Protein 4N8G (pdb70)

Foldseek 3Di:
DEEAEEEDEDDCDVVLWLVNLLVVLLQVLLCVQVVNPYGYDYDYNGVHFQCVVCPQLPDFHKYWHDCVNPCVQQVLCLLQFQWPLAPDVVLVCLLCVPNPLNVVSQVSSCVRRVKGFQDKAQTAAFDKKWFAPDADQALQVLAAFEEEDPVLVQLLSVLSRHGYDHDTLSPVCVLQVPVGGMYTGLNCSVVVLVRTAYIEPLSTHGDIITMMHHNVNLVPDDPSSNVSSSVSSVVSRVVSVVVNVVCRVVSVVVSVVSHHYDYHDPVRSVNSNVSRRLSSLCCCCPVVVPDPVSNCSSVSSVNNCSNVVSVVVPDD/DDEAEEEEEDDCDVVLWLVNLLVVLLQVLLCVLVVNPYGYDYHYNGVHFQQVVCPQLPDFHKYWHDCVNCCVQQVLCLLQWQWPLAVAVVLVCQLCVPNPLNVVSQVSCCVRRLKGFLGKAQTAAFDKKWFAPDADQALQVLAAFEEEDPVLVQLLSVLSHHGYDHDTLVPRCVLQVPVGGMYTGLNCSNVVLVRTAYIEPLSTGGDIITMMGHRVNQVPDDPSSNVSSSVSSVVSRVVSVVVNVVCRVVSVVVSVVSHYYHYHDPVRSVNSNVSRRLSSLCCCCPVVVPDPVSSCSCVSSVRNCSNVVSVD/DDEAEEEEADDCDVVLWLVNLLVVLLQVQLCVLLVNPYGYDYDYRAVHFQCVVCVQLPDFHKYKHDCQNCCVQQVLCLLQWQWPLAVDPVLNCLLCVPNPLNVVSQVSSCVRRVKGFQDKAQTAFFDKKWFAPDADQALQVLAPFEEEDPVLVQLLSVLSNYGYDYDTLVPRCVLQVPVGGMYTALNCVVVVLVRTAYIEPLSTGGDIIIMMHHRVVQVPDDPSSNVSSSVSSVVSRVVSVVVRVVCRVVSVVVSVVSHYYHYHDPVRSVNSCVRRRLSSVCCCCPVVNPDPVSSCSCVSSVNNVSD/DAEAEEEEEDDCDVVLWLVNLLVVLLQVQLCVLVVNPYHYDYHYNAVHFQQNVVCQLPDFHKYWHDCVNCCVQQVLCLLQFQWPLAPADVLNCLLCVPNPLNVVSQVSSCVRRLKGFQDKAQTAFFDKKWFAPDEDLFLQVLAPFEEEAPVLVQLQSVLSHHGYDHDTLVPRCVLQVPVGGMYTHLNCSVVVLVRTAYIEPLSTHGDTITMMGHRVVQVPDDPSSNVSSSVSSVVSRVVSVVVNVVCRVVSVVVSVVSHYYDYHDPVSSVNSCVSRRVSSVCCCVPVVVNDPVSNVSSVSSVD

Structure (mmCIF, N/CA/C/O backbone):
data_4N8G
#
_entry.id   4N8G
#
_cell.length_a   65.536
_cell.length_b   67.964
_cell.length_c   276.012
_cell.angle_alpha   90.00
_cell.angle_beta   90.00
_cell.angle_gamma   90.00
#
_symmetry.space_group_name_H-M   'P 21 21 21'
#
loop_
_entity.id
_entity.type
_entity.pdbx_description
1 polymer 'TRAP dicarboxylate transporter, DctP subunit'
2 non-polymer 'CHLORIDE ION'
3 non-polymer D-ALANINE
4 non-polymer 'SULFATE ION'
5 water water
#
loop_
_atom_site.group_PDB
_atom_site.id
_atom_site.type_symbol
_atom_site.label_atom_id
_atom_site.label_alt_id
_atom_site.label_comp_id
_atom_site.label_asym_id
_atom_site.label_entity_id
_atom_site.label_seq_id
_atom_site.pdbx_PDB_ins_code
_atom_site.Cartn_x
_atom_site.Cartn_y
_atom_site.Cartn_z
_atom_site.occupancy
_atom_site.B_iso_or_equiv
_atom_site.auth_seq_id
_atom_site.auth_comp_id
_atom_site.auth_asym_id
_atom_site.auth_atom_id
_atom_site.pdbx_PDB_model_num
ATOM 1 N N . ALA A 1 28 ? 31.268 28.754 135.674 1.00 33.99 28 ALA A N 1
ATOM 2 C CA . ALA A 1 28 ? 29.931 28.453 135.179 1.00 29.84 28 ALA A CA 1
ATOM 3 C C . ALA A 1 28 ? 29.340 29.650 134.447 1.00 30.94 28 ALA A C 1
ATOM 4 O O . ALA A 1 28 ? 29.770 30.784 134.648 1.00 37.33 28 ALA A O 1
ATOM 10 N N . THR A 1 29 ? 28.355 29.376 133.596 1.00 29.60 29 THR A N 1
ATOM 11 C CA . THR A 1 29 ? 27.664 30.406 132.830 1.00 27.95 29 THR A CA 1
ATOM 12 C C . THR A 1 29 ? 26.231 30.491 133.316 1.00 28.97 29 THR A C 1
ATOM 13 O O . THR A 1 29 ? 25.531 29.480 133.349 1.00 30.33 29 THR A O 1
ATOM 24 N N . THR A 1 30 ? 25.774 31.690 133.660 1.00 25.52 30 THR A N 1
ATOM 25 C CA . THR A 1 30 ? 24.381 31.861 134.052 1.00 21.99 30 THR A CA 1
ATOM 26 C C . THR A 1 30 ? 23.618 32.572 132.946 1.00 20.20 30 THR A C 1
ATOM 27 O O . THR A 1 30 ? 24.076 33.595 132.435 1.00 21.54 30 THR A O 1
ATOM 38 N N . LEU A 1 31 ? 22.483 32.003 132.557 1.00 17.83 31 LEU A N 1
ATOM 39 C CA . LEU A 1 31 ? 21.610 32.586 131.548 1.00 18.09 31 LEU A CA 1
ATOM 40 C C . LEU A 1 31 ? 20.276 32.978 132.134 1.00 14.88 31 LEU A C 1
ATOM 41 O O . LEU A 1 31 ? 19.697 32.233 132.915 1.00 15.80 31 LEU A O 1
ATOM 57 N N . ASN A 1 32 ? 19.768 34.133 131.725 1.00 13.36 32 ASN A N 1
ATOM 58 C CA . ASN A 1 32 ? 18.411 34.505 132.061 1.00 12.48 32 ASN A CA 1
ATOM 59 C C . ASN A 1 32 ? 17.442 33.581 131.322 1.00 13.36 32 ASN A C 1
ATOM 60 O O . ASN A 1 32 ? 17.660 33.275 130.141 1.00 15.02 32 ASN A O 1
ATOM 71 N N . LEU A 1 33 ? 16.351 33.239 131.990 1.00 11.30 33 LEU A N 1
ATOM 72 C CA . LEU A 1 33 ? 15.208 32.546 131.396 1.00 10.84 33 LEU A CA 1
ATOM 73 C C . LEU A 1 33 ? 13.924 33.327 131.673 1.00 12.48 33 LEU A C 1
ATOM 74 O O . LEU A 1 33 ? 13.415 33.333 132.797 1.00 13.25 33 LEU A O 1
ATOM 90 N N . SER A 1 34 ? 13.408 34.009 130.642 1.00 11.04 34 SER A N 1
ATOM 91 C CA . SER A 1 34 ? 12.209 34.824 130.776 1.00 11.69 34 SER A CA 1
ATOM 92 C C . SER A 1 34 ? 10.971 34.063 130.367 1.00 11.20 34 SER A C 1
ATOM 93 O O . SER A 1 34 ? 11.017 33.254 129.427 1.00 11.85 34 SER A O 1
ATOM 101 N N . TYR A 1 35 ? 9.866 34.338 131.053 1.00 9.64 35 TYR A N 1
ATOM 102 C CA . TYR A 1 35 ? 8.580 33.724 130.727 1.00 11.12 35 TYR A CA 1
ATOM 103 C C . TYR A 1 35 ? 7.447 34.505 131.369 1.00 9.31 35 TYR A C 1
ATOM 104 O O . TYR A 1 35 ? 7.682 35.385 132.225 1.00 10.59 35 TYR A O 1
ATOM 122 N N . ASN A 1 36 ? 6.229 34.209 130.911 1.00 10.27 36 ASN A N 1
ATOM 123 C CA . ASN A 1 36 ? 5.039 34.857 131.420 1.00 9.47 36 ASN A CA 1
ATOM 124 C C . ASN A 1 36 ? 4.467 34.251 132.691 1.00 9.76 36 ASN A C 1
ATOM 125 O O . ASN A 1 36 ? 4.629 33.047 132.945 1.00 11.52 36 ASN A O 1
ATOM 136 N N . GLY A 1 37 ? 3.799 35.080 133.483 1.00 10.26 37 GLY A N 1
ATOM 137 C CA . GLY A 1 37 ? 3.032 34.609 134.627 1.00 10.90 37 GLY A CA 1
ATOM 138 C C . GLY A 1 37 ? 3.836 34.547 135.907 1.00 12.71 37 GLY A C 1
ATOM 139 O O . GLY A 1 37 ? 5.077 34.588 135.892 1.00 13.30 37 GLY A O 1
ATOM 143 N N . PRO A 1 38 ? 3.142 34.426 137.032 1.00 13.25 38 PRO A N 1
ATOM 144 C CA . PRO A 1 38 ? 3.785 34.482 138.342 1.00 12.02 38 PRO A CA 1
ATOM 145 C C . PRO A 1 38 ? 4.600 33.241 138.663 1.00 11.78 38 PRO A C 1
ATOM 146 O O . PRO A 1 38 ? 4.345 32.171 138.101 1.00 13.55 38 PRO A O 1
ATOM 157 N N . PRO A 1 39 ? 5.548 33.372 139.607 1.00 14.00 39 PRO A N 1
ATOM 158 C CA . PRO A 1 39 ? 6.406 32.270 140.021 1.00 16.21 39 PRO A CA 1
ATOM 159 C C . PRO A 1 39 ? 5.681 31.388 141.064 1.00 15.55 39 PRO A C 1
ATOM 160 O O . PRO A 1 39 ? 6.105 31.227 142.214 1.00 17.14 39 PRO A O 1
ATOM 171 N N . ASP A 1 40 ? 4.575 30.799 140.610 1.00 17.73 40 ASP A N 1
ATOM 172 C CA . ASP A 1 40 ? 3.671 30.000 141.449 1.00 17.90 40 ASP A CA 1
ATOM 173 C C . ASP A 1 40 ? 3.384 28.734 140.665 1.00 16.94 40 ASP A C 1
ATOM 174 O O . ASP A 1 40 ? 2.704 28.762 139.633 1.00 15.80 40 ASP A O 1
ATOM 183 N N . THR A 1 41 ? 3.935 27.617 141.115 1.00 18.05 41 THR A N 1
ATOM 184 C CA . THR A 1 41 ? 3.846 26.369 140.371 1.00 17.87 41 THR A CA 1
ATOM 185 C C . THR A 1 41 ? 2.397 25.915 140.186 1.00 18.76 41 THR A C 1
ATOM 186 O O . THR A 1 41 ? 2.002 25.503 139.096 1.00 20.29 41 THR A O 1
ATOM 197 N N . ASP A 1 42 ? 1.595 26.039 141.229 1.00 16.81 42 ASP A N 1
ATOM 198 C CA . ASP A 1 42 ? 0.198 25.623 141.182 1.00 16.63 42 ASP A CA 1
ATOM 199 C C . ASP A 1 42 ? -0.609 26.362 14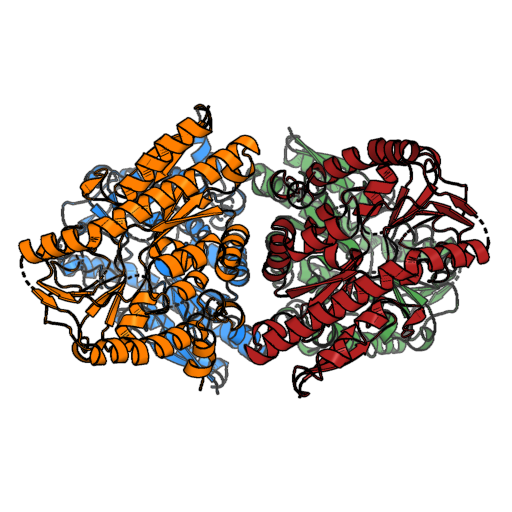0.125 1.00 15.46 42 ASP A C 1
ATOM 200 O O . ASP A 1 42 ? -1.496 25.779 139.491 1.00 16.74 42 ASP A O 1
ATOM 209 N N . LYS A 1 43 ? -0.296 27.639 139.936 1.00 14.96 43 LYS A N 1
ATOM 210 C CA . LYS A 1 43 ? -1.100 28.519 139.086 1.00 14.05 43 LYS A CA 1
ATOM 211 C C . LYS A 1 43 ? -0.461 28.813 137.734 1.00 12.51 43 LYS A C 1
ATOM 212 O O . LYS A 1 43 ? -1.092 29.443 136.884 1.00 13.01 43 LYS A O 1
ATOM 231 N N . ASN A 1 44 ? 0.771 28.359 137.509 1.00 12.09 44 ASN A N 1
ATOM 232 C CA . ASN A 1 44 ? 1.504 28.709 136.303 1.00 9.47 44 ASN A CA 1
ATOM 233 C C . ASN A 1 44 ? 2.310 27.525 135.759 1.00 10.22 44 ASN A C 1
ATOM 234 O O . ASN A 1 44 ? 3.416 27.233 136.226 1.00 11.92 44 ASN A O 1
ATOM 245 N N . ALA A 1 45 ? 1.743 26.839 134.778 1.00 10.38 45 ALA A N 1
ATOM 246 C CA . ALA A 1 45 ? 2.397 25.684 134.190 1.00 9.39 45 ALA A CA 1
ATOM 247 C C . ALA A 1 45 ? 3.686 26.052 133.475 1.00 10.42 45 ALA A C 1
ATOM 248 O O . ALA A 1 45 ? 4.528 25.186 133.248 1.00 10.59 45 ALA A O 1
ATOM 255 N N . VAL A 1 46 ? 3.843 27.319 133.086 1.00 10.33 46 VAL A N 1
ATOM 256 C CA . VAL A 1 46 ? 5.086 27.761 132.472 1.00 10.39 46 VAL A CA 1
ATOM 257 C C . VAL A 1 46 ? 6.175 27.883 133.561 1.00 11.60 46 VAL A C 1
ATOM 258 O O . VAL A 1 46 ? 7.353 27.587 133.305 1.00 12.55 46 VAL A O 1
ATOM 271 N N . HIS A 1 47 ? 5.797 28.326 134.760 1.00 11.19 47 HIS A N 1
ATOM 272 C CA . HIS A 1 47 ? 6.717 28.348 135.869 1.00 10.64 47 HIS A CA 1
ATOM 273 C C . HIS A 1 47 ? 7.140 26.918 136.275 1.00 13.34 47 HIS A C 1
ATOM 274 O O . HIS A 1 47 ? 8.298 26.685 136.651 1.00 12.99 47 HIS A O 1
ATOM 289 N N . LEU A 1 48 ? 6.208 25.967 136.214 1.00 10.76 48 LEU A N 1
ATOM 290 C CA . LEU A 1 48 ? 6.507 24.575 136.479 1.00 12.53 48 LEU A CA 1
ATOM 291 C C . LEU A 1 48 ? 7.603 24.133 135.513 1.00 12.80 48 LEU A C 1
ATOM 292 O O . LEU A 1 48 ? 8.627 23.589 135.943 1.00 13.20 48 LEU A O 1
ATOM 308 N N . PHE A 1 49 ? 7.409 24.398 134.223 1.00 10.77 49 PHE A N 1
ATOM 309 C CA . PHE A 1 49 ? 8.399 24.039 133.212 1.00 10.17 49 PHE A CA 1
ATOM 310 C C . PHE A 1 49 ? 9.738 24.734 133.467 1.00 12.61 49 PHE A C 1
ATOM 311 O O . PHE A 1 49 ? 10.787 24.097 133.439 1.00 12.76 49 PHE A O 1
ATOM 328 N N . ALA A 1 50 ? 9.708 26.037 133.687 1.00 12.78 50 ALA A N 1
ATOM 329 C CA . ALA A 1 50 ? 10.949 26.788 133.904 1.00 11.54 50 ALA A CA 1
ATOM 330 C C . ALA A 1 50 ? 11.716 26.265 135.106 1.00 13.19 50 ALA A C 1
ATOM 331 O O . ALA A 1 50 ? 12.939 26.140 135.072 1.00 14.05 50 ALA A O 1
ATOM 338 N N . SER A 1 51 ? 11.005 25.992 136.185 1.00 13.49 51 SER A N 1
ATOM 339 C CA . SER A 1 51 ? 11.625 25.489 137.398 1.00 11.50 51 SER A CA 1
ATOM 340 C C . SER A 1 51 ? 12.223 24.113 137.195 1.00 12.59 51 SER A C 1
ATOM 341 O O . SER A 1 51 ? 13.344 23.831 137.676 1.00 15.29 51 SER A O 1
ATOM 349 N N . ASN A 1 52 ? 11.470 23.224 136.538 1.00 14.00 52 ASN A N 1
ATOM 350 C CA . ASN A 1 52 ? 11.981 21.897 136.241 1.00 12.22 52 ASN A CA 1
ATOM 351 C C . ASN A 1 52 ? 13.161 21.993 135.286 1.00 15.74 52 ASN A C 1
ATOM 352 O O . ASN A 1 52 ? 14.136 21.276 135.462 1.00 15.18 52 ASN A O 1
ATOM 363 N N . LEU A 1 53 ? 13.093 22.878 134.298 1.00 13.04 53 LEU A N 1
ATOM 364 C CA . LEU A 1 53 ? 14.196 23.021 133.358 1.00 13.20 53 LEU A CA 1
ATOM 365 C C . LEU A 1 53 ? 15.460 23.500 134.086 1.00 15.37 53 LEU A C 1
ATOM 366 O O . LEU A 1 53 ? 16.553 22.960 133.870 1.00 15.07 53 LEU A O 1
ATOM 382 N N . LYS A 1 54 ? 15.315 24.495 134.959 1.00 13.73 54 LYS A N 1
ATOM 383 C CA . LYS A 1 54 ? 16.453 24.985 135.741 1.00 17.26 54 LYS A CA 1
ATOM 384 C C . LYS A 1 54 ? 17.107 23.841 136.515 1.00 16.40 54 LYS A C 1
ATOM 385 O O . LYS A 1 54 ? 18.326 23.687 136.487 1.00 15.79 54 LYS A O 1
ATOM 404 N N . ARG A 1 55 ? 16.296 23.038 137.201 1.00 14.08 55 ARG A N 1
ATOM 405 C CA . ARG A 1 55 ? 16.828 21.931 137.985 1.00 16.56 55 ARG A CA 1
ATOM 406 C C . ARG A 1 55 ? 17.581 20.937 137.104 1.00 14.08 55 ARG A C 1
ATOM 407 O O . ARG A 1 55 ? 18.694 20.506 137.434 1.00 17.21 55 ARG A O 1
ATOM 428 N N . LEU A 1 56 ? 16.981 20.603 135.964 1.00 14.99 56 LEU A N 1
ATOM 429 C CA . LEU A 1 56 ? 17.510 19.546 135.098 1.00 13.58 56 LEU A CA 1
ATOM 430 C C . LEU A 1 56 ? 18.773 20.021 134.360 1.00 14.50 56 LEU A C 1
ATOM 431 O O . LEU A 1 56 ? 19.728 19.284 134.226 1.00 15.19 56 LEU A O 1
ATOM 447 N N . VAL A 1 57 ? 18.774 21.266 133.904 1.00 13.91 57 VAL A N 1
ATOM 448 C CA . VAL A 1 57 ? 19.934 21.823 133.206 1.00 14.66 57 VAL A CA 1
ATOM 449 C C . VAL A 1 57 ? 21.123 21.893 134.143 1.00 15.66 57 VAL A C 1
ATOM 450 O O . VAL A 1 57 ? 22.223 21.489 133.783 1.00 17.22 57 VAL A O 1
ATOM 463 N N . GLU A 1 58 ? 20.898 22.392 135.357 1.00 14.36 58 GLU A N 1
ATOM 464 C CA . GLU A 1 58 ? 21.976 22.513 136.328 1.00 15.10 58 GLU A CA 1
ATOM 465 C C . GLU A 1 58 ? 22.533 21.139 136.712 1.00 16.82 58 GLU A C 1
ATOM 466 O O . GLU A 1 58 ? 23.747 20.972 136.798 1.00 18.47 58 GLU A O 1
ATOM 478 N N . GLU A 1 59 ? 21.666 20.145 136.889 1.00 16.48 59 GLU A N 1
ATOM 479 C CA . GLU A 1 59 ? 22.103 18.782 137.211 1.00 19.50 59 GLU A CA 1
ATOM 480 C C . GLU A 1 59 ? 22.893 18.177 136.088 1.00 16.38 59 GLU A C 1
ATOM 481 O O . GLU A 1 59 ? 23.962 17.625 136.303 1.00 17.93 59 GLU A O 1
ATOM 493 N N . LYS A 1 60 ? 22.326 18.213 134.886 1.00 16.96 60 LYS A N 1
ATOM 494 C CA . LYS A 1 60 ? 22.895 17.431 133.799 1.00 17.51 60 LYS A CA 1
ATOM 495 C C . LYS A 1 60 ? 24.175 18.044 133.270 1.00 17.40 60 LYS A C 1
ATOM 496 O O . LYS A 1 60 ? 24.981 17.340 132.691 1.00 18.39 60 LYS A O 1
ATOM 515 N N . THR A 1 61 ? 24.359 19.346 133.475 1.00 16.27 61 THR A N 1
ATOM 516 C CA . THR A 1 61 ? 25.606 20.007 133.095 1.00 16.85 61 THR A CA 1
ATOM 517 C C . THR A 1 61 ? 26.574 20.079 134.279 1.00 17.50 61 THR A C 1
ATOM 518 O O . THR A 1 61 ? 27.599 20.740 134.177 1.00 18.67 61 THR A O 1
ATOM 529 N N . ASP A 1 62 ? 26.256 19.402 135.383 1.00 17.67 62 ASP A N 1
ATOM 530 C CA . ASP A 1 62 ? 27.133 19.379 136.561 1.00 18.47 62 ASP A CA 1
ATOM 531 C C . ASP A 1 62 ? 27.450 20.805 137.011 1.00 18.53 62 ASP A C 1
ATOM 532 O O . ASP A 1 62 ? 28.566 21.109 137.448 1.00 19.31 62 ASP A O 1
ATOM 541 N N . GLY A 1 63 ? 26.446 21.663 136.908 1.00 19.96 63 GLY A N 1
ATOM 542 C CA . GLY A 1 63 ? 26.530 23.033 137.384 1.00 19.63 63 GLY A CA 1
ATOM 543 C C . GLY A 1 63 ? 27.202 24.001 136.432 1.00 19.91 63 GLY A C 1
ATOM 544 O O . GLY A 1 63 ? 27.337 25.185 136.738 1.00 21.25 63 GLY A O 1
ATOM 548 N N . ASP A 1 64 ? 27.619 23.516 135.271 1.00 18.01 64 ASP A N 1
ATOM 549 C CA . ASP A 1 64 ? 28.318 24.388 134.325 1.00 21.50 64 ASP A CA 1
ATOM 550 C C . ASP A 1 64 ? 27.399 25.459 133.726 1.00 20.55 64 ASP A C 1
ATOM 551 O O . ASP A 1 64 ? 27.847 26.551 133.359 1.00 23.57 64 ASP A O 1
ATOM 560 N N . ILE A 1 65 ? 26.117 25.143 133.624 1.00 17.40 65 ILE A N 1
ATOM 561 C CA . ILE A 1 65 ? 25.117 26.070 133.120 1.00 16.70 65 ILE A CA 1
ATOM 562 C C . ILE A 1 65 ? 24.061 26.255 134.197 1.00 17.17 65 ILE A C 1
ATOM 563 O O . ILE A 1 65 ? 23.494 25.274 134.688 1.00 19.40 65 ILE A O 1
ATOM 579 N N . GLN A 1 66 ? 23.830 27.511 134.570 1.00 19.29 66 GLN A N 1
ATOM 580 C CA . GLN A 1 66 ? 22.838 27.886 135.572 1.00 18.87 66 GLN A CA 1
ATOM 581 C C . GLN A 1 66 ? 21.810 28.791 134.912 1.00 18.55 66 GLN A C 1
ATOM 582 O O . GLN A 1 66 ? 22.174 29.619 134.071 1.00 19.10 66 GLN A O 1
ATOM 596 N N . LEU A 1 67 ? 20.546 28.657 135.300 1.00 15.60 67 LEU A N 1
ATOM 597 C CA . LEU A 1 67 ? 19.483 29.509 134.779 1.00 14.17 67 LEU A CA 1
ATOM 598 C C . LEU A 1 67 ? 18.970 30.418 135.901 1.00 18.19 67 LEU A C 1
ATOM 599 O O . LEU A 1 67 ? 18.822 29.982 137.041 1.00 19.85 67 LEU A O 1
ATOM 615 N N . LYS A 1 68 ? 18.723 31.681 135.582 1.00 14.14 68 LYS A N 1
ATOM 616 C CA . LYS A 1 68 ? 18.084 32.602 136.517 1.00 13.77 68 LYS A CA 1
ATOM 617 C C . LYS A 1 68 ? 16.717 32.946 135.946 1.00 12.84 68 LYS A C 1
ATOM 618 O O . LYS A 1 68 ? 16.596 33.380 134.798 1.00 13.27 68 LYS A O 1
ATOM 637 N N . LEU A 1 69 ? 15.682 32.737 136.745 1.00 12.84 69 LEU A N 1
ATOM 638 C CA . LEU A 1 69 ? 14.315 32.868 136.274 1.00 11.81 69 LEU A CA 1
ATOM 639 C C . LEU A 1 69 ? 13.828 34.303 136.370 1.00 12.21 69 LEU A C 1
ATOM 640 O O . LEU A 1 69 ? 14.030 34.976 137.390 1.00 14.86 69 LEU A O 1
ATOM 656 N N . TYR A 1 70 ? 13.167 34.746 135.299 1.00 12.04 70 TYR A N 1
ATOM 657 C CA . TYR A 1 70 ? 12.541 36.072 135.228 1.00 11.05 70 TYR A CA 1
ATOM 658 C C . TYR A 1 70 ? 11.084 35.911 134.819 1.00 10.14 70 TYR A C 1
ATOM 659 O O . TYR A 1 70 ? 10.737 35.984 133.629 1.00 11.36 70 TYR A O 1
ATOM 677 N N . PRO A 1 71 ? 10.212 35.670 135.805 1.00 12.52 71 PRO A N 1
ATOM 678 C CA . PRO A 1 71 ? 8.785 35.453 135.539 1.00 14.04 71 PRO A CA 1
ATOM 679 C C . PRO A 1 71 ? 8.037 36.761 135.267 1.00 12.48 71 PRO A C 1
ATOM 680 O O . PRO A 1 71 ? 8.640 37.826 135.228 1.00 12.67 71 PRO A O 1
ATOM 691 N N . ASN A 1 72 ? 6.718 36.659 135.111 1.00 11.69 72 ASN A N 1
ATOM 692 C CA . ASN A 1 72 ? 5.843 37.829 135.022 1.00 13.75 72 ASN A CA 1
ATOM 693 C C . ASN A 1 72 ? 6.148 38.710 133.821 1.00 11.68 72 ASN A C 1
ATOM 694 O O . ASN A 1 72 ? 5.821 39.890 133.835 1.00 13.87 72 ASN A O 1
ATOM 705 N N . SER A 1 73 ? 6.764 38.126 132.803 1.00 11.20 73 SER A N 1
ATOM 706 C CA . SER A 1 73 ? 7.229 38.899 131.647 1.00 12.24 73 SER A CA 1
ATOM 707 C C . SER A 1 73 ? 7.990 40.145 132.086 1.00 12.39 73 SER A C 1
ATOM 708 O O . SER A 1 73 ? 7.941 41.210 131.422 1.00 13.68 73 SER A O 1
ATOM 733 N N . LEU A 1 75 ? 11.017 41.181 132.049 1.00 12.40 75 LEU A N 1
ATOM 734 C CA . LEU A 1 75 ? 12.027 41.790 131.192 1.00 14.08 75 LEU A CA 1
ATOM 735 C C . LEU A 1 75 ? 11.458 42.343 129.888 1.00 13.49 75 LEU A C 1
ATOM 736 O O . LEU A 1 75 ? 12.167 43.014 129.146 1.00 15.97 75 LEU A O 1
ATOM 752 N N . GLY A 1 76 ? 10.184 42.097 129.636 1.00 13.77 76 GLY A N 1
ATOM 753 C CA . GLY A 1 76 ? 9.504 42.707 128.507 1.00 13.86 76 GLY A CA 1
ATOM 754 C C . GLY A 1 76 ? 8.349 41.876 127.986 1.00 12.52 76 GLY A C 1
ATOM 755 O O . GLY A 1 76 ? 8.162 40.706 128.350 1.00 12.44 76 GLY A O 1
ATOM 759 N N . GLU A 1 77 ? 7.554 42.493 127.125 1.00 12.52 77 GLU A N 1
ATOM 760 C CA . GLU A 1 77 ? 6.509 41.768 126.447 1.00 13.48 77 GLU A CA 1
ATOM 761 C C . GLU A 1 77 ? 7.085 40.965 125.279 1.00 10.62 77 GLU A C 1
ATOM 762 O O . GLU A 1 77 ? 8.304 40.899 125.078 1.00 11.19 77 GLU A O 1
ATOM 774 N N . GLU A 1 78 ? 6.212 40.333 124.521 1.00 12.36 78 GLU A N 1
ATOM 775 C CA . GLU A 1 78 ? 6.646 39.265 123.632 1.00 11.16 78 GLU A CA 1
ATOM 776 C C . GLU A 1 78 ? 7.650 39.700 122.559 1.00 9.61 78 GLU A C 1
ATOM 777 O O . GLU A 1 78 ? 8.634 38.995 122.338 1.00 9.90 78 GLU A O 1
ATOM 789 N N . GLN A 1 79 ? 7.438 40.834 121.900 1.00 10.10 79 GLN A N 1
ATOM 790 C CA . GLN A 1 79 ? 8.379 41.260 120.862 1.00 9.93 79 GLN A CA 1
ATOM 791 C C . GLN A 1 79 ? 9.751 41.531 121.445 1.00 10.45 79 GLN A C 1
ATOM 792 O O . GLN A 1 79 ? 10.765 41.072 120.914 1.00 10.89 79 GLN A O 1
ATOM 806 N N . GLU A 1 80 ? 9.793 42.290 122.532 1.00 10.33 80 GLU A N 1
ATOM 807 C CA . GLU A 1 80 ? 11.056 42.634 123.147 1.00 10.62 80 GLU A CA 1
ATOM 808 C C . GLU A 1 80 ? 11.822 41.405 123.646 1.00 10.46 80 GLU A C 1
ATOM 809 O O . GLU A 1 80 ? 13.039 41.342 123.498 1.00 10.62 80 GLU A O 1
ATOM 821 N N . ARG A 1 81 ? 11.134 40.427 124.228 1.00 10.79 81 ARG A N 1
ATOM 822 C CA . ARG A 1 81 ? 11.820 39.230 124.708 1.00 11.14 81 ARG A CA 1
ATOM 823 C C . ARG A 1 81 ? 12.347 38.420 123.541 1.00 10.92 81 ARG A C 1
ATOM 824 O O . ARG A 1 81 ? 13.380 37.781 123.680 1.00 10.21 81 ARG A O 1
ATOM 862 N N . GLU A 1 83 ? 13.592 39.799 120.817 1.00 10.61 83 GLU A N 1
ATOM 863 C CA . GLU A 1 83 ? 14.819 40.534 120.507 1.00 11.37 83 GLU A CA 1
ATOM 864 C C . GLU A 1 83 ? 15.936 40.170 121.480 1.00 11.01 83 GLU A C 1
ATOM 865 O O . GLU A 1 83 ? 17.084 39.941 121.095 1.00 11.42 83 GLU A O 1
ATOM 877 N N . GLN A 1 84 ? 15.585 40.071 122.748 1.00 10.79 84 GLN A N 1
ATOM 878 C CA . GLN A 1 84 ? 16.551 39.695 123.763 1.00 11.64 84 GLN A CA 1
ATOM 879 C C . GLN A 1 84 ? 17.160 38.338 123.489 1.00 12.11 84 GLN A C 1
ATOM 880 O O . GLN A 1 84 ? 18.373 38.202 123.525 1.00 13.98 84 GLN A O 1
ATOM 894 N N . VAL A 1 85 ? 16.353 37.323 123.235 1.00 11.70 85 VAL A N 1
ATOM 895 C CA . VAL A 1 85 ? 16.901 35.983 123.051 1.00 11.56 85 VAL A CA 1
ATOM 896 C C . VAL A 1 85 ? 17.663 35.849 121.743 1.00 13.03 85 VAL A C 1
ATOM 897 O O . VAL A 1 85 ? 18.635 35.126 121.660 1.00 12.21 85 VAL A O 1
ATOM 910 N N . ILE A 1 86 ? 17.236 36.582 120.726 1.00 11.58 86 ILE A N 1
ATOM 911 C CA . ILE A 1 86 ? 17.938 36.542 119.450 1.00 10.87 86 ILE A CA 1
ATOM 912 C C . ILE A 1 86 ? 19.346 37.129 119.597 1.00 12.03 86 ILE A C 1
ATOM 913 O O . ILE A 1 86 ? 20.273 36.658 118.951 1.00 13.09 86 ILE A O 1
ATOM 929 N N . ASN A 1 87 ? 19.501 38.164 120.419 1.00 12.34 87 ASN A N 1
ATOM 930 C CA . ASN A 1 87 ? 20.720 38.973 120.418 1.00 12.01 87 ASN A CA 1
ATOM 931 C C . ASN A 1 87 ? 21.614 38.913 121.645 1.00 13.52 87 ASN A C 1
ATOM 932 O O . ASN A 1 87 ? 22.704 39.474 121.627 1.00 16.78 87 ASN A O 1
ATOM 943 N N . THR A 1 88 ? 21.177 38.213 122.687 1.00 12.75 88 THR A N 1
ATOM 944 C CA . THR A 1 88 ? 21.948 38.121 123.926 1.00 14.25 88 THR A CA 1
ATOM 945 C C . THR A 1 88 ? 21.889 36.680 124.452 1.00 17.32 88 THR A C 1
ATOM 946 O O . THR A 1 88 ? 20.916 35.977 124.247 1.00 15.22 88 THR A O 1
ATOM 957 N N . PRO A 1 89 ? 22.945 36.250 125.147 1.00 16.72 89 PRO A N 1
ATOM 958 C CA . PRO A 1 89 ? 23.015 34.869 125.635 1.00 16.43 89 PRO A CA 1
ATOM 959 C C . PRO A 1 89 ? 22.038 34.680 126.779 1.00 19.74 89 PRO A C 1
ATOM 960 O O . PRO A 1 89 ? 22.293 35.061 127.916 1.00 21.15 89 PRO A O 1
ATOM 971 N N . SER A 1 90 ? 20.908 34.075 126.447 1.00 14.60 90 SER A N 1
ATOM 972 C CA . SER A 1 90 ? 19.750 34.000 127.324 1.00 12.47 90 SER A CA 1
ATOM 973 C C . SER A 1 90 ? 18.790 32.989 126.713 1.00 12.46 90 SER A C 1
ATOM 974 O O . SER A 1 90 ? 19.022 32.548 125.577 1.00 13.18 90 SER A O 1
ATOM 982 N N . LEU A 1 91 ? 17.720 32.675 127.445 1.00 11.10 91 LEU A N 1
ATOM 983 C CA . LEU A 1 91 ? 16.638 31.815 126.991 1.00 10.68 91 LEU A CA 1
ATOM 984 C C . LEU A 1 91 ? 15.324 32.565 127.155 1.00 11.20 91 LEU A C 1
ATOM 985 O O . LEU A 1 91 ? 15.210 33.460 127.990 1.00 12.02 91 LEU A O 1
ATOM 1001 N N . ASN A 1 92 ? 14.331 32.199 126.367 1.00 10.65 92 ASN A N 1
ATOM 1002 C CA . ASN A 1 92 ? 13.022 32.838 126.450 1.00 10.52 92 ASN A CA 1
ATOM 1003 C C . ASN A 1 92 ? 11.934 31.833 126.143 1.00 9.60 92 ASN A C 1
ATOM 1004 O O . ASN A 1 92 ? 12.110 30.969 125.298 1.00 12.14 92 ASN A O 1
ATOM 1015 N N . ILE A 1 93 ? 10.824 31.921 126.859 1.00 10.08 93 ILE A N 1
ATOM 1016 C CA . ILE A 1 93 ? 9.639 31.138 126.540 1.00 9.77 93 ILE A CA 1
ATOM 1017 C C . ILE A 1 93 ? 8.634 32.091 125.894 1.00 10.57 93 ILE A C 1
ATOM 1018 O O . ILE A 1 93 ? 8.146 33.050 126.512 1.00 10.20 93 ILE A O 1
ATOM 1034 N N . ALA A 1 94 ? 8.426 31.866 124.601 1.00 9.00 94 ALA A N 1
ATOM 1035 C CA . ALA A 1 94 ? 7.628 32.753 123.764 1.00 8.60 94 ALA A CA 1
ATOM 1036 C C . ALA A 1 94 ? 6.295 32.143 123.409 1.00 8.41 94 ALA A C 1
ATOM 1037 O O . ALA A 1 94 ? 6.137 30.934 123.285 1.00 9.94 94 ALA A O 1
ATOM 1044 N N . SER A 1 95 ? 5.330 33.017 123.212 1.00 10.44 95 SER A N 1
ATOM 1045 C CA . SER A 1 95 ? 4.030 32.633 122.693 1.00 10.21 95 SER A CA 1
ATOM 1046 C C . SER A 1 95 ? 3.948 32.890 121.198 1.00 10.54 95 SER A C 1
ATOM 1047 O O . SER A 1 95 ? 4.874 33.400 120.586 1.00 9.96 95 SER A O 1
ATOM 1055 N N . PHE A 1 96 ? 2.818 32.539 120.607 1.00 8.74 96 PHE A N 1
ATOM 1056 C CA . PHE A 1 96 ? 2.550 32.906 119.207 1.00 9.52 96 PHE A CA 1
ATOM 1057 C C . PHE A 1 96 ? 2.717 34.410 118.977 1.00 8.52 96 PHE A C 1
ATOM 1058 O O . PHE A 1 96 ? 3.081 34.824 117.876 1.00 10.27 96 PHE A O 1
ATOM 1075 N N . ALA A 1 97 ? 2.437 35.249 119.974 1.00 10.97 97 ALA A N 1
ATOM 1076 C CA . ALA A 1 97 ? 2.558 36.688 119.787 1.00 10.41 97 ALA A CA 1
ATOM 1077 C C . ALA A 1 97 ? 3.999 37.056 119.500 1.00 10.16 97 ALA A C 1
ATOM 1078 O O . ALA A 1 97 ? 4.257 37.953 118.712 1.00 12.68 97 ALA A O 1
ATOM 1085 N N . GLY A 1 98 ? 4.934 36.378 120.159 1.00 10.05 98 GLY A N 1
ATOM 1086 C CA . GLY A 1 98 ? 6.358 36.634 119.953 1.00 11.39 98 GLY A CA 1
ATOM 1087 C C . GLY A 1 98 ? 6.904 36.043 118.680 1.00 10.13 98 GLY A C 1
ATOM 1088 O O . GLY A 1 98 ? 7.723 36.633 117.980 1.00 11.65 98 GLY A O 1
ATOM 1092 N N . LEU A 1 99 ? 6.483 34.828 118.383 1.00 9.67 99 LEU A N 1
ATOM 1093 C CA . LEU A 1 99 ? 7.123 34.075 117.318 1.00 10.41 99 LEU A CA 1
ATOM 1094 C C . LEU A 1 99 ? 6.493 34.277 115.941 1.00 11.05 99 LEU A C 1
ATOM 1095 O O . LEU A 1 99 ? 7.183 34.234 114.927 1.00 10.14 99 LEU A O 1
ATOM 1111 N N . SER A 1 100 ? 5.185 34.512 115.883 1.00 8.80 100 SER A N 1
ATOM 1112 C CA . SER A 1 100 ? 4.498 34.538 114.593 1.00 10.28 100 SER A CA 1
ATOM 1113 C C . SER A 1 100 ? 4.929 35.686 113.655 1.00 10.26 100 SER A C 1
ATOM 1114 O O . SER A 1 100 ? 4.817 35.529 112.437 1.00 11.58 100 SER A O 1
ATOM 1122 N N . PRO A 1 101 ? 5.357 36.850 114.192 1.00 9.99 101 PRO A N 1
ATOM 1123 C CA . PRO A 1 101 ? 5.823 37.853 113.246 1.00 11.87 101 PRO A CA 1
ATOM 1124 C C . PRO A 1 101 ? 7.091 37.445 112.499 1.00 11.72 101 PRO A C 1
ATOM 1125 O O . PRO A 1 101 ? 7.333 37.949 111.413 1.00 14.76 101 PRO A O 1
ATOM 1136 N N . ILE A 1 102 ? 7.873 36.539 113.072 1.00 11.78 102 ILE A N 1
ATOM 1137 C CA . ILE A 1 102 ? 9.155 36.125 112.510 1.00 13.17 102 ILE A CA 1
ATOM 1138 C C . ILE A 1 102 ? 9.003 34.841 111.689 1.00 11.24 102 ILE A C 1
ATOM 1139 O O . ILE A 1 102 ? 9.594 34.691 110.624 1.00 12.38 102 ILE A O 1
ATOM 1155 N N . VAL A 1 103 ? 8.218 33.914 112.210 1.00 11.81 103 VAL A N 1
ATOM 1156 C CA . VAL A 1 103 ? 7.965 32.627 111.563 1.00 12.41 103 VAL A CA 1
ATOM 1157 C C . VAL A 1 103 ? 6.443 32.421 111.483 1.00 11.29 103 VAL A C 1
ATOM 1158 O O . VAL A 1 103 ? 5.852 31.649 112.247 1.00 10.89 103 VAL A O 1
ATOM 1171 N N . PRO A 1 104 ? 5.790 33.120 110.545 1.00 10.37 104 PRO A N 1
ATOM 1172 C CA . PRO A 1 104 ? 4.327 32.939 110.451 1.00 11.31 104 PRO A CA 1
ATOM 1173 C C . PRO A 1 104 ? 3.921 31.519 110.051 1.00 10.14 104 PRO A C 1
ATOM 1174 O O . PRO A 1 104 ? 2.757 31.137 110.180 1.00 11.94 104 PRO A O 1
ATOM 1185 N N . GLU A 1 105 ? 4.878 30.748 109.542 1.00 10.29 105 GLU A N 1
ATOM 1186 C CA . GLU A 1 105 ? 4.618 29.355 109.246 1.00 12.55 105 GLU A CA 1
ATOM 1187 C C . GLU A 1 105 ? 4.127 28.588 110.477 1.00 11.00 105 GLU A C 1
ATOM 1188 O O . GLU A 1 105 ? 3.529 27.515 110.315 1.00 11.17 105 GLU A O 1
ATOM 1200 N N . ILE A 1 106 ? 4.351 29.099 111.694 1.00 9.46 106 ILE A N 1
ATOM 1201 C CA . ILE A 1 106 ? 3.824 28.432 112.872 1.00 10.15 106 ILE A CA 1
ATOM 1202 C C . ILE A 1 106 ? 2.294 28.426 112.872 1.00 10.73 106 ILE A C 1
ATOM 1203 O O . ILE A 1 106 ? 1.679 27.631 113.590 1.00 10.86 106 ILE A O 1
ATOM 1219 N N . TYR A 1 107 ? 1.672 29.294 112.074 1.00 9.64 107 TYR A N 1
ATOM 1220 C CA . TYR A 1 107 ? 0.204 29.328 112.022 1.00 9.62 107 TYR A CA 1
ATOM 1221 C C . TYR A 1 107 ? -0.395 27.996 111.570 1.00 10.84 107 TYR A C 1
ATOM 1222 O O . TYR A 1 107 ? -1.526 27.686 111.921 1.00 10.80 107 TYR A O 1
ATOM 1240 N N . VAL A 1 108 ? 0.352 27.215 110.789 1.00 10.37 108 VAL A N 1
ATOM 1241 C CA . VAL A 1 108 ? -0.164 25.944 110.317 1.00 10.00 108 VAL A CA 1
ATOM 1242 C C . VAL A 1 108 ? -0.468 25.015 111.498 1.00 11.52 108 VAL A C 1
ATOM 1243 O O . VAL A 1 108 ? -1.449 24.257 111.463 1.00 11.73 108 VAL A O 1
ATOM 1256 N N . SER A 1 109 ? 0.361 25.067 112.545 1.00 9.99 109 SER A N 1
ATOM 1257 C CA . SER A 1 109 ? 0.169 24.200 113.716 1.00 9.64 109 SER A CA 1
ATOM 1258 C C . SER A 1 109 ? -1.099 24.503 114.510 1.00 11.30 109 SER A C 1
ATOM 1259 O O . SER A 1 109 ? -1.457 23.712 115.391 1.00 11.54 109 SER A O 1
ATOM 1267 N N . ALA A 1 110 ? -1.748 25.633 114.209 1.00 10.03 110 ALA A N 1
ATOM 1268 C CA . ALA A 1 110 ? -2.959 26.051 114.923 1.00 10.79 110 ALA A CA 1
ATOM 1269 C C . ALA A 1 110 ? -4.231 25.916 114.069 1.00 11.40 110 ALA A C 1
ATOM 1270 O O . ALA A 1 110 ? -5.265 26.457 114.403 1.00 10.86 110 ALA A O 1
ATOM 1277 N N . ILE A 1 111 ? -4.176 25.171 112.970 1.00 11.51 111 ILE A N 1
ATOM 1278 C CA . ILE A 1 111 ? -5.399 24.820 112.263 1.00 9.88 111 ILE A CA 1
ATOM 1279 C C . ILE A 1 111 ? -6.399 24.271 113.285 1.00 10.05 111 ILE A C 1
ATOM 1280 O O . ILE A 1 111 ? -6.085 23.350 114.055 1.00 9.92 111 ILE A O 1
ATOM 1296 N N . PRO A 1 112 ? -7.606 24.826 113.312 1.00 9.87 112 PRO A N 1
ATOM 1297 C CA . PRO A 1 112 ? -8.574 24.322 114.284 1.00 9.88 112 PRO A CA 1
ATOM 1298 C C . PRO A 1 112 ? -8.800 22.827 114.172 1.00 10.90 112 PRO A C 1
ATOM 1299 O O . PRO A 1 112 ? -8.941 22.282 113.066 1.00 10.66 112 PRO A O 1
ATOM 1310 N N . PHE A 1 113 ? -8.838 22.160 115.323 1.00 10.74 113 PHE A N 1
ATOM 1311 C CA . PHE A 1 113 ? -9.099 20.720 115.389 1.00 10.10 113 PHE A CA 1
ATOM 1312 C C . PHE A 1 113 ? -8.085 19.861 114.633 1.00 10.22 113 PHE A C 1
ATOM 1313 O O . PHE A 1 113 ? -8.381 18.713 114.237 1.00 13.20 113 PHE A O 1
ATOM 1330 N N . LEU A 1 114 ? -6.863 20.371 114.505 1.00 11.44 114 LEU A N 1
ATOM 1331 C CA . LEU A 1 114 ? -5.766 19.611 113.912 1.00 10.68 114 LEU A CA 1
ATOM 1332 C C . LEU A 1 114 ? -5.442 18.326 114.668 1.00 12.51 114 LEU A C 1
ATOM 1333 O O . LEU A 1 114 ? -5.149 17.294 114.050 1.00 13.99 114 LEU A O 1
ATOM 1349 N N . PHE A 1 115 ? -5.464 18.389 116.000 1.00 12.40 115 PHE A N 1
ATOM 1350 C CA . PHE A 1 115 ? -5.043 17.261 116.820 1.00 13.49 115 PHE A CA 1
ATOM 1351 C C . PHE A 1 115 ? -6.207 16.596 117.496 1.00 13.57 115 PHE A C 1
ATOM 1352 O O . PHE A 1 115 ? -6.919 17.210 118.272 1.00 15.71 115 PHE A O 1
ATOM 1369 N N . GLU A 1 116 ? -6.377 15.318 117.195 1.00 14.75 116 GLU A N 1
ATOM 1370 C CA . GLU A 1 116 ? 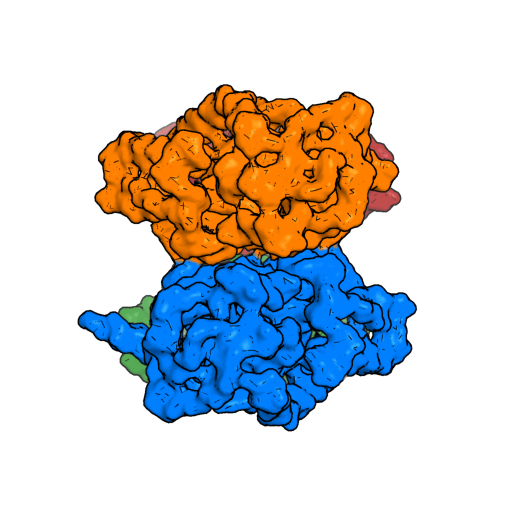-7.492 14.549 117.711 1.00 17.81 116 GLU A CA 1
ATOM 1371 C C . GLU A 1 116 ? -7.324 14.259 119.200 1.00 14.68 116 GLU A C 1
ATOM 1372 O O . GLU A 1 116 ? -8.304 14.082 119.923 1.00 17.01 116 GLU A O 1
ATOM 1384 N N . ASP A 1 117 ? -6.079 14.196 119.663 1.00 13.15 117 ASP A N 1
ATOM 1385 C CA . ASP A 1 117 ? -5.806 13.931 121.065 1.00 12.76 117 ASP A CA 1
ATOM 1386 C C . ASP A 1 117 ? -4.433 14.507 121.410 1.00 13.30 117 ASP A C 1
ATOM 1387 O O . ASP A 1 117 ? -3.748 15.036 120.531 1.00 12.94 117 ASP A O 1
ATOM 1396 N N . TYR A 1 118 ? -4.011 14.390 122.665 1.00 12.56 118 TYR A N 1
ATOM 1397 C CA . TYR A 1 118 ? -2.688 14.866 123.040 1.00 12.36 118 TYR A CA 1
ATOM 1398 C C . TYR A 1 118 ? -1.580 14.090 122.336 1.00 11.32 118 TYR A C 1
ATOM 1399 O O . TYR A 1 118 ? -0.580 14.669 121.950 1.00 13.42 118 TYR A O 1
ATOM 1417 N N . GLU A 1 119 ? -1.746 12.780 122.216 1.00 13.38 119 GLU A N 1
ATOM 1418 C CA . GLU A 1 119 ? -0.707 11.943 121.607 1.00 14.32 119 GLU A CA 1
ATOM 1419 C C . GLU A 1 119 ? -0.337 12.481 120.227 1.00 13.16 119 GLU A C 1
ATOM 1420 O O . GLU A 1 119 ? 0.839 12.563 119.859 1.00 11.97 119 GLU A O 1
ATOM 1432 N N . ALA A 1 120 ? -1.335 12.851 119.449 1.00 12.52 120 ALA A N 1
ATOM 1433 C CA . ALA A 1 120 ? -1.073 13.351 118.104 1.00 10.90 120 ALA A CA 1
ATOM 1434 C C . ALA A 1 120 ? -0.202 14.607 118.114 1.00 11.08 120 ALA A C 1
ATOM 1435 O O . ALA A 1 120 ? 0.680 14.763 117.279 1.00 13.30 120 ALA A O 1
ATOM 1442 N N . ALA A 1 121 ? -0.461 15.512 119.033 1.00 12.18 121 ALA A N 1
ATOM 1443 C CA . ALA A 1 121 ? 0.312 16.717 119.114 1.00 10.06 121 ALA A CA 1
ATOM 1444 C C . ALA A 1 121 ? 1.737 16.388 119.534 1.00 11.95 121 ALA A C 1
ATOM 1445 O O . ALA A 1 121 ? 2.691 16.950 119.027 1.00 12.09 121 ALA A O 1
ATOM 1452 N N . HIS A 1 122 ? 1.885 15.489 120.500 1.00 12.06 122 HIS A N 1
ATOM 1453 C CA . HIS A 1 122 ? 3.217 15.108 120.942 1.00 12.37 122 HIS A CA 1
ATOM 1454 C C . HIS A 1 122 ? 4.045 14.560 119.789 1.00 12.42 122 HIS A C 1
ATOM 1455 O O . HIS A 1 122 ? 5.223 14.919 119.637 1.00 13.26 122 HIS A O 1
ATOM 1470 N N . GLN A 1 123 ? 3.460 13.646 119.012 1.00 11.00 123 GLN A N 1
ATOM 1471 C CA . GLN A 1 123 ? 4.170 13.034 117.905 1.00 13.86 123 GLN A CA 1
ATOM 1472 C C . GLN A 1 123 ? 4.494 14.118 116.877 1.00 12.88 123 GLN A C 1
ATOM 1473 O O . GLN A 1 123 ? 5.577 14.130 116.296 1.00 13.30 123 GLN A O 1
ATOM 1487 N N . PHE A 1 124 ? 3.545 15.018 116.635 1.00 10.95 124 PHE A N 1
ATOM 1488 C CA . PHE A 1 124 ? 3.722 16.121 115.681 1.00 11.78 124 PHE A CA 1
ATOM 1489 C C . PHE A 1 124 ? 4.953 16.972 115.992 1.00 12.90 124 PHE A C 1
ATOM 1490 O O . PHE A 1 124 ? 5.811 17.162 115.118 1.00 12.31 124 PHE A O 1
ATOM 1507 N N . PHE A 1 125 ? 5.067 17.446 117.232 1.00 10.46 125 PHE A N 1
ATOM 1508 C CA . PHE A 1 125 ? 6.180 18.316 117.606 1.00 11.66 125 PHE A CA 1
ATOM 1509 C C . PHE A 1 125 ? 7.472 17.526 117.800 1.00 14.39 125 PHE A C 1
ATOM 1510 O O . PHE A 1 125 ? 8.538 17.980 117.379 1.00 15.66 125 PHE A O 1
ATOM 1527 N N . ASP A 1 126 ? 7.388 16.324 118.364 1.00 11.87 126 ASP A N 1
ATOM 1528 C CA . ASP A 1 126 ? 8.587 15.572 118.707 1.00 12.47 126 ASP A CA 1
ATOM 1529 C C . ASP A 1 126 ? 9.294 15.016 117.467 1.00 14.77 126 ASP A C 1
ATOM 1530 O O . ASP A 1 126 ? 10.515 14.956 117.446 1.00 17.55 126 ASP A O 1
ATOM 1539 N N . GLU A 1 127 ? 8.538 14.589 116.453 1.00 14.81 127 GLU A N 1
ATOM 1540 C CA . GLU A 1 127 ? 9.125 13.860 115.330 1.00 13.82 127 GLU A CA 1
ATOM 1541 C C . GLU A 1 127 ? 8.701 14.344 113.954 1.00 13.21 127 GLU A C 1
ATOM 1542 O O . GLU A 1 127 ? 9.216 13.854 112.942 1.00 16.99 127 GLU A O 1
ATOM 1554 N N . GLY A 1 128 ? 7.769 15.286 113.895 1.00 13.07 128 GLY A N 1
ATOM 1555 C CA . GLY A 1 128 ? 7.191 15.657 112.622 1.00 12.84 128 GLY A CA 1
ATOM 1556 C C . GLY A 1 128 ? 8.157 16.438 111.747 1.00 14.49 128 GLY A C 1
ATOM 1557 O O . GLY A 1 128 ? 8.971 17.222 112.235 1.00 14.08 128 GLY A O 1
ATOM 1561 N N . ASP A 1 129 ? 8.043 16.244 110.444 1.00 15.43 129 ASP A N 1
ATOM 1562 C CA . ASP A 1 129 ? 8.888 16.946 109.495 1.00 16.74 129 ASP A CA 1
ATOM 1563 C C . ASP A 1 129 ? 8.580 18.447 109.431 1.00 16.13 129 ASP A C 1
ATOM 1564 O O . ASP A 1 129 ? 9.471 19.257 109.236 1.00 14.99 129 ASP A O 1
ATOM 1573 N N . TYR A 1 130 ? 7.315 18.821 109.585 1.00 12.22 130 TYR A N 1
ATOM 1574 C CA . TYR A 1 130 ? 6.940 20.227 109.560 1.00 11.76 130 TYR A CA 1
ATOM 1575 C C . TYR A 1 130 ? 7.656 20.980 110.677 1.00 11.67 130 TYR A C 1
ATOM 1576 O O . TYR A 1 130 ? 8.228 22.053 110.443 1.00 11.64 130 TYR A O 1
ATOM 1594 N N . TRP A 1 131 ? 7.628 20.453 111.897 1.00 12.19 131 TRP A N 1
ATOM 1595 C CA . TRP A 1 131 ? 8.187 21.202 113.010 1.00 10.69 131 TRP A CA 1
ATOM 1596 C C . TRP A 1 131 ? 9.702 21.234 112.916 1.00 11.99 131 TRP A C 1
ATOM 1597 O O . TRP A 1 131 ? 10.345 22.226 113.286 1.00 12.33 131 TRP A O 1
ATOM 1618 N N . ASN A 1 132 ? 10.279 20.168 112.371 1.00 13.14 132 ASN A N 1
ATOM 1619 C CA . ASN A 1 132 ? 11.708 20.166 112.160 1.00 12.49 132 ASN A CA 1
ATOM 1620 C C . ASN A 1 132 ? 12.095 21.333 111.247 1.00 15.04 132 ASN A C 1
ATOM 1621 O O . ASN A 1 132 ? 13.112 22.011 111.457 1.00 15.64 132 ASN A O 1
ATOM 1632 N N . LYS A 1 133 ? 11.271 21.604 110.238 1.00 13.36 133 LYS A N 1
ATOM 1633 C CA . LYS A 1 133 ? 11.550 22.729 109.349 1.00 13.02 133 LYS A CA 1
ATOM 1634 C C . LYS A 1 133 ? 11.281 24.068 110.027 1.00 12.45 133 LYS A C 1
ATOM 1635 O O . LYS A 1 133 ? 12.027 25.022 109.808 1.00 15.39 133 LYS A O 1
ATOM 1654 N N . VAL A 1 134 ? 10.232 24.157 110.842 1.00 12.35 134 VAL A N 1
ATOM 1655 C CA . VAL A 1 134 ? 9.990 25.380 111.601 1.00 11.89 134 VAL A CA 1
ATOM 1656 C C . VAL A 1 134 ? 11.228 25.742 112.422 1.00 11.54 134 VAL A C 1
ATOM 1657 O O . VAL A 1 134 ? 11.656 26.899 112.446 1.00 12.18 134 VAL A O 1
ATOM 1670 N N . GLU A 1 135 ? 11.800 24.750 113.090 1.00 12.55 135 GLU A N 1
ATOM 1671 C CA . GLU A 1 135 ? 12.989 24.960 113.903 1.00 13.26 135 GLU A CA 1
ATOM 1672 C C . GLU A 1 135 ? 14.129 25.535 113.060 1.00 11.49 135 GLU A C 1
ATOM 1673 O O . GLU A 1 135 ? 14.765 26.537 113.413 1.00 15.81 135 GLU A O 1
ATOM 1685 N N . ASP A 1 136 ? 14.419 24.895 111.930 1.00 13.53 136 ASP A N 1
ATOM 1686 C CA . ASP A 1 136 ? 15.482 25.356 111.052 1.00 12.92 136 ASP A CA 1
ATOM 1687 C C . ASP A 1 136 ? 15.193 26.743 110.475 1.00 14.14 136 ASP A C 1
ATOM 1688 O O . ASP A 1 136 ? 16.116 27.533 110.286 1.00 14.81 136 ASP A O 1
ATOM 1697 N N . THR A 1 137 ? 13.923 27.045 110.208 1.00 13.54 137 THR A N 1
ATOM 1698 C CA . THR A 1 137 ? 13.516 28.338 109.655 1.00 11.81 137 THR A CA 1
ATOM 1699 C C . THR A 1 137 ? 13.779 29.465 110.669 1.00 13.64 137 THR A C 1
ATOM 1700 O O . THR A 1 137 ? 14.337 30.522 110.316 1.00 12.95 137 THR A O 1
ATOM 1711 N N . LEU A 1 138 ? 13.442 29.236 111.936 1.00 11.76 138 LEU A N 1
ATOM 1712 C CA . LEU A 1 138 ? 13.759 30.232 112.965 1.00 12.42 138 LEU A CA 1
ATOM 1713 C C . LEU A 1 138 ? 15.257 30.463 113.033 1.00 12.13 138 LEU A C 1
ATOM 1714 O O . LEU A 1 138 ? 15.717 31.611 113.090 1.00 12.62 138 LEU A O 1
ATOM 1730 N N . GLU A 1 139 ? 16.038 29.389 112.985 1.00 12.13 139 GLU A N 1
ATOM 1731 C CA . GLU A 1 139 ? 17.497 29.530 113.060 1.00 14.49 139 GLU A CA 1
ATOM 1732 C C . GLU A 1 139 ? 18.057 30.240 111.831 1.00 13.48 139 GLU A C 1
ATOM 1733 O O . GLU A 1 139 ? 18.951 31.081 111.947 1.00 15.57 139 GLU A O 1
ATOM 1745 N N . GLU A 1 140 ? 17.531 29.945 110.648 1.00 14.40 140 GLU A N 1
ATOM 1746 C CA . GLU A 1 140 ? 18.037 30.596 109.449 1.00 14.31 140 GLU A CA 1
ATOM 1747 C C . GLU A 1 140 ? 17.780 32.097 109.484 1.00 14.27 140 GLU A C 1
ATOM 1748 O O . GLU A 1 140 ? 18.628 32.875 109.083 1.00 17.24 140 GLU A O 1
ATOM 1760 N N . ARG A 1 141 ? 16.595 32.479 109.960 1.00 12.70 141 ARG A N 1
ATOM 1761 C CA . ARG A 1 141 ? 16.157 33.889 109.942 1.00 12.29 141 ARG A CA 1
ATOM 1762 C C . ARG A 1 141 ? 16.734 34.740 111.069 1.00 15.30 141 ARG A C 1
ATOM 1763 O O . ARG A 1 141 ? 16.902 35.945 110.892 1.00 18.10 141 ARG A O 1
ATOM 1784 N N . THR A 1 142 ? 17.056 34.128 112.206 1.00 13.35 142 THR A N 1
ATOM 1785 C CA . THR A 1 142 ? 17.470 34.887 113.388 1.00 11.53 142 THR A CA 1
ATOM 1786 C C . THR A 1 142 ? 18.681 34.328 114.130 1.00 15.25 142 THR A C 1
ATOM 1787 O O . THR A 1 142 ? 19.212 34.982 115.028 1.00 17.48 142 THR A O 1
ATOM 1798 N N . GLY A 1 143 ? 19.094 33.107 113.813 1.00 12.70 143 GLY A N 1
ATOM 1799 C CA . GLY A 1 143 ? 20.134 32.428 114.563 1.00 16.28 143 GLY A CA 1
ATOM 1800 C C . GLY A 1 143 ? 19.598 31.713 115.794 1.00 15.86 143 GLY A C 1
ATOM 1801 O O . GLY A 1 143 ? 20.273 30.841 116.330 1.00 17.46 143 GLY A O 1
ATOM 1805 N N . ALA A 1 144 ? 18.390 32.049 116.246 1.00 13.35 144 ALA A N 1
ATOM 1806 C CA . ALA A 1 144 ? 17.881 31.475 117.500 1.00 11.81 144 ALA A CA 1
ATOM 1807 C C . ALA A 1 144 ? 17.470 30.030 117.320 1.00 15.60 144 ALA A C 1
ATOM 1808 O O . ALA A 1 144 ? 17.054 29.625 116.240 1.00 13.79 144 ALA A O 1
ATOM 1815 N N . GLU A 1 145 ? 17.521 29.284 118.418 1.00 12.61 145 GLU A N 1
ATOM 1816 C CA . GLU A 1 145 ? 17.262 27.846 118.429 1.00 14.43 145 GLU A CA 1
ATOM 1817 C C . GLU A 1 145 ? 15.955 27.579 119.126 1.00 15.12 145 GLU A C 1
ATOM 1818 O O . GLU A 1 145 ? 15.773 27.956 120.278 1.00 15.55 145 GLU A O 1
ATOM 1830 N N . LEU A 1 146 ? 15.039 26.933 118.422 1.00 12.80 146 LEU A N 1
ATOM 1831 C CA . LEU A 1 146 ? 13.758 26.556 118.997 1.00 11.50 146 LEU A CA 1
ATOM 1832 C C . LEU A 1 146 ? 13.932 25.182 119.636 1.00 13.92 146 LEU A C 1
ATOM 1833 O O . LEU A 1 146 ? 13.896 24.157 118.945 1.00 16.36 146 LEU A O 1
ATOM 1849 N N . LEU A 1 147 ? 14.147 25.145 120.948 1.00 11.62 147 LEU A N 1
ATOM 1850 C CA . LEU A 1 147 ? 14.596 23.921 121.599 1.00 12.88 147 LEU A CA 1
ATOM 1851 C C . LEU A 1 147 ? 13.481 22.967 121.982 1.00 12.85 147 LEU A C 1
ATOM 1852 O O . LEU A 1 147 ? 13.697 21.757 122.103 1.00 15.20 147 LEU A O 1
ATOM 1868 N N . GLY A 1 148 ? 12.291 23.494 122.193 1.00 12.48 148 GLY A N 1
ATOM 1869 C CA . GLY A 1 148 ? 11.189 22.652 122.618 1.00 14.36 148 GLY A CA 1
ATOM 1870 C C . GLY A 1 148 ? 9.858 23.345 122.603 1.00 10.81 148 GLY A C 1
ATOM 1871 O O . GLY A 1 148 ? 9.766 24.568 122.491 1.00 12.25 148 GLY A O 1
ATOM 1875 N N . VAL A 1 149 ? 8.821 22.516 122.693 1.00 11.43 149 VAL A N 1
ATOM 1876 C CA . VAL A 1 149 ? 7.441 22.949 122.691 1.00 10.26 149 VAL A CA 1
ATOM 1877 C C . VAL A 1 149 ? 6.830 22.578 124.019 1.00 11.59 149 VAL A C 1
ATOM 1878 O O . VAL A 1 149 ? 6.697 21.392 124.373 1.00 13.43 149 VAL A O 1
ATOM 1891 N N . ILE A 1 150 ? 6.526 23.602 124.793 1.00 9.95 150 ILE A N 1
ATOM 1892 C CA . ILE A 1 150 ? 6.016 23.447 126.141 1.00 9.46 150 ILE A CA 1
ATOM 1893 C C . ILE A 1 150 ? 4.515 23.320 126.135 1.00 10.62 150 ILE A C 1
ATOM 1894 O O . ILE A 1 150 ? 3.823 24.243 125.713 1.00 10.11 150 ILE A O 1
ATOM 1910 N N . GLU A 1 151 ? 3.998 22.186 126.589 1.00 11.22 151 GLU A N 1
ATOM 1911 C CA . GLU A 1 151 ? 2.560 22.073 126.830 1.00 9.93 151 GLU A CA 1
ATOM 1912 C C . GLU A 1 151 ? 2.256 22.739 128.161 1.00 9.94 151 GLU A C 1
ATOM 1913 O O . GLU A 1 151 ? 2.713 22.283 129.201 1.00 11.87 151 GLU A O 1
ATOM 1925 N N . GLU A 1 152 ? 1.517 23.834 128.128 1.00 13.31 152 GLU A N 1
ATOM 1926 C CA . GLU A 1 152 ? 1.247 24.594 129.361 1.00 13.16 152 GLU A CA 1
ATOM 1927 C C . GLU A 1 152 ? -0.229 24.823 129.576 1.00 12.75 152 GLU A C 1
ATOM 1928 O O . GLU A 1 152 ? -0.626 25.705 130.320 1.00 12.58 152 GLU A O 1
ATOM 1940 N N . GLY A 1 153 ? -1.046 23.960 128.987 1.00 12.51 153 GLY A N 1
ATOM 1941 C CA . GLY A 1 153 ? -2.478 23.970 129.201 1.00 12.14 153 GLY A CA 1
ATOM 1942 C C . GLY A 1 153 ? -3.095 22.899 128.329 1.00 12.19 153 GLY A C 1
ATOM 1943 O O . GLY A 1 153 ? -2.429 22.393 127.426 1.00 12.46 153 GLY A O 1
ATOM 1947 N N . GLY A 1 154 ? -4.360 22.586 128.569 1.00 12.03 154 GLY A N 1
ATOM 1948 C CA . GLY A 1 154 ? -5.119 21.713 127.692 1.00 12.51 154 GLY A CA 1
ATOM 1949 C C . GLY A 1 154 ? -5.507 22.439 126.422 1.00 12.76 154 GLY A C 1
ATOM 1950 O O . GLY A 1 154 ? -4.957 23.506 126.100 1.00 12.02 154 GLY A O 1
ATOM 1954 N N . PHE A 1 155 ? -6.456 21.879 125.697 1.00 12.19 155 PHE A N 1
ATOM 1955 C CA . PHE A 1 155 ? -6.890 22.509 124.464 1.00 11.80 155 PHE A CA 1
ATOM 1956 C C . PHE A 1 155 ? -7.620 23.804 124.785 1.00 11.21 155 PHE A C 1
ATOM 1957 O O . PHE A 1 155 ? -8.176 23.980 125.884 1.00 11.50 155 PHE A O 1
ATOM 1974 N N . LEU A 1 156 ? -7.614 24.740 123.838 1.00 11.94 156 LEU A N 1
ATOM 1975 C CA . LEU A 1 156 ? -8.127 26.068 124.075 1.00 10.67 156 LEU A CA 1
ATOM 1976 C C . LEU A 1 156 ? -9.648 26.144 124.090 1.00 11.16 156 LEU A C 1
ATOM 1977 O O . LEU A 1 156 ? -10.333 25.542 123.259 1.00 11.30 156 LEU A O 1
ATOM 1993 N N . ASP A 1 157 ? -10.138 26.973 125.002 1.00 11.13 157 ASP A N 1
ATOM 1994 C CA . ASP A 1 157 ? -11.550 27.254 125.169 1.00 10.29 157 ASP A CA 1
ATOM 1995 C C . ASP A 1 157 ? -11.831 28.729 124.938 1.00 10.84 157 ASP A C 1
ATOM 1996 O O . ASP A 1 157 ? -10.909 29.536 124.852 1.00 11.46 157 ASP A O 1
ATOM 2005 N N . PHE A 1 158 ? -13.107 29.090 124.882 1.00 10.78 158 PHE A N 1
ATOM 2006 C CA . PHE A 1 158 ? -13.487 30.484 124.785 1.00 11.20 158 PHE A CA 1
ATOM 2007 C C . PHE A 1 158 ? -14.079 30.983 126.087 1.00 10.95 158 PHE A C 1
ATOM 2008 O O . PHE A 1 158 ? -14.768 30.240 126.794 1.00 13.59 158 PHE A O 1
ATOM 2025 N N . THR A 1 159 ? -13.835 32.243 126.414 1.00 10.02 159 THR A N 1
ATOM 2026 C CA . THR A 1 159 ? -14.587 32.912 127.480 1.00 10.18 159 THR A CA 1
ATOM 2027 C C . THR A 1 159 ? -15.182 34.202 126.949 1.00 10.30 159 THR A C 1
ATOM 2028 O O . THR A 1 159 ? -14.646 34.789 126.038 1.00 11.62 159 THR A O 1
ATOM 2039 N N . ASN A 1 160 ? -16.268 34.666 127.572 1.00 11.70 160 ASN A N 1
ATOM 2040 C CA . ASN A 1 160 ? -16.756 35.999 127.286 1.00 10.83 160 ASN A CA 1
ATOM 2041 C C . ASN A 1 160 ? -17.654 36.496 128.413 1.00 13.54 160 ASN A C 1
ATOM 2042 O O . ASN A 1 160 ? -18.028 35.716 129.312 1.00 13.28 160 ASN A O 1
ATOM 2053 N N . SER A 1 161 ? -17.995 37.784 128.366 1.00 13.23 161 SER A N 1
ATOM 2054 C CA . SER A 1 161 ? -18.790 38.445 129.413 1.00 12.41 161 SER A CA 1
ATOM 2055 C C . SER A 1 161 ? -20.212 38.802 128.970 1.00 16.19 161 SER A C 1
ATOM 2056 O O . SER A 1 161 ? -21.003 39.304 129.773 1.00 18.52 161 SER A O 1
ATOM 2064 N N . LYS A 1 162 ? -20.549 38.506 127.721 1.00 14.85 162 LYS A N 1
ATOM 2065 C CA . LYS A 1 162 ? -21.809 38.987 127.136 1.00 17.67 162 LYS A CA 1
ATOM 2066 C C . LYS A 1 162 ? -22.935 37.955 127.149 1.00 17.59 162 LYS A C 1
ATOM 2067 O O . LYS A 1 162 ? -24.041 38.246 127.593 1.00 18.55 162 LYS A O 1
ATOM 2086 N N . ARG A 1 163 ? -22.660 36.749 126.672 1.00 17.86 163 ARG A N 1
ATOM 2087 C CA . ARG A 1 163 ? -23.711 35.742 126.518 1.00 18.51 163 ARG A CA 1
ATOM 2088 C C . ARG A 1 163 ? -23.115 34.344 126.452 1.00 16.64 163 ARG A C 1
ATOM 2089 O O . ARG A 1 163 ? -21.960 34.166 126.061 1.00 15.31 163 ARG A O 1
ATOM 2110 N N . PRO A 1 164 ? -23.916 33.329 126.795 1.00 14.99 164 PRO A N 1
ATOM 2111 C CA . PRO A 1 164 ? -23.447 31.966 126.578 1.00 14.30 164 PRO A CA 1
ATOM 2112 C C . PRO A 1 164 ? -23.080 31.745 125.103 1.00 15.55 164 PRO A C 1
ATOM 2113 O O . PRO A 1 164 ? -23.791 32.201 124.197 1.00 17.62 164 PRO A O 1
ATOM 2124 N N . ILE A 1 165 ? -21.962 31.073 124.857 1.00 16.67 165 ILE A N 1
ATOM 2125 C CA . ILE A 1 165 ? -21.610 30.678 123.516 1.00 12.89 165 ILE A CA 1
ATOM 2126 C C . ILE A 1 165 ? -21.591 29.154 123.440 1.00 16.51 165 ILE A C 1
ATOM 2127 O O . ILE A 1 165 ? -20.816 28.503 124.129 1.00 18.92 165 ILE A O 1
ATOM 2143 N N . SER A 1 166 ? -22.465 28.594 122.621 1.00 16.39 166 SER A N 1
ATOM 2144 C CA . SER A 1 166 ? -22.482 27.151 122.425 1.00 16.51 166 SER A CA 1
ATOM 2145 C C . SER A 1 166 ? -22.195 26.763 120.983 1.00 20.88 166 SER A C 1
ATOM 2146 O O . SER A 1 166 ? -21.945 25.597 120.706 1.00 19.48 166 SER A O 1
ATOM 2154 N N . SER A 1 167 ? -22.195 27.736 120.075 1.00 18.37 167 SER A N 1
ATOM 2155 C CA . SER A 1 167 ? -21.980 27.484 118.647 1.00 17.70 167 SER A CA 1
ATOM 2156 C C . SER A 1 167 ? -21.406 28.733 118.003 1.00 19.10 167 SER A C 1
ATOM 2157 O O . SER A 1 167 ? -21.486 29.799 118.580 1.00 17.92 167 SER A O 1
ATOM 2165 N N . PRO A 1 168 ? -20.850 28.620 116.777 1.00 17.28 168 PRO A N 1
ATOM 2166 C CA . PRO A 1 168 ? -20.264 29.795 116.129 1.00 16.40 168 PRO A CA 1
ATOM 2167 C C . PRO A 1 168 ? -21.227 30.966 116.011 1.00 14.66 168 PRO A C 1
ATOM 2168 O O . PRO A 1 168 ? -20.804 32.106 116.096 1.00 14.55 168 PRO A O 1
ATOM 2179 N N . GLU A 1 169 ? -22.511 30.681 115.870 1.00 17.09 169 GLU A N 1
ATOM 2180 C CA . GLU A 1 169 ? -23.506 31.721 115.639 1.00 17.82 169 GLU A CA 1
ATOM 2181 C C . GLU A 1 169 ? -23.545 32.701 116.817 1.00 16.94 169 GLU A C 1
ATOM 2182 O O . GLU A 1 169 ? -23.854 33.888 116.658 1.00 17.61 169 GLU A O 1
ATOM 2194 N N . ASP A 1 170 ? -23.185 32.210 117.991 1.00 15.91 170 ASP A N 1
ATOM 2195 C CA . ASP A 1 170 ? -23.245 33.025 119.190 1.00 17.17 170 ASP A CA 1
ATOM 2196 C C . ASP A 1 170 ? -22.115 34.071 119.269 1.00 14.76 170 ASP A C 1
ATOM 2197 O O . ASP A 1 170 ? -22.160 34.956 120.137 1.00 16.20 170 ASP A O 1
ATOM 2206 N N . PHE A 1 171 ? -21.131 34.000 118.373 1.00 12.19 171 PHE A N 1
ATOM 2207 C CA . PHE A 1 171 ? -20.065 35.000 118.308 1.00 12.13 171 PHE A CA 1
ATOM 2208 C C . PHE A 1 171 ? -20.478 36.302 117.633 1.00 14.70 171 PHE A C 1
ATOM 2209 O O . PHE A 1 171 ? -19.809 37.317 117.782 1.00 14.82 171 PHE A O 1
ATOM 2226 N N A GLU A 1 172 ? -21.569 36.270 116.876 0.66 14.24 172 GLU A N 1
ATOM 2227 N N B GLU A 1 172 ? -21.577 36.260 116.890 0.34 15.05 172 GLU A N 1
ATOM 2228 C CA A GLU A 1 172 ? -21.947 37.396 116.030 0.66 16.90 172 GLU A CA 1
ATOM 2229 C CA B GLU A 1 172 ? -22.004 37.398 116.089 0.34 16.70 172 GLU A CA 1
ATOM 2230 C C A GLU A 1 172 ? -22.068 38.697 116.811 0.66 15.90 172 GLU A C 1
ATOM 2231 C C B GLU A 1 172 ? -22.020 38.692 116.888 0.34 16.34 172 GLU A C 1
ATOM 2232 O O A GLU A 1 172 ? -22.868 38.807 117.748 0.66 16.97 172 GLU A O 1
ATOM 2233 O O B GLU A 1 172 ? -22.705 38.797 117.910 0.34 16.29 172 GLU A O 1
ATOM 2256 N N . GLY A 1 173 ? -21.252 39.671 116.420 1.00 13.94 173 GLY A N 1
ATOM 2257 C CA . GLY A 1 173 ? -21.258 41.000 117.003 1.00 13.51 173 GLY A CA 1
ATOM 2258 C C . GLY A 1 173 ? -20.258 41.217 118.116 1.00 16.15 173 GLY A C 1
ATOM 2259 O O . GLY A 1 173 ? -20.002 42.364 118.498 1.00 18.31 173 GLY A O 1
ATOM 2264 N N . LEU A 1 174 ? -19.678 40.146 118.637 1.00 14.36 174 LEU A N 1
ATOM 2265 C CA . LEU A 1 174 ? -18.786 40.278 119.781 1.00 14.32 174 LEU A CA 1
ATOM 2266 C C . LEU A 1 174 ? -17.413 40.748 119.354 1.00 12.75 174 LEU A C 1
ATOM 2267 O O . LEU A 1 174 ? -16.993 40.549 118.210 1.00 15.99 174 LEU A O 1
ATOM 2283 N N . ARG A 1 175 ? -16.694 41.377 120.271 1.00 12.79 175 ARG A N 1
ATOM 2284 C CA . ARG A 1 175 ? -15.306 41.726 120.029 1.00 13.46 175 ARG A CA 1
ATOM 2285 C C . ARG A 1 175 ? -14.423 40.895 120.927 1.00 14.40 175 ARG A C 1
ATOM 2286 O O . ARG A 1 175 ? -14.545 40.946 122.147 1.00 16.72 175 ARG A O 1
ATOM 2307 N N . PHE A 1 176 ? -13.523 40.134 120.333 1.00 12.69 176 PHE A N 1
ATOM 2308 C CA . PHE A 1 176 ? -12.633 39.290 121.112 1.00 11.21 176 PHE A CA 1
ATOM 2309 C C . PHE A 1 176 ? -11.198 39.807 121.112 1.00 13.06 176 PHE A C 1
ATOM 2310 O O . PHE A 1 176 ? -10.707 40.338 120.130 1.00 12.71 176 PHE A O 1
ATOM 2327 N N . ARG A 1 177 ? -10.528 39.621 122.241 1.00 10.45 177 ARG A N 1
ATOM 2328 C CA . ARG A 1 177 ? -9.097 39.805 122.315 1.00 10.51 177 ARG A CA 1
ATOM 2329 C C . ARG A 1 177 ? -8.402 38.649 121.613 1.00 10.34 177 ARG A C 1
ATOM 2330 O O . ARG A 1 177 ? -8.754 37.473 121.803 1.00 10.15 177 ARG A O 1
ATOM 2351 N N . ALA A 1 178 ? -7.409 39.006 120.804 1.00 11.07 178 ALA A N 1
ATOM 2352 C CA . ALA A 1 178 ? -6.563 38.049 120.096 1.00 12.16 178 ALA A CA 1
ATOM 2353 C C . ALA A 1 178 ? -5.124 38.074 120.596 1.00 11.32 178 ALA A C 1
ATOM 2354 O O . ALA A 1 178 ? -4.563 39.133 120.839 1.00 12.31 178 ALA A O 1
ATOM 2378 N N . ASP A 1 180 ? -2.819 36.932 118.556 1.00 11.09 180 ASP A N 1
ATOM 2379 C CA . ASP A 1 180 ? -2.085 37.067 117.293 1.00 11.42 180 ASP A CA 1
ATOM 2380 C C . ASP A 1 180 ? -3.089 37.027 116.144 1.00 11.39 180 ASP A C 1
ATOM 2381 O O . ASP A 1 180 ? -4.257 36.746 116.357 1.00 12.20 180 ASP A O 1
ATOM 2390 N N . PRO A 1 181 ? -2.652 37.348 114.917 1.00 11.74 181 PRO A N 1
ATOM 2391 C CA . PRO A 1 181 ? -3.604 37.393 113.797 1.00 11.82 181 PRO A CA 1
ATOM 2392 C C . PRO A 1 181 ? -4.353 36.098 113.533 1.00 11.74 181 PRO A C 1
ATOM 2393 O O . PRO A 1 181 ? -5.423 36.160 112.925 1.00 11.77 181 PRO A O 1
ATOM 2404 N N . SER A 1 182 ? -3.816 34.957 113.903 1.00 11.74 182 SER A N 1
ATOM 2405 C CA . SER A 1 182 ? -4.558 33.731 113.595 1.00 11.77 182 SER A CA 1
ATOM 2406 C C . SER A 1 182 ? -5.834 33.650 114.415 1.00 11.55 182 SER A C 1
ATOM 2407 O O . SER A 1 182 ? -6.818 33.054 113.952 1.00 11.58 182 SER A O 1
ATOM 2415 N N . GLN A 1 183 ? -5.850 34.253 115.606 1.00 11.04 183 GLN A N 1
ATOM 2416 C CA . GLN A 1 183 ? -7.067 34.269 116.393 1.00 10.75 183 GLN A CA 1
ATOM 2417 C C . GLN A 1 183 ? -8.055 35.227 115.785 1.00 10.88 183 GLN A C 1
ATOM 2418 O O . GLN A 1 183 ? -9.235 34.931 115.726 1.00 10.78 183 GLN A O 1
ATOM 2432 N N . VAL A 1 184 ? -7.570 36.349 115.274 1.00 10.96 184 VAL A N 1
ATOM 2433 C CA . VAL A 1 184 ? -8.444 37.290 114.606 1.00 11.11 184 VAL A CA 1
ATOM 2434 C C . VAL A 1 184 ? -9.162 36.600 113.458 1.00 11.37 184 VAL A C 1
ATOM 2435 O O . VAL A 1 184 ? -10.369 36.780 113.292 1.00 11.59 184 VAL A O 1
ATOM 2448 N N . ALA A 1 185 ? -8.420 35.840 112.649 1.00 11.63 185 ALA A N 1
ATOM 2449 C CA . ALA A 1 185 ? -9.023 35.134 111.505 1.00 12.02 185 ALA A CA 1
ATOM 2450 C C . ALA A 1 185 ? -10.150 34.204 111.958 1.00 11.92 185 ALA A C 1
ATOM 2451 O O . ALA A 1 185 ? -11.210 34.149 111.312 1.00 12.58 185 ALA A O 1
ATOM 2458 N N . LEU A 1 186 ? -9.930 33.485 113.052 1.00 12.12 186 LEU A N 1
ATOM 2459 C CA . LEU A 1 186 ? -10.943 32.565 113.581 1.00 12.65 186 LEU A CA 1
ATOM 2460 C C . LEU A 1 186 ? -12.186 33.312 114.048 1.00 12.16 186 LEU A C 1
ATOM 2461 O O . LEU A 1 186 ? -13.312 32.933 113.716 1.00 12.63 186 LEU A O 1
ATOM 2477 N N . TYR A 1 187 ? -12.008 34.396 114.804 1.00 11.48 187 TYR A N 1
ATOM 2478 C CA . TYR A 1 187 ? -13.131 35.167 115.283 1.00 12.07 187 TYR A CA 1
ATOM 2479 C C . TYR A 1 187 ? -13.967 35.721 114.126 1.00 13.46 187 TYR A C 1
ATOM 2480 O O . TYR A 1 187 ? -15.198 35.680 114.153 1.00 12.23 187 TYR A O 1
ATOM 2498 N N . GLU A 1 188 ? -13.305 36.262 113.106 1.00 11.68 188 GLU A N 1
ATOM 2499 C CA . GLU A 1 188 ? -14.027 36.766 111.938 1.00 12.16 188 GLU A CA 1
ATOM 2500 C C . GLU A 1 188 ? -14.806 35.638 111.234 1.00 12.54 188 GLU A C 1
ATOM 2501 O O . GLU A 1 188 ? -15.908 35.855 110.735 1.00 12.93 188 GLU A O 1
ATOM 2513 N N . ALA A 1 189 ? -14.235 34.435 111.208 1.00 13.79 189 ALA A N 1
ATOM 2514 C CA . ALA A 1 189 ? -14.912 33.292 110.587 1.00 15.10 189 ALA A CA 1
ATOM 2515 C C . ALA A 1 189 ? -16.228 32.964 111.271 1.00 13.93 189 ALA A C 1
ATOM 2516 O O . ALA A 1 189 ? -17.138 32.388 110.654 1.00 15.38 189 ALA A O 1
ATOM 2523 N N . PHE A 1 190 ? -16.313 33.288 112.560 1.00 12.49 190 PHE A N 1
ATOM 2524 C CA . PHE A 1 190 ? -17.496 33.042 113.382 1.00 13.51 190 PHE A CA 1
ATOM 2525 C C . PHE A 1 190 ? -18.443 34.264 113.462 1.00 13.17 190 PHE A C 1
ATOM 2526 O O . PHE A 1 190 ? -19.451 34.219 114.148 1.00 14.61 190 PHE A O 1
ATOM 2543 N N . GLY A 1 191 ? -18.110 35.374 112.807 1.00 12.67 191 GLY A N 1
ATOM 2544 C CA . GLY A 1 191 ? -18.978 36.543 112.854 1.00 12.88 191 GLY A CA 1
ATOM 2545 C C . GLY A 1 191 ? -18.652 37.631 113.866 1.00 12.55 191 GLY A C 1
ATOM 2546 O O . GLY A 1 191 ? -19.384 38.612 113.982 1.00 12.75 191 GLY A O 1
ATOM 2550 N N . ALA A 1 192 ? -17.576 37.429 114.609 1.00 14.11 192 ALA A N 1
ATOM 2551 C CA . ALA A 1 192 ? -17.076 38.387 115.575 1.00 14.29 192 ALA A CA 1
ATOM 2552 C C . ALA A 1 192 ? -15.982 39.224 114.929 1.00 14.47 192 ALA A C 1
ATOM 2553 O O . ALA A 1 192 ? -15.683 39.074 113.739 1.00 14.05 192 ALA A O 1
ATOM 2560 N N . SER A 1 193 ? -15.430 40.152 115.710 1.00 14.81 193 SER A N 1
ATOM 2561 C CA . SER A 1 193 ? -14.228 40.870 115.334 1.00 15.08 193 SER A CA 1
ATOM 2562 C C . SER A 1 193 ? -13.162 40.560 116.392 1.00 12.27 193 SER A C 1
ATOM 2563 O O . SER A 1 193 ? -13.469 40.057 117.471 1.00 12.74 193 SER A O 1
ATOM 2571 N N . GLY A 1 194 ? -11.918 40.854 116.067 1.00 13.62 194 GLY A N 1
ATOM 2572 C CA . GLY A 1 194 ? -10.796 40.557 116.945 1.00 14.69 194 GLY A CA 1
ATOM 2573 C C . GLY A 1 194 ? -9.784 41.673 116.950 1.00 13.68 194 GLY A C 1
ATOM 2574 O O . GLY A 1 194 ? -9.615 42.359 115.946 1.00 18.22 194 GLY A O 1
ATOM 2578 N N . THR A 1 195 ? -9.108 41.854 118.084 1.00 13.28 195 THR A N 1
ATOM 2579 C CA . THR A 1 195 ? -8.085 42.888 118.232 1.00 15.55 195 THR A CA 1
ATOM 2580 C C . THR A 1 195 ? -6.900 42.299 119.016 1.00 13.62 195 THR A C 1
ATOM 2581 O O . THR A 1 195 ? -7.086 41.683 120.057 1.00 13.92 195 THR A O 1
ATOM 2592 N N . PRO A 1 196 ? -5.675 42.492 118.522 1.00 12.37 196 PRO A N 1
ATOM 2593 C CA . PRO A 1 196 ? -4.535 41.981 119.277 1.00 13.11 196 PRO A CA 1
ATOM 2594 C C . PRO A 1 196 ? -4.309 42.810 120.523 1.00 14.86 196 PRO A C 1
ATOM 2595 O O . PRO A 1 196 ? -4.295 44.042 120.448 1.00 20.82 196 PRO A O 1
ATOM 2606 N N . ILE A 1 197 ? -4.170 42.157 121.669 1.00 13.57 197 ILE A N 1
ATOM 2607 C CA . ILE A 1 197 ? -3.876 42.848 122.925 1.00 13.67 197 ILE A CA 1
ATOM 2608 C C . ILE A 1 197 ? -2.887 41.985 123.661 1.00 11.92 197 ILE A C 1
ATOM 2609 O O . ILE A 1 197 ? -3.093 40.786 123.767 1.00 11.92 197 ILE A O 1
ATOM 2625 N N . PRO A 1 198 ? -1.816 42.574 124.205 1.00 12.40 198 PRO A N 1
ATOM 2626 C CA . PRO A 1 198 ? -0.825 41.728 124.885 1.00 13.81 198 PRO A CA 1
ATOM 2627 C C . PRO A 1 198 ? -1.420 41.005 126.086 1.00 14.04 198 PRO A C 1
ATOM 2628 O O . PRO A 1 198 ? -2.365 41.494 126.718 1.00 12.44 198 PRO A O 1
ATOM 2639 N N . TRP A 1 199 ? -0.878 39.836 126.407 1.00 12.63 199 TRP A N 1
ATOM 2640 C CA . TRP A 1 199 ? -1.354 39.090 127.571 1.00 12.12 199 TRP A CA 1
ATOM 2641 C C . TRP A 1 199 ? -1.421 39.944 128.848 1.00 12.57 199 TRP A C 1
ATOM 2642 O O . TRP A 1 199 ? -2.414 39.896 129.582 1.00 12.64 199 TRP A O 1
ATOM 2663 N N . THR A 1 200 ? -0.372 40.733 129.086 1.00 13.16 200 THR A N 1
ATOM 2664 C CA . THR A 1 200 ? -0.270 41.510 130.321 1.00 13.77 200 THR A CA 1
ATOM 2665 C C . THR A 1 200 ? -1.314 42.612 130.438 1.00 13.87 200 THR A C 1
ATOM 2666 O O . THR A 1 200 ? -1.477 43.189 131.517 1.00 17.69 200 THR A O 1
ATOM 2677 N N . ASP A 1 201 ? -2.044 42.880 129.361 1.00 13.73 201 ASP A N 1
ATOM 2678 C CA . ASP A 1 201 ? -3.145 43.845 129.389 1.00 13.54 201 ASP A CA 1
ATOM 2679 C C . ASP A 1 201 ? -4.523 43.227 129.157 1.00 13.12 201 ASP A C 1
ATOM 2680 O O . ASP A 1 201 ? -5.531 43.943 129.069 1.00 14.66 201 ASP A O 1
ATOM 2689 N N . THR A 1 202 ? -4.583 41.902 129.057 1.00 12.46 202 THR A N 1
ATOM 2690 C CA . THR A 1 202 ? -5.822 41.220 128.725 1.00 11.95 202 THR A CA 1
ATOM 2691 C C . THR A 1 202 ? -6.865 41.268 129.859 1.00 12.10 202 THR A C 1
ATOM 2692 O O . THR A 1 202 ? -8.034 41.500 129.589 1.00 12.87 202 THR A O 1
ATOM 2703 N N . TYR A 1 203 ? -6.463 41.076 131.114 1.00 13.68 203 TYR A N 1
ATOM 2704 C CA . TYR A 1 203 ? -7.420 41.191 132.208 1.00 13.59 203 TYR A CA 1
ATOM 2705 C C . TYR A 1 203 ? -8.117 42.553 132.190 1.00 14.21 203 TYR A C 1
ATOM 2706 O O . TYR A 1 203 ? -9.355 42.645 132.287 1.00 14.32 203 TYR A O 1
ATOM 2741 N N . ALA A 1 205 ? -8.397 44.723 129.697 1.00 13.72 205 ALA A N 1
ATOM 2742 C CA . ALA A 1 205 ? -9.225 44.869 128.510 1.00 12.86 205 ALA A CA 1
ATOM 2743 C C . ALA A 1 205 ? -10.598 44.246 128.697 1.00 13.94 205 ALA A C 1
ATOM 2744 O O . ALA A 1 205 ? -11.613 44.787 128.249 1.00 14.57 205 ALA A O 1
ATOM 2751 N N . LEU A 1 206 ? -10.631 43.093 129.359 1.00 12.71 206 LEU A N 1
ATOM 2752 C CA . LEU A 1 206 ? -11.895 42.412 129.612 1.00 12.34 206 LEU A CA 1
ATOM 2753 C C . LEU A 1 206 ? -12.680 43.107 130.732 1.00 14.32 206 LEU A C 1
ATOM 2754 O O . LEU A 1 206 ? -13.888 43.262 130.640 1.00 16.02 206 LEU A O 1
ATOM 2770 N N . LYS A 1 207 ? -11.982 43.554 131.769 1.00 14.68 207 LYS A N 1
ATOM 2771 C CA . LYS A 1 207 ? -12.633 44.271 132.866 1.00 15.25 207 LYS A CA 1
ATOM 2772 C C . LYS A 1 207 ? -13.364 45.520 132.389 1.00 16.26 207 LYS A C 1
ATOM 2773 O O . LYS A 1 207 ? -14.469 45.828 132.862 1.00 17.66 207 LYS A O 1
ATOM 2792 N N . THR A 1 208 ? -12.746 46.238 131.455 1.00 16.04 208 THR A N 1
ATOM 2793 C CA . THR A 1 208 ? -13.211 47.552 131.040 1.00 16.81 208 THR A CA 1
ATOM 2794 C C . THR A 1 208 ? -13.965 47.492 129.714 1.00 19.09 208 THR A C 1
ATOM 2795 O O . THR A 1 208 ? -14.252 48.526 129.114 1.00 21.36 208 THR A O 1
ATOM 2806 N N . ASN A 1 209 ? -14.253 46.277 129.254 1.00 22.12 209 ASN A N 1
ATOM 2807 C CA . ASN A 1 209 ? -15.064 46.043 128.060 1.00 23.50 209 ASN A CA 1
ATOM 2808 C C . ASN A 1 209 ? -14.455 46.545 126.755 1.00 20.18 209 ASN A C 1
ATOM 2809 O O . ASN A 1 209 ? -15.167 46.774 125.775 1.00 25.85 209 ASN A O 1
ATOM 2820 N N . VAL A 1 210 ? -13.133 46.683 126.730 1.00 16.45 210 VAL A N 1
ATOM 2821 C CA . VAL A 1 210 ? -12.432 46.937 125.488 1.00 18.09 210 VAL A CA 1
ATOM 2822 C C . VAL A 1 210 ? -12.670 45.716 124.597 1.00 16.70 210 VAL A C 1
ATOM 2823 O O . VAL A 1 210 ? -12.793 45.820 123.376 1.00 17.41 210 VAL A O 1
ATOM 2836 N N . ALA A 1 211 ? -12.723 44.547 125.223 1.00 12.93 211 ALA A N 1
ATOM 2837 C CA . ALA A 1 211 ? -13.088 43.309 124.544 1.00 14.58 211 ALA A CA 1
ATOM 2838 C C . ALA A 1 211 ? -14.118 42.551 125.379 1.00 13.42 211 ALA A C 1
ATOM 2839 O O . ALA A 1 211 ? -14.153 42.678 126.610 1.00 14.62 211 ALA A O 1
ATOM 2846 N N . ASP A 1 212 ? -14.950 41.770 124.694 1.00 11.40 212 ASP A N 1
ATOM 2847 C CA . ASP A 1 212 ? -15.962 40.928 125.313 1.00 13.36 212 ASP A CA 1
ATOM 2848 C C . ASP A 1 212 ? -15.428 39.558 125.758 1.00 13.69 212 ASP A C 1
ATOM 2849 O O . ASP A 1 212 ? -15.958 38.951 126.693 1.00 12.79 212 ASP A O 1
ATOM 2858 N N . GLY A 1 213 ? -14.405 39.048 125.079 1.00 10.84 213 GLY A N 1
ATOM 2859 C CA . GLY A 1 213 ? -13.971 37.679 125.317 1.00 11.86 213 GLY A CA 1
ATOM 2860 C C . GLY A 1 213 ? -12.550 37.442 124.864 1.00 10.28 213 GLY A C 1
ATOM 2861 O O . GLY A 1 213 ? -11.894 38.353 124.368 1.00 11.37 213 GLY A O 1
ATOM 2865 N N . GLN A 1 214 ? -12.075 36.231 125.091 1.00 10.05 214 GLN A N 1
ATOM 2866 C CA . GLN A 1 214 ? -10.752 35.793 124.663 1.00 10.24 214 GLN A CA 1
ATOM 2867 C C . GLN A 1 214 ? -10.760 34.278 124.562 1.00 9.95 214 GLN A C 1
ATOM 2868 O O . GLN A 1 214 ? -11.800 33.632 124.765 1.00 10.84 214 GLN A O 1
ATOM 2899 N N . ASN A 1 216 ? -8.181 30.696 125.381 1.00 9.98 216 ASN A N 1
ATOM 2900 C CA . ASN A 1 216 ? -7.028 30.180 126.123 1.00 10.15 216 ASN A CA 1
ATOM 2901 C C . ASN A 1 216 ? -7.461 28.886 126.793 1.00 10.24 216 ASN A C 1
ATOM 2902 O O . ASN A 1 216 ? -8.651 28.623 126.925 1.00 10.30 216 ASN A O 1
ATOM 2913 N N . PRO A 1 217 ? -6.502 28.064 127.205 1.00 10.47 217 PRO A N 1
ATOM 2914 C CA . PRO A 1 217 ? -6.859 26.910 128.024 1.00 10.64 217 PRO A CA 1
ATOM 2915 C C . PRO A 1 217 ? -7.233 27.336 129.425 1.00 10.68 217 PRO A C 1
ATOM 2916 O O . PRO A 1 217 ? -6.928 28.449 129.844 1.00 10.65 217 PRO A O 1
ATOM 2927 N N . PRO A 1 218 ? -7.905 26.449 130.158 1.00 10.82 218 PRO A N 1
ATOM 2928 C CA . PRO A 1 218 ? -8.241 26.717 131.561 1.00 10.97 218 PRO A CA 1
ATOM 2929 C C . PRO A 1 218 ? -7.057 27.269 132.378 1.00 11.19 218 PRO A C 1
ATOM 2930 O O . PRO A 1 218 ? -7.256 28.194 133.159 1.00 11.27 218 PRO A O 1
ATOM 2958 N N . TYR A 1 220 ? -4.566 29.352 131.742 1.00 11.31 220 TYR A N 1
ATOM 2959 C CA . TYR A 1 220 ? -4.451 30.819 131.662 1.00 11.28 220 TYR A CA 1
ATOM 2960 C C . TYR A 1 220 ? -5.674 31.581 132.156 1.00 11.19 220 TYR A C 1
ATOM 2961 O O . TYR A 1 220 ? -5.552 32.685 132.671 1.00 11.40 220 TYR A O 1
ATOM 2979 N N . ILE A 1 221 ? -6.855 31.001 131.975 1.00 10.96 221 ILE A N 1
ATOM 2980 C CA . ILE A 1 221 ? -8.082 31.610 132.478 1.00 10.95 221 ILE A CA 1
ATOM 2981 C C . ILE A 1 221 ? -7.986 31.724 134.006 1.00 12.33 221 ILE A C 1
ATOM 2982 O O . ILE A 1 221 ? -8.337 32.764 134.576 1.00 13.01 221 ILE A O 1
ATOM 2998 N N . ILE A 1 222 ? -7.451 30.692 134.670 1.00 11.60 222 ILE A N 1
ATOM 2999 C CA . ILE A 1 222 ? -7.199 30.752 136.099 1.00 12.11 222 ILE A CA 1
ATOM 3000 C C . ILE A 1 222 ? -6.058 31.704 136.443 1.00 12.46 222 ILE A C 1
ATOM 3001 O O . ILE A 1 222 ? -6.188 32.535 137.332 1.00 13.60 222 ILE A O 1
ATOM 3034 N N . GLY A 1 224 ? -4.697 34.261 134.995 1.00 12.74 224 GLY A N 1
ATOM 3035 C CA . GLY A 1 224 ? -4.986 35.678 134.823 1.00 13.76 224 GLY A CA 1
ATOM 3036 C C . GLY A 1 224 ? -6.222 36.151 135.569 1.00 14.55 224 GLY A C 1
ATOM 3037 O O . GLY A 1 224 ? -6.634 37.294 135.402 1.00 15.63 224 GLY A O 1
ATOM 3041 N N . SER A 1 225 ? -6.798 35.284 136.392 1.00 13.90 225 SER A N 1
ATOM 3042 C CA . SER A 1 225 ? -8.023 35.585 137.138 1.00 13.36 225 SER A CA 1
ATOM 3043 C C . SER A 1 225 ? -9.138 36.066 136.227 1.00 13.56 225 SER A C 1
ATOM 3044 O O . SER A 1 225 ? -9.948 36.912 136.617 1.00 15.22 225 SER A O 1
ATOM 3052 N N . LEU A 1 226 ? -9.197 35.512 135.013 1.00 13.43 226 LEU A N 1
ATOM 3053 C CA . LEU A 1 226 ? -10.161 35.968 134.029 1.00 12.80 226 LEU A CA 1
ATOM 3054 C C . LEU A 1 226 ? -11.583 35.630 134.427 1.00 13.70 226 LEU A C 1
ATOM 3055 O O . LEU A 1 226 ? -12.510 36.256 133.949 1.00 13.50 226 LEU A O 1
ATOM 3071 N N . TYR A 1 227 ? -11.755 34.687 135.352 1.00 15.85 227 TYR A N 1
ATOM 3072 C CA . TYR A 1 227 ? -13.083 34.376 135.877 1.00 17.21 227 TYR A CA 1
ATOM 3073 C C . TYR A 1 227 ? -13.699 35.546 136.644 1.00 16.70 227 TYR A C 1
ATOM 3074 O O . TYR A 1 227 ? -14.905 35.572 136.897 1.00 18.06 227 TYR A O 1
ATOM 3092 N N . GLU A 1 228 ? -12.877 36.511 137.051 1.00 13.88 228 GLU A N 1
ATOM 3093 C CA . GLU A 1 228 ? -13.391 37.700 137.699 1.00 13.85 228 GLU A CA 1
ATOM 3094 C C . GLU A 1 228 ? -14.060 38.649 136.729 1.00 14.29 228 GLU A C 1
ATOM 3095 O O . GLU A 1 228 ? -14.846 39.513 137.126 1.00 16.63 228 GLU A O 1
ATOM 3107 N N . VAL A 1 229 ? -13.753 38.501 135.446 1.00 13.73 229 VAL A N 1
ATOM 3108 C CA . VAL A 1 229 ? -14.200 39.479 134.454 1.00 15.25 229 VAL A CA 1
ATOM 3109 C C . VAL A 1 229 ? -14.805 38.797 133.224 1.00 13.21 229 VAL A C 1
ATOM 3110 O O . VAL A 1 229 ? -15.013 39.445 132.199 1.00 15.01 229 VAL A O 1
ATOM 3123 N N . GLN A 1 230 ? -15.071 37.497 133.349 1.00 12.62 230 GLN A N 1
ATOM 3124 C CA . GLN A 1 230 ? -15.724 36.689 132.324 1.00 12.17 230 GLN A CA 1
ATOM 3125 C C . GLN A 1 230 ? -16.652 35.714 133.026 1.00 17.00 230 GLN A C 1
ATOM 3126 O O . GLN A 1 230 ? -16.254 35.085 134.008 1.00 22.56 230 GLN A O 1
ATOM 3140 N N . LYS A 1 231 ? -17.858 35.560 132.493 1.00 14.04 231 LYS A N 1
ATOM 3141 C CA . LYS A 1 231 ? -18.856 34.697 133.103 1.00 13.87 231 LYS A CA 1
ATOM 3142 C C . LYS A 1 231 ? -19.014 33.369 132.387 1.00 13.56 231 LYS A C 1
ATOM 3143 O O . LYS A 1 231 ? -19.351 32.361 133.038 1.00 15.73 231 LYS A O 1
ATOM 3162 N N . TYR A 1 232 ? -18.796 33.356 131.073 1.00 12.84 232 TYR A N 1
ATOM 3163 C CA . TYR A 1 232 ? -19.195 32.220 130.233 1.00 14.06 232 TYR A CA 1
ATOM 3164 C C . TYR A 1 232 ? -17.983 31.502 129.681 1.00 14.89 232 TYR A C 1
ATOM 3165 O O . TYR A 1 232 ? -17.144 32.131 129.037 1.00 13.73 232 TYR A O 1
ATOM 3183 N N . LEU A 1 233 ? -17.880 30.198 129.957 1.00 12.80 233 LEU A N 1
ATOM 3184 C CA . LEU A 1 233 ? -16.794 29.355 129.458 1.00 10.75 233 LEU A CA 1
ATOM 3185 C C . LEU A 1 233 ? -17.330 28.328 128.482 1.00 12.73 233 LEU A C 1
ATOM 3186 O O . LEU A 1 233 ? -18.233 27.562 128.815 1.00 15.79 233 LEU A O 1
ATOM 3202 N N . THR A 1 234 ? -16.773 28.306 127.280 1.00 11.73 234 THR A N 1
ATOM 3203 C CA . THR A 1 234 ? -17.181 27.353 126.287 1.00 12.18 234 THR A CA 1
ATOM 3204 C C . THR A 1 234 ? -16.083 26.328 126.042 1.00 11.99 234 THR A C 1
ATOM 3205 O O . THR A 1 234 ? -14.996 26.709 125.626 1.00 12.75 234 THR A O 1
ATOM 3216 N N . LEU A 1 235 ? -16.362 25.045 126.281 1.00 12.35 235 LEU A N 1
ATOM 3217 C CA . LEU A 1 235 ? -15.359 23.980 126.137 1.00 12.13 235 LEU A CA 1
ATOM 3218 C C . LEU A 1 235 ? -15.250 23.497 124.677 1.00 14.46 235 LEU A C 1
ATOM 3219 O O . LEU A 1 235 ? -15.619 22.365 124.318 1.00 14.14 235 LEU A O 1
ATOM 3235 N N . ALA A 1 236 ? -14.747 24.377 123.838 1.00 11.00 236 ALA A N 1
ATOM 3236 C CA . ALA A 1 236 ? -14.587 24.076 122.441 1.00 11.04 236 ALA A CA 1
ATOM 3237 C C . ALA A 1 236 ? -13.393 23.165 122.154 1.00 11.71 236 ALA A C 1
ATOM 3238 O O . ALA A 1 236 ? -13.380 22.490 121.128 1.00 13.59 236 ALA A O 1
ATOM 3245 N N . ASN A 1 237 ? -12.358 23.196 122.999 1.00 12.54 237 ASN A N 1
ATOM 3246 C CA . ASN A 1 237 ? -11.132 22.411 122.763 1.00 10.71 237 ASN A CA 1
ATOM 3247 C C . ASN A 1 237 ? -10.648 22.528 121.319 1.00 11.59 237 ASN A C 1
ATOM 3248 O O . ASN A 1 237 ? -10.409 21.542 120.621 1.00 12.63 237 ASN A O 1
ATOM 3259 N N . VAL A 1 238 ? -10.472 23.762 120.882 1.00 12.22 238 VAL A N 1
ATOM 3260 C CA . VAL A 1 238 ? -10.292 24.046 119.465 1.00 12.18 238 VAL A CA 1
ATOM 3261 C C . VAL A 1 238 ? -8.852 23.963 118.928 1.00 11.89 238 VAL A C 1
ATOM 3262 O O . VAL A 1 238 ? -8.645 23.695 117.743 1.00 13.26 238 VAL A O 1
ATOM 3275 N N . GLN A 1 239 ? -7.866 24.163 119.790 1.00 9.88 239 GLN A N 1
ATOM 3276 C CA . GLN A 1 239 ? -6.460 24.182 119.399 1.00 11.21 239 GLN A CA 1
ATOM 3277 C C . GLN A 1 239 ? -5.618 23.673 120.562 1.00 12.12 239 GLN A C 1
ATOM 3278 O O . GLN A 1 239 ? -6.033 23.743 121.711 1.00 11.47 239 GLN A O 1
ATOM 3292 N N . TYR A 1 240 ? -4.432 23.171 120.265 1.00 12.49 240 TYR A N 1
ATOM 3293 C CA . TYR A 1 240 ? -3.484 22.717 121.270 1.00 12.37 240 TYR A CA 1
ATOM 3294 C C . TYR A 1 240 ? -2.787 23.905 121.901 1.00 10.40 240 TYR A C 1
ATOM 3295 O O . TYR A 1 240 ? -2.386 24.847 121.211 1.00 12.89 240 TYR A O 1
ATOM 3313 N N . SER A 1 241 ? -2.652 23.896 123.225 1.00 8.69 241 SER A N 1
ATOM 3314 C CA . SER A 1 241 ? -1.989 24.993 123.905 1.00 8.61 241 SER A CA 1
ATOM 3315 C C . SER A 1 241 ? -0.513 24.731 124.051 1.00 10.03 241 SER A C 1
ATOM 3316 O O . SER A 1 241 ? -0.119 23.704 124.619 1.00 12.53 241 SER A O 1
ATOM 3324 N N . ASP A 1 242 ? 0.298 25.674 123.596 1.00 9.08 242 ASP A N 1
ATOM 3325 C CA . ASP A 1 242 ? 1.740 25.565 123.694 1.00 10.45 242 ASP A CA 1
ATOM 3326 C C . ASP A 1 242 ? 2.422 26.908 123.778 1.00 9.88 242 ASP A C 1
ATOM 3327 O O . ASP A 1 242 ? 1.846 27.940 123.454 1.00 11.09 242 ASP A O 1
ATOM 3336 N N . GLN A 1 243 ? 3.634 26.893 124.317 1.00 8.56 243 GLN A N 1
ATOM 3337 C CA . GLN A 1 243 ? 4.583 27.973 124.143 1.00 8.86 243 GLN A CA 1
ATOM 3338 C C . GLN A 1 243 ? 5.921 27.356 123.745 1.00 9.47 243 GLN A C 1
ATOM 3339 O O . GLN A 1 243 ? 6.035 26.124 123.684 1.00 10.06 243 GLN A O 1
ATOM 3353 N N . PHE A 1 244 ? 6.909 28.196 123.472 1.00 9.75 244 PHE A N 1
ATOM 3354 C CA . PHE A 1 244 ? 8.095 27.762 122.740 1.00 10.34 244 PHE A CA 1
ATOM 3355 C C . PHE A 1 244 ? 9.345 28.183 123.471 1.00 11.37 244 PHE A C 1
ATOM 3356 O O . PHE A 1 244 ? 9.538 29.365 123.748 1.00 10.14 244 PHE A O 1
ATOM 3373 N N . LEU A 1 245 ? 10.205 27.211 123.777 1.00 10.13 245 LEU A N 1
ATOM 3374 C CA . LEU A 1 245 ? 11.471 27.496 124.417 1.00 9.67 245 LEU A CA 1
ATOM 3375 C C . LEU A 1 245 ? 12.502 27.833 123.352 1.00 10.86 245 LEU A C 1
ATOM 3376 O O . LEU A 1 245 ? 12.805 27.025 122.470 1.00 10.74 245 LEU A O 1
ATOM 3392 N N . ILE A 1 246 ? 13.024 29.055 123.457 1.00 9.41 246 ILE A N 1
ATOM 3393 C CA . ILE A 1 246 ? 13.983 29.613 122.508 1.00 10.00 246 ILE A CA 1
ATOM 3394 C C . ILE A 1 246 ? 15.319 29.867 123.204 1.00 10.08 246 ILE A C 1
ATOM 3395 O O . ILE A 1 246 ? 15.354 30.330 124.353 1.00 10.16 246 ILE A O 1
ATOM 3411 N N . ALA A 1 247 ? 16.417 29.555 122.518 1.00 10.44 247 ALA A N 1
ATOM 3412 C CA . ALA A 1 247 ? 17.757 29.838 123.028 1.00 11.99 247 ALA A CA 1
ATOM 3413 C C . ALA A 1 247 ? 18.532 30.680 122.043 1.00 11.33 247 ALA A C 1
ATOM 3414 O O . ALA A 1 247 ? 18.422 30.497 120.832 1.00 11.18 247 ALA A O 1
ATOM 3421 N N . ASN A 1 248 ? 19.347 31.593 122.558 1.00 12.69 248 ASN A N 1
ATOM 3422 C CA . ASN A 1 248 ? 20.286 32.336 121.740 1.00 12.37 248 ASN A CA 1
ATOM 3423 C C . ASN A 1 248 ? 21.202 31.389 120.978 1.00 12.76 248 ASN A C 1
ATOM 3424 O O . ASN A 1 248 ? 21.767 30.452 121.545 1.00 14.64 248 ASN A O 1
ATOM 3435 N N . GLY A 1 249 ? 21.316 31.643 119.676 1.00 13.69 249 GLY A N 1
ATOM 3436 C CA . GLY A 1 249 ? 22.059 30.778 118.779 1.00 14.77 249 GLY A CA 1
ATOM 3437 C C . GLY A 1 249 ? 23.550 30.757 119.025 1.00 17.41 249 GLY A C 1
ATOM 3438 O O . GLY A 1 249 ? 24.151 29.704 119.022 1.00 17.66 249 GLY A O 1
ATOM 3442 N N . GLU A 1 250 ? 24.159 31.920 119.216 1.00 16.64 250 GLU A N 1
ATOM 3443 C CA . GLU A 1 250 ? 25.595 31.985 119.455 1.00 16.85 250 GLU A CA 1
ATOM 3444 C C . GLU A 1 250 ? 25.970 31.217 120.710 1.00 16.83 250 GLU A C 1
ATOM 3445 O O . GLU A 1 250 ? 26.942 30.462 120.724 1.00 21.22 250 GLU A O 1
ATOM 3457 N N . TRP A 1 251 ? 25.192 31.392 121.766 1.00 15.92 251 TRP A N 1
ATOM 3458 C CA . TRP A 1 251 ? 25.449 30.661 123.005 1.00 18.65 251 TRP A CA 1
ATOM 3459 C C . TRP A 1 251 ? 25.328 29.153 122.788 1.00 18.66 251 TRP A C 1
ATOM 3460 O O . TRP A 1 251 ? 26.214 28.365 123.135 1.00 18.32 251 TRP A O 1
ATOM 3481 N N . TYR A 1 252 ? 24.220 28.744 122.197 1.00 15.58 252 TYR A N 1
ATOM 3482 C CA . TYR A 1 252 ? 23.956 27.327 122.011 1.00 14.38 252 TYR A CA 1
ATOM 3483 C C . TYR A 1 252 ? 25.011 26.659 121.139 1.00 20.61 252 TYR A C 1
ATOM 3484 O O . TYR A 1 252 ? 25.448 25.542 121.430 1.00 20.67 252 TYR A O 1
ATOM 3502 N N . ASP A 1 253 ? 25.417 27.334 120.069 1.00 19.51 253 ASP A N 1
ATOM 3503 C CA . ASP A 1 253 ? 26.385 26.749 119.141 1.00 25.19 253 ASP A CA 1
ATOM 3504 C C . ASP A 1 253 ? 27.800 26.716 119.711 1.00 26.27 253 ASP A C 1
ATOM 3505 O O . ASP A 1 253 ? 28.661 25.977 119.216 1.00 26.25 253 ASP A O 1
ATOM 3514 N N . ASP A 1 254 ? 28.059 27.509 120.747 1.00 21.88 254 ASP A N 1
ATOM 3515 C CA . ASP A 1 254 ? 29.388 27.531 121.360 1.00 24.45 254 ASP A CA 1
ATOM 3516 C C . ASP A 1 254 ? 29.513 26.565 122.535 1.00 28.11 254 ASP A C 1
ATOM 3517 O O . ASP A 1 254 ? 30.598 26.413 123.105 1.00 31.76 254 ASP A O 1
ATOM 3526 N N . LEU A 1 255 ? 28.413 25.910 122.899 1.00 23.93 255 LEU A N 1
ATOM 3527 C CA . LEU A 1 255 ? 28.469 24.895 123.939 1.00 22.78 255 LEU A CA 1
ATOM 3528 C C . LEU A 1 255 ? 29.346 23.750 123.481 1.00 22.77 255 LEU A C 1
ATOM 3529 O O . LEU A 1 255 ? 29.496 23.520 122.283 1.00 23.29 255 LEU A O 1
ATOM 3545 N N . SER A 1 256 ? 29.938 23.039 124.437 1.00 21.81 256 SER A N 1
ATOM 3546 C CA . SER A 1 256 ? 30.562 21.756 124.164 1.00 22.47 256 SER A CA 1
ATOM 3547 C C . SER A 1 256 ? 29.457 20.793 123.760 1.00 21.78 256 SER A C 1
ATOM 3548 O O . SER A 1 256 ? 28.289 20.989 124.127 1.00 24.36 256 SER A O 1
ATOM 3556 N N . GLU A 1 257 ? 29.801 19.755 123.013 1.00 25.80 257 GLU A N 1
ATOM 3557 C CA . GLU A 1 257 ? 28.807 18.775 122.608 1.00 27.16 257 GLU A CA 1
ATOM 3558 C C . GLU A 1 257 ? 28.173 18.139 123.844 1.00 26.37 257 GLU A C 1
ATOM 3559 O O . GLU A 1 257 ? 26.965 17.881 123.865 1.00 23.45 257 GLU A O 1
ATOM 3571 N N . GLU A 1 258 ? 28.992 17.906 124.866 1.00 22.50 258 GLU A N 1
ATOM 3572 C CA . GLU A 1 258 ? 28.522 17.286 126.107 1.00 22.91 258 GLU A CA 1
ATOM 3573 C C . GLU A 1 258 ? 27.432 18.135 126.742 1.00 24.53 258 GLU A C 1
ATOM 3574 O O . GLU A 1 258 ? 26.385 17.620 127.144 1.00 21.41 258 GLU A O 1
ATOM 3586 N N . ASN A 1 259 ? 27.675 19.433 126.849 1.00 21.39 259 ASN A N 1
ATOM 3587 C CA . ASN A 1 259 ? 26.683 20.302 127.450 1.00 20.01 259 ASN A CA 1
ATOM 3588 C C . ASN A 1 259 ? 25.489 20.490 126.540 1.00 18.44 259 ASN A C 1
ATOM 3589 O O . ASN A 1 259 ? 24.377 20.624 127.025 1.00 20.53 259 ASN A O 1
ATOM 3600 N N . ARG A 1 260 ? 25.699 20.527 125.223 1.00 18.66 260 ARG A N 1
ATOM 3601 C CA . ARG A 1 260 ? 24.561 20.644 124.329 1.00 17.44 260 ARG A CA 1
ATOM 3602 C C . ARG A 1 260 ? 23.637 19.447 124.487 1.00 18.21 260 ARG A C 1
ATOM 3603 O O . ARG A 1 260 ? 22.429 19.600 124.558 1.00 19.07 260 ARG A O 1
ATOM 3624 N N . GLN A 1 261 ? 24.211 18.250 124.549 1.00 18.45 261 GLN A N 1
ATOM 3625 C CA . GLN A 1 261 ? 23.419 17.037 124.717 1.00 19.22 261 GLN A CA 1
ATOM 3626 C C . GLN A 1 261 ? 22.683 17.048 126.049 1.00 18.61 261 GLN A C 1
ATOM 3627 O O . GLN A 1 261 ? 21.543 16.563 126.147 1.00 21.13 261 GLN A O 1
ATOM 3641 N N . ALA A 1 262 ? 23.325 17.614 127.071 1.00 18.91 262 ALA A N 1
ATOM 3642 C CA . ALA A 1 262 ? 22.713 17.724 128.399 1.00 16.44 262 ALA A CA 1
ATOM 3643 C C . ALA A 1 262 ? 21.496 18.641 128.368 1.00 20.70 262 ALA A C 1
ATOM 3644 O O . ALA A 1 262 ? 20.460 18.357 128.992 1.00 17.45 262 ALA A O 1
ATOM 3651 N N . ILE A 1 263 ? 21.642 19.768 127.684 1.00 17.57 263 ILE A N 1
ATOM 3652 C CA . ILE A 1 263 ? 20.555 20.723 127.524 1.00 15.28 263 ILE A CA 1
ATOM 3653 C C . ILE A 1 263 ? 19.405 20.046 126.781 1.00 16.83 263 ILE A C 1
ATOM 3654 O O . ILE A 1 263 ? 18.266 20.132 127.208 1.00 15.14 263 ILE A O 1
ATOM 3670 N N . GLU A 1 264 ? 19.700 19.351 125.684 1.00 16.01 264 GLU A N 1
ATOM 3671 C CA . GLU A 1 264 ? 18.647 18.652 124.941 1.00 16.69 264 GLU A CA 1
ATOM 3672 C C . GLU A 1 264 ? 17.892 17.662 125.831 1.00 15.48 264 GLU A C 1
ATOM 3673 O O . GLU A 1 264 ? 16.666 17.587 125.787 1.00 17.11 264 GLU A O 1
ATOM 3685 N N . ALA A 1 265 ? 18.618 16.889 126.633 1.00 16.04 265 ALA A N 1
ATOM 3686 C CA . ALA A 1 265 ? 17.969 15.925 127.515 1.00 16.03 265 ALA A CA 1
ATOM 3687 C C . ALA A 1 265 ? 17.143 16.611 128.582 1.00 17.19 265 ALA A C 1
ATOM 3688 O O . ALA A 1 265 ? 16.062 16.133 128.945 1.00 17.69 265 ALA A O 1
ATOM 3695 N N . ALA A 1 266 ? 17.661 17.720 129.104 1.00 14.11 266 ALA A N 1
ATOM 3696 C CA . ALA A 1 266 ? 16.936 18.459 130.124 1.00 14.06 266 ALA A CA 1
ATOM 3697 C C . ALA A 1 266 ? 15.629 19.003 129.566 1.00 12.89 266 ALA A C 1
ATOM 3698 O O . ALA A 1 266 ? 14.613 18.943 130.233 1.00 14.69 266 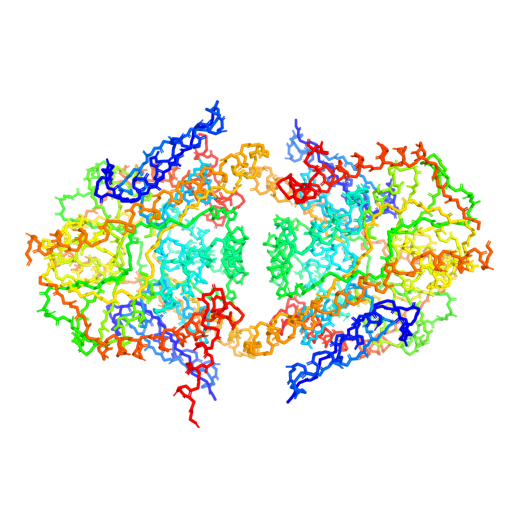ALA A O 1
ATOM 3705 N N . VAL A 1 267 ? 15.673 19.528 128.343 1.00 14.15 267 VAL A N 1
ATOM 3706 C CA . VAL A 1 267 ? 14.472 20.058 127.693 1.00 13.21 267 VAL A CA 1
ATOM 3707 C C . VAL A 1 267 ? 13.437 18.963 127.464 1.00 15.09 267 VAL A C 1
ATOM 3708 O O . VAL A 1 267 ? 12.262 19.144 127.762 1.00 14.07 267 VAL A O 1
ATOM 3721 N N . GLN A 1 268 ? 13.882 17.822 126.958 1.00 15.28 268 GLN A N 1
ATOM 3722 C CA . GLN A 1 268 ? 12.970 16.701 126.709 1.00 14.15 268 GLN A CA 1
ATOM 3723 C C . GLN A 1 268 ? 12.313 16.246 128.007 1.00 14.78 268 GLN A C 1
ATOM 3724 O O . GLN A 1 268 ? 11.100 16.005 128.054 1.00 16.32 268 GLN A O 1
ATOM 3738 N N . GLU A 1 269 ? 13.098 16.130 129.075 1.00 15.26 269 GLU A N 1
ATOM 3739 C CA . GLU A 1 269 ? 12.543 15.639 130.324 1.00 17.24 269 GLU A CA 1
ATOM 3740 C C . GLU A 1 269 ? 11.577 16.652 130.911 1.00 13.97 269 GLU A C 1
ATOM 3741 O O . GLU A 1 269 ? 10.517 16.295 131.408 1.00 15.27 269 GLU A O 1
ATOM 3753 N N . ALA A 1 270 ? 11.941 17.925 130.884 1.00 15.19 270 ALA A N 1
ATOM 3754 C CA . ALA A 1 270 ? 11.042 18.939 131.427 1.00 13.69 270 ALA A CA 1
ATOM 3755 C C . ALA A 1 270 ? 9.766 19.016 130.594 1.00 13.81 270 ALA A C 1
ATOM 3756 O O . ALA A 1 270 ? 8.677 19.227 131.118 1.00 13.85 270 ALA A O 1
ATOM 3763 N N . SER A 1 271 ? 9.894 18.844 129.292 1.00 12.90 271 SER A N 1
ATOM 3764 C CA . SER A 1 271 ? 8.729 18.840 128.413 1.00 12.98 271 SER A CA 1
ATOM 3765 C C . SER A 1 271 ? 7.794 17.682 128.753 1.00 15.95 271 SER A C 1
ATOM 3766 O O . SER A 1 271 ? 6.574 17.856 128.825 1.00 14.23 271 SER A O 1
ATOM 3774 N N . GLU A 1 272 ? 8.364 16.492 128.947 1.00 16.13 272 GLU A N 1
ATOM 3775 C CA . GLU A 1 272 ? 7.546 15.339 129.347 1.00 15.01 272 GLU A CA 1
ATOM 3776 C C . GLU A 1 272 ? 6.841 15.589 130.665 1.00 15.95 272 GLU A C 1
ATOM 3777 O O . GLU A 1 272 ? 5.654 15.280 130.805 1.00 16.21 272 GLU A O 1
ATOM 3789 N N . LEU A 1 273 ? 7.562 16.133 131.643 1.00 13.08 273 LEU A N 1
ATOM 3790 C CA . LEU A 1 273 ? 6.941 16.429 132.937 1.00 12.27 273 LEU A CA 1
ATOM 3791 C C . LEU A 1 273 ? 5.774 17.392 132.824 1.00 13.63 273 LEU A C 1
ATOM 3792 O O . LEU A 1 273 ? 4.755 17.251 133.517 1.00 13.84 273 LEU A O 1
ATOM 3808 N N . ASN A 1 274 ? 5.904 18.401 131.976 1.00 12.25 274 ASN A N 1
ATOM 3809 C CA . ASN A 1 274 ? 4.800 19.336 131.807 1.00 10.71 274 ASN A CA 1
ATOM 3810 C C . ASN A 1 274 ? 3.594 18.688 131.144 1.00 12.61 274 ASN A C 1
ATOM 3811 O O . ASN A 1 274 ? 2.474 18.922 131.566 1.00 11.76 274 ASN A O 1
ATOM 3822 N N . ARG A 1 275 ? 3.812 17.854 130.123 1.00 12.58 275 ARG A N 1
ATOM 3823 C CA . ARG A 1 275 ? 2.711 17.142 129.483 1.00 12.06 275 ARG A CA 1
ATOM 3824 C C . ARG A 1 275 ? 1.930 16.318 130.506 1.00 12.45 275 ARG A C 1
ATOM 3825 O O . ARG A 1 275 ? 0.693 16.344 130.546 1.00 13.51 275 ARG A O 1
ATOM 3846 N N . GLU A 1 276 ? 2.662 15.580 131.339 1.00 13.25 276 GLU A N 1
ATOM 3847 C CA . GLU A 1 276 ? 2.036 14.710 132.324 1.00 14.84 276 GLU A CA 1
ATOM 3848 C C . GLU A 1 276 ? 1.214 15.525 133.294 1.00 14.61 276 GLU A C 1
ATOM 3849 O O . GLU A 1 276 ? 0.061 15.181 133.598 1.00 15.40 276 GLU A O 1
ATOM 3861 N N . ASP A 1 277 ? 1.784 16.627 133.772 1.00 12.83 277 ASP A N 1
ATOM 3862 C CA . ASP A 1 277 ? 1.119 17.406 134.795 1.00 13.21 277 ASP A CA 1
ATOM 3863 C C . ASP A 1 277 ? -0.099 18.175 134.282 1.00 15.36 277 ASP A C 1
ATOM 3864 O O . ASP A 1 277 ? -1.166 18.158 134.905 1.00 14.45 277 ASP A O 1
ATOM 3873 N N . VAL A 1 278 ? 0.061 18.860 133.152 1.00 13.06 278 VAL A N 1
ATOM 3874 C CA . VAL A 1 278 ? -1.034 19.575 132.525 1.00 11.44 278 VAL A CA 1
ATOM 3875 C C . VAL A 1 278 ? -2.199 18.632 132.257 1.00 11.52 278 VAL A C 1
ATOM 3876 O O . VAL A 1 278 ? -3.339 18.947 132.580 1.00 12.69 278 VAL A O 1
ATOM 3889 N N . GLU A 1 279 ? -1.941 17.481 131.664 1.00 11.45 279 GLU A N 1
ATOM 3890 C CA . GLU A 1 279 ? -3.039 16.636 131.236 1.00 12.50 279 GLU A CA 1
ATOM 3891 C C . GLU A 1 279 ? -3.838 16.104 132.428 1.00 13.23 279 GLU A C 1
ATOM 3892 O O . GLU A 1 279 ? -5.057 15.972 132.356 1.00 16.18 279 GLU A O 1
ATOM 3904 N N . LYS A 1 280 ? -3.161 15.806 133.523 1.00 12.45 280 LYS A N 1
ATOM 3905 C CA . LYS A 1 280 ? -3.871 15.289 134.683 1.00 12.74 280 LYS A CA 1
ATOM 3906 C C . LYS A 1 280 ? -4.624 16.372 135.443 1.00 12.35 280 LYS A C 1
ATOM 3907 O O . LYS A 1 280 ? -5.480 16.043 136.268 1.00 13.01 280 LYS A O 1
ATOM 3926 N N . ARG A 1 281 ? -4.330 17.637 135.164 1.00 11.91 281 ARG A N 1
ATOM 3927 C CA . ARG A 1 281 ? -5.000 18.749 135.847 1.00 11.68 281 ARG A CA 1
ATOM 3928 C C . ARG A 1 281 ? -6.096 19.481 135.066 1.00 11.92 281 ARG A C 1
ATOM 3929 O O . ARG A 1 281 ? -6.750 20.354 135.637 1.00 12.12 281 ARG A O 1
ATOM 3950 N N . VAL A 1 282 ? -6.303 19.164 133.787 1.00 11.86 282 VAL A N 1
ATOM 3951 C CA . VAL A 1 282 ? -7.269 19.914 132.994 1.00 11.83 282 VAL A CA 1
ATOM 3952 C C . VAL A 1 282 ? -8.676 19.886 133.608 1.00 11.98 282 VAL A C 1
ATOM 3953 O O . VAL A 1 282 ? -9.299 20.919 133.795 1.00 12.38 282 VAL A O 1
ATOM 3966 N N . ASP A 1 283 ? -9.183 18.701 133.922 1.00 12.93 283 ASP A N 1
ATOM 3967 C CA . ASP A 1 283 ? -10.552 18.606 134.398 1.00 13.73 283 ASP A CA 1
ATOM 3968 C C . ASP A 1 283 ? -10.711 19.277 135.766 1.00 13.20 283 ASP A C 1
ATOM 3969 O O . ASP A 1 283 ? -11.705 19.948 135.987 1.00 13.06 283 ASP A O 1
ATOM 3978 N N . GLU A 1 284 ? -9.711 19.131 136.630 1.00 12.31 284 GLU A N 1
ATOM 3979 C CA . GLU A 1 284 ? -9.651 19.860 137.908 1.00 12.60 284 GLU A CA 1
ATOM 3980 C C . GLU A 1 284 ? -9.780 21.368 137.695 1.00 11.65 284 GLU A C 1
ATOM 3981 O O . GLU A 1 284 ? -10.538 22.066 138.386 1.00 14.41 284 GLU A O 1
ATOM 3993 N N . ARG A 1 285 ? -9.038 21.880 136.726 1.00 11.03 285 ARG A N 1
ATOM 3994 C CA . ARG A 1 285 ? -9.013 23.308 136.457 1.00 10.73 285 ARG A CA 1
ATOM 3995 C C . ARG A 1 285 ? -10.340 23.801 135.907 1.00 11.26 285 ARG A C 1
ATOM 3996 O O . ARG A 1 285 ? -10.793 24.880 136.251 1.00 11.23 285 ARG A O 1
ATOM 4017 N N . ILE A 1 286 ? -10.983 23.011 135.057 1.00 11.10 286 ILE A N 1
ATOM 4018 C CA . ILE A 1 286 ? -12.296 23.391 134.561 1.00 13.38 286 ILE A CA 1
ATOM 4019 C C . ILE A 1 286 ? -13.303 23.415 135.699 1.00 12.37 286 ILE A C 1
ATOM 4020 O O . ILE A 1 286 ? -14.087 24.353 135.800 1.00 12.28 286 ILE A O 1
ATOM 4036 N N . GLN A 1 287 ? -13.264 22.416 136.581 1.00 12.82 287 GLN A N 1
ATOM 4037 C CA . GLN A 1 287 ? -14.189 22.392 137.715 1.00 13.21 287 GLN A CA 1
ATOM 4038 C C . GLN A 1 287 ? -13.900 23.564 138.663 1.00 12.46 287 GLN A C 1
ATOM 4039 O O . GLN A 1 287 ? -14.828 24.109 139.253 1.00 13.46 287 GLN A O 1
ATOM 4053 N N . PHE A 1 288 ? -12.634 23.961 138.811 1.00 14.11 288 PHE A N 1
ATOM 4054 C CA . PHE A 1 288 ? -12.271 25.141 139.624 1.00 13.35 288 PHE A CA 1
ATOM 4055 C C . PHE A 1 288 ? -12.968 26.384 139.059 1.00 13.13 288 PHE A C 1
ATOM 4056 O O . PHE A 1 288 ? -13.547 27.186 139.791 1.00 13.92 288 PHE A O 1
ATOM 4073 N N . LEU A 1 289 ? -12.957 26.523 137.746 1.00 12.49 289 LEU A N 1
ATOM 4074 C CA . LEU A 1 289 ? -13.625 27.661 137.119 1.00 11.74 289 LEU A CA 1
ATOM 4075 C C . LEU A 1 289 ? -15.129 27.650 137.382 1.00 12.47 289 LEU A C 1
ATOM 4076 O O . LEU A 1 289 ? -15.695 28.686 137.687 1.00 14.33 289 LEU A O 1
ATOM 4092 N N . ALA A 1 290 ? -15.768 26.492 137.264 1.00 14.31 290 ALA A N 1
ATOM 4093 C CA . ALA A 1 290 ? -17.161 26.344 137.688 1.00 16.55 290 ALA A CA 1
ATOM 4094 C C . ALA A 1 290 ? -17.343 26.694 139.160 1.00 15.64 290 ALA A C 1
ATOM 4095 O O . ALA A 1 290 ? -18.317 27.353 139.503 1.00 16.48 290 ALA A O 1
ATOM 4102 N N . ASP A 1 291 ? -16.400 26.294 140.017 1.00 16.03 291 ASP A N 1
ATOM 4103 C CA . ASP A 1 291 ? -16.540 26.516 141.462 1.00 15.84 291 ASP A CA 1
ATOM 4104 C C . ASP A 1 291 ? -16.337 27.994 141.813 1.00 14.55 291 ASP A C 1
ATOM 4105 O O . ASP A 1 291 ? -16.711 28.421 142.907 1.00 16.33 291 ASP A O 1
ATOM 4114 N N . GLN A 1 292 ? -15.770 28.777 140.889 1.00 17.09 292 GLN A N 1
ATOM 4115 C CA . GLN A 1 292 ? -15.645 30.235 141.061 1.00 17.09 292 GLN A CA 1
ATOM 4116 C C . GLN A 1 292 ? -16.866 30.962 140.524 1.00 18.27 292 GLN A C 1
ATOM 4117 O O . GLN A 1 292 ? -16.969 32.188 140.644 1.00 19.79 292 GLN A O 1
ATOM 4131 N N . GLY A 1 293 ? -17.784 30.229 139.907 1.00 18.78 293 GLY A N 1
ATOM 4132 C CA . GLY A 1 293 ? -19.017 30.809 139.408 1.00 18.65 293 GLY A CA 1
ATOM 4133 C C . GLY A 1 293 ? -19.193 30.909 137.911 1.00 17.07 293 GLY A C 1
ATOM 4134 O O . GLY A 1 293 ? -20.224 31.382 137.432 1.00 21.65 293 GLY A O 1
ATOM 4155 N N . GLU A 1 295 ? -20.201 29.924 134.247 1.00 16.25 295 GLU A N 1
ATOM 4156 C CA . GLU A 1 295 ? -21.164 29.038 133.609 1.00 16.45 295 GLU A CA 1
ATOM 4157 C C . GLU A 1 295 ? -20.429 28.301 132.519 1.00 15.90 295 GLU A C 1
ATOM 4158 O O . GLU A 1 295 ? -19.916 28.924 131.576 1.00 15.45 295 GLU A O 1
ATOM 4170 N N . VAL A 1 296 ? -20.372 26.983 132.639 1.00 18.49 296 VAL A N 1
ATOM 4171 C CA . VAL A 1 296 ? -19.569 26.169 131.735 1.00 17.77 296 VAL A CA 1
ATOM 4172 C C . VAL A 1 296 ? -20.459 25.475 130.738 1.00 17.27 296 VAL A C 1
ATOM 4173 O O . VAL A 1 296 ? -21.377 24.753 131.132 1.00 21.24 296 VAL A O 1
ATOM 4186 N N . ILE A 1 297 ? -20.176 25.671 129.454 1.00 19.01 297 ILE A N 1
ATOM 4187 C CA . ILE A 1 297 ? -20.957 25.076 128.378 1.00 18.27 297 ILE A CA 1
ATOM 4188 C C . ILE A 1 297 ? -20.142 24.012 127.675 1.00 15.08 297 ILE A C 1
ATOM 4189 O O . ILE A 1 297 ? -19.024 24.273 127.223 1.00 15.52 297 ILE A O 1
ATOM 4205 N N . GLU A 1 298 ? -20.728 22.834 127.543 1.00 18.10 298 GLU A N 1
ATOM 4206 C CA . GLU A 1 298 ? -20.140 21.742 126.807 1.00 18.33 298 GLU A CA 1
ATOM 4207 C C . GLU A 1 298 ? -20.881 21.644 125.467 1.00 16.77 298 GLU A C 1
ATOM 4208 O O . GLU A 1 298 ? -22.011 21.170 125.429 1.00 22.47 298 GLU A O 1
ATOM 4220 N N . PRO A 1 299 ? -20.262 22.115 124.375 1.00 17.98 299 PRO A N 1
ATOM 4221 C CA . PRO A 1 299 ? -20.951 22.036 123.078 1.00 18.49 299 PRO A CA 1
ATOM 4222 C C . PRO A 1 299 ? -21.350 20.614 122.713 1.00 17.60 299 PRO A C 1
ATOM 4223 O O . PRO A 1 299 ? -20.630 19.652 123.001 1.00 19.22 299 PRO A O 1
ATOM 4234 N N . THR A 1 300 ? -22.503 20.485 122.064 1.00 16.79 300 THR A N 1
ATOM 4235 C CA . THR A 1 300 ? -22.932 19.194 121.556 1.00 16.14 300 THR A CA 1
ATOM 4236 C C . THR A 1 300 ? -22.069 18.752 120.361 1.00 15.81 300 THR A C 1
ATOM 4237 O O . THR A 1 300 ? -21.286 19.518 119.813 1.00 15.63 300 THR A O 1
ATOM 4248 N N . GLU A 1 301 ? -22.229 17.504 119.952 1.00 17.77 301 GLU A N 1
ATOM 4249 C CA . GLU A 1 301 ? -21.562 17.021 118.760 1.00 17.81 301 GLU A CA 1
ATOM 4250 C C . GLU A 1 301 ? -21.845 17.942 117.573 1.00 15.83 301 GLU A C 1
ATOM 4251 O O . GLU A 1 301 ? -20.934 18.311 116.851 1.00 16.66 301 GLU A O 1
ATOM 4263 N N . ASP A 1 302 ? -23.095 18.337 117.385 1.00 16.21 302 ASP A N 1
ATOM 4264 C CA . ASP A 1 302 ? -23.400 19.168 116.232 1.00 16.15 302 ASP A CA 1
ATOM 4265 C C . ASP A 1 302 ? -22.749 20.526 116.339 1.00 15.63 302 ASP A C 1
ATOM 4266 O O . ASP A 1 302 ? -22.271 21.068 115.348 1.00 15.37 302 ASP A O 1
ATOM 4275 N N . GLU A 1 303 ? -22.728 21.077 117.541 1.00 15.52 303 GLU A N 1
ATOM 4276 C CA . GLU A 1 303 ? -22.113 22.376 117.751 1.00 15.08 303 GLU A CA 1
ATOM 4277 C C . GLU A 1 303 ? -20.599 22.315 117.502 1.00 14.53 303 GLU A C 1
ATOM 4278 O O . GLU A 1 303 ? -20.035 23.190 116.872 1.00 14.21 303 GLU A O 1
ATOM 4290 N N . LEU A 1 304 ? -19.940 21.261 117.966 1.00 14.48 304 LEU A N 1
ATOM 4291 C CA . LEU A 1 304 ? -18.518 21.109 117.671 1.00 15.44 304 LEU A CA 1
ATOM 4292 C C . LEU A 1 304 ? -18.275 20.932 116.162 1.00 13.99 304 LEU A C 1
ATOM 4293 O O . LEU A 1 304 ? -17.293 21.439 115.617 1.00 14.18 304 LEU A O 1
ATOM 4309 N N . ALA A 1 305 ? -19.173 20.215 115.483 1.00 14.43 305 ALA A N 1
ATOM 4310 C CA . ALA A 1 305 ? -19.067 20.080 114.042 1.00 14.49 305 ALA A CA 1
ATOM 4311 C C . ALA A 1 305 ? -19.215 21.450 113.355 1.00 16.90 305 ALA A C 1
ATOM 4312 O O . ALA A 1 305 ? -18.587 21.708 112.341 1.00 15.06 305 ALA A O 1
ATOM 4319 N N . ALA A 1 306 ? -20.072 22.308 113.891 1.00 14.44 306 ALA A N 1
ATOM 4320 C CA . ALA A 1 306 ? -20.245 23.649 113.352 1.00 14.35 306 ALA A CA 1
ATOM 4321 C C . ALA A 1 306 ? -18.994 24.497 113.592 1.00 13.81 306 ALA A C 1
ATOM 4322 O O . ALA A 1 306 ? -18.559 25.202 112.701 1.00 13.66 306 ALA A O 1
ATOM 4329 N N . PHE A 1 307 ? -18.410 24.432 114.783 1.00 13.57 307 PHE A N 1
ATOM 4330 C CA . PHE A 1 307 ? -17.151 25.140 114.998 1.00 13.10 307 PHE A CA 1
ATOM 4331 C C . PHE A 1 307 ? -16.111 24.700 113.969 1.00 13.24 307 PHE A C 1
ATOM 4332 O O . PHE A 1 307 ? -15.355 25.514 113.433 1.00 14.18 307 PHE A O 1
ATOM 4349 N N . ARG A 1 308 ? -16.064 23.401 113.706 1.00 13.06 308 ARG A N 1
ATOM 4350 C CA . ARG A 1 308 ? -15.089 22.880 112.751 1.00 13.30 308 ARG A CA 1
ATOM 4351 C C . ARG A 1 308 ? -15.397 23.328 111.332 1.00 13.52 308 ARG A C 1
ATOM 4352 O O . ARG A 1 308 ? -14.499 23.748 110.608 1.00 13.48 308 ARG A O 1
ATOM 4373 N N . GLU A 1 309 ? -16.654 23.235 110.898 1.00 13.92 309 GLU A N 1
ATOM 4374 C CA . GLU A 1 309 ? -16.991 23.564 109.512 1.00 16.13 309 GLU A CA 1
ATOM 4375 C C . GLU A 1 309 ? -16.873 25.056 109.235 1.00 16.32 309 GLU A C 1
ATOM 4376 O O . GLU A 1 309 ? -16.491 25.453 108.134 1.00 17.84 309 GLU A O 1
ATOM 4388 N N . LYS A 1 310 ? -17.212 25.878 110.223 1.00 14.27 310 LYS A N 1
ATOM 4389 C CA . LYS A 1 310 ? -17.074 27.324 110.073 1.00 14.67 310 LYS A CA 1
ATOM 4390 C C . LYS A 1 310 ? -15.613 27.765 110.207 1.00 14.68 310 LYS A C 1
ATOM 4391 O O . LYS A 1 310 ? -15.181 28.714 109.532 1.00 19.48 310 LYS A O 1
ATOM 4410 N N . GLY A 1 311 ? -14.849 27.082 111.050 1.00 13.22 311 GLY A N 1
ATOM 4411 C CA . GLY A 1 311 ? -13.512 27.559 111.394 1.00 15.04 311 GLY A CA 1
ATOM 4412 C C . GLY A 1 311 ? -12.372 26.982 110.559 1.00 13.79 311 GLY A C 1
ATOM 4413 O O . GLY A 1 311 ? -11.467 27.700 110.141 1.00 13.57 311 GLY A O 1
ATOM 4417 N N . GLN A 1 312 ? -12.414 25.679 110.340 1.00 12.83 312 GLN A N 1
ATOM 4418 C CA . GLN A 1 312 ? -11.291 24.975 109.776 1.00 14.91 312 GLN A CA 1
ATOM 4419 C C . GLN A 1 312 ? -11.017 25.312 108.297 1.00 14.81 312 GLN A C 1
ATOM 4420 O O . GLN A 1 312 ? -9.890 25.700 107.971 1.00 14.73 312 GLN A O 1
ATOM 4434 N N . PRO A 1 313 ? -12.010 25.161 107.398 1.00 13.82 313 PRO A N 1
ATOM 4435 C CA . PRO A 1 313 ? -11.690 25.524 106.004 1.00 14.52 313 PRO A CA 1
ATOM 4436 C C . PRO A 1 313 ? -11.374 27.025 105.822 1.00 15.63 313 PRO A C 1
ATOM 4437 O O . PRO A 1 313 ? -10.470 27.382 105.057 1.00 15.33 313 PRO A O 1
ATOM 4448 N N . ALA A 1 314 ? -12.015 27.901 106.584 1.00 15.86 314 ALA A N 1
ATOM 4449 C CA . ALA A 1 314 ? -11.747 29.322 106.465 1.00 15.55 314 ALA A CA 1
ATOM 4450 C C . ALA A 1 314 ? -10.310 29.616 106.916 1.00 12.90 314 ALA A C 1
ATOM 4451 O O . ALA A 1 314 ? -9.628 30.459 106.343 1.00 14.69 314 ALA A O 1
ATOM 4458 N N . TYR A 1 315 ? -9.871 28.933 107.967 1.00 12.93 315 TYR A N 1
ATOM 4459 C CA . TYR A 1 315 ? -8.535 29.124 108.479 1.00 11.57 315 TYR A CA 1
ATOM 4460 C C . TYR A 1 315 ? -7.510 28.663 107.453 1.00 12.05 315 TYR A C 1
ATOM 4461 O O . TYR A 1 315 ? -6.510 29.323 107.234 1.00 12.59 315 TYR A O 1
ATOM 4479 N N . ILE A 1 316 ? -7.740 27.503 106.846 1.00 11.83 316 ILE A N 1
ATOM 4480 C CA . ILE A 1 316 ? -6.831 26.976 105.838 1.00 12.41 316 ILE A CA 1
ATOM 4481 C C . ILE A 1 316 ? -6.740 27.929 104.632 1.00 14.10 316 ILE A C 1
ATOM 4482 O O . ILE A 1 316 ? -5.645 28.179 104.107 1.00 12.71 316 ILE A O 1
ATOM 4498 N N . GLU A 1 317 ? -7.876 28.469 104.193 1.00 14.76 317 GLU A N 1
ATOM 4499 C CA . GLU A 1 317 ? -7.846 29.483 103.132 1.00 13.57 317 GLU A CA 1
ATOM 4500 C C . GLU A 1 317 ? -7.036 30.720 103.525 1.00 14.28 317 GLU A C 1
ATOM 4501 O O . GLU A 1 317 ? -6.356 31.324 102.693 1.00 13.80 317 GLU A O 1
ATOM 4513 N N . TRP A 1 318 ? -7.113 31.113 104.791 1.00 12.07 318 TRP A N 1
ATOM 4514 C CA . TRP A 1 318 ? -6.380 32.269 105.293 1.00 11.88 318 TRP A CA 1
ATOM 4515 C C . TRP A 1 318 ? -4.865 31.961 105.249 1.00 11.72 318 TRP A C 1
ATOM 4516 O O . TRP A 1 318 ? -4.046 32.828 104.901 1.00 12.52 318 TRP A O 1
ATOM 4537 N N . LEU A 1 319 ? -4.501 30.719 105.565 1.00 12.07 319 LEU A N 1
ATOM 4538 C CA . LEU A 1 319 ? -3.098 30.308 105.488 1.00 11.95 319 LEU A CA 1
ATOM 4539 C C . LEU A 1 319 ? -2.541 30.454 104.084 1.00 11.83 319 LEU A C 1
ATOM 4540 O O . LEU A 1 319 ? -1.421 30.929 103.911 1.00 13.45 319 LEU A O 1
ATOM 4556 N N . THR A 1 320 ? -3.277 29.965 103.082 1.00 12.14 320 THR A N 1
ATOM 4557 C CA . THR A 1 320 ? -2.756 29.931 101.714 1.00 12.50 320 THR A CA 1
ATOM 4558 C C . THR A 1 320 ? -2.887 31.264 100.978 1.00 17.58 320 THR A C 1
ATOM 4559 O O . THR A 1 320 ? -2.082 31.565 100.096 1.00 17.90 320 THR A O 1
ATOM 4570 N N A ASP A 1 321 ? -3.888 32.060 101.327 0.51 17.22 321 ASP A N 1
ATOM 4571 N N B ASP A 1 321 ? -3.914 32.042 101.319 0.49 17.23 321 ASP A N 1
ATOM 4572 C CA A ASP A 1 321 ? -4.112 33.313 100.632 0.51 17.62 321 ASP A CA 1
ATOM 4573 C CA B ASP A 1 321 ? -4.186 33.320 100.668 0.49 17.62 321 ASP A CA 1
ATOM 4574 C C A ASP A 1 321 ? -3.459 34.486 101.376 0.51 17.82 321 ASP A C 1
ATOM 4575 C C B ASP A 1 321 ? -3.463 34.449 101.399 0.49 17.91 321 ASP A C 1
ATOM 4576 O O A ASP A 1 321 ? -2.384 34.938 100.990 0.51 20.69 321 ASP A O 1
ATOM 4577 O O B ASP A 1 321 ? -2.345 34.818 101.051 0.49 19.65 321 ASP A O 1
ATOM 4594 N N A GLU A 1 322 ? -4.049 34.941 102.476 0.51 18.77 322 GLU A N 1
ATOM 4595 N N B GLU A 1 322 ? -4.081 34.966 102.450 0.49 18.94 322 GLU A N 1
ATOM 4596 C CA A GLU A 1 322 ? -3.506 36.113 103.161 0.51 17.40 322 GLU A CA 1
ATOM 4597 C CA B GLU A 1 322 ? -3.514 36.082 103.189 0.49 17.31 322 GLU A CA 1
ATOM 4598 C C A GLU A 1 322 ? -2.092 35.878 103.715 0.51 16.59 322 GLU A C 1
ATOM 4599 C C B GLU A 1 322 ? -2.074 35.850 103.638 0.49 16.47 322 GLU A C 1
ATOM 4600 O O A GLU A 1 322 ? -1.270 36.791 103.735 0.51 18.31 322 GLU A O 1
ATOM 4601 O O B GLU A 1 322 ? -1.228 36.738 103.531 0.49 16.73 322 GLU A O 1
ATOM 4624 N N . GLN A 1 323 ? -1.802 34.658 104.157 1.00 16.09 323 GLN A N 1
ATOM 4625 C CA . GLN A 1 323 ? -0.497 34.364 104.712 1.00 15.72 323 GLN A CA 1
ATOM 4626 C C . GLN A 1 323 ? 0.510 33.776 103.732 1.00 15.86 323 GLN A C 1
ATOM 4627 O O . GLN A 1 323 ? 1.674 33.600 104.072 1.00 15.80 323 GLN A O 1
ATOM 4642 N N . GLY A 1 324 ? 0.062 33.461 102.524 1.00 16.30 324 GLY A N 1
ATOM 4643 C CA . GLY A 1 324 ? 0.939 32.981 101.458 1.00 16.60 324 GLY A CA 1
ATOM 4644 C C . GLY A 1 324 ? 1.744 31.721 101.744 1.00 16.37 324 GLY A C 1
ATOM 4645 O O . GLY A 1 324 ? 2.823 31.536 101.179 1.00 16.54 324 GLY A O 1
ATOM 4649 N N . ILE A 1 325 ? 1.239 30.858 102.625 1.00 16.04 325 ILE A N 1
ATOM 4650 C CA . ILE A 1 325 ? 1.948 29.648 103.007 1.00 15.85 325 ILE A CA 1
ATOM 4651 C C . ILE A 1 325 ? 1.759 28.588 101.913 1.00 17.12 325 ILE A C 1
ATOM 4652 O O . ILE A 1 325 ? 0.638 28.330 101.491 1.00 17.12 325 ILE A O 1
ATOM 4668 N N . ASP A 1 326 ? 2.858 28.042 101.394 1.00 16.62 326 ASP A N 1
ATOM 4669 C CA . ASP A 1 326 ? 2.727 27.084 100.289 1.00 17.10 326 ASP A CA 1
ATOM 4670 C C . ASP A 1 326 ? 2.185 25.721 100.724 1.00 17.09 326 ASP A C 1
ATOM 4671 O O . ASP A 1 326 ? 2.080 25.412 101.923 1.00 16.63 326 ASP A O 1
ATOM 4680 N N . ARG A 1 327 ? 1.778 24.930 99.740 1.00 17.69 327 ARG A N 1
ATOM 4681 C CA . ARG A 1 327 ? 1.128 23.672 100.060 1.00 17.86 327 ARG A CA 1
ATOM 4682 C C . ARG A 1 327 ? 2.022 22.723 100.826 1.00 17.70 327 ARG A C 1
ATOM 4683 O O . ARG A 1 327 ? 1.538 21.988 101.684 1.00 17.43 327 ARG A O 1
ATOM 4704 N N . ALA A 1 328 ? 3.313 22.726 100.526 1.00 17.70 328 ALA A N 1
ATOM 4705 C CA . ALA A 1 328 ? 4.239 21.815 101.199 1.00 19.15 328 ALA A CA 1
ATOM 4706 C C . ALA A 1 328 ? 4.223 21.983 102.708 1.00 17.17 328 ALA A C 1
ATOM 4707 O O . ALA A 1 328 ? 4.203 21.005 103.454 1.00 16.99 328 ALA A O 1
ATOM 4714 N N . TRP A 1 329 ? 4.286 23.225 103.168 1.00 16.63 329 TRP A N 1
ATOM 4715 C CA . TRP A 1 329 ? 4.250 23.476 104.595 1.00 15.88 329 TRP A CA 1
ATOM 4716 C C . TRP A 1 329 ? 3.007 22.852 105.235 1.00 17.59 329 TRP A C 1
ATOM 4717 O O . TRP A 1 329 ? 3.075 22.198 106.281 1.00 17.98 329 TRP A O 1
ATOM 4738 N N . ILE A 1 330 ? 1.856 23.054 104.598 1.00 17.47 330 ILE A N 1
ATOM 4739 C CA . ILE A 1 330 ? 0.594 22.583 105.132 1.00 16.06 330 ILE A CA 1
ATOM 4740 C C . ILE A 1 330 ? 0.491 21.061 105.058 1.00 16.47 330 ILE A C 1
ATOM 4741 O O . ILE A 1 330 ? 0.059 20.407 105.999 1.00 16.63 330 ILE A O 1
ATOM 4757 N N . GLU A 1 331 ? 0.930 20.497 103.937 1.00 16.98 331 GLU A N 1
ATOM 4758 C CA . GLU A 1 331 ? 0.844 19.058 103.731 1.00 17.50 331 GLU A CA 1
ATOM 4759 C C . GLU A 1 331 ? 1.692 18.302 104.724 1.00 17.33 331 GLU A C 1
ATOM 4760 O O . GLU A 1 331 ? 1.276 17.271 105.245 1.00 17.55 331 GLU A O 1
ATOM 4789 N N . ALA A 1 333 ? 2.534 19.226 107.736 1.00 16.04 333 ALA A N 1
ATOM 4790 C CA . ALA A 1 333 ? 1.864 19.289 109.020 1.00 15.74 333 ALA A CA 1
ATOM 4791 C C . ALA A 1 333 ? 0.678 18.335 109.094 1.00 16.13 333 ALA A C 1
ATOM 4792 O O . ALA A 1 333 ? 0.476 17.643 110.092 1.00 16.17 333 ALA A O 1
ATOM 4799 N N . LEU A 1 334 ? -0.120 18.309 108.042 1.00 16.66 334 LEU A N 1
ATOM 4800 C CA . LEU A 1 334 ? -1.291 17.457 108.034 1.00 19.40 334 LEU A CA 1
ATOM 4801 C C . LEU A 1 334 ? -0.866 15.995 108.127 1.00 18.19 334 LEU A C 1
ATOM 4802 O O . LEU A 1 334 ? -1.464 15.215 108.860 1.00 19.03 334 LEU A O 1
ATOM 4818 N N . GLU A 1 335 ? 0.197 15.638 107.407 1.00 18.11 335 GLU A N 1
ATOM 4819 C CA . GLU A 1 335 ? 0.738 14.290 107.466 1.00 18.94 335 GLU A CA 1
ATOM 4820 C C . GLU A 1 335 ? 1.170 13.950 108.887 1.00 20.45 335 GLU A C 1
ATOM 4821 O O . GLU A 1 335 ? 0.855 12.888 109.420 1.00 19.92 335 GLU A O 1
ATOM 4833 N N . ASP A 1 336 ? 1.909 14.873 109.492 1.00 17.26 336 ASP A N 1
ATOM 4834 C CA . ASP A 1 336 ? 2.473 14.703 110.828 1.00 17.02 336 ASP A CA 1
ATOM 4835 C C . ASP A 1 336 ? 1.392 14.579 111.886 1.00 19.93 336 ASP A C 1
ATOM 4836 O O . ASP A 1 336 ? 1.649 13.998 112.958 1.00 21.99 336 ASP A O 1
ATOM 4845 N N . ALA A 1 337 ? 0.216 15.155 111.605 1.00 17.47 337 ALA A N 1
ATOM 4846 C CA . ALA A 1 337 ? -0.914 15.136 112.541 1.00 19.63 337 ALA A CA 1
ATOM 4847 C C . ALA A 1 337 ? -1.895 13.993 112.274 1.00 24.74 337 ALA A C 1
ATOM 4848 O O . ALA A 1 337 ? -2.676 13.643 113.158 1.00 26.55 337 ALA A O 1
ATOM 4855 N N . GLY A 1 338 ? -1.875 13.429 111.066 1.00 23.01 338 GLY A N 1
ATOM 4856 C CA . GLY A 1 338 ? -2.780 12.344 110.714 1.00 21.12 338 GLY A CA 1
ATOM 4857 C C . GLY A 1 338 ? -4.065 12.813 110.046 1.00 20.42 338 GLY A C 1
ATOM 4858 O O . GLY A 1 338 ? -5.073 12.098 110.080 1.00 24.86 338 GLY A O 1
ATOM 4862 N N . GLN A 1 339 ? -4.042 13.973 109.409 1.00 22.58 339 GLN A N 1
ATOM 4863 C CA . GLN A 1 339 ? -5.198 14.460 108.658 1.00 27.83 339 GLN A CA 1
ATOM 4864 C C . GLN A 1 339 ? -4.799 14.957 107.271 1.00 30.65 339 GLN A C 1
ATOM 4865 O O . GLN A 1 339 ? -5.180 16.044 106.843 1.00 25.54 339 GLN A O 1
ATOM 4879 N N . SER A 1 340 ? -4.061 14.124 106.551 1.00 28.09 340 SER A N 1
ATOM 4880 C CA . SER A 1 340 ? -3.440 14.542 105.305 1.00 25.71 340 SER A CA 1
ATOM 4881 C C . SER A 1 340 ? -4.401 15.147 104.279 1.00 24.09 340 SER A C 1
ATOM 4882 O O . SER A 1 340 ? -3.951 15.848 103.372 1.00 27.34 340 SER A O 1
ATOM 4890 N N . ASP A 1 341 ? -5.702 14.888 104.406 1.00 24.99 341 ASP A N 1
ATOM 4891 C CA . ASP A 1 341 ? -6.647 15.354 103.404 1.00 25.91 341 ASP A CA 1
ATOM 4892 C C . ASP A 1 341 ? -7.314 16.709 103.681 1.00 20.09 341 ASP A C 1
ATOM 4893 O O . ASP A 1 341 ? -8.113 17.147 102.871 1.00 20.23 341 ASP A O 1
ATOM 4902 N N . LEU A 1 342 ? -6.998 17.383 104.782 1.00 19.81 342 LEU A N 1
ATOM 4903 C CA . LEU A 1 342 ? -7.766 18.581 105.144 1.00 18.71 342 LEU A CA 1
ATOM 4904 C C . LEU A 1 342 ? -7.619 19.704 104.134 1.00 18.65 342 LEU A C 1
ATOM 4905 O O . LEU A 1 342 ? -8.573 20.457 103.915 1.00 21.19 342 LEU A O 1
ATOM 4921 N N . LEU A 1 343 ? -6.429 19.849 103.544 1.00 18.51 343 LEU A N 1
ATOM 4922 C CA . LEU A 1 343 ? -6.204 20.914 102.579 1.00 18.73 343 LEU A CA 1
ATOM 4923 C C . LEU A 1 343 ? -7.011 20.658 101.324 1.00 19.29 343 LEU A C 1
ATOM 4924 O O . LEU A 1 343 ? -7.736 21.538 100.863 1.00 19.44 343 LEU A O 1
ATOM 4940 N N . ALA A 1 344 ? -6.913 19.448 100.796 1.00 19.87 344 ALA A N 1
ATOM 4941 C CA . ALA A 1 344 ? -7.683 19.093 99.618 1.00 20.72 344 ALA A CA 1
ATOM 4942 C C . ALA A 1 344 ? -9.179 19.218 99.897 1.00 20.97 344 ALA A C 1
ATOM 4943 O O . ALA A 1 344 ? -9.951 19.661 99.035 1.00 21.47 344 ALA A O 1
ATOM 4950 N N . ASN A 1 345 ? -9.597 18.813 101.089 1.00 20.70 345 ASN A N 1
ATOM 4951 C CA . ASN A 1 345 ? -11.018 18.852 101.420 1.00 21.01 345 ASN A CA 1
ATOM 4952 C C . ASN A 1 345 ? -11.541 20.275 101.560 1.00 20.68 345 ASN A C 1
ATOM 4953 O O . ASN A 1 345 ? -12.680 20.557 101.197 1.00 21.16 345 ASN A O 1
ATOM 4964 N N . ALA A 1 346 ? -10.713 21.172 102.080 1.00 21.09 346 ALA A N 1
ATOM 4965 C CA . ALA A 1 346 ? -11.097 22.575 102.165 1.00 19.73 346 ALA A CA 1
ATOM 4966 C C . ALA A 1 346 ? -11.197 23.181 100.763 1.00 23.85 346 ALA A C 1
ATOM 4967 O O . ALA A 1 346 ? -12.161 23.883 100.445 1.00 25.47 346 ALA A O 1
ATOM 4974 N N . GLU A 1 347 ? -10.203 22.912 99.923 1.00 20.24 347 GLU A N 1
ATOM 4975 C CA . GLU A 1 347 ? -10.218 23.431 98.553 1.00 24.52 347 GLU A CA 1
ATOM 4976 C C . GLU A 1 347 ? -11.451 22.929 97.825 1.00 28.98 347 GLU A C 1
ATOM 4977 O O . GLU A 1 347 ? -12.078 23.651 97.056 1.00 24.74 347 GLU A O 1
ATOM 4989 N N . ASN A 1 348 ? -11.792 21.668 98.053 1.00 22.03 348 ASN A N 1
ATOM 4990 C CA . ASN A 1 348 ? -12.950 21.092 97.403 1.00 22.90 348 ASN A CA 1
ATOM 4991 C C . ASN A 1 348 ? -14.282 21.647 97.923 1.00 24.30 348 ASN A C 1
ATOM 4992 O O . ASN A 1 348 ? -15.238 21.815 97.162 1.00 25.13 348 ASN A O 1
ATOM 5003 N N . LEU A 1 349 ? -14.351 21.914 99.222 1.00 22.33 349 LEU A N 1
ATOM 5004 C CA . LEU A 1 349 ? -15.560 22.444 99.821 1.00 22.44 349 LEU A CA 1
ATOM 5005 C C . LEU A 1 349 ? -15.950 23.725 99.114 1.00 25.97 349 LEU A C 1
ATOM 5006 O O . LEU A 1 349 ? -17.129 23.992 98.884 1.00 23.83 349 LEU A O 1
ATOM 5022 N N . TYR A 1 350 ? -14.938 24.509 98.767 1.00 22.21 350 TYR A N 1
ATOM 5023 C CA . TYR A 1 350 ? -15.149 25.822 98.169 1.00 24.05 350 TYR A CA 1
ATOM 5024 C C . TYR A 1 350 ? -15.141 25.827 96.643 1.00 26.38 350 TYR A C 1
ATOM 5025 O O . TYR A 1 350 ? -15.332 26.876 96.032 1.00 28.03 350 TYR A O 1
ATOM 5043 N N . PHE A 1 351 ? -14.900 24.674 96.028 1.00 25.36 351 PHE A N 1
ATOM 5044 C CA . PHE A 1 351 ? -14.793 24.588 94.574 1.00 26.57 351 PHE A CA 1
ATOM 5045 C C . PHE A 1 351 ? -16.177 24.521 93.932 1.00 28.39 351 PHE A C 1
ATOM 5046 O O . PHE A 1 351 ? -16.979 23.651 94.271 1.00 25.69 351 PHE A O 1
ATOM 5063 N N . GLN A 1 352 ? -16.444 25.455 93.018 1.00 30.58 352 GLN A N 1
ATOM 5064 C CA . GLN A 1 352 ? -17.644 25.431 92.178 1.00 30.24 352 GLN A CA 1
ATOM 5065 C C . GLN A 1 352 ? -17.253 25.655 90.722 1.00 41.70 352 GLN A C 1
ATOM 5066 O O . GLN A 1 352 ? -17.548 24.853 89.840 1.00 33.31 352 GLN A O 1
ATOM 5081 N N . ALA B 1 28 ? -6.778 47.218 82.761 1.00 30.43 28 ALA B N 1
ATOM 5082 C CA . ALA B 1 28 ? -6.297 47.992 83.895 1.00 30.27 28 ALA B CA 1
ATOM 5083 C C . ALA B 1 28 ? -6.384 47.130 85.136 1.00 30.20 28 ALA B C 1
ATOM 5084 O O . ALA B 1 28 ? -7.094 46.125 85.159 1.00 34.80 28 ALA B O 1
ATOM 5090 N N . THR B 1 29 ? -5.655 47.514 86.169 1.00 26.12 29 THR B N 1
ATOM 5091 C CA . THR B 1 29 ? -5.649 46.749 87.390 1.00 23.67 29 THR B CA 1
ATOM 5092 C C . THR B 1 29 ? -5.970 47.657 88.567 1.00 26.84 29 THR B C 1
ATOM 5093 O O . THR B 1 29 ? -5.907 48.888 88.465 1.00 25.99 29 THR B O 1
ATOM 5104 N N . THR B 1 30 ? -6.362 47.020 89.661 1.00 19.32 30 THR B N 1
ATOM 5105 C CA . THR B 1 30 ? -6.738 47.704 90.882 1.00 19.00 30 THR B CA 1
ATOM 5106 C C . THR B 1 30 ? -6.015 47.090 92.058 1.00 16.71 30 THR B C 1
ATOM 5107 O O . THR B 1 30 ? -6.021 45.874 92.224 1.00 22.50 30 THR B O 1
ATOM 5118 N N . LEU B 1 31 ? -5.383 47.933 92.868 1.00 14.35 31 LEU B N 1
ATOM 5119 C CA . LEU B 1 31 ? -4.673 47.489 94.056 1.00 16.44 31 LEU B CA 1
ATOM 5120 C C . LEU B 1 31 ? -5.238 48.163 95.279 1.00 16.11 31 LEU B C 1
ATOM 5121 O O . LEU B 1 31 ? -5.519 49.372 95.263 1.00 14.94 31 LEU B O 1
ATOM 5137 N N . ASN B 1 32 ? -5.364 47.392 96.352 1.00 15.12 32 ASN B N 1
ATOM 5138 C CA . ASN B 1 32 ? -5.799 47.928 97.614 1.00 12.79 32 ASN B CA 1
ATOM 5139 C C . ASN B 1 32 ? -4.639 48.597 98.344 1.00 11.24 32 ASN B C 1
ATOM 5140 O O . ASN B 1 32 ? -3.504 48.110 98.306 1.00 15.88 32 ASN B O 1
ATOM 5151 N N . LEU B 1 33 ? -4.927 49.732 98.956 1.00 10.91 33 LEU B N 1
ATOM 5152 C CA . LEU B 1 33 ? -3.976 50.453 99.787 1.00 10.04 33 LEU B CA 1
ATOM 5153 C C . LEU B 1 33 ? -4.562 50.618 101.177 1.00 10.78 33 LEU B C 1
ATOM 5154 O O . LEU B 1 33 ? -5.546 51.332 101.388 1.00 11.25 33 LEU B O 1
ATOM 5170 N N . SER B 1 34 ? -3.927 49.951 102.138 1.00 10.03 34 SER B N 1
ATOM 5171 C CA . SER B 1 34 ? -4.371 49.924 103.521 1.00 10.34 34 SER B CA 1
ATOM 5172 C C . SER B 1 34 ? -3.577 50.886 104.372 1.00 11.20 34 SER B C 1
ATOM 5173 O O . SER B 1 34 ? -2.376 51.057 104.179 1.00 12.60 34 SER B O 1
ATOM 5181 N N . TYR B 1 35 ? -4.244 51.491 105.358 1.00 11.38 35 TYR B N 1
ATOM 5182 C CA . TYR B 1 35 ? -3.589 52.441 106.253 1.00 9.22 35 TYR B CA 1
ATOM 5183 C C . TYR B 1 35 ? -4.488 52.764 107.438 1.00 10.35 35 TYR B C 1
ATOM 5184 O O . TYR B 1 35 ? -5.668 52.402 107.452 1.00 11.38 35 TYR B O 1
ATOM 5202 N N . ASN B 1 36 ? -3.893 53.407 108.448 1.00 9.24 36 ASN B N 1
ATOM 5203 C CA . ASN B 1 36 ? -4.583 53.764 109.673 1.00 8.96 36 ASN B CA 1
ATOM 5204 C C . ASN B 1 36 ? -5.329 55.076 109.604 1.00 9.57 36 ASN B C 1
ATOM 5205 O O . ASN B 1 36 ? -4.958 55.975 108.838 1.00 11.44 36 ASN B O 1
ATOM 5216 N N . GLY B 1 37 ? -6.387 55.188 110.403 1.00 11.41 37 GLY B N 1
ATOM 5217 C CA . GLY B 1 37 ? -7.084 56.450 110.570 1.00 9.80 37 GLY B CA 1
ATOM 5218 C C . GLY B 1 37 ? -8.236 56.644 109.618 1.00 11.78 37 GLY B C 1
ATOM 5219 O O . GLY B 1 37 ? -8.320 55.971 108.606 1.00 12.75 37 GLY B O 1
ATOM 5223 N N . PRO B 1 38 ? -9.121 57.589 109.921 1.00 11.30 38 PRO B N 1
ATOM 5224 C CA . PRO B 1 38 ? -10.336 57.791 109.144 1.00 14.64 38 PRO B CA 1
ATOM 5225 C C . PRO B 1 38 ? -10.075 58.428 107.792 1.00 14.98 38 PRO B C 1
ATOM 5226 O O . PRO B 1 38 ? -9.054 59.085 107.603 1.00 13.51 38 PRO B O 1
ATOM 5237 N N . PRO B 1 39 ? -11.004 58.257 106.850 1.00 13.51 39 PRO B N 1
ATOM 5238 C CA . PRO B 1 39 ? -10.883 58.849 105.508 1.00 13.62 39 PRO B CA 1
ATOM 5239 C C . PRO B 1 39 ? -11.321 60.318 105.515 1.00 14.34 39 PRO B C 1
ATOM 5240 O O . PRO B 1 39 ? -12.249 60.740 104.816 1.00 17.68 39 PRO B O 1
ATOM 5251 N N . ASP B 1 40 ? -10.608 61.088 106.325 1.00 14.63 40 ASP B N 1
ATOM 5252 C CA . ASP B 1 40 ? -10.875 62.492 106.562 1.00 17.92 40 ASP B CA 1
ATOM 5253 C C . ASP B 1 40 ? -9.551 63.198 106.381 1.00 16.19 40 ASP B C 1
ATOM 5254 O O . ASP B 1 40 ? -8.650 63.068 107.213 1.00 18.53 40 ASP B O 1
ATOM 5263 N N . THR B 1 41 ? -9.410 63.922 105.277 1.00 17.73 41 THR B N 1
ATOM 5264 C CA . THR B 1 41 ? -8.168 64.594 104.968 1.00 16.43 41 THR B CA 1
ATOM 5265 C C . THR B 1 41 ? -7.715 65.501 106.109 1.00 18.94 41 THR B C 1
ATOM 5266 O O . THR B 1 41 ? -6.552 65.472 106.511 1.00 23.70 41 THR B O 1
ATOM 5277 N N . ASP B 1 42 ? -8.634 66.287 106.649 1.00 18.85 42 ASP B N 1
ATOM 5278 C CA . ASP B 1 42 ? -8.295 67.298 107.657 1.00 19.93 42 ASP B CA 1
ATOM 5279 C C . ASP B 1 42 ? -7.725 66.669 108.932 1.00 19.75 42 ASP B C 1
ATOM 5280 O O . ASP B 1 42 ? -6.839 67.233 109.584 1.00 20.12 42 ASP B O 1
ATOM 5289 N N . LYS B 1 43 ? -8.233 65.499 109.289 1.00 17.81 43 LYS B N 1
ATOM 5290 C CA . LYS B 1 43 ? -7.840 64.852 110.540 1.00 16.43 43 LYS B CA 1
ATOM 5291 C C . LYS B 1 43 ? -6.850 63.720 110.376 1.00 11.95 43 LYS B C 1
ATOM 5292 O O . LYS B 1 43 ? -6.420 63.130 111.357 1.00 12.72 43 LYS B O 1
ATOM 5311 N N . ASN B 1 44 ? -6.492 63.381 109.141 1.00 13.68 44 ASN B N 1
ATOM 5312 C CA . ASN B 1 44 ? -5.649 62.234 108.916 1.00 10.17 44 ASN B CA 1
ATOM 5313 C C . ASN B 1 44 ? -4.665 62.478 107.770 1.00 12.18 44 ASN B C 1
ATOM 5314 O O . ASN B 1 44 ? -4.996 62.325 106.597 1.00 11.59 44 ASN B O 1
ATOM 5325 N N . ALA B 1 45 ? -3.441 62.828 108.129 1.00 11.58 45 ALA B N 1
ATOM 5326 C CA . ALA B 1 45 ? -2.412 63.085 107.131 1.00 11.35 45 ALA B CA 1
ATOM 5327 C C . ALA B 1 45 ? -2.056 61.844 106.309 1.00 11.63 45 ALA B C 1
ATOM 5328 O O . ALA B 1 45 ? -1.531 61.956 105.207 1.00 11.66 45 ALA B O 1
ATOM 5335 N N . VAL B 1 46 ? -2.345 60.649 106.817 1.00 11.93 46 VAL B N 1
ATOM 5336 C CA . VAL B 1 46 ? -2.089 59.448 106.047 1.00 11.54 46 VAL B CA 1
ATOM 5337 C C . VAL B 1 46 ? -3.152 59.316 104.961 1.00 10.72 46 VAL B C 1
ATOM 5338 O O . VAL B 1 46 ? -2.844 58.876 103.855 1.00 12.16 46 VAL B O 1
ATOM 5351 N N . HIS B 1 47 ? -4.382 59.739 105.248 1.00 11.46 47 HIS B N 1
ATOM 5352 C CA . HIS B 1 47 ? -5.428 59.761 104.236 1.00 10.00 47 HIS B CA 1
ATOM 5353 C C . HIS B 1 47 ? -5.108 60.820 103.175 1.00 13.97 47 HIS B C 1
ATOM 5354 O O . HIS B 1 47 ? -5.395 60.629 101.973 1.00 13.81 47 HIS B O 1
ATOM 5369 N N . LEU B 1 48 ? -4.571 61.962 103.600 1.00 12.01 48 LEU B N 1
ATOM 5370 C CA . LEU B 1 48 ? -4.140 62.963 102.642 1.00 12.49 48 LEU B CA 1
ATOM 5371 C C . LEU B 1 48 ? -3.194 62.311 101.642 1.00 12.50 48 LEU B C 1
ATOM 5372 O O . LEU B 1 48 ? -3.374 62.436 100.427 1.00 12.58 48 LEU B O 1
ATOM 5388 N N . PHE B 1 49 ? -2.197 61.586 102.148 1.00 10.67 49 PHE B N 1
ATOM 5389 C CA . PHE B 1 49 ? -1.206 60.946 101.287 1.00 10.09 49 PHE B CA 1
ATOM 5390 C C . PHE B 1 49 ? -1.847 59.888 100.394 1.00 11.75 49 PHE B C 1
ATOM 5391 O O . PHE B 1 49 ? -1.623 59.842 99.178 1.00 11.05 49 PHE B O 1
ATOM 5408 N N . ALA B 1 50 ? -2.662 59.043 100.996 1.00 12.49 50 ALA B N 1
ATOM 5409 C CA . ALA B 1 50 ? -3.299 57.959 100.251 1.00 11.42 50 ALA B CA 1
ATOM 5410 C C . ALA B 1 50 ? -4.185 58.505 99.126 1.00 12.69 50 ALA B C 1
ATOM 5411 O O . ALA B 1 50 ? -4.215 57.954 98.017 1.00 12.84 50 ALA B O 1
ATOM 5418 N N . SER B 1 51 ? -4.920 59.576 99.412 1.00 11.90 51 SER B N 1
ATOM 5419 C CA . SER B 1 51 ? -5.789 60.226 98.431 1.00 13.57 51 SER B CA 1
ATOM 5420 C C . SER B 1 51 ? -4.995 60.836 97.293 1.00 13.75 51 SER B C 1
ATOM 5421 O O . SER B 1 51 ? -5.381 60.727 96.108 1.00 14.45 51 SER B O 1
ATOM 5429 N N . ASN B 1 52 ? -3.895 61.502 97.630 1.00 13.07 52 ASN B N 1
ATOM 5430 C CA . ASN B 1 52 ? -3.062 62.103 96.601 1.00 12.44 52 ASN B CA 1
ATOM 5431 C C . ASN B 1 52 ? -2.386 61.030 95.788 1.00 14.73 52 ASN B C 1
ATOM 5432 O O . ASN B 1 52 ? -2.265 61.138 94.583 1.00 13.94 52 ASN B O 1
ATOM 5443 N N . LEU B 1 53 ? -1.892 59.994 96.453 1.00 12.79 53 LEU B N 1
ATOM 5444 C CA . LEU B 1 53 ? -1.258 58.901 95.723 1.00 13.44 53 LEU B CA 1
ATOM 5445 C C . LEU B 1 53 ? -2.246 58.225 94.746 1.00 13.96 53 LEU B C 1
ATOM 5446 O O . LEU B 1 53 ? -1.899 57.941 93.598 1.00 14.73 53 LEU B O 1
ATOM 5462 N N . LYS B 1 54 ? -3.473 57.972 95.201 1.00 12.43 54 LYS B N 1
ATOM 5463 C CA . LYS B 1 54 ? -4.504 57.419 94.324 1.00 13.26 54 LYS B CA 1
ATOM 5464 C C . LYS B 1 54 ? -4.672 58.272 93.062 1.00 15.18 54 LYS B C 1
ATOM 5465 O O . LYS B 1 54 ? -4.639 57.759 91.932 1.00 14.92 54 LYS B O 1
ATOM 5484 N N . ARG B 1 55 ? -4.825 59.573 93.255 1.00 13.78 55 ARG B N 1
ATOM 5485 C CA . ARG B 1 55 ? -5.041 60.482 92.140 1.00 14.60 55 ARG B CA 1
ATOM 5486 C C . ARG B 1 55 ? -3.834 60.472 91.203 1.00 14.68 55 ARG B C 1
ATOM 5487 O O . ARG B 1 55 ? -3.982 60.380 89.993 1.00 17.18 55 ARG B O 1
ATOM 5508 N N . LEU B 1 56 ? -2.639 60.532 91.768 1.00 15.21 56 LEU B N 1
ATOM 5509 C CA . LEU B 1 56 ? -1.418 60.652 90.974 1.00 14.16 56 LEU B CA 1
ATOM 5510 C C . LEU B 1 56 ? -1.051 59.373 90.255 1.00 14.31 56 LEU B C 1
ATOM 5511 O O . LEU B 1 56 ? -0.578 59.414 89.126 1.00 15.84 56 LEU B O 1
ATOM 5527 N N . VAL B 1 57 ? -1.302 58.227 90.881 1.00 13.76 57 VAL B N 1
ATOM 5528 C CA . VAL B 1 57 ? -1.016 56.959 90.236 1.00 15.31 57 VAL B CA 1
ATOM 5529 C C . VAL B 1 57 ? -1.949 56.766 89.036 1.00 17.11 57 VAL B C 1
ATOM 5530 O O . VAL B 1 57 ? -1.500 56.368 87.953 1.00 17.36 57 VAL B O 1
ATOM 5543 N N . GLU B 1 58 ? -3.235 57.067 89.222 1.00 15.45 58 GLU B N 1
ATOM 5544 C CA . GLU B 1 58 ? -4.202 56.942 88.125 1.00 17.00 58 GLU B CA 1
ATOM 5545 C C . GLU B 1 58 ? -3.808 57.860 86.975 1.00 17.23 58 GLU B C 1
ATOM 5546 O O . GLU B 1 58 ? -3.865 57.470 85.798 1.00 20.29 58 GLU B O 1
ATOM 5558 N N . GLU B 1 59 ? -3.381 59.075 87.305 1.00 16.59 59 GLU B N 1
ATOM 5559 C CA . GLU B 1 59 ? -3.010 60.040 86.266 1.00 17.53 59 GLU B CA 1
ATOM 5560 C C . GLU B 1 59 ? -1.755 59.607 85.510 1.00 20.14 59 GLU B C 1
ATOM 5561 O O . GLU B 1 59 ? -1.749 59.563 84.280 1.00 23.77 59 GLU B O 1
ATOM 5573 N N . LYS B 1 60 ? -0.703 59.256 86.247 1.00 17.95 60 LYS B N 1
ATOM 5574 C CA . LYS B 1 60 ? 0.602 59.007 85.630 1.00 17.75 60 LYS B CA 1
ATOM 5575 C C . LYS B 1 60 ? 0.658 57.675 84.885 1.00 19.38 60 LYS B C 1
ATOM 5576 O O . LYS B 1 60 ? 1.509 57.474 84.005 1.00 21.80 60 LYS B O 1
ATOM 5595 N N . THR B 1 61 ? -0.268 56.768 85.208 1.00 19.97 61 THR B N 1
ATOM 5596 C CA . THR B 1 61 ? -0.354 55.499 84.482 1.00 19.81 61 THR B CA 1
ATOM 5597 C C . THR B 1 61 ? -1.464 55.522 83.443 1.00 19.29 61 THR B C 1
ATOM 5598 O O . THR B 1 61 ? -1.771 54.492 82.828 1.00 21.35 61 THR B O 1
ATOM 5609 N N . ASP B 1 62 ? -2.072 56.687 83.238 1.00 24.33 62 ASP B N 1
ATOM 5610 C CA . ASP B 1 62 ? -3.127 56.828 82.242 1.00 26.13 62 ASP B CA 1
ATOM 5611 C C . ASP B 1 62 ? -4.253 55.830 82.511 1.00 25.91 62 ASP B C 1
ATOM 5612 O O . ASP B 1 62 ? -4.848 55.268 81.585 1.00 28.01 62 ASP B O 1
ATOM 5621 N N . GLY B 1 63 ? -4.520 55.610 83.797 1.00 22.67 63 GLY B N 1
ATOM 5622 C CA . GLY B 1 63 ? -5.638 54.799 84.244 1.00 28.43 63 GLY B CA 1
ATOM 5623 C C . GLY B 1 63 ? -5.335 53.316 84.326 1.00 26.81 63 GLY B C 1
ATOM 5624 O O . GLY B 1 63 ? -6.184 52.532 84.751 1.00 24.32 63 GLY B O 1
ATOM 5628 N N . ASP B 1 64 ? -4.130 52.916 83.935 1.00 21.01 64 ASP B N 1
ATOM 5629 C CA . ASP B 1 64 ? -3.802 51.493 83.894 1.00 25.46 64 ASP B CA 1
ATOM 5630 C C . ASP B 1 64 ? -3.627 50.877 85.285 1.00 23.61 64 ASP B C 1
ATOM 5631 O O . ASP B 1 64 ? -3.790 49.663 85.460 1.00 21.29 64 ASP B O 1
ATOM 5640 N N . ILE B 1 65 ? -3.278 51.700 86.270 1.00 18.40 65 ILE B N 1
ATOM 5641 C CA . ILE B 1 65 ? -3.249 51.258 87.664 1.00 16.40 65 ILE B CA 1
ATOM 5642 C C . ILE B 1 65 ? -4.132 52.159 88.499 1.00 18.80 65 ILE B C 1
ATOM 5643 O O . ILE B 1 65 ? -4.029 53.388 88.424 1.00 19.13 65 ILE B O 1
ATOM 5659 N N . GLN B 1 66 ? -4.994 51.535 89.291 1.00 18.14 66 GLN B N 1
ATOM 5660 C CA . GLN B 1 66 ? -5.954 52.237 90.118 1.00 19.19 66 GLN B CA 1
ATOM 5661 C C . GLN B 1 66 ? -5.769 51.752 91.541 1.00 17.69 66 GLN B C 1
ATOM 5662 O O . GLN B 1 66 ? -5.490 50.576 91.761 1.00 19.72 66 GLN B O 1
ATOM 5676 N N . LEU B 1 67 ? -5.923 52.653 92.498 1.00 14.97 67 LEU B N 1
ATOM 5677 C CA . LEU B 1 67 ? -5.835 52.305 93.913 1.00 12.83 67 LEU B CA 1
ATOM 5678 C C . LEU B 1 67 ? -7.199 52.403 94.551 1.00 13.65 67 LEU B C 1
ATOM 5679 O O . LEU B 1 67 ? -7.964 53.316 94.234 1.00 18.07 67 LEU B O 1
ATOM 5695 N N . LYS B 1 68 ? -7.474 51.485 95.481 1.00 12.42 68 LYS B N 1
ATOM 5696 C CA . LYS B 1 68 ? -8.706 51.493 96.274 1.00 13.58 68 LYS B CA 1
ATOM 5697 C C . LYS B 1 68 ? -8.290 51.633 97.729 1.00 12.07 68 LYS B C 1
ATOM 5698 O O . LYS B 1 68 ? -7.422 50.883 98.209 1.00 13.24 68 LYS B O 1
ATOM 5717 N N . LEU B 1 69 ? -8.866 52.613 98.416 1.00 11.37 69 LEU B N 1
ATOM 5718 C CA . LEU B 1 69 ? -8.411 53.013 99.742 1.00 10.70 69 LEU B CA 1
ATOM 5719 C C . LEU B 1 69 ? -9.141 52.294 100.862 1.00 11.09 69 LEU B C 1
ATOM 5720 O O . LEU B 1 69 ? -10.356 52.275 100.906 1.00 12.72 69 LEU B O 1
ATOM 5736 N N . TYR B 1 70 ? -8.356 51.706 101.766 1.00 11.75 70 TYR B N 1
ATOM 5737 C CA . TYR B 1 70 ? -8.883 50.937 102.894 1.00 11.99 70 TYR B CA 1
ATOM 5738 C C . TYR B 1 70 ? -8.352 51.525 104.188 1.00 9.78 70 TYR B C 1
ATOM 5739 O O . TYR B 1 70 ? -7.330 51.082 104.730 1.00 10.02 70 TYR B O 1
ATOM 5757 N N . PRO B 1 71 ? -9.013 52.588 104.666 1.00 11.84 71 PRO B N 1
ATOM 5758 C CA . PRO B 1 71 ? -8.554 53.315 105.853 1.00 11.53 71 PRO B CA 1
ATOM 5759 C C . PRO B 1 71 ? -8.990 52.605 107.147 1.00 11.62 71 PRO B C 1
ATOM 5760 O O . PRO B 1 71 ? -9.502 51.481 107.112 1.00 11.97 71 PRO B O 1
ATOM 5771 N N . ASN B 1 72 ? -8.808 53.278 108.275 1.00 11.48 72 ASN B N 1
ATOM 5772 C CA . ASN B 1 72 ? -9.266 52.789 109.581 1.00 11.63 72 ASN B CA 1
ATOM 5773 C C . ASN B 1 72 ? -8.613 51.493 110.013 1.00 11.99 72 ASN B C 1
ATOM 5774 O O . ASN B 1 72 ? -9.159 50.792 110.858 1.00 14.31 72 ASN B O 1
ATOM 5785 N N . SER B 1 73 ? -7.468 51.161 109.416 1.00 12.38 73 SER B N 1
ATOM 5786 C CA . SER B 1 73 ? -6.877 49.848 109.635 1.00 11.56 73 SER B CA 1
ATOM 5787 C C . SER B 1 73 ? -7.905 48.744 109.441 1.00 11.39 73 SER B C 1
ATOM 5788 O O . SER B 1 73 ? -7.855 47.706 110.113 1.00 13.28 73 SER B O 1
ATOM 5813 N N . LEU B 1 75 ? -8.521 46.436 107.256 1.00 12.23 75 LEU B N 1
ATOM 5814 C CA . LEU B 1 75 ? -8.120 45.105 106.809 1.00 13.13 75 LEU B CA 1
ATOM 5815 C C . LEU B 1 75 ? -7.209 44.420 107.829 1.00 13.02 75 LEU B C 1
ATOM 5816 O O . LEU B 1 75 ? -6.826 43.270 107.649 1.00 17.60 75 LEU B O 1
ATOM 5832 N N . GLY B 1 76 ? -6.895 45.108 108.918 1.00 12.33 76 GLY B N 1
ATOM 5833 C CA . GLY B 1 76 ? -6.150 44.501 109.997 1.00 12.19 76 GLY B CA 1
ATOM 5834 C C . GLY B 1 76 ? -5.272 45.476 110.775 1.00 11.81 76 GLY B C 1
ATOM 5835 O O . GLY B 1 76 ? -4.982 46.575 110.321 1.00 11.87 76 GLY B O 1
ATOM 5839 N N . GLU B 1 77 ? -4.856 45.059 111.967 1.00 12.01 77 GLU B N 1
ATOM 5840 C CA . GLU B 1 77 ? -3.837 45.789 112.679 1.00 12.25 77 GLU B CA 1
ATOM 5841 C C . GLU B 1 77 ? -2.455 45.546 112.024 1.00 11.15 77 GLU B C 1
ATOM 5842 O O . GLU B 1 77 ? -2.343 44.921 110.965 1.00 9.92 77 GLU B O 1
ATOM 5854 N N . GLU B 1 78 ? -1.414 46.107 112.613 1.00 9.70 78 GLU B N 1
ATOM 5855 C CA . GLU B 1 78 ? -0.148 46.238 111.931 1.00 9.08 78 GLU B CA 1
ATOM 5856 C C . GLU B 1 78 ? 0.473 44.927 111.479 1.00 9.14 78 GLU B C 1
ATOM 5857 O O . GLU B 1 78 ? 0.963 44.849 110.355 1.00 9.49 78 GLU B O 1
ATOM 5869 N N . GLN B 1 79 ? 0.472 43.896 112.321 1.00 9.82 79 GLN B N 1
ATOM 5870 C CA . GLN B 1 79 ? 1.083 42.643 111.932 1.00 10.06 79 GLN B CA 1
ATOM 5871 C C . GLN B 1 79 ? 0.338 42.011 110.755 1.00 12.14 79 GLN B C 1
ATOM 5872 O O . GLN B 1 79 ? 0.965 41.553 109.787 1.00 9.79 79 GLN B O 1
ATOM 5886 N N A GLU B 1 80 ? -0.989 41.969 110.841 0.64 10.10 80 GLU B N 1
ATOM 5887 N N B GLU B 1 80 ? -0.988 41.969 110.819 0.36 10.34 80 GLU B N 1
ATOM 5888 C CA A GLU B 1 80 ? -1.789 41.346 109.790 0.64 10.49 80 GLU B CA 1
ATOM 5889 C CA B GLU B 1 80 ? -1.756 41.321 109.757 0.36 10.49 80 GLU B CA 1
ATOM 5890 C C A GLU B 1 80 ? -1.540 42.062 108.464 0.64 10.32 80 GLU B C 1
ATOM 5891 C C B GLU B 1 80 ? -1.613 42.063 108.436 0.36 11.16 80 GLU B C 1
ATOM 5892 O O A GLU B 1 80 ? -1.351 41.425 107.423 0.64 10.44 80 GLU B O 1
ATOM 5893 O O B GLU B 1 80 ? -1.593 41.443 107.368 0.36 11.37 80 GLU B O 1
ATOM 5916 N N . ARG B 1 81 ? -1.519 43.387 108.481 1.00 9.98 81 ARG B N 1
ATOM 5917 C CA . ARG B 1 81 ? -1.350 44.127 107.235 1.00 9.85 81 ARG B CA 1
ATOM 5918 C C . ARG B 1 81 ? 0.009 43.897 106.605 1.00 10.31 81 ARG B C 1
ATOM 5919 O O . ARG B 1 81 ? 0.122 43.882 105.368 1.00 10.25 81 ARG B O 1
ATOM 5958 N N . GLU B 1 83 ? 1.667 41.030 106.821 1.00 10.78 83 GLU B N 1
ATOM 5959 C CA . GLU B 1 83 ? 1.468 39.718 106.201 1.00 11.30 83 GLU B CA 1
ATOM 5960 C C . GLU B 1 83 ? 0.718 39.868 104.883 1.00 11.68 83 GLU B C 1
ATOM 5961 O O . GLU B 1 83 ? 1.086 39.270 103.867 1.00 14.49 83 GLU B O 1
ATOM 5973 N N . GLN B 1 84 ? -0.350 40.651 104.869 1.00 10.82 84 GLN B N 1
ATOM 5974 C CA . GLN B 1 84 ? -1.126 40.865 103.650 1.00 12.47 84 GLN B CA 1
ATOM 5975 C C . GLN B 1 84 ? -0.243 41.442 102.521 1.00 10.65 84 GLN B C 1
ATOM 5976 O O . GLN B 1 84 ? -0.264 40.947 101.390 1.00 12.25 84 GLN B O 1
ATOM 5990 N N . VAL B 1 85 ? 0.508 42.502 102.782 1.00 10.17 85 VAL B N 1
ATOM 5991 C CA . VAL B 1 85 ? 1.281 43.128 101.699 1.00 10.86 85 VAL B CA 1
ATOM 5992 C C . VAL B 1 85 ? 2.431 42.238 101.253 1.00 11.69 85 VAL B C 1
ATOM 5993 O O . VAL B 1 85 ? 2.781 42.207 100.079 1.00 10.87 85 VAL B O 1
ATOM 6006 N N . ILE B 1 86 ? 2.985 41.446 102.161 1.00 11.18 86 ILE B N 1
ATOM 6007 C CA . ILE B 1 86 ? 4.056 40.528 101.778 1.00 10.15 86 ILE B CA 1
ATOM 6008 C C . ILE B 1 86 ? 3.555 39.446 100.827 1.00 10.67 86 ILE B C 1
ATOM 6009 O O . ILE B 1 86 ? 4.273 39.040 99.900 1.00 11.52 86 ILE B O 1
ATOM 6025 N N . ASN B 1 87 ? 2.314 39.011 100.994 1.00 11.16 87 ASN B N 1
ATOM 6026 C CA . ASN B 1 87 ? 1.829 37.841 100.305 1.00 11.54 87 ASN B CA 1
ATOM 6027 C C . ASN B 1 87 ? 0.758 38.021 99.236 1.00 13.12 87 ASN B C 1
ATOM 6028 O O . ASN B 1 87 ? 0.418 37.056 98.570 1.00 14.49 87 ASN B O 1
ATOM 6039 N N . THR B 1 88 ? 0.223 39.231 99.076 1.00 12.22 88 THR B N 1
ATOM 6040 C CA . THR B 1 88 ? -0.824 39.480 98.092 1.00 15.46 88 THR B CA 1
ATOM 6041 C C . THR B 1 88 ? -0.539 40.801 97.367 1.00 14.76 88 THR B C 1
ATOM 6042 O O . THR B 1 88 ? -0.004 41.719 97.969 1.00 15.87 88 THR B O 1
ATOM 6053 N N . PRO B 1 89 ? -0.891 40.896 96.079 1.00 15.26 89 PRO B N 1
ATOM 6054 C CA . PRO B 1 89 ? -0.684 42.150 95.343 1.00 14.98 89 PRO B CA 1
ATOM 6055 C C . PRO B 1 89 ? -1.515 43.275 95.933 1.00 15.36 89 PRO B C 1
ATOM 6056 O O . PRO B 1 89 ? -2.742 43.285 95.795 1.00 19.79 89 PRO B O 1
ATOM 6067 N N . SER B 1 90 ? -0.844 44.223 96.582 1.00 12.63 90 SER B N 1
ATOM 6068 C CA . SER B 1 90 ? -1.488 45.217 97.404 1.00 12.19 90 SER B CA 1
ATOM 6069 C C . SER B 1 90 ? -0.410 46.170 97.890 1.00 10.99 90 SER B C 1
ATOM 6070 O O . SER B 1 90 ? 0.783 45.924 97.650 1.00 11.66 90 SER B O 1
ATOM 6078 N N . LEU B 1 91 ? -0.841 47.290 98.479 1.00 10.38 91 LEU B N 1
ATOM 6079 C CA . LEU B 1 91 ? 0.038 48.259 99.124 1.00 10.02 91 LEU B CA 1
ATOM 6080 C C . LEU B 1 91 ? -0.408 48.423 100.566 1.00 9.79 91 LEU B C 1
ATOM 6081 O O . LEU B 1 91 ? -1.576 48.201 100.896 1.00 11.45 91 LEU B O 1
ATOM 6097 N N . ASN B 1 92 ? 0.543 48.779 101.436 1.00 9.41 92 ASN B N 1
ATOM 6098 C CA . ASN B 1 92 ? 0.254 48.980 102.858 1.00 9.25 92 ASN B CA 1
ATOM 6099 C C . ASN B 1 92 ? 1.084 50.133 103.371 1.00 9.66 92 ASN B C 1
ATOM 6100 O O . ASN B 1 92 ? 2.239 50.273 102.975 1.00 11.52 92 ASN B O 1
ATOM 6111 N N . ILE B 1 93 ? 0.503 50.948 104.241 1.00 10.13 93 ILE B N 1
ATOM 6112 C CA . ILE B 1 93 ? 1.269 51.979 104.953 1.00 8.71 93 ILE B CA 1
ATOM 6113 C C . ILE B 1 93 ? 1.419 51.467 106.372 1.00 9.53 93 ILE B C 1
ATOM 6114 O O . ILE B 1 93 ? 0.441 51.374 107.120 1.00 10.30 93 ILE B O 1
ATOM 6130 N N . ALA B 1 94 ? 2.657 51.128 106.731 1.00 9.18 94 ALA B N 1
ATOM 6131 C CA . ALA B 1 94 ? 2.978 50.512 108.008 1.00 8.36 94 ALA B CA 1
ATOM 6132 C C . ALA B 1 94 ? 3.682 51.450 108.964 1.00 9.41 94 ALA B C 1
ATOM 6133 O O . ALA B 1 94 ? 4.448 52.338 108.564 1.00 9.32 94 ALA B O 1
ATOM 6140 N N . SER B 1 95 ? 3.408 51.238 110.240 1.00 11.33 95 SER B N 1
ATOM 6141 C CA . SER B 1 95 ? 4.163 51.901 111.299 1.00 9.47 95 SER B CA 1
ATOM 6142 C C . SER B 1 95 ? 5.367 51.068 111.744 1.00 7.87 95 SER B C 1
ATOM 6143 O O . SER B 1 95 ? 5.592 49.934 111.299 1.00 10.01 95 SER B O 1
ATOM 6151 N N . PHE B 1 96 ? 6.128 51.628 112.677 1.00 8.58 96 PHE B N 1
ATOM 6152 C CA . PHE B 1 96 ? 7.173 50.862 113.345 1.00 10.25 96 PHE B CA 1
ATOM 6153 C C . PHE B 1 96 ? 6.620 49.580 113.946 1.00 9.36 96 PHE B C 1
ATOM 6154 O O . PHE B 1 96 ? 7.327 48.574 114.018 1.00 11.60 96 PHE B O 1
ATOM 6171 N N . ALA B 1 97 ? 5.377 49.619 114.438 1.00 10.38 97 ALA B N 1
ATOM 6172 C CA . ALA B 1 97 ? 4.794 48.424 115.038 1.00 10.14 97 ALA B CA 1
ATOM 6173 C C . ALA B 1 97 ? 4.727 47.273 114.018 1.00 10.91 97 ALA B C 1
ATOM 6174 O O . ALA B 1 97 ? 4.962 46.123 114.368 1.00 14.07 97 ALA B O 1
ATOM 6181 N N . GLY B 1 98 ? 4.398 47.572 112.767 1.00 9.62 98 GLY B N 1
ATOM 6182 C CA . GLY B 1 98 ? 4.348 46.537 111.745 1.00 12.46 98 GLY B CA 1
ATOM 6183 C C . GLY B 1 98 ? 5.708 46.115 111.215 1.00 10.70 98 GLY B C 1
ATOM 6184 O O . GLY B 1 98 ? 5.939 44.937 110.967 1.00 11.11 98 GLY B O 1
ATOM 6188 N N . LEU B 1 99 ? 6.597 47.079 111.018 1.00 10.05 99 LEU B N 1
ATOM 6189 C CA . LEU B 1 99 ? 7.840 46.794 110.323 1.00 11.36 99 LEU B CA 1
ATOM 6190 C C . LEU B 1 99 ? 8.950 46.320 111.247 1.00 10.71 99 LEU B C 1
ATOM 6191 O O . LEU B 1 99 ? 9.802 45.568 110.820 1.00 10.50 99 LEU B O 1
ATOM 6207 N N . SER B 1 100 ? 8.959 46.753 112.502 1.00 11.53 100 SER B N 1
ATOM 6208 C CA . SER B 1 100 ? 10.141 46.477 113.357 1.00 12.31 100 SER B CA 1
ATOM 6209 C C . SER B 1 100 ? 10.371 45.010 113.691 1.00 13.87 100 SER B C 1
ATOM 6210 O O . SER B 1 100 ? 11.510 44.621 113.923 1.00 12.16 100 SER B O 1
ATOM 6218 N N . PRO B 1 101 ? 9.312 44.183 113.733 1.00 12.19 101 PRO B N 1
ATOM 6219 C CA . PRO B 1 101 ? 9.621 42.781 114.000 1.00 10.30 101 PRO B CA 1
ATOM 6220 C C . PRO B 1 101 ? 10.358 42.097 112.870 1.00 13.46 101 PRO B C 1
ATOM 6221 O O . PRO B 1 101 ? 11.012 41.088 113.109 1.00 18.36 101 PRO B O 1
ATOM 6232 N N . ILE B 1 102 ? 10.256 42.634 111.658 1.00 12.44 102 ILE B N 1
ATOM 6233 C CA . ILE B 1 102 ? 10.841 42.032 110.468 1.00 13.12 102 ILE B CA 1
ATOM 6234 C C . ILE B 1 102 ? 12.175 42.692 110.131 1.00 13.30 102 ILE B C 1
ATOM 6235 O O . ILE B 1 102 ? 13.131 42.018 109.750 1.00 13.65 102 ILE B O 1
ATOM 6251 N N . VAL B 1 103 ? 12.229 44.018 110.260 1.00 12.43 103 VAL B N 1
ATOM 6252 C CA . VAL B 1 103 ? 13.443 44.781 109.969 1.00 12.60 103 VAL B CA 1
ATOM 6253 C C . VAL B 1 103 ? 13.764 45.673 111.163 1.00 11.27 103 VAL B C 1
ATOM 6254 O O . VAL B 1 103 ? 13.506 46.889 111.148 1.00 11.28 103 VAL B O 1
ATOM 6267 N N . PRO B 1 104 ? 14.314 45.078 112.221 1.00 11.36 104 PRO B N 1
ATOM 6268 C CA . PRO B 1 104 ? 14.635 45.860 113.411 1.00 12.76 104 PRO B CA 1
ATOM 6269 C C . PRO B 1 104 ? 15.699 46.913 113.112 1.00 10.91 104 PRO B C 1
ATOM 6270 O O . PRO B 1 104 ? 15.812 47.854 113.886 1.00 11.01 104 PRO B O 1
ATOM 6281 N N . GLU B 1 105 ? 16.404 46.790 111.992 1.00 11.95 105 GLU B N 1
ATOM 6282 C CA . GLU B 1 105 ? 17.371 47.798 111.621 1.00 12.08 105 GLU B CA 1
ATOM 6283 C C . GLU B 1 105 ? 16.753 49.175 111.452 1.00 10.44 105 GLU B C 1
ATOM 6284 O O . GLU B 1 105 ? 17.479 50.176 111.577 1.00 11.85 105 GLU B O 1
ATOM 6296 N N . ILE B 1 106 ? 15.436 49.261 111.244 1.00 10.57 106 ILE B N 1
ATOM 6297 C CA . ILE B 1 106 ? 14.788 50.565 111.199 1.00 10.81 106 ILE B CA 1
ATOM 6298 C C . ILE B 1 106 ? 14.886 51.343 112.513 1.00 10.32 106 ILE B C 1
ATOM 6299 O O . ILE B 1 106 ? 14.715 52.564 112.543 1.00 10.66 106 ILE B O 1
ATOM 6315 N N . TYR B 1 107 ? 15.164 50.648 113.605 1.00 10.62 107 TYR B N 1
ATOM 6316 C CA . TYR B 1 107 ? 15.311 51.324 114.890 1.00 11.84 107 TYR B CA 1
ATOM 6317 C C . TYR B 1 107 ? 16.413 52.396 114.881 1.00 9.97 107 TYR B C 1
ATOM 6318 O O . TYR B 1 107 ? 16.358 53.368 115.652 1.00 10.87 107 TYR B O 1
ATOM 6336 N N . VAL B 1 108 ? 17.419 52.220 114.008 1.00 9.45 108 VAL B N 1
ATOM 6337 C CA . VAL B 1 108 ? 18.524 53.167 113.995 1.00 9.82 108 VAL B CA 1
ATOM 6338 C C . VAL B 1 108 ? 18.019 54.542 113.608 1.00 11.14 108 VAL B C 1
ATOM 6339 O O . VAL B 1 108 ? 18.498 55.537 114.113 1.00 12.14 108 VAL B O 1
ATOM 6352 N N . SER B 1 109 ? 17.034 54.601 112.714 1.00 11.50 109 SER B N 1
ATOM 6353 C CA . SER B 1 109 ? 16.479 55.885 112.272 1.00 10.88 109 SER B CA 1
ATOM 6354 C C . SER B 1 109 ? 15.733 56.661 113.333 1.00 10.91 109 SER B C 1
ATOM 6355 O O . SER B 1 109 ? 15.369 57.824 113.102 1.00 12.41 109 SER B O 1
ATOM 6363 N N . ALA B 1 110 ? 15.489 56.033 114.483 1.00 11.01 110 ALA B N 1
ATOM 6364 C CA . ALA B 1 110 ? 14.722 56.670 115.564 1.00 11.37 110 ALA B CA 1
ATOM 6365 C C . ALA B 1 110 ? 15.578 57.037 116.766 1.00 11.24 110 ALA B C 1
ATOM 6366 O O . ALA B 1 110 ? 15.060 57.329 117.846 1.00 12.10 110 ALA B O 1
ATOM 6373 N N . ILE B 1 111 ? 16.892 57.061 116.598 1.00 9.46 111 ILE B N 1
ATOM 6374 C CA . ILE B 1 111 ? 17.743 57.611 117.632 1.00 10.87 111 ILE B CA 1
ATOM 6375 C C . ILE B 1 111 ? 17.198 58.993 117.996 1.00 11.75 111 ILE B C 1
ATOM 6376 O O . ILE B 1 111 ? 16.956 59.810 117.112 1.00 13.07 111 ILE B O 1
ATOM 6392 N N . PRO B 1 112 ? 16.973 59.253 119.296 1.00 12.04 112 PRO B N 1
ATOM 6393 C CA . PRO B 1 112 ? 16.396 60.546 119.681 1.00 10.87 112 PRO B CA 1
ATOM 6394 C C . PRO B 1 112 ? 17.244 61.704 119.208 1.00 11.59 112 PRO B C 1
ATOM 6395 O O . PRO B 1 112 ? 18.480 61.679 119.344 1.00 13.95 112 PRO B O 1
ATOM 6406 N N . PHE B 1 113 ? 16.551 62.719 118.694 1.00 12.51 113 PHE B N 1
ATOM 6407 C CA . PHE B 1 113 ? 17.174 63.976 118.257 1.00 11.96 113 PHE B CA 1
ATOM 6408 C C . PHE B 1 113 ? 18.186 63.776 117.131 1.00 13.49 113 PHE B C 1
ATOM 6409 O O . PHE B 1 113 ? 19.090 64.583 116.916 1.00 15.12 113 PHE B O 1
ATOM 6426 N N . LEU B 1 114 ? 17.987 62.721 116.353 1.00 14.05 114 LEU B N 1
ATOM 6427 C CA . LEU B 1 114 ? 18.867 62.453 115.219 1.00 15.04 114 LEU B CA 1
ATOM 6428 C C . LEU B 1 114 ? 18.775 63.565 114.179 1.00 14.66 114 LEU B C 1
ATOM 6429 O O . LEU B 1 114 ? 19.772 63.892 113.545 1.00 14.64 114 LEU B O 1
ATOM 6445 N N . PHE B 1 115 ? 17.574 64.121 113.995 1.00 13.47 115 PHE B N 1
ATOM 6446 C CA . PHE B 1 115 ? 17.331 65.099 112.924 1.00 13.78 115 PHE B CA 1
ATOM 6447 C C . PHE B 1 115 ? 17.036 66.470 113.492 1.00 17.04 115 PHE B C 1
ATOM 6448 O O . PHE B 1 115 ? 16.114 66.631 114.269 1.00 17.99 115 PHE B O 1
ATOM 6465 N N . GLU B 1 116 ? 17.820 67.467 113.104 1.00 20.80 116 GLU B N 1
ATOM 6466 C CA . GLU B 1 116 ? 17.625 68.799 113.667 1.00 19.06 116 GLU B CA 1
ATOM 6467 C C . GLU B 1 116 ? 16.438 69.513 113.030 1.00 19.51 116 GLU B C 1
ATOM 6468 O O . GLU B 1 116 ? 15.836 70.397 113.638 1.00 21.42 116 GLU B O 1
ATOM 6480 N N . ASP B 1 117 ? 16.079 69.115 111.812 1.00 15.81 117 ASP B N 1
ATOM 6481 C CA . ASP B 1 117 ? 14.943 69.720 111.132 1.00 16.26 117 ASP B CA 1
ATOM 6482 C C . ASP B 1 117 ? 14.356 68.748 110.122 1.00 13.59 117 ASP B C 1
ATOM 6483 O O . ASP B 1 117 ? 14.890 67.648 109.944 1.00 14.17 117 ASP B O 1
ATOM 6492 N N . TYR B 1 118 ? 13.244 69.107 109.489 1.00 14.86 118 TYR B N 1
ATOM 6493 C CA . TYR B 1 118 ? 12.592 68.187 108.547 1.00 15.03 118 TYR B CA 1
ATOM 6494 C C . TYR B 1 118 ? 13.509 67.864 107.364 1.00 14.93 118 TYR B C 1
ATOM 6495 O O . TYR B 1 118 ? 13.583 66.719 106.918 1.00 14.32 118 TYR B O 1
ATOM 6513 N N . GLU B 1 119 ? 14.240 68.864 106.892 1.00 15.45 119 GLU B N 1
ATOM 6514 C CA . GLU B 1 119 ? 15.053 68.716 105.703 1.00 15.62 119 GLU B CA 1
ATOM 6515 C C . GLU B 1 119 ? 16.114 67.650 105.881 1.00 17.31 119 GLU B C 1
ATOM 6516 O O . GLU B 1 119 ? 16.409 66.897 104.955 1.00 16.26 119 GLU B O 1
ATOM 6528 N N . ALA B 1 120 ? 16.688 67.580 107.074 1.00 14.28 120 ALA B N 1
ATOM 6529 C CA . ALA B 1 120 ? 17.705 66.576 107.353 1.00 14.66 120 ALA B CA 1
ATOM 6530 C C . ALA B 1 120 ? 17.122 65.171 107.181 1.00 15.80 120 ALA B C 1
ATOM 6531 O O . ALA B 1 120 ? 17.751 64.277 106.617 1.00 15.91 120 ALA B O 1
ATOM 6538 N N . ALA B 1 121 ? 15.920 64.978 107.693 1.00 13.28 121 ALA B N 1
ATOM 6539 C CA . ALA B 1 121 ? 15.233 63.701 107.537 1.00 10.59 121 ALA B CA 1
ATOM 6540 C C . ALA B 1 121 ? 14.900 63.407 106.085 1.00 12.75 121 ALA B C 1
ATOM 6541 O O . ALA B 1 121 ? 15.047 62.276 105.634 1.00 12.31 121 ALA B O 1
ATOM 6548 N N . HIS B 1 122 ? 14.439 64.402 105.342 1.00 12.39 122 HIS B N 1
ATOM 6549 C CA . HIS B 1 122 ? 14.072 64.171 103.951 1.00 12.93 122 HIS B CA 1
ATOM 6550 C C . HIS B 1 122 ? 15.257 63.594 103.179 1.00 13.11 122 HIS B C 1
ATOM 6551 O O . HIS B 1 122 ? 15.145 62.565 102.524 1.00 14.38 122 HIS B O 1
ATOM 6566 N N . GLN B 1 123 ? 16.407 64.238 103.254 1.00 14.39 123 GLN B N 1
ATOM 6567 C CA . GLN B 1 123 ? 17.525 63.747 102.480 1.00 13.89 123 GLN B CA 1
ATOM 6568 C C . GLN B 1 123 ? 18.021 62.385 102.997 1.00 14.36 123 GLN B C 1
ATOM 6569 O O . GLN B 1 123 ? 18.395 61.515 102.206 1.00 15.59 123 GLN B O 1
ATOM 6583 N N . PHE B 1 124 ? 17.961 62.173 104.315 1.00 12.65 124 PHE B N 1
ATOM 6584 C CA . PHE B 1 124 ? 18.347 60.888 104.947 1.00 10.80 124 PHE B CA 1
ATOM 6585 C C . PHE B 1 124 ? 17.543 59.726 104.364 1.00 13.15 124 PHE B C 1
ATOM 6586 O O . PHE B 1 124 ? 18.103 58.712 103.955 1.00 12.86 124 PHE B O 1
ATOM 6603 N N . PHE B 1 125 ? 16.228 59.864 104.302 1.00 12.94 125 PHE B N 1
ATOM 6604 C CA . PHE B 1 125 ? 15.408 58.775 103.768 1.00 11.16 125 PHE B CA 1
ATOM 6605 C C . PHE B 1 125 ? 15.406 58.740 102.250 1.00 12.20 125 PHE B C 1
ATOM 6606 O O . PHE B 1 125 ? 15.400 57.657 101.641 1.00 14.14 125 PHE B O 1
ATOM 6623 N N . ASP B 1 126 ? 15.408 59.901 101.606 1.00 14.10 126 ASP B N 1
ATOM 6624 C CA . ASP B 1 126 ? 15.269 59.911 100.160 1.00 15.74 126 ASP B CA 1
ATOM 6625 C C . ASP B 1 126 ? 16.497 59.341 99.463 1.00 17.20 126 ASP B C 1
ATOM 6626 O O . ASP B 1 126 ? 16.352 58.671 98.434 1.00 20.54 126 ASP B O 1
ATOM 6635 N N . GLU B 1 127 ? 17.689 59.575 99.987 1.00 17.69 127 GLU B N 1
ATOM 6636 C CA . GLU B 1 127 ? 18.883 59.138 99.265 1.00 19.02 127 GLU B CA 1
ATOM 6637 C C . GLU B 1 127 ? 20.032 58.551 100.091 1.00 19.29 127 GLU B C 1
ATOM 6638 O O . GLU B 1 127 ? 21.049 58.139 99.534 1.00 27.45 127 GLU B O 1
ATOM 6650 N N . GLY B 1 128 ? 19.850 58.427 101.395 1.00 17.13 128 GLY B N 1
ATOM 6651 C CA . GLY B 1 128 ? 20.920 57.991 102.262 1.00 14.92 128 GLY B CA 1
ATOM 6652 C C . GLY B 1 128 ? 21.282 56.529 102.096 1.00 14.10 128 GLY B C 1
ATOM 6653 O O . GLY B 1 128 ? 20.429 55.700 101.773 1.00 14.79 128 GLY B O 1
ATOM 6657 N N . ASP B 1 129 ? 22.540 56.201 102.360 1.00 14.51 129 ASP B N 1
ATOM 6658 C CA . ASP B 1 129 ? 23.018 54.833 102.184 1.00 15.29 129 ASP B CA 1
ATOM 6659 C C . ASP B 1 129 ? 22.390 53.874 103.191 1.00 12.96 129 ASP B C 1
ATOM 6660 O O . ASP B 1 129 ? 22.078 52.720 102.856 1.00 14.84 129 ASP B O 1
ATOM 6669 N N . TYR B 1 130 ? 22.207 54.322 104.427 1.00 13.70 130 TYR B N 1
ATOM 6670 C CA . TYR B 1 130 ? 21.580 53.493 105.425 1.00 13.44 130 TYR B CA 1
ATOM 6671 C C . TYR B 1 130 ? 20.166 53.094 104.985 1.00 12.68 130 TYR B C 1
ATOM 6672 O O . TYR B 1 130 ? 19.807 51.907 105.017 1.00 11.56 130 TYR B O 1
ATOM 6690 N N . TRP B 1 131 ? 19.369 54.053 104.539 1.00 12.03 131 TRP B N 1
ATOM 6691 C CA . TRP B 1 131 ? 18.000 53.706 104.210 1.00 11.64 131 TRP B CA 1
ATOM 6692 C C . TRP B 1 131 ? 17.954 52.861 102.942 1.00 11.06 131 TRP B C 1
ATOM 6693 O O . TRP B 1 131 ? 17.106 51.978 102.821 1.00 11.99 131 TRP B O 1
ATOM 6714 N N . ASN B 1 132 ? 18.874 53.084 102.013 1.00 11.67 132 ASN B N 1
ATOM 6715 C CA . ASN B 1 132 ? 18.940 52.221 100.859 1.00 12.00 132 ASN B CA 1
ATOM 6716 C C . ASN B 1 132 ? 19.198 50.756 101.270 1.00 10.18 132 ASN B C 1
ATOM 6717 O O . ASN B 1 132 ? 18.630 49.819 100.699 1.00 13.53 132 ASN B O 1
ATOM 6728 N N . LYS B 1 133 ? 20.025 50.556 102.287 1.00 11.94 133 LYS B N 1
ATOM 6729 C CA . LYS B 1 133 ? 20.275 49.202 102.755 1.00 11.84 133 LYS B CA 1
ATOM 6730 C C . LYS B 1 133 ? 19.041 48.625 103.472 1.00 11.81 133 LYS B C 1
ATOM 6731 O O . LYS B 1 133 ? 18.748 47.431 103.328 1.00 13.10 133 LYS B O 1
ATOM 6750 N N . VAL B 1 134 ? 18.328 49.444 104.251 1.00 12.01 134 VAL B N 1
ATOM 6751 C CA . VAL B 1 134 ? 17.065 49.003 104.842 1.00 9.73 134 VAL B CA 1
ATOM 6752 C C . VAL B 1 134 ? 16.080 48.530 103.752 1.00 12.30 134 VAL B C 1
ATOM 6753 O O . VAL B 1 134 ? 15.457 47.464 103.873 1.00 11.88 134 VAL B O 1
ATOM 6766 N N . GLU B 1 135 ? 15.947 49.304 102.684 1.00 11.49 135 GLU B N 1
ATOM 6767 C CA . GLU B 1 135 ? 15.095 48.916 101.568 1.00 11.52 135 GLU B CA 1
ATOM 6768 C C . GLU B 1 135 ? 15.490 47.532 101.023 1.00 11.56 135 GLU B C 1
ATOM 6769 O O . GLU B 1 135 ? 14.629 46.668 100.811 1.00 12.70 135 GLU B O 1
ATOM 6781 N N . ASP B 1 136 ? 16.785 47.337 100.777 1.00 11.40 136 ASP B N 1
ATOM 6782 C CA . ASP B 1 136 ? 17.275 46.082 100.240 1.00 12.32 136 ASP B CA 1
ATOM 6783 C C . ASP B 1 136 ? 17.035 44.944 101.226 1.00 12.00 136 ASP B C 1
ATOM 6784 O O . ASP B 1 136 ? 16.712 43.837 100.828 1.00 13.00 136 ASP B O 1
ATOM 6793 N N . THR B 1 137 ? 17.184 45.235 102.512 1.00 12.60 137 THR B N 1
ATOM 6794 C CA . THR B 1 137 ? 17.021 44.224 103.551 1.00 13.69 137 THR B CA 1
ATOM 6795 C C . THR B 1 137 ? 15.575 43.728 103.616 1.00 15.44 137 THR B C 1
ATOM 6796 O O . THR B 1 137 ? 15.337 42.516 103.727 1.00 13.43 137 THR B O 1
ATOM 6807 N N . LEU B 1 138 ? 14.608 44.646 103.546 1.00 11.65 138 LEU B N 1
ATOM 6808 C CA . LEU B 1 138 ? 13.206 44.237 103.549 1.00 11.51 138 LEU B CA 1
ATOM 6809 C C . LEU B 1 138 ? 12.943 43.364 102.322 1.00 11.28 138 LEU B C 1
ATOM 6810 O O . LEU B 1 138 ? 12.284 42.328 102.417 1.00 12.93 138 LEU B O 1
ATOM 6826 N N . GLU B 1 139 ? 13.476 43.762 101.168 1.00 12.57 139 GLU B N 1
ATOM 6827 C CA . GLU B 1 139 ? 13.237 43.013 99.934 1.00 13.35 139 GLU B CA 1
ATOM 6828 C C . GLU B 1 139 ? 13.853 41.609 99.983 1.00 12.68 139 GLU B C 1
ATOM 6829 O O . GLU B 1 139 ? 13.224 40.632 99.564 1.00 15.25 139 GLU B O 1
ATOM 6841 N N . GLU B 1 140 ? 15.071 41.500 100.509 1.00 13.26 140 GLU B N 1
ATOM 6842 C CA . GLU B 1 140 ? 15.739 40.200 100.646 1.00 14.00 140 GLU B CA 1
ATOM 6843 C C . GLU B 1 140 ? 14.981 39.271 101.604 1.00 16.40 140 GLU B C 1
ATOM 6844 O O . GLU B 1 140 ? 14.896 38.067 101.351 1.00 17.57 140 GLU B O 1
ATOM 6848 N N . ARG B 1 141 ? 14.404 39.814 102.673 1.00 12.93 141 ARG B N 1
ATOM 6849 C CA . ARG B 1 141 ? 13.767 38.983 103.712 1.00 14.17 141 ARG B CA 1
ATOM 6850 C C . ARG B 1 141 ? 12.334 38.584 103.372 1.00 16.38 141 ARG B C 1
ATOM 6851 O O . ARG B 1 141 ? 11.861 37.536 103.804 1.00 18.00 141 ARG B O 1
ATOM 6872 N N . THR B 1 142 ? 11.649 39.420 102.604 1.00 13.22 142 THR B N 1
ATOM 6873 C CA . THR B 1 142 ? 10.212 39.252 102.388 1.00 14.90 142 THR B CA 1
ATOM 6874 C C . THR B 1 142 ? 9.718 39.453 100.965 1.00 15.05 142 THR B C 1
ATOM 6875 O O . THR B 1 142 ? 8.544 39.185 100.682 1.00 16.00 142 THR B O 1
ATOM 6886 N N . GLY B 1 143 ? 10.575 39.945 100.078 1.00 13.24 143 GLY B N 1
ATOM 6887 C CA . GLY B 1 143 ? 10.175 40.310 98.734 1.00 13.37 143 GLY B CA 1
ATOM 6888 C C . GLY B 1 143 ? 9.532 41.684 98.635 1.00 15.25 143 GLY B C 1
ATOM 6889 O O . GLY B 1 143 ? 9.467 42.247 97.535 1.00 15.75 143 GLY B O 1
ATOM 6893 N N . ALA B 1 144 ? 9.044 42.225 99.750 1.00 14.49 144 ALA B N 1
ATOM 6894 C CA . ALA B 1 144 ? 8.313 43.488 99.701 1.00 12.31 144 ALA B CA 1
ATOM 6895 C C . ALA B 1 144 ? 9.217 44.693 99.469 1.00 12.56 144 ALA B C 1
ATOM 6896 O O . ALA B 1 144 ? 10.389 44.703 99.842 1.00 14.66 144 ALA B O 1
ATOM 6903 N N . GLU B 1 145 ? 8.647 45.703 98.823 1.00 12.47 145 GLU B N 1
ATOM 6904 C CA . GLU B 1 145 ? 9.386 46.871 98.373 1.00 14.82 145 GLU B CA 1
ATOM 6905 C C . GLU B 1 145 ? 9.003 48.095 99.201 1.00 14.04 145 GLU B C 1
ATOM 6906 O O . GLU B 1 145 ? 7.842 48.474 99.238 1.00 13.66 145 GLU B O 1
ATOM 6918 N N . LEU B 1 146 ? 9.988 48.722 99.828 1.00 12.65 146 LEU B N 1
ATOM 6919 C CA . LEU B 1 146 ? 9.766 49.907 100.638 1.00 12.85 146 LEU B CA 1
ATOM 6920 C C . LEU B 1 146 ? 9.852 51.135 99.742 1.00 13.64 146 LEU B C 1
ATOM 6921 O O . LEU B 1 146 ? 10.952 51.640 99.473 1.00 18.59 146 LEU B O 1
ATOM 6937 N N . LEU B 1 147 ? 8.706 51.594 99.247 1.00 11.85 147 LEU B N 1
ATOM 6938 C CA . LEU B 1 147 ? 8.642 52.632 98.218 1.00 12.05 147 LEU B CA 1
ATOM 6939 C C . LEU B 1 147 ? 8.866 54.060 98.689 1.00 12.00 147 LEU B C 1
ATOM 6940 O O . LEU B 1 147 ? 9.258 54.939 97.922 1.00 15.57 147 LEU B O 1
ATOM 6956 N N . GLY B 1 148 ? 8.555 54.319 99.943 1.00 9.13 148 GLY B N 1
ATOM 6957 C CA . GLY B 1 148 ? 8.744 55.658 100.432 1.00 10.87 148 GLY B CA 1
ATOM 6958 C C . GLY B 1 148 ? 8.481 55.774 101.912 1.00 9.49 148 GLY B C 1
ATOM 6959 O O . GLY B 1 148 ? 7.876 54.917 102.530 1.00 11.23 148 GLY B O 1
ATOM 6963 N N . VAL B 1 149 ? 8.929 56.898 102.443 1.00 10.24 149 VAL B N 1
ATOM 6964 C CA . VAL B 1 149 ? 8.796 57.255 103.842 1.00 10.87 149 VAL B CA 1
ATOM 6965 C C . VAL B 1 149 ? 7.883 58.462 103.900 1.00 11.24 149 VAL B C 1
ATOM 6966 O O . VAL B 1 149 ? 8.219 59.560 103.436 1.00 12.84 149 VAL B O 1
ATOM 6979 N N . ILE B 1 150 ? 6.692 58.237 104.442 1.00 11.41 150 ILE B N 1
ATOM 6980 C CA . ILE B 1 150 ? 5.648 59.245 104.475 1.00 11.55 150 ILE B CA 1
ATOM 6981 C C . ILE B 1 150 ? 5.763 60.060 105.757 1.00 10.97 150 ILE B C 1
ATOM 6982 O O . ILE B 1 150 ? 5.674 59.527 106.870 1.00 10.70 150 ILE B O 1
ATOM 6998 N N . GLU B 1 151 ? 5.893 61.372 105.599 1.00 11.11 151 GLU B N 1
ATOM 6999 C CA . GLU B 1 151 ? 5.814 62.288 106.732 1.00 12.02 151 GLU B CA 1
ATOM 7000 C C . GLU B 1 151 ? 4.338 62.542 107.013 1.00 11.10 151 GLU B C 1
ATOM 7001 O O . GLU B 1 151 ? 3.644 63.083 106.153 1.00 12.46 151 GLU B O 1
ATOM 7013 N N . GLU B 1 152 ? 3.853 62.101 108.169 1.00 10.88 152 GLU B N 1
ATOM 7014 C CA . GLU B 1 152 ? 2.424 62.198 108.491 1.00 11.95 152 GLU B CA 1
ATOM 7015 C C . GLU B 1 152 ? 2.191 62.860 109.832 1.00 12.41 152 GLU B C 1
ATOM 7016 O O . GLU B 1 152 ? 1.132 62.721 110.431 1.00 13.32 152 GLU B O 1
ATOM 7028 N N . GLY B 1 153 ? 3.183 63.638 110.248 1.00 10.89 153 GLY B N 1
ATOM 7029 C CA . GLY B 1 153 ? 3.106 64.461 111.433 1.00 11.73 153 GLY B CA 1
ATOM 7030 C C . GLY B 1 153 ? 4.417 65.181 111.625 1.00 11.70 153 GLY B C 1
ATOM 7031 O O . GLY B 1 153 ? 5.423 64.836 110.975 1.00 11.56 153 GLY B O 1
ATOM 7035 N N . GLY B 1 154 ? 4.428 66.153 112.532 1.00 11.72 154 GLY B N 1
ATOM 7036 C CA . GLY B 1 154 ? 5.673 66.781 112.921 1.00 12.78 154 GLY B CA 1
ATOM 7037 C C . GLY B 1 154 ? 6.493 65.884 113.824 1.00 12.36 154 GLY B C 1
ATOM 7038 O O . GLY B 1 154 ? 6.228 64.688 113.940 1.00 12.27 154 GLY B O 1
ATOM 7042 N N . PHE B 1 155 ? 7.477 66.457 114.501 1.00 11.72 155 PHE B N 1
ATOM 7043 C CA . PHE B 1 155 ? 8.276 65.685 115.434 1.00 10.79 155 PHE B CA 1
ATOM 7044 C C . PHE B 1 155 ? 7.421 65.243 116.616 1.00 11.61 155 PHE B C 1
ATOM 7045 O O . PHE B 1 155 ? 6.448 65.885 116.969 1.00 12.70 155 PHE B O 1
ATOM 7062 N N . LEU B 1 156 ? 7.795 64.127 117.217 1.00 11.55 156 LEU B N 1
ATOM 7063 C CA . LEU B 1 156 ? 6.976 63.542 118.268 1.00 11.81 156 LEU B CA 1
ATOM 7064 C C . LEU B 1 156 ? 7.047 64.327 119.568 1.00 12.14 156 LEU B C 1
ATOM 7065 O O . LEU B 1 156 ? 8.121 64.748 119.993 1.00 12.08 156 LEU B O 1
ATOM 7081 N N . ASP B 1 157 ? 5.891 64.420 120.219 1.00 10.67 157 ASP B N 1
ATOM 7082 C CA . ASP B 1 157 ? 5.763 65.003 121.548 1.00 11.45 157 ASP B CA 1
ATOM 7083 C C . ASP B 1 157 ? 5.290 63.945 122.564 1.00 10.86 157 ASP B C 1
ATOM 7084 O O . ASP B 1 157 ? 4.926 62.826 122.205 1.00 11.68 157 ASP B O 1
ATOM 7093 N N . PHE B 1 158 ? 5.341 64.286 123.844 1.00 11.16 158 PHE B N 1
ATOM 7094 C CA . PHE B 1 158 ? 4.797 63.423 124.882 1.00 12.13 158 PHE B CA 1
ATOM 7095 C C . PHE B 1 158 ? 3.460 63.938 125.387 1.00 12.69 158 PHE B C 1
ATOM 7096 O O . PHE B 1 158 ? 3.224 65.143 125.446 1.00 13.08 158 PHE B O 1
ATOM 7113 N N . THR B 1 159 ? 2.580 63.026 125.763 1.00 12.15 159 THR B N 1
ATOM 7114 C CA . THR B 1 159 ? 1.370 63.379 126.505 1.00 11.79 159 THR B CA 1
ATOM 7115 C C . THR B 1 159 ? 1.260 62.486 127.717 1.00 13.63 159 THR B C 1
ATOM 7116 O O . THR B 1 159 ? 1.722 61.345 127.702 1.00 12.53 159 THR B O 1
ATOM 7127 N N . ASN B 1 160 ? 0.648 62.999 128.781 1.00 13.13 160 ASN B N 1
ATOM 7128 C CA . ASN B 1 160 ? 0.268 62.130 129.881 1.00 14.55 160 ASN B CA 1
ATOM 7129 C C . ASN B 1 160 ? -0.848 62.747 130.691 1.00 14.71 160 ASN B C 1
ATOM 7130 O O . ASN B 1 160 ? -1.235 63.898 130.464 1.00 15.59 160 ASN B O 1
ATOM 7141 N N . SER B 1 161 ? -1.373 61.960 131.620 1.00 15.25 161 SER B N 1
ATOM 7142 C CA . SER B 1 161 ? -2.497 62.384 132.445 1.00 15.69 161 SER B CA 1
ATOM 7143 C C . SER B 1 161 ? -2.144 62.630 133.910 1.00 18.47 161 SER B C 1
ATOM 7144 O O . SER B 1 161 ? -3.021 63.004 134.680 1.00 19.79 161 SER B O 1
ATOM 7152 N N . LYS B 1 162 ? -0.887 62.416 134.287 1.00 16.93 162 LYS B N 1
ATOM 7153 C CA . LYS B 1 162 ? -0.477 62.426 135.699 1.00 17.74 162 LYS B CA 1
ATOM 7154 C C . LYS B 1 162 ? 0.119 63.756 136.159 1.00 23.80 162 LYS B C 1
ATOM 7155 O O . LYS B 1 162 ? -0.281 64.306 137.194 1.00 23.44 162 LYS B O 1
ATOM 7174 N N . ARG B 1 163 ? 1.105 64.255 135.424 1.00 16.45 163 ARG B N 1
ATOM 7175 C CA . ARG B 1 163 ? 1.750 65.512 135.801 1.00 19.22 163 ARG B CA 1
ATOM 7176 C C . ARG B 1 163 ? 2.474 66.162 134.632 1.00 21.67 163 ARG B C 1
ATOM 7177 O O . ARG B 1 163 ? 2.769 65.513 133.632 1.00 19.15 163 ARG B O 1
ATOM 7198 N N . PRO B 1 164 ? 2.784 67.453 134.759 1.00 18.10 164 PRO B N 1
ATOM 7199 C CA . PRO B 1 164 ? 3.575 68.106 133.715 1.00 16.50 164 PRO B CA 1
ATOM 7200 C C . PRO B 1 164 ? 4.926 67.427 133.600 1.00 19.18 164 PRO B C 1
ATOM 7201 O O . PRO B 1 164 ? 5.519 67.051 134.613 1.00 18.78 164 PRO B O 1
ATOM 7212 N N . ILE B 1 165 ? 5.389 67.241 132.367 1.00 16.04 165 ILE B N 1
ATOM 7213 C CA . ILE B 1 165 ? 6.712 66.707 132.121 1.00 16.78 165 ILE B CA 1
ATOM 7214 C C . ILE B 1 165 ? 7.539 67.769 131.416 1.00 16.48 165 ILE B C 1
ATOM 7215 O O . ILE B 1 165 ? 7.230 68.165 130.288 1.00 16.43 165 ILE B O 1
ATOM 7231 N N . SER B 1 166 ? 8.587 68.228 132.092 1.00 16.98 166 SER B N 1
ATOM 7232 C CA . SER B 1 166 ? 9.511 69.212 131.539 1.00 16.18 166 SER B CA 1
ATOM 7233 C C . SER B 1 166 ? 10.945 68.687 131.466 1.00 17.28 166 SER B C 1
ATOM 7234 O O . SER B 1 166 ? 11.716 69.119 130.622 1.00 18.29 166 SER B O 1
ATOM 7242 N N . SER B 1 167 ? 11.311 67.768 132.352 1.00 18.20 167 SER B N 1
ATOM 7243 C CA . SER B 1 167 ? 12.670 67.242 132.409 1.00 19.64 167 SER B CA 1
ATOM 7244 C C . SER B 1 167 ? 12.632 65.729 132.360 1.00 17.92 167 SER B C 1
ATOM 7245 O O . SER B 1 167 ? 11.580 65.123 132.577 1.00 18.86 167 SER B O 1
ATOM 7253 N N . PRO B 1 168 ? 13.770 65.098 132.051 1.00 18.18 168 PRO B N 1
ATOM 7254 C CA . PRO B 1 168 ? 13.715 63.638 132.023 1.00 18.92 168 PRO B CA 1
ATOM 7255 C C . PRO B 1 168 ? 13.248 63.074 133.365 1.00 18.34 168 PRO B C 1
ATOM 7256 O O . PRO B 1 168 ? 12.578 62.035 133.396 1.00 17.71 168 PRO B O 1
ATOM 7267 N N . GLU B 1 169 ? 13.585 63.748 134.460 1.00 17.57 169 GLU B N 1
ATOM 7268 C CA . GLU B 1 169 ? 13.285 63.194 135.778 1.00 18.96 169 GLU B CA 1
ATOM 7269 C C . GLU B 1 169 ? 11.780 63.100 136.020 1.00 19.82 169 GLU B C 1
ATOM 7270 O O . GLU B 1 169 ? 11.320 62.309 136.859 1.00 19.56 169 GLU B O 1
ATOM 7282 N N . ASP B 1 170 ? 11.011 63.908 135.300 1.00 17.62 170 ASP B N 1
ATOM 7283 C CA . ASP B 1 170 ? 9.559 63.882 135.447 1.00 16.83 170 ASP B CA 1
ATOM 7284 C C . ASP B 1 170 ? 8.915 62.587 134.943 1.00 16.48 170 ASP B C 1
ATOM 7285 O O . ASP B 1 170 ? 7.759 62.318 135.252 1.00 16.76 170 ASP B O 1
ATOM 7294 N N . PHE B 1 171 ? 9.656 61.796 134.162 1.00 17.19 171 PHE B N 1
ATOM 7295 C CA . PHE B 1 171 ? 9.177 60.496 133.709 1.00 17.03 171 PHE B CA 1
ATOM 7296 C C . PHE B 1 171 ? 9.195 59.428 134.805 1.00 17.68 171 PHE B C 1
ATOM 7297 O O . PHE B 1 171 ? 8.570 58.377 134.670 1.00 18.17 171 PHE B O 1
ATOM 7314 N N . GLU B 1 172 ? 9.927 59.669 135.885 1.00 19.22 172 GLU B N 1
ATOM 7315 C CA . GLU B 1 172 ? 10.148 58.628 136.872 1.00 21.14 172 GLU B CA 1
ATOM 7316 C C . GLU B 1 172 ? 8.851 58.104 137.485 1.00 21.28 172 GLU B C 1
ATOM 7317 O O . GLU B 1 172 ? 8.019 58.871 137.996 1.00 22.21 172 GLU B O 1
ATOM 7329 N N . GLY B 1 173 ? 8.694 56.788 137.419 1.00 20.28 173 GLY B N 1
ATOM 7330 C CA . GLY B 1 173 ? 7.539 56.109 137.972 1.00 23.35 173 GLY B CA 1
ATOM 7331 C C . GLY B 1 173 ? 6.303 56.094 137.089 1.00 24.66 173 GLY B C 1
ATOM 7332 O O . GLY B 1 173 ? 5.299 55.479 137.453 1.00 28.59 173 GLY B O 1
ATOM 7336 N N . LEU B 1 174 ? 6.349 56.767 135.942 1.00 21.10 174 LEU B N 1
ATOM 7337 C CA . LEU B 1 174 ? 5.205 56.773 135.036 1.00 18.36 174 LEU B CA 1
ATOM 7338 C C . LEU B 1 174 ? 5.238 55.545 134.141 1.00 16.56 174 LEU B C 1
ATOM 7339 O O . LEU B 1 174 ? 6.290 54.931 133.974 1.00 19.77 174 LEU B O 1
ATOM 7355 N N . ARG B 1 175 ? 4.079 55.185 133.596 1.00 16.65 175 ARG B N 1
ATOM 7356 C CA . ARG B 1 175 ? 3.971 54.057 132.685 1.00 17.06 175 ARG B CA 1
ATOM 7357 C C . ARG B 1 175 ? 3.410 54.570 131.375 1.00 15.17 175 ARG B C 1
ATOM 7358 O O . ARG B 1 175 ? 2.359 55.191 131.337 1.00 19.79 175 ARG B O 1
ATOM 7379 N N . PHE B 1 176 ? 4.163 54.384 130.303 1.00 13.30 176 PHE B N 1
ATOM 7380 C CA . PHE B 1 176 ? 3.761 54.909 129.007 1.00 16.71 176 PHE B CA 1
ATOM 7381 C C . PHE B 1 176 ? 3.378 53.794 128.045 1.00 13.58 176 PHE B C 1
ATOM 7382 O O . PHE B 1 176 ? 3.927 52.688 128.096 1.00 16.27 176 PHE B O 1
ATOM 7399 N N . ARG B 1 177 ? 2.412 54.090 127.193 1.00 12.18 177 ARG B N 1
ATOM 7400 C CA . ARG B 1 177 ? 2.114 53.240 126.045 1.00 12.94 177 ARG B CA 1
ATOM 7401 C C . ARG B 1 177 ? 3.215 53.394 125.007 1.00 11.78 177 ARG B C 1
ATOM 7402 O O . ARG B 1 177 ? 3.678 54.518 124.716 1.00 12.51 177 ARG B O 1
ATOM 7423 N N . ALA B 1 178 ? 3.606 52.251 124.437 1.00 12.43 178 ALA B N 1
ATOM 7424 C CA . ALA B 1 178 ? 4.616 52.181 123.393 1.00 11.21 178 ALA B CA 1
ATOM 7425 C C . ALA B 1 178 ? 4.033 51.648 122.091 1.00 12.46 178 ALA B C 1
ATOM 7426 O O . ALA B 1 178 ? 3.282 50.680 122.084 1.00 12.25 178 ALA B O 1
ATOM 7450 N N . ASP B 1 180 ? 6.150 50.435 119.905 1.00 12.05 180 ASP B N 1
ATOM 7451 C CA . ASP B 1 180 ? 7.080 49.352 119.607 1.00 11.25 180 ASP B CA 1
ATOM 7452 C C . ASP B 1 180 ? 8.192 49.373 120.652 1.00 11.63 180 ASP B C 1
ATOM 7453 O O . ASP B 1 180 ? 8.266 50.309 121.452 1.00 11.09 180 ASP B O 1
ATOM 7462 N N . PRO B 1 181 ? 9.053 48.352 120.661 1.00 11.43 181 PRO B N 1
ATOM 7463 C CA . PRO B 1 181 ? 10.088 48.290 121.697 1.00 11.23 181 PRO B CA 1
ATOM 7464 C C . PRO B 1 181 ? 11.052 49.485 121.712 1.00 11.18 181 PRO B C 1
ATOM 7465 O O . PRO B 1 181 ? 11.670 49.689 122.753 1.00 12.07 181 PRO B O 1
ATOM 7476 N N . SER B 1 182 ? 11.241 50.206 120.612 1.00 10.95 182 SER B N 1
ATOM 7477 C CA . SER B 1 182 ? 12.147 51.350 120.691 1.00 12.42 182 SER B CA 1
ATOM 7478 C C . SER B 1 182 ? 11.592 52.415 121.620 1.00 13.10 182 SER B C 1
ATOM 7479 O O . SER B 1 182 ? 12.357 53.127 122.270 1.00 12.87 182 SER B O 1
ATOM 7487 N N . GLN B 1 183 ? 10.276 52.558 121.688 1.00 10.84 183 GLN B N 1
ATOM 7488 C CA . GLN B 1 183 ? 9.719 53.545 122.604 1.00 12.93 183 GLN B CA 1
ATOM 7489 C C . GLN B 1 183 ? 9.884 53.049 124.036 1.00 11.23 183 GLN B C 1
ATOM 7490 O O . GLN B 1 183 ? 10.150 53.829 124.938 1.00 13.46 183 GLN B O 1
ATOM 7504 N N . VAL B 1 184 ? 9.732 51.750 124.265 1.00 11.73 184 VAL B N 1
ATOM 7505 C CA . VAL B 1 184 ? 10.008 51.190 125.588 1.00 12.06 184 VAL B CA 1
ATOM 7506 C C . VAL B 1 184 ? 11.413 51.561 126.039 1.00 12.14 184 VAL B C 1
ATOM 7507 O O . VAL B 1 184 ? 11.612 51.988 127.183 1.00 12.33 184 VAL B O 1
ATOM 7520 N N . ALA B 1 185 ? 12.392 51.411 125.149 1.00 13.04 185 ALA B N 1
ATOM 7521 C CA . ALA B 1 185 ? 13.763 51.715 125.507 1.00 12.63 185 ALA B CA 1
ATOM 7522 C C . ALA B 1 185 ? 13.941 53.181 125.860 1.00 13.97 185 ALA B C 1
ATOM 7523 O O . ALA B 1 185 ? 14.620 53.503 126.831 1.00 15.37 185 ALA B O 1
ATOM 7530 N N . LEU B 1 186 ? 13.323 54.074 125.089 1.00 12.41 186 LEU B N 1
ATOM 7531 C CA . LEU B 1 186 ? 13.399 55.498 125.396 1.00 13.18 186 LEU B CA 1
ATOM 7532 C C . LEU B 1 186 ? 12.771 55.793 126.761 1.00 12.59 186 LEU B C 1
ATOM 7533 O O . LEU B 1 186 ? 13.340 56.527 127.571 1.00 15.49 186 LEU B O 1
ATOM 7549 N N . TYR B 1 187 ? 11.597 55.240 127.036 1.00 11.99 187 TYR B N 1
ATOM 7550 C CA . TYR B 1 187 ? 10.942 55.469 128.311 1.00 12.38 187 TYR B CA 1
ATOM 7551 C C . TYR B 1 187 ? 11.852 55.036 129.451 1.00 14.46 187 TYR B C 1
ATOM 7552 O O . TYR B 1 187 ? 11.981 55.734 130.464 1.00 15.63 187 TYR B O 1
ATOM 7570 N N . GLU B 1 188 ? 12.452 53.861 129.317 1.00 14.07 188 GLU B N 1
ATOM 7571 C CA . GLU B 1 188 ? 13.272 53.316 130.379 1.00 16.38 188 GLU B CA 1
ATOM 7572 C C . GLU B 1 188 ? 14.519 54.174 130.598 1.00 16.93 188 GLU B C 1
ATOM 7573 O O . GLU B 1 188 ? 15.002 54.273 131.735 1.00 17.73 188 GLU B O 1
ATOM 7585 N N . ALA B 1 189 ? 15.009 54.827 129.539 1.00 16.45 189 ALA B N 1
ATOM 7586 C CA . ALA B 1 189 ? 16.146 55.733 129.680 1.00 16.94 189 ALA B CA 1
ATOM 7587 C C . ALA B 1 189 ? 15.809 56.883 130.621 1.00 18.98 189 ALA B C 1
ATOM 7588 O O . ALA B 1 189 ? 16.699 57.426 131.262 1.00 20.43 189 ALA B O 1
ATOM 7595 N N . PHE B 1 190 ? 14.529 57.238 130.707 1.00 17.05 190 PHE B N 1
ATOM 7596 C CA . PHE B 1 190 ? 14.088 58.350 131.549 1.00 18.20 190 PHE B CA 1
ATOM 7597 C C . PHE B 1 190 ? 13.450 57.903 132.871 1.00 17.17 190 PHE B C 1
ATOM 7598 O O . PHE B 1 190 ? 12.966 58.746 133.635 1.00 19.67 190 PHE B O 1
ATOM 7615 N N . GLY B 1 191 ? 13.469 56.597 133.136 1.00 18.45 191 GLY B N 1
ATOM 7616 C CA . GLY B 1 191 ? 12.988 56.033 134.385 1.00 18.43 191 GLY B CA 1
ATOM 7617 C C . GLY B 1 191 ? 11.517 55.681 134.404 1.00 17.80 191 GLY B C 1
ATOM 7618 O O . GLY B 1 191 ? 10.965 55.417 135.479 1.00 19.82 191 GLY B O 1
ATOM 7622 N N . ALA B 1 192 ? 10.875 55.684 133.233 1.00 18.05 192 ALA B N 1
ATOM 7623 C CA . ALA B 1 192 ? 9.493 55.253 133.115 1.00 19.15 192 ALA B CA 1
ATOM 7624 C C . ALA B 1 192 ? 9.443 53.810 132.637 1.00 19.22 192 ALA B C 1
ATOM 7625 O O . ALA B 1 192 ? 10.441 53.277 132.151 1.00 20.06 192 ALA B O 1
ATOM 7632 N N . SER B 1 193 ? 8.277 53.187 132.752 1.00 20.22 193 SER B N 1
ATOM 7633 C CA . SER B 1 193 ? 8.059 51.891 132.131 1.00 19.08 193 SER B CA 1
ATOM 7634 C C . SER B 1 193 ? 7.253 52.080 130.850 1.00 19.04 193 SER B C 1
ATOM 7635 O O . SER B 1 193 ? 6.639 53.134 130.635 1.00 16.76 193 SER B O 1
ATOM 7643 N N . GLY B 1 194 ? 7.271 51.056 130.000 1.00 18.12 194 GLY B N 1
ATOM 7644 C CA . GLY B 1 194 ? 6.500 51.060 128.767 1.00 16.97 194 GLY B CA 1
ATOM 7645 C C . GLY B 1 194 ? 5.778 49.755 128.501 1.00 18.84 194 GLY B C 1
ATOM 7646 O O . GLY B 1 194 ? 6.246 48.686 128.899 1.00 27.16 194 GLY B O 1
ATOM 7650 N N . THR B 1 195 ? 4.609 49.834 127.868 1.00 18.05 195 THR B N 1
ATOM 7651 C CA . THR B 1 195 ? 3.795 48.646 127.534 1.00 18.23 195 THR B CA 1
ATOM 7652 C C . THR B 1 195 ? 3.382 48.816 126.068 1.00 19.77 195 THR B C 1
ATOM 7653 O O . THR B 1 195 ? 2.842 49.842 125.717 1.00 16.81 195 THR B O 1
ATOM 7664 N N . PRO B 1 196 ? 3.641 47.820 125.210 1.00 19.31 196 PRO B N 1
ATOM 7665 C CA . PRO B 1 196 ? 3.168 47.990 123.827 1.00 17.00 196 PRO B CA 1
ATOM 7666 C C . PRO B 1 196 ? 1.666 47.832 123.756 1.00 20.97 196 PRO B C 1
ATOM 7667 O O . PRO B 1 196 ? 1.128 46.911 124.358 1.00 26.33 196 PRO B O 1
ATOM 7678 N N . ILE B 1 197 ? 0.981 48.740 123.077 1.00 15.50 197 ILE B N 1
ATOM 7679 C CA . ILE B 1 197 ? -0.454 48.636 122.882 1.00 14.58 197 ILE B CA 1
ATOM 7680 C C . ILE B 1 197 ? -0.731 49.064 121.455 1.00 13.14 197 ILE B C 1
ATOM 7681 O O . ILE B 1 197 ? -0.210 50.098 121.033 1.00 12.74 197 ILE B O 1
ATOM 7697 N N . PRO B 1 198 ? -1.536 48.301 120.694 1.00 13.57 198 PRO B N 1
ATOM 7698 C CA . PRO B 1 198 ? -1.819 48.728 119.320 1.00 13.36 198 PRO B CA 1
ATOM 7699 C C . PRO B 1 198 ? -2.455 50.116 119.253 1.00 12.32 198 PRO B C 1
ATOM 7700 O O . PRO B 1 198 ? -3.156 50.507 120.179 1.00 12.22 198 PRO B O 1
ATOM 7711 N N . TRP B 1 199 ? -2.244 50.820 118.149 1.00 13.24 199 TRP B N 1
ATOM 7712 C CA . TRP B 1 199 ? -2.838 52.135 117.981 1.00 12.15 199 TRP B CA 1
ATOM 7713 C C . TRP B 1 199 ? -4.355 52.115 118.221 1.00 14.26 199 TRP B C 1
ATOM 7714 O O . TRP B 1 199 ? -4.892 52.986 118.935 1.00 14.97 199 TRP B O 1
ATOM 7735 N N . THR B 1 200 ? -5.044 51.122 117.656 1.00 14.20 200 THR B N 1
ATOM 7736 C CA . THR B 1 200 ? -6.505 51.077 117.722 1.00 16.08 200 THR B CA 1
ATOM 7737 C C . THR B 1 200 ? -7.044 50.836 119.124 1.00 19.79 200 THR B C 1
ATOM 7738 O O . THR B 1 200 ? -8.251 50.944 119.332 1.00 22.91 200 THR B O 1
ATOM 7749 N N . ASP B 1 201 ? -6.177 50.522 120.085 1.00 14.37 201 ASP B N 1
ATOM 7750 C CA . ASP B 1 201 ? -6.621 50.398 121.476 1.00 17.62 201 ASP B CA 1
ATOM 7751 C C . ASP B 1 201 ? -5.951 51.401 122.426 1.00 17.61 201 ASP B C 1
ATOM 7752 O O . ASP B 1 201 ? -6.082 51.281 123.648 1.00 17.20 201 ASP B O 1
ATOM 7761 N N . THR B 1 202 ? -5.241 52.387 121.875 1.00 13.77 202 THR B N 1
ATOM 7762 C CA . THR B 1 202 ? -4.446 53.300 122.690 1.00 13.72 202 THR B CA 1
ATOM 7763 C C . THR B 1 202 ? -5.328 54.286 123.492 1.00 15.05 202 THR B C 1
ATOM 7764 O O . THR B 1 202 ? -5.068 54.531 124.675 1.00 14.94 202 THR B O 1
ATOM 7775 N N . TYR B 1 203 ? -6.374 54.817 122.861 1.00 13.59 203 TYR B N 1
ATOM 7776 C CA . TYR B 1 203 ? -7.306 55.693 123.565 1.00 14.50 203 TYR B CA 1
ATOM 7777 C C . TYR B 1 203 ? -7.836 55.015 124.825 1.00 17.55 203 TYR B C 1
ATOM 7778 O O . TYR B 1 203 ? -7.785 55.577 125.906 1.00 15.92 203 TYR B O 1
ATOM 7813 N N . ALA B 1 205 ? -6.634 52.402 126.465 1.00 16.53 205 ALA B N 1
ATOM 7814 C CA . ALA B 1 205 ? -5.556 52.165 127.420 1.00 16.15 205 ALA B CA 1
ATOM 7815 C C . ALA B 1 205 ? -5.288 53.404 128.274 1.00 15.40 205 ALA B C 1
ATOM 7816 O O . ALA B 1 205 ? -5.085 53.308 129.479 1.00 16.73 205 ALA B O 1
ATOM 7823 N N . LEU B 1 206 ? -5.345 54.572 127.653 1.00 15.19 206 LEU B N 1
ATOM 7824 C CA . LEU B 1 206 ? -5.165 55.820 128.394 1.00 14.84 206 LEU B CA 1
ATOM 7825 C C . LEU B 1 206 ? -6.387 56.150 129.263 1.00 18.23 206 LEU B C 1
ATOM 7826 O O . LEU B 1 206 ? -6.246 56.533 130.412 1.00 19.72 206 LEU B O 1
ATOM 7842 N N . LYS B 1 207 ? -7.588 55.978 128.722 1.00 16.70 207 LYS B N 1
ATOM 7843 C CA . LYS B 1 207 ? -8.805 56.290 129.476 1.00 18.43 207 LYS B CA 1
ATOM 7844 C C . LYS B 1 207 ? -8.896 55.451 130.744 1.00 20.08 207 LYS B C 1
ATOM 7845 O O . LYS B 1 207 ? -9.279 55.944 131.803 1.00 20.66 207 LYS B O 1
ATOM 7864 N N . THR B 1 208 ? -8.546 54.174 130.624 1.00 19.34 208 THR B N 1
ATOM 7865 C CA . THR B 1 208 ? -8.691 53.233 131.731 1.00 21.69 208 THR B CA 1
ATOM 7866 C C . THR B 1 208 ? -7.454 53.186 132.624 1.00 20.86 208 THR B C 1
ATOM 7867 O O . THR B 1 208 ? -7.387 52.404 133.572 1.00 23.45 208 THR B O 1
ATOM 7878 N N . ASN B 1 209 ? -6.460 54.000 132.292 1.00 21.29 209 ASN B N 1
ATOM 7879 C CA . ASN B 1 209 ? -5.265 54.153 133.112 1.00 21.75 209 ASN B CA 1
ATOM 7880 C C . ASN B 1 209 ? -4.356 52.929 133.127 1.00 21.43 209 ASN B C 1
ATOM 7881 O O . ASN B 1 209 ? -3.545 52.748 134.039 1.00 23.30 209 ASN B O 1
ATOM 7892 N N . VAL B 1 210 ? -4.473 52.103 132.093 1.00 19.10 210 VAL B N 1
ATOM 7893 C CA . VAL B 1 210 ? -3.492 51.054 131.846 1.00 17.79 210 VAL B CA 1
ATOM 7894 C C . VAL B 1 210 ? -2.147 51.724 131.593 1.00 19.44 210 VAL B C 1
ATOM 7895 O O . VAL B 1 210 ? -1.105 51.202 131.963 1.00 21.73 210 VAL B O 1
ATOM 7908 N N . ALA B 1 211 ? -2.175 52.884 130.939 1.00 19.01 211 ALA B N 1
ATOM 7909 C CA . ALA B 1 211 ? -0.973 53.697 130.787 1.00 17.42 211 ALA B CA 1
ATOM 7910 C C . ALA B 1 211 ? -1.245 55.138 131.168 1.00 16.92 211 ALA B C 1
ATOM 7911 O O . ALA B 1 211 ? -2.368 55.623 131.025 1.00 18.45 211 ALA B O 1
ATOM 7918 N N . ASP B 1 212 ? -0.208 55.829 131.639 1.00 15.81 212 ASP B N 1
ATOM 7919 C CA . ASP B 1 212 ? -0.339 57.243 131.987 1.00 14.47 212 ASP B CA 1
ATOM 7920 C C . ASP B 1 212 ? -0.185 58.151 130.776 1.00 13.26 212 ASP B C 1
ATOM 7921 O O . ASP B 1 212 ? -0.717 59.246 130.735 1.00 14.64 212 ASP B O 1
ATOM 7930 N N . GLY B 1 213 ? 0.598 57.717 129.800 1.00 12.70 213 GLY B N 1
ATOM 7931 C CA . GLY B 1 213 ? 0.992 58.586 128.713 1.00 13.24 213 GLY B CA 1
ATOM 7932 C C . GLY B 1 213 ? 1.360 57.853 127.436 1.00 11.94 213 GLY B C 1
ATOM 7933 O O . GLY B 1 213 ? 1.349 56.608 127.383 1.00 11.99 213 GLY B O 1
ATOM 7937 N N . GLN B 1 214 ? 1.698 58.624 126.409 1.00 11.66 214 GLN B N 1
ATOM 7938 C CA . GLN B 1 214 ? 2.146 58.074 125.134 1.00 11.54 214 GLN B CA 1
ATOM 7939 C C . GLN B 1 214 ? 2.972 59.123 124.407 1.00 12.05 214 GLN B C 1
ATOM 7940 O O . GLN B 1 214 ? 3.177 60.220 124.924 1.00 11.19 214 GLN B O 1
ATOM 7971 N N . ASN B 1 216 ? 3.666 60.814 120.311 1.00 10.47 216 ASN B N 1
ATOM 7972 C CA . ASN B 1 216 ? 3.172 60.911 118.936 1.00 10.40 216 ASN B CA 1
ATOM 7973 C C . ASN B 1 216 ? 3.225 62.379 118.561 1.00 10.48 216 ASN B C 1
ATOM 7974 O O . ASN B 1 216 ? 3.311 63.230 119.445 1.00 10.97 216 ASN B O 1
ATOM 7985 N N . PRO B 1 217 ? 3.214 62.695 117.258 1.00 10.45 217 PRO B N 1
ATOM 7986 C CA . PRO B 1 217 ? 3.060 64.101 116.869 1.00 10.61 217 PRO B CA 1
ATOM 7987 C C . PRO B 1 217 ? 1.642 64.574 117.141 1.00 10.93 217 PRO B C 1
ATOM 7988 O O . PRO B 1 217 ? 0.739 63.770 117.333 1.00 10.84 217 PRO B O 1
ATOM 7999 N N . PRO B 1 218 ? 1.444 65.890 117.169 1.00 11.01 218 PRO B N 1
ATOM 8000 C CA . PRO B 1 218 ? 0.101 66.461 117.328 1.00 11.28 218 PRO B CA 1
ATOM 8001 C C . PRO B 1 218 ? -0.960 65.837 116.425 1.00 11.37 218 PRO B C 1
ATOM 8002 O O . PRO B 1 218 ? -2.065 65.593 116.892 1.00 12.07 218 PRO B O 1
ATOM 8030 N N . TYR B 1 220 ? -1.519 62.724 115.445 1.00 11.14 220 TYR B N 1
ATOM 8031 C CA . TYR B 1 220 ? -2.120 61.524 116.024 1.00 12.15 220 TYR B CA 1
ATOM 8032 C C . TYR B 1 220 ? -2.810 61.813 117.334 1.00 11.38 220 TYR B C 1
ATOM 8033 O O . TYR B 1 220 ? -3.807 61.191 117.664 1.00 11.61 220 TYR B O 1
ATOM 8051 N N . ILE B 1 221 ? -2.267 62.737 118.116 1.00 11.34 221 ILE B N 1
ATOM 8052 C CA . ILE B 1 221 ? -2.914 63.097 119.379 1.00 11.58 221 ILE B CA 1
ATOM 8053 C C . ILE B 1 221 ? -4.336 63.582 119.089 1.00 12.42 221 ILE B C 1
ATOM 8054 O O . ILE B 1 221 ? -5.284 63.205 119.777 1.00 13.27 221 ILE B O 1
ATOM 8070 N N . ILE B 1 222 ? -4.498 64.382 118.037 1.00 12.05 222 ILE B N 1
ATOM 8071 C CA . ILE B 1 222 ? -5.815 64.820 117.600 1.00 12.48 222 ILE B CA 1
ATOM 8072 C C . ILE B 1 222 ? -6.643 63.687 116.964 1.00 12.65 222 ILE B C 1
ATOM 8073 O O . ILE B 1 222 ? -7.812 63.484 117.299 1.00 13.06 222 ILE B O 1
ATOM 8106 N N . GLY B 1 224 ? -6.663 60.468 117.268 1.00 13.76 224 GLY B N 1
ATOM 8107 C CA . GLY B 1 224 ? -7.183 59.487 118.206 1.00 14.63 224 GLY B CA 1
ATOM 8108 C C . GLY B 1 224 ? -7.945 60.077 119.368 1.00 14.71 224 GLY B C 1
ATOM 8109 O O . GLY B 1 224 ? -8.289 59.353 120.307 1.00 17.36 224 GLY B O 1
ATOM 8113 N N . SER B 1 225 ? -8.203 61.384 119.324 1.00 13.32 225 SER B N 1
ATOM 8114 C CA . SER B 1 225 ? -8.933 62.089 120.394 1.00 14.17 225 SER B CA 1
ATOM 8115 C C . SER B 1 225 ? -8.237 61.938 121.731 1.00 13.41 225 SER B C 1
ATOM 8116 O O . SER B 1 225 ? -8.886 61.915 122.773 1.00 13.78 225 SER B O 1
ATOM 8124 N N . LEU B 1 226 ? -6.918 61.839 121.729 1.00 14.34 226 LEU B N 1
ATOM 8125 C CA . LEU B 1 226 ? -6.195 61.537 1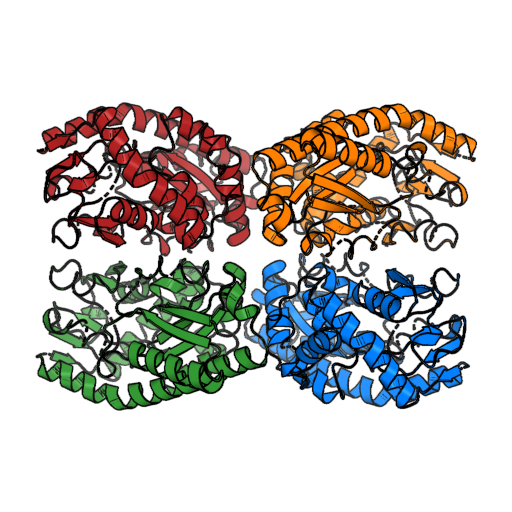22.956 1.00 13.13 226 LEU B CA 1
ATOM 8126 C C . LEU B 1 226 ? -6.260 62.691 123.956 1.00 13.40 226 LEU B C 1
ATOM 8127 O O . LEU B 1 226 ? -6.066 62.484 125.162 1.00 13.37 226 LEU B O 1
ATOM 8143 N N . TYR B 1 227 ? -6.555 63.901 123.463 1.00 14.72 227 TYR B N 1
ATOM 8144 C CA . TYR B 1 227 ? -6.763 65.062 124.327 1.00 14.75 227 TYR B CA 1
ATOM 8145 C C . TYR B 1 227 ? -7.948 64.913 125.293 1.00 14.88 227 TYR B C 1
ATOM 8146 O O . TYR B 1 227 ? -8.055 65.647 126.265 1.00 16.68 227 TYR B O 1
ATOM 8164 N N . GLU B 1 228 ? -8.834 63.949 125.044 1.00 14.39 228 GLU B N 1
ATOM 8165 C CA . GLU B 1 228 ? -9.958 63.723 125.943 1.00 15.11 228 GLU B CA 1
ATOM 8166 C C . GLU B 1 228 ? -9.521 62.917 127.161 1.00 17.46 228 GLU B C 1
ATOM 8167 O O . GLU B 1 228 ? -10.234 62.866 128.163 1.00 20.44 228 GLU B O 1
ATOM 8179 N N . VAL B 1 229 ? -8.358 62.273 127.061 1.00 16.35 229 VAL B N 1
ATOM 8180 C CA . VAL B 1 229 ? -7.886 61.375 128.108 1.00 16.53 229 VAL B CA 1
ATOM 8181 C C . VAL B 1 229 ? -6.433 61.652 128.506 1.00 18.59 229 VAL B C 1
ATOM 8182 O O . VAL B 1 229 ? -5.794 60.829 129.167 1.00 16.06 229 VAL B O 1
ATOM 8195 N N . GLN B 1 230 ? -5.927 62.811 128.102 1.00 16.44 230 GLN B N 1
ATOM 8196 C CA . GLN B 1 230 ? -4.583 63.280 128.447 1.00 14.58 230 GLN B CA 1
ATOM 8197 C C . GLN B 1 230 ? -4.655 64.778 128.721 1.00 17.56 230 GLN B C 1
ATOM 8198 O O . GLN B 1 230 ? -5.357 65.491 128.012 1.00 22.10 230 GLN B O 1
ATOM 8212 N N . LYS B 1 231 ? -3.868 65.262 129.677 1.00 16.45 231 LYS B N 1
ATOM 8213 C CA . LYS B 1 231 ? -3.929 66.669 130.107 1.00 15.27 231 LYS B CA 1
ATOM 8214 C C . LYS B 1 231 ? -2.662 67.441 129.756 1.00 19.44 231 LYS B C 1
ATOM 8215 O O . LYS B 1 231 ? -2.709 68.640 129.500 1.00 20.66 231 LYS B O 1
ATOM 8234 N N . TYR B 1 232 ? -1.525 66.765 129.764 1.00 16.91 232 TYR B N 1
ATOM 8235 C CA . TYR B 1 232 ? -0.245 67.471 129.671 1.00 14.22 232 TYR B CA 1
ATOM 8236 C C . TYR B 1 232 ? 0.468 67.149 128.392 1.00 16.26 232 TYR B C 1
ATOM 8237 O O . TYR B 1 232 ? 0.702 65.971 128.098 1.00 15.94 232 TYR B O 1
ATOM 8255 N N . LEU B 1 233 ? 0.851 68.186 127.649 1.00 14.13 233 LEU B N 1
ATOM 8256 C CA . LEU B 1 233 ? 1.525 68.023 126.368 1.00 13.61 233 LEU B CA 1
ATOM 8257 C C . LEU B 1 233 ? 2.902 68.639 126.473 1.00 16.29 233 LEU B C 1
ATOM 8258 O O . LEU B 1 233 ? 3.031 69.835 126.743 1.00 16.31 233 LEU B O 1
ATOM 8274 N N . THR B 1 234 ? 3.927 67.832 126.255 1.00 13.72 234 THR B N 1
ATOM 8275 C CA . THR B 1 234 ? 5.303 68.296 126.278 1.00 13.40 234 THR B CA 1
ATOM 8276 C C . THR B 1 234 ? 5.857 68.356 124.865 1.00 12.94 234 THR B C 1
ATOM 8277 O O . THR B 1 234 ? 5.934 67.334 124.184 1.00 14.25 234 THR B O 1
ATOM 8288 N N . LEU B 1 235 ? 6.273 69.547 124.447 1.00 12.38 235 LEU B N 1
ATOM 8289 C CA . LEU B 1 235 ? 6.820 69.761 123.106 1.00 14.82 235 LEU B CA 1
ATOM 8290 C C . LEU B 1 235 ? 8.315 69.402 123.084 1.00 14.96 235 LEU B C 1
ATOM 8291 O O . LEU B 1 235 ? 9.200 70.267 123.049 1.00 17.41 235 LEU B O 1
ATOM 8307 N N . ALA B 1 236 ? 8.587 68.107 123.118 1.00 12.85 236 ALA B N 1
ATOM 8308 C CA . ALA B 1 236 ? 9.953 67.590 123.116 1.00 12.09 236 ALA B CA 1
ATOM 8309 C C . ALA B 1 236 ? 10.556 67.497 121.723 1.00 12.26 236 ALA B C 1
ATOM 8310 O O . ALA B 1 236 ? 11.768 67.547 121.569 1.00 15.36 236 ALA B O 1
ATOM 8317 N N . ASN B 1 237 ? 9.709 67.339 120.708 1.00 11.80 237 ASN B N 1
ATOM 8318 C CA . ASN B 1 237 ? 10.188 67.208 119.334 1.00 11.60 237 ASN B CA 1
ATOM 8319 C C . ASN B 1 237 ? 11.350 66.233 119.219 1.00 11.56 237 ASN B C 1
ATOM 8320 O O . ASN B 1 237 ? 12.391 66.542 118.639 1.00 14.55 237 ASN B O 1
ATOM 8331 N N . VAL B 1 238 ? 11.118 65.022 119.720 1.00 12.99 238 VAL B N 1
ATOM 8332 C CA . VAL B 1 238 ? 12.188 64.086 120.055 1.00 13.43 238 VAL B CA 1
ATOM 8333 C C . VAL B 1 238 ? 12.557 63.129 118.909 1.00 13.36 238 VAL B C 1
ATOM 8334 O O . VAL B 1 238 ? 13.697 62.687 118.805 1.00 15.36 238 VAL B O 1
ATOM 8347 N N . GLN B 1 239 ? 11.599 62.832 118.029 1.00 12.76 239 GLN B N 1
ATOM 8348 C CA . GLN B 1 239 ? 11.843 61.940 116.904 1.00 13.02 239 GLN B CA 1
ATOM 8349 C C . GLN B 1 239 ? 11.035 62.404 115.703 1.00 13.31 239 GLN B C 1
ATOM 8350 O O . GLN B 1 239 ? 10.056 63.098 115.846 1.00 12.58 239 GLN B O 1
ATOM 8364 N N . TYR B 1 240 ? 11.460 62.007 114.517 1.00 13.08 240 TYR B N 1
ATOM 8365 C CA . TYR B 1 240 ? 10.755 62.337 113.284 1.00 11.14 240 TYR B CA 1
ATOM 8366 C C . TYR B 1 240 ? 9.550 61.423 113.111 1.00 11.17 240 TYR B C 1
ATOM 8367 O O . TYR B 1 240 ? 9.669 60.225 113.311 1.00 14.86 240 TYR B O 1
ATOM 8385 N N . SER B 1 241 ? 8.386 61.985 112.772 1.00 11.52 241 SER B N 1
ATOM 8386 C CA . SER B 1 241 ? 7.204 61.138 112.554 1.00 10.23 241 SER B CA 1
ATOM 8387 C C . SER B 1 241 ? 7.147 60.648 111.136 1.00 11.52 241 SER B C 1
ATOM 8388 O O . SER B 1 241 ? 7.154 61.451 110.203 1.00 12.26 241 SER B O 1
ATOM 8396 N N . ASP B 1 242 ? 7.087 59.327 110.982 1.00 11.80 242 ASP B N 1
ATOM 8397 C CA . ASP B 1 242 ? 6.911 58.735 109.683 1.00 11.59 242 ASP B CA 1
ATOM 8398 C C . ASP B 1 242 ? 6.124 57.439 109.719 1.00 10.87 242 ASP B C 1
ATOM 8399 O O . ASP B 1 242 ? 5.957 56.801 110.784 1.00 10.35 242 ASP B O 1
ATOM 8408 N N . GLN B 1 243 ? 5.596 57.088 108.544 1.00 10.22 243 GLN B N 1
ATOM 8409 C CA . GLN B 1 243 ? 5.176 55.715 108.268 1.00 10.19 243 GLN B CA 1
ATOM 8410 C C . GLN B 1 243 ? 5.738 55.309 106.914 1.00 10.30 243 GLN B C 1
ATOM 8411 O O . GLN B 1 243 ? 6.385 56.123 106.239 1.00 10.42 243 GLN B O 1
ATOM 8425 N N . PHE B 1 244 ? 5.526 54.038 106.553 1.00 10.31 244 PHE B N 1
ATOM 8426 C CA . PHE B 1 244 ? 6.299 53.429 105.469 1.00 10.41 244 PHE B CA 1
ATOM 8427 C C . PHE B 1 244 ? 5.387 52.836 104.416 1.00 10.59 244 PHE B C 1
ATOM 8428 O O . PHE B 1 244 ? 4.584 51.962 104.710 1.00 10.59 244 PHE B O 1
ATOM 8445 N N . LEU B 1 245 ? 5.508 53.322 103.190 1.00 10.82 245 LEU B N 1
ATOM 8446 C CA . LEU B 1 245 ? 4.718 52.791 102.088 1.00 11.07 245 LEU B CA 1
ATOM 8447 C C . LEU B 1 245 ? 5.399 51.547 101.554 1.00 11.10 245 LEU B C 1
ATOM 8448 O O . LEU B 1 245 ? 6.534 51.619 101.074 1.00 11.14 245 LEU B O 1
ATOM 8464 N N . ILE B 1 246 ? 4.702 50.417 101.636 1.00 11.12 246 ILE B N 1
ATOM 8465 C CA . ILE B 1 246 ? 5.230 49.116 101.253 1.00 11.16 246 ILE B CA 1
ATOM 8466 C C . ILE B 1 246 ? 4.382 48.553 100.121 1.00 11.49 246 ILE B C 1
ATOM 8467 O O . ILE B 1 246 ? 3.166 48.660 100.147 1.00 11.62 246 ILE B O 1
ATOM 8483 N N . ALA B 1 247 ? 5.051 47.957 99.139 1.00 11.66 247 ALA B N 1
ATOM 8484 C CA . ALA B 1 247 ? 4.382 47.310 98.022 1.00 12.01 247 ALA B CA 1
ATOM 8485 C C . ALA B 1 247 ? 4.729 45.832 97.962 1.00 12.05 247 ALA B C 1
ATOM 8486 O O . ALA B 1 247 ? 5.863 45.422 98.204 1.00 11.91 247 ALA B O 1
ATOM 8493 N N . ASN B 1 248 ? 3.746 45.019 97.603 1.00 12.29 248 ASN B N 1
ATOM 8494 C CA . ASN B 1 248 ? 4.014 43.624 97.335 1.00 12.42 248 ASN B CA 1
ATOM 8495 C C . ASN B 1 248 ? 5.081 43.467 96.272 1.00 12.58 248 ASN B C 1
ATOM 8496 O O . ASN B 1 248 ? 5.000 44.100 95.220 1.00 12.94 248 ASN B O 1
ATOM 8507 N N . GLY B 1 249 ? 6.047 42.590 96.535 1.00 13.25 249 GLY B N 1
ATOM 8508 C CA . GLY B 1 249 ? 7.177 42.391 95.631 1.00 16.80 249 GLY B CA 1
ATOM 8509 C C . GLY B 1 249 ? 6.846 41.840 94.259 1.00 15.43 249 GLY B C 1
ATOM 8510 O O . GLY B 1 249 ? 7.306 42.372 93.254 1.00 16.41 249 GLY B O 1
ATOM 8514 N N . GLU B 1 250 ? 6.085 40.755 94.217 1.00 15.82 250 GLU B N 1
ATOM 8515 C CA . GLU B 1 250 ? 5.739 40.132 92.939 1.00 16.75 250 GLU B CA 1
ATOM 8516 C C . GLU B 1 250 ? 5.002 41.140 92.070 1.00 18.84 250 GLU B C 1
ATOM 8517 O O . GLU B 1 250 ? 5.290 41.266 90.873 1.00 21.24 250 GLU B O 1
ATOM 8529 N N . TRP B 1 251 ? 4.072 41.885 92.660 1.00 16.93 251 TRP B N 1
ATOM 8530 C CA . TRP B 1 251 ? 3.339 42.876 91.905 1.00 16.04 251 TRP B CA 1
ATOM 8531 C C . TRP B 1 251 ? 4.281 43.920 91.336 1.00 15.38 251 TRP B C 1
ATOM 8532 O O . TRP B 1 251 ? 4.263 44.213 90.131 1.00 18.48 251 TRP B O 1
ATOM 8553 N N . TYR B 1 252 ? 5.117 44.487 92.189 1.00 15.57 252 TYR B N 1
ATOM 8554 C CA . TYR B 1 252 ? 5.933 45.621 91.789 1.00 14.65 252 TYR B CA 1
ATOM 8555 C C . TYR B 1 252 ? 6.945 45.243 90.726 1.00 17.83 252 TYR B C 1
ATOM 8556 O O . TYR B 1 252 ? 7.166 46.000 89.757 1.00 19.06 252 TYR B O 1
ATOM 8574 N N . ASP B 1 253 ? 7.545 44.074 90.906 1.00 19.24 253 ASP B N 1
ATOM 8575 C CA . ASP B 1 253 ? 8.604 43.604 90.013 1.00 25.06 253 ASP B CA 1
ATOM 8576 C C . ASP B 1 253 ? 8.062 43.251 88.639 1.00 28.96 253 ASP B C 1
ATOM 8577 O O . ASP B 1 253 ? 8.809 43.272 87.656 1.00 30.26 253 ASP B O 1
ATOM 8586 N N . ASP B 1 254 ? 6.772 42.939 88.551 1.00 21.55 254 ASP B N 1
ATOM 8587 C CA . ASP B 1 254 ? 6.161 42.573 87.264 1.00 25.70 254 ASP B CA 1
ATOM 8588 C C . ASP B 1 254 ? 5.607 43.754 86.481 1.00 27.00 254 ASP B C 1
ATOM 8589 O O . ASP B 1 254 ? 5.124 43.584 85.350 1.00 25.97 254 ASP B O 1
ATOM 8598 N N . LEU B 1 255 ? 5.661 44.942 87.071 1.00 24.39 255 LEU B N 1
ATOM 8599 C CA . LEU B 1 255 ? 5.204 46.143 86.387 1.00 24.22 255 LEU B CA 1
ATOM 8600 C C . LEU B 1 255 ? 6.065 46.361 85.159 1.00 24.48 255 LEU B C 1
ATOM 8601 O O . LEU B 1 255 ? 7.247 46.005 85.147 1.00 25.98 255 LEU B O 1
ATOM 8617 N N . SER B 1 256 ? 5.473 46.937 84.120 1.00 27.01 256 SER B N 1
ATOM 8618 C CA . SER B 1 256 ? 6.266 47.438 83.015 1.00 23.72 256 SER B CA 1
ATOM 8619 C C . SER B 1 256 ? 7.161 48.554 83.527 1.00 27.50 256 SER B C 1
ATOM 8620 O O . SER B 1 256 ? 6.843 49.202 84.527 1.00 24.06 256 SER B O 1
ATOM 8628 N N . GLU B 1 257 ? 8.274 48.792 82.845 1.00 26.46 257 GLU B N 1
ATOM 8629 C CA . GLU B 1 257 ? 9.172 49.868 83.228 1.00 28.19 257 GLU B CA 1
ATOM 8630 C C . GLU B 1 257 ? 8.419 51.200 83.279 1.00 25.65 257 GLU B C 1
ATOM 8631 O O . GLU B 1 257 ? 8.593 51.995 84.207 1.00 23.87 257 GLU B O 1
ATOM 8643 N N . GLU B 1 258 ? 7.566 51.433 82.290 1.00 26.72 258 GLU B N 1
ATOM 8644 C CA . GLU B 1 258 ? 6.802 52.665 82.230 1.00 24.59 258 GLU B CA 1
ATOM 8645 C C . GLU B 1 258 ? 5.977 52.842 83.500 1.00 22.04 258 GLU B C 1
ATOM 8646 O O . GLU B 1 258 ? 6.005 53.912 84.113 1.00 22.39 258 GLU B O 1
ATOM 8658 N N . ASN B 1 259 ? 5.244 51.803 83.881 1.00 22.20 259 ASN B N 1
ATOM 8659 C CA . ASN B 1 259 ? 4.392 51.885 85.069 1.00 19.99 259 ASN B CA 1
ATOM 8660 C C . ASN B 1 259 ? 5.185 51.998 86.359 1.00 22.52 259 ASN B C 1
ATOM 8661 O O . ASN B 1 259 ? 4.774 52.712 87.248 1.00 17.77 259 ASN B O 1
ATOM 8672 N N . ARG B 1 260 ? 6.323 51.315 86.462 1.00 20.13 260 ARG B N 1
ATOM 8673 C CA . ARG B 1 260 ? 7.163 51.429 87.650 1.00 19.80 260 ARG B CA 1
ATOM 8674 C C . ARG B 1 260 ? 7.612 52.876 87.811 1.00 21.76 260 ARG B C 1
ATOM 8675 O O . ARG B 1 260 ? 7.547 53.448 88.902 1.00 18.15 260 ARG B O 1
ATOM 8696 N N . GLN B 1 261 ? 8.077 53.474 86.720 1.00 20.65 261 GLN B N 1
ATOM 8697 C CA . GLN B 1 261 ? 8.522 54.862 86.776 1.00 18.23 261 GLN B CA 1
ATOM 8698 C C . GLN B 1 261 ? 7.383 55.799 87.121 1.00 16.76 261 GLN B C 1
ATOM 8699 O O . GLN B 1 261 ? 7.575 56.761 87.871 1.00 17.79 261 GLN B O 1
ATOM 8713 N N . ALA B 1 262 ? 6.202 55.537 86.567 1.00 16.81 262 ALA B N 1
ATOM 8714 C CA . ALA B 1 262 ? 5.021 56.323 86.904 1.00 15.98 262 ALA B CA 1
ATOM 8715 C C . ALA B 1 262 ? 4.690 56.227 88.397 1.00 15.93 262 ALA B C 1
ATOM 8716 O O . ALA B 1 262 ? 4.396 57.223 89.047 1.00 16.75 262 ALA B O 1
ATOM 8723 N N . ILE B 1 263 ? 4.724 55.022 88.941 1.00 14.49 263 ILE B N 1
ATOM 8724 C CA . ILE B 1 263 ? 4.479 54.840 90.368 1.00 12.76 263 ILE B CA 1
ATOM 8725 C C . ILE B 1 263 ? 5.528 55.556 91.211 1.00 13.59 263 ILE B C 1
ATOM 8726 O O . ILE B 1 263 ? 5.191 56.237 92.186 1.00 14.87 263 ILE B O 1
ATOM 8742 N N . GLU B 1 264 ? 6.800 55.425 90.842 1.00 15.17 264 GLU B N 1
ATOM 8743 C CA . GLU B 1 264 ? 7.865 56.113 91.559 1.00 15.70 264 GLU B CA 1
ATOM 8744 C C . GLU B 1 264 ? 7.618 57.620 91.570 1.00 15.59 264 GLU B C 1
ATOM 8745 O O . GLU B 1 264 ? 7.773 58.277 92.610 1.00 14.59 264 GLU B O 1
ATOM 8757 N N . ALA B 1 265 ? 7.224 58.163 90.422 1.00 14.72 265 ALA B N 1
ATOM 8758 C CA . ALA B 1 265 ? 6.964 59.596 90.319 1.00 13.83 265 ALA B CA 1
ATOM 8759 C C . ALA B 1 265 ? 5.784 60.010 91.179 1.00 13.40 265 ALA B C 1
ATOM 8760 O O . ALA B 1 265 ? 5.816 61.050 91.833 1.00 14.80 265 ALA B O 1
ATOM 8767 N N . ALA B 1 266 ? 4.730 59.192 91.174 1.00 13.22 266 ALA B N 1
ATOM 8768 C CA . ALA B 1 266 ? 3.551 59.486 91.964 1.00 12.52 266 ALA B CA 1
ATOM 8769 C C . ALA B 1 266 ? 3.869 59.475 93.452 1.00 12.75 266 ALA B C 1
ATOM 8770 O O . ALA B 1 266 ? 3.412 60.351 94.198 1.00 12.34 266 ALA B O 1
ATOM 8777 N N . VAL B 1 267 ? 4.645 58.484 93.881 1.00 11.57 267 VAL B N 1
ATOM 8778 C CA . VAL B 1 267 ? 5.071 58.408 95.263 1.00 11.31 267 VAL B CA 1
ATOM 8779 C C . VAL B 1 267 ? 5.866 59.646 95.662 1.00 11.54 267 VAL B C 1
ATOM 8780 O O . VAL B 1 267 ? 5.595 60.247 96.696 1.00 12.67 267 VAL B O 1
ATOM 8793 N N . GLN B 1 268 ? 6.826 60.045 94.834 1.00 12.77 268 GLN B N 1
ATOM 8794 C CA . GLN B 1 268 ? 7.631 61.222 95.159 1.00 14.35 268 GLN B CA 1
ATOM 8795 C C . GLN B 1 268 ? 6.779 62.479 95.295 1.00 15.89 268 GLN B C 1
ATOM 8796 O O . GLN B 1 268 ? 6.956 63.276 96.218 1.00 12.58 268 GLN B O 1
ATOM 8810 N N . GLU B 1 269 ? 5.833 62.649 94.378 1.00 14.62 269 GLU B N 1
ATOM 8811 C CA . GLU B 1 269 ? 5.005 63.835 94.387 1.00 13.22 269 GLU B CA 1
ATOM 8812 C C . GLU B 1 269 ? 4.053 63.805 95.581 1.00 13.33 269 GLU B C 1
ATOM 8813 O O . GLU B 1 269 ? 3.885 64.811 96.271 1.00 15.88 269 GLU B O 1
ATOM 8825 N N . ALA B 1 270 ? 3.417 62.667 95.845 1.00 13.23 270 ALA B N 1
ATOM 8826 C CA . ALA B 1 270 ? 2.521 62.603 96.996 1.00 11.02 270 ALA B CA 1
ATOM 8827 C C . ALA B 1 270 ? 3.310 62.812 98.288 1.00 12.54 270 ALA B C 1
ATOM 8828 O O . ALA B 1 270 ? 2.816 63.428 99.238 1.00 12.46 270 ALA B O 1
ATOM 8835 N N . SER B 1 271 ? 4.526 62.288 98.352 1.00 10.79 271 SER B N 1
ATOM 8836 C CA . SER B 1 271 ? 5.343 62.462 99.531 1.00 13.36 271 SER B CA 1
ATOM 8837 C C . SER B 1 271 ? 5.652 63.956 99.752 1.00 12.88 271 SER B C 1
ATOM 8838 O O . SER B 1 271 ? 5.541 64.447 100.861 1.00 12.02 271 SER B O 1
ATOM 8846 N N . GLU B 1 272 ? 6.028 64.667 98.693 1.00 11.77 272 GLU B N 1
ATOM 8847 C CA . GLU B 1 272 ? 6.276 66.098 98.791 1.00 12.39 272 GLU B CA 1
ATOM 8848 C C . GLU B 1 272 ? 5.043 66.851 99.260 1.00 15.83 272 GLU B C 1
ATOM 8849 O O . GLU B 1 272 ? 5.127 67.723 100.114 1.00 15.41 272 GLU B O 1
ATOM 8861 N N . LEU B 1 273 ? 3.889 66.531 98.690 1.00 12.96 273 LEU B N 1
ATOM 8862 C CA . LEU B 1 273 ? 2.654 67.179 99.091 1.00 12.54 273 LEU B CA 1
ATOM 8863 C C . LEU B 1 273 ? 2.372 66.982 100.584 1.00 14.03 273 LEU B C 1
ATOM 8864 O O . LEU B 1 273 ? 1.906 67.908 101.272 1.00 15.46 273 LEU B O 1
ATOM 8880 N N . ASN B 1 274 ? 2.679 65.794 101.103 1.00 11.59 274 ASN B N 1
ATOM 8881 C CA . ASN B 1 274 ? 2.441 65.545 102.515 1.00 11.33 274 ASN B CA 1
ATOM 8882 C C . ASN B 1 274 ? 3.403 66.342 103.381 1.00 12.84 274 ASN B C 1
ATOM 8883 O O . ASN B 1 274 ? 2.993 66.914 104.401 1.00 12.71 274 ASN B O 1
ATOM 8894 N N . ARG B 1 275 ? 4.670 66.391 102.991 1.00 11.73 275 ARG B N 1
ATOM 8895 C CA . ARG B 1 275 ? 5.657 67.164 103.736 1.00 11.65 275 ARG B CA 1
ATOM 8896 C C . ARG B 1 275 ? 5.222 68.616 103.834 1.00 14.16 275 ARG B C 1
ATOM 8897 O O . ARG B 1 275 ? 5.288 69.228 104.910 1.00 15.98 275 ARG B O 1
ATOM 8918 N N . GLU B 1 276 ? 4.781 69.173 102.714 1.00 12.98 276 GLU B N 1
ATOM 8919 C CA . GLU B 1 276 ? 4.370 70.566 102.673 1.00 13.74 276 GLU B CA 1
ATOM 8920 C C . GLU B 1 276 ? 3.194 70.803 103.623 1.00 14.44 276 GLU B C 1
ATOM 8921 O O . GLU B 1 276 ? 3.159 71.790 104.378 1.00 16.11 276 GLU B O 1
ATOM 8933 N N . ASP B 1 277 ? 2.212 69.927 103.567 1.00 12.87 277 ASP B N 1
ATOM 8934 C CA . ASP B 1 277 ? 1.002 70.150 104.335 1.00 13.93 277 ASP B CA 1
ATOM 8935 C C . ASP B 1 277 ? 1.247 69.935 105.819 1.00 14.76 277 ASP B C 1
ATOM 8936 O O . ASP B 1 277 ? 0.875 70.758 106.654 1.00 15.06 277 ASP B O 1
ATOM 8945 N N . VAL B 1 278 ? 1.872 68.822 106.155 1.00 11.57 278 VAL B N 1
ATOM 8946 C CA . VAL B 1 278 ? 2.113 68.523 107.556 1.00 11.85 278 VAL B CA 1
ATOM 8947 C C . VAL B 1 278 ? 2.891 69.657 108.203 1.00 14.02 278 VAL B C 1
ATOM 8948 O O . VAL B 1 278 ? 2.550 70.137 109.299 1.00 12.64 278 VAL B O 1
ATOM 8961 N N . GLU B 1 279 ? 3.939 70.119 107.540 1.00 12.56 279 GLU B N 1
ATOM 8962 C CA . GLU B 1 279 ? 4.815 71.099 108.163 1.00 12.21 279 GLU B CA 1
ATOM 8963 C C . GLU B 1 279 ? 4.091 72.420 108.397 1.00 17.21 279 GLU B C 1
ATOM 8964 O O . GLU B 1 279 ? 4.280 73.063 109.425 1.00 17.35 279 GLU B O 1
ATOM 8976 N N . LYS B 1 280 ? 3.204 72.782 107.481 1.00 14.02 280 LYS B N 1
ATOM 8977 C CA . LYS B 1 280 ? 2.425 74.012 107.591 1.00 15.96 280 LYS B CA 1
ATOM 8978 C C . LYS B 1 280 ? 1.471 73.973 108.777 1.00 17.68 280 LYS B C 1
ATOM 8979 O O . LYS B 1 280 ? 1.191 75.005 109.382 1.00 19.42 280 LYS B O 1
ATOM 8998 N N . ARG B 1 281 ? 0.960 72.787 109.086 1.00 14.51 281 ARG B N 1
ATOM 8999 C CA . ARG B 1 281 ? -0.147 72.633 110.037 1.00 12.53 281 ARG B CA 1
ATOM 9000 C C . ARG B 1 281 ? 0.242 72.259 111.459 1.00 13.67 281 ARG B C 1
ATOM 9001 O O . ARG B 1 281 ? -0.630 72.210 112.338 1.00 13.14 281 ARG B O 1
ATOM 9022 N N . VAL B 1 282 ? 1.520 72.052 111.736 1.00 13.46 282 VAL B N 1
ATOM 9023 C CA . VAL B 1 282 ? 1.910 71.625 113.083 1.00 12.16 282 VAL B CA 1
ATOM 9024 C C . VAL B 1 282 ? 1.449 72.641 114.137 1.00 12.67 282 VAL B C 1
ATOM 9025 O O . VAL B 1 282 ? 0.856 72.281 115.164 1.00 12.71 282 VAL B O 1
ATOM 9038 N N . ASP B 1 283 ? 1.687 73.920 113.891 1.00 12.52 283 ASP B N 1
ATOM 9039 C CA . ASP B 1 283 ? 1.388 74.939 114.898 1.00 13.11 283 ASP B CA 1
ATOM 9040 C C . ASP B 1 283 ? -0.117 75.042 115.164 1.00 13.99 283 ASP B C 1
ATOM 9041 O O . ASP B 1 283 ? -0.539 75.177 116.328 1.00 14.20 283 ASP B O 1
ATOM 9050 N N . GLU B 1 284 ? -0.929 74.988 114.103 1.00 13.37 284 GLU B N 1
ATOM 9051 C CA . GLU B 1 284 ? -2.384 75.047 114.283 1.00 14.04 284 GLU B CA 1
ATOM 9052 C C . GLU B 1 284 ? -2.902 73.822 115.028 1.00 13.57 284 GLU B C 1
ATOM 9053 O O . GLU B 1 284 ? -3.894 73.911 115.757 1.00 15.86 284 GLU B O 1
ATOM 9065 N N . ARG B 1 285 ? -2.246 72.676 114.857 1.00 13.66 285 ARG B N 1
ATOM 9066 C CA . ARG B 1 285 ? -2.656 71.459 115.548 1.00 12.66 285 ARG B CA 1
ATOM 9067 C C . ARG B 1 285 ? -2.332 71.579 117.033 1.00 11.99 285 ARG B C 1
ATOM 9068 O O . ARG B 1 285 ? -3.127 71.151 117.872 1.00 13.38 285 ARG B O 1
ATOM 9089 N N . ILE B 1 286 ? -1.213 72.216 117.369 1.00 12.25 286 ILE B N 1
ATOM 9090 C CA . ILE B 1 286 ? -0.892 72.479 118.761 1.00 12.86 286 ILE B CA 1
ATOM 9091 C C . ILE B 1 286 ? -1.909 73.472 119.359 1.00 15.24 286 ILE B C 1
ATOM 9092 O O . ILE B 1 286 ? -2.366 73.278 120.496 1.00 15.18 286 ILE B O 1
ATOM 9108 N N . GLN B 1 287 ? -2.285 74.499 118.602 1.00 13.30 287 GLN B N 1
ATOM 9109 C CA . GLN B 1 287 ? -3.341 75.417 119.025 1.00 13.59 287 GLN B CA 1
ATOM 9110 C C . GLN B 1 287 ? -4.626 74.643 119.347 1.00 13.42 287 GLN B C 1
ATOM 9111 O O . GLN B 1 287 ? -5.259 74.899 120.371 1.00 13.80 287 GLN B O 1
ATOM 9125 N N . PHE B 1 288 ? -5.015 73.728 118.468 1.00 12.99 288 PHE B N 1
ATOM 9126 C CA . PHE B 1 288 ? -6.208 72.937 118.683 1.00 14.21 288 PHE B CA 1
ATOM 9127 C C . PHE B 1 288 ? -6.134 72.168 119.998 1.00 12.99 288 PHE B C 1
ATOM 9128 O O . PHE B 1 288 ? -7.090 72.147 120.773 1.00 15.06 288 PHE B O 1
ATOM 9145 N N . LEU B 1 289 ? -4.985 71.556 120.263 1.00 12.19 289 LEU B N 1
ATOM 9146 C CA . LEU B 1 289 ? -4.808 70.803 121.507 1.00 13.87 289 LEU B CA 1
ATOM 9147 C C . LEU B 1 289 ? -4.892 71.703 122.739 1.00 13.99 289 LEU B C 1
ATOM 9148 O O . LEU B 1 289 ? -5.531 71.338 123.736 1.00 14.31 289 LEU B O 1
ATOM 9164 N N . ALA B 1 290 ? -4.284 72.889 122.689 1.00 13.71 290 ALA B N 1
ATOM 9165 C CA . ALA B 1 290 ? -4.410 73.864 123.765 1.00 13.39 290 ALA B CA 1
ATOM 9166 C C . ALA B 1 290 ? -5.881 74.255 123.953 1.00 14.05 290 ALA B C 1
ATOM 9167 O O . ALA B 1 290 ? -6.379 74.394 125.084 1.00 15.90 290 ALA B O 1
ATOM 9174 N N . ASP B 1 291 ? -6.599 74.403 122.850 1.00 17.22 291 ASP B N 1
ATOM 9175 C CA . ASP B 1 291 ? -7.990 74.860 122.901 1.00 17.71 291 ASP B CA 1
ATOM 9176 C C . ASP B 1 291 ? -8.897 73.781 123.496 1.00 17.75 291 ASP B C 1
ATOM 9177 O O . ASP B 1 291 ? -9.993 74.095 123.980 1.00 21.37 291 ASP B O 1
ATOM 9186 N N . GLN B 1 292 ? -8.442 72.532 123.454 1.00 17.26 292 GLN B N 1
ATOM 9187 C CA . GLN B 1 292 ? -9.182 71.405 124.028 1.00 18.56 292 GLN B CA 1
ATOM 9188 C C . GLN B 1 292 ? -8.845 71.209 125.494 1.00 28.24 292 GLN B C 1
ATOM 9189 O O . GLN B 1 292 ? -9.394 70.326 126.153 1.00 32.84 292 GLN B O 1
ATOM 9203 N N . GLY B 1 293 ? -7.930 72.021 126.007 1.00 25.43 293 GLY B N 1
ATOM 9204 C CA . GLY B 1 293 ? -7.639 72.017 127.424 1.00 23.98 293 GLY B CA 1
ATOM 9205 C C . GLY B 1 293 ? -6.284 71.452 127.799 1.00 17.66 293 GLY B C 1
ATOM 9206 O O . GLY B 1 293 ? -5.946 71.439 128.977 1.00 21.86 293 GLY B O 1
ATOM 9227 N N . GLU B 1 295 ? -2.489 71.337 128.684 1.00 17.45 295 GLU B N 1
ATOM 9228 C CA . GLU B 1 295 ? -1.458 72.267 129.145 1.00 17.53 295 GLU B CA 1
ATOM 9229 C C . GLU B 1 295 ? -0.205 72.018 128.333 1.00 19.63 295 GLU B C 1
ATOM 9230 O O . GLU B 1 295 ? 0.313 70.910 128.324 1.00 19.99 295 GLU B O 1
ATOM 9242 N N . VAL B 1 296 ? 0.265 73.044 127.638 1.00 21.54 296 VAL B N 1
ATOM 9243 C CA . VAL B 1 296 ? 1.404 72.939 126.735 1.00 21.04 296 VAL B CA 1
ATOM 9244 C C . VAL B 1 296 ? 2.682 73.411 127.417 1.00 21.97 296 VAL B C 1
ATOM 9245 O O . VAL B 1 296 ? 2.760 74.523 127.954 1.00 25.29 296 VAL B O 1
ATOM 9258 N N . ILE B 1 297 ? 3.685 72.550 127.402 1.00 17.84 297 ILE B N 1
ATOM 9259 C CA . ILE B 1 297 ? 4.960 72.796 128.069 1.00 17.93 297 ILE B CA 1
ATOM 9260 C C . ILE B 1 297 ? 6.073 72.724 127.045 1.00 20.49 297 ILE B C 1
ATOM 9261 O O . ILE B 1 297 ? 6.145 71.785 126.254 1.00 19.35 297 ILE B O 1
ATOM 9277 N N . GLU B 1 298 ? 6.956 73.703 127.084 1.00 22.26 298 GLU B N 1
ATOM 9278 C CA . GLU B 1 298 ? 8.162 73.690 126.283 1.00 21.37 298 GLU B CA 1
ATOM 9279 C C . GLU B 1 298 ? 9.314 73.513 127.251 1.00 18.70 298 GLU B C 1
ATOM 9280 O O . GLU B 1 298 ? 9.551 74.380 128.087 1.00 25.10 298 GLU B O 1
ATOM 9292 N N . PRO B 1 299 ? 10.027 72.383 127.153 1.00 17.46 299 PRO B N 1
ATOM 9293 C CA . PRO B 1 299 ? 11.199 72.233 128.024 1.00 16.36 299 PRO B CA 1
ATOM 9294 C C . PRO B 1 299 ? 12.211 73.328 127.771 1.00 19.41 299 PRO B C 1
ATOM 9295 O O . PRO B 1 299 ? 12.314 73.845 126.661 1.00 19.05 299 PRO B O 1
ATOM 9306 N N . THR B 1 300 ? 12.956 73.685 128.807 1.00 17.17 300 THR B N 1
ATOM 9307 C CA . THR B 1 300 ? 14.009 74.684 128.679 1.00 17.54 300 THR B CA 1
ATOM 9308 C C . THR B 1 300 ? 15.118 74.110 127.816 1.00 17.23 300 THR B C 1
ATOM 9309 O O . THR B 1 300 ? 15.160 72.911 127.565 1.00 16.81 300 THR B O 1
ATOM 9320 N N . GLU B 1 301 ? 16.026 74.961 127.361 1.00 20.48 301 GLU B N 1
ATOM 9321 C CA . GLU B 1 301 ? 17.149 74.477 126.584 1.00 20.32 301 GLU B CA 1
ATOM 9322 C C . GLU B 1 301 ? 17.968 73.462 127.391 1.00 18.94 301 GLU B C 1
ATOM 9323 O O . GLU B 1 301 ? 18.420 72.453 126.847 1.00 18.95 301 GLU B O 1
ATOM 9335 N N . ASP B 1 302 ? 18.132 73.723 128.687 1.00 17.90 302 ASP B N 1
ATOM 9336 C CA . ASP B 1 302 ? 18.879 72.817 129.554 1.00 18.08 302 ASP B CA 1
ATOM 9337 C C . ASP B 1 302 ? 18.187 71.451 129.599 1.00 17.59 302 ASP B C 1
ATOM 9338 O O . ASP B 1 302 ? 18.837 70.399 129.516 1.00 18.02 302 ASP B O 1
ATOM 9347 N N . GLU B 1 303 ? 16.865 71.468 129.760 1.00 17.41 303 GLU B N 1
ATOM 9348 C CA . GLU B 1 303 ? 16.095 70.234 129.820 1.00 17.40 303 GLU B CA 1
ATOM 9349 C C . GLU B 1 303 ? 16.147 69.470 128.499 1.00 16.33 303 GLU B C 1
ATOM 9350 O O . GLU B 1 303 ? 16.244 68.239 128.493 1.00 16.03 303 GLU B O 1
ATOM 9362 N N . LEU B 1 304 ? 16.069 70.178 127.376 1.00 16.12 304 LEU B N 1
ATOM 9363 C CA . LEU B 1 304 ? 16.174 69.519 126.077 1.00 15.54 304 LEU B CA 1
ATOM 9364 C C . LEU B 1 304 ? 17.534 68.860 125.924 1.00 18.63 304 LEU B C 1
ATOM 9365 O O . LEU B 1 304 ? 17.620 67.736 125.423 1.00 18.46 304 LEU B O 1
ATOM 9381 N N . ALA B 1 305 ? 18.587 69.540 126.369 1.00 16.83 305 ALA B N 1
ATOM 9382 C CA . ALA B 1 305 ? 19.917 68.951 126.334 1.00 17.93 305 ALA B CA 1
ATOM 9383 C C . ALA B 1 305 ? 19.986 67.715 127.208 1.00 22.86 305 ALA B C 1
ATOM 9384 O O . ALA B 1 305 ? 20.628 66.731 126.841 1.00 21.35 305 ALA B O 1
ATOM 9391 N N . ALA B 1 306 ? 19.320 67.755 128.359 1.00 17.15 306 ALA B N 1
ATOM 9392 C CA . ALA B 1 306 ? 19.329 66.608 129.274 1.00 20.15 306 ALA B CA 1
ATOM 9393 C C . ALA B 1 306 ? 18.593 65.402 128.688 1.00 17.39 306 ALA B C 1
ATOM 9394 O O . ALA B 1 306 ? 19.016 64.262 128.872 1.00 19.85 306 ALA B O 1
ATOM 9401 N N . PHE B 1 307 ? 17.474 65.644 128.008 1.00 15.74 307 PHE B N 1
ATOM 9402 C CA . PHE B 1 307 ? 16.775 64.580 127.301 1.00 16.19 307 PHE B CA 1
ATOM 9403 C C . PHE B 1 307 ? 17.694 63.917 126.289 1.00 21.01 307 PHE B C 1
ATOM 9404 O O . PHE B 1 307 ? 17.701 62.698 126.161 1.00 19.23 307 PHE B O 1
ATOM 9421 N N . ARG B 1 308 ? 18.443 64.727 125.544 1.00 16.46 308 ARG B N 1
ATOM 9422 C CA . ARG B 1 308 ? 19.330 64.211 124.513 1.00 17.49 308 ARG B CA 1
ATOM 9423 C C . ARG B 1 308 ? 20.518 63.473 125.130 1.00 20.84 308 ARG B C 1
ATOM 9424 O O . ARG B 1 308 ? 20.878 62.383 124.677 1.00 19.48 308 ARG B O 1
ATOM 9445 N N . GLU B 1 309 ? 21.129 64.056 126.158 1.00 21.53 309 GLU B N 1
ATOM 9446 C CA . GLU B 1 309 ? 22.359 63.504 126.699 1.00 23.08 309 GLU B CA 1
ATOM 9447 C C . GLU B 1 309 ? 22.099 62.179 127.398 1.00 24.46 309 GLU B C 1
ATOM 9448 O O . GLU B 1 309 ? 22.951 61.295 127.396 1.00 30.45 309 GLU B O 1
ATOM 9460 N N . LYS B 1 310 ? 20.913 62.042 127.978 1.00 21.32 310 LYS B N 1
ATOM 9461 C CA . LYS B 1 310 ? 20.475 60.788 128.576 1.00 22.69 310 LYS B CA 1
ATOM 9462 C C . LYS B 1 310 ? 19.904 59.815 127.533 1.00 25.23 310 LYS B C 1
ATOM 9463 O O . LYS B 1 310 ? 20.170 58.611 127.576 1.00 25.87 310 LYS B O 1
ATOM 9482 N N . GLY B 1 311 ? 19.112 60.334 126.601 1.00 17.50 311 GLY B N 1
ATOM 9483 C CA . GLY B 1 311 ? 18.403 59.476 125.654 1.00 17.91 311 GLY B CA 1
ATOM 9484 C C . GLY B 1 311 ? 19.270 58.819 124.587 1.00 18.73 311 GLY B C 1
ATOM 9485 O O . GLY B 1 311 ? 19.077 57.635 124.275 1.00 17.13 311 GLY B O 1
ATOM 9489 N N . GLN B 1 312 ? 20.219 59.570 124.032 1.00 17.30 312 GLN B N 1
ATOM 9490 C CA . GLN B 1 312 ? 21.039 59.082 122.922 1.00 15.71 312 GLN B CA 1
ATOM 9491 C C . GLN B 1 312 ? 21.957 57.932 123.305 1.00 17.66 312 GLN B C 1
ATOM 9492 O O . GLN B 1 312 ? 21.913 56.899 122.657 1.00 17.42 312 GLN B O 1
ATOM 9506 N N . PRO B 1 313 ? 22.793 58.103 124.338 1.00 15.94 313 PRO B N 1
ATOM 9507 C CA . PRO B 1 313 ? 23.689 56.966 124.609 1.00 17.14 313 PRO B CA 1
ATOM 9508 C C . PRO B 1 313 ? 22.930 55.729 125.070 1.00 17.04 313 PRO B C 1
ATOM 9509 O O . PRO B 1 313 ? 23.307 54.631 124.659 1.00 18.41 313 PRO B O 1
ATOM 9520 N N . ALA B 1 314 ? 21.851 55.882 125.834 1.00 15.65 314 ALA B N 1
ATOM 9521 C CA . ALA B 1 314 ? 21.075 54.711 126.253 1.00 15.12 314 ALA B CA 1
ATOM 9522 C C . ALA B 1 314 ? 20.460 54.004 125.053 1.00 12.98 314 ALA B C 1
ATOM 9523 O O . ALA B 1 314 ? 20.448 52.777 124.981 1.00 14.87 314 ALA B O 1
ATOM 9530 N N . TYR B 1 315 ? 19.964 54.787 124.105 1.00 14.78 315 TYR B N 1
ATOM 9531 C CA . TYR B 1 315 ? 19.302 54.234 122.937 1.00 12.17 315 TYR B CA 1
ATOM 9532 C C . TYR B 1 315 ? 20.312 53.533 122.053 1.00 14.35 315 TYR B C 1
ATOM 9533 O O . TYR B 1 315 ? 20.051 52.432 121.576 1.00 12.96 315 TYR B O 1
ATOM 9551 N N . ILE B 1 316 ? 21.470 54.157 121.857 1.00 13.79 316 ILE B N 1
ATOM 9552 C CA . ILE B 1 316 ? 22.503 53.572 121.013 1.00 13.02 316 ILE B CA 1
ATOM 9553 C C . ILE B 1 316 ? 23.036 52.283 121.646 1.00 12.88 316 ILE B C 1
ATOM 9554 O O . ILE B 1 316 ? 23.220 51.279 120.942 1.00 15.27 316 ILE B O 1
ATOM 9570 N N . GLU B 1 317 ? 23.219 52.251 122.968 1.00 15.31 317 GLU B N 1
ATOM 9571 C CA . GLU B 1 317 ? 23.591 50.991 123.629 1.00 15.96 317 GLU B CA 1
ATOM 9572 C C . GLU B 1 317 ? 22.523 49.889 123.474 1.00 14.29 317 GLU B C 1
ATOM 9573 O O . GLU B 1 317 ? 22.829 48.706 123.253 1.00 15.57 317 GLU B O 1
ATOM 9585 N N . TRP B 1 318 ? 21.255 50.276 123.543 1.00 12.40 318 TRP B N 1
ATOM 9586 C CA . TRP B 1 318 ? 20.163 49.353 123.287 1.00 12.57 318 TRP B CA 1
ATOM 9587 C C . TRP B 1 318 ? 20.233 48.790 121.866 1.00 12.75 318 TRP B C 1
ATOM 9588 O O . TRP B 1 318 ? 20.022 47.588 121.654 1.00 12.43 318 TRP B O 1
ATOM 9609 N N . LEU B 1 319 ? 20.539 49.634 120.882 1.00 11.82 319 LEU B N 1
ATOM 9610 C CA . LEU B 1 319 ? 20.673 49.163 119.498 1.00 12.67 319 LEU B CA 1
ATOM 9611 C C . LEU B 1 319 ? 21.740 48.080 119.382 1.00 14.26 319 LEU B C 1
ATOM 9612 O O . LEU B 1 319 ? 21.499 47.053 118.731 1.00 13.93 319 LEU B O 1
ATOM 9628 N N . THR B 1 320 ? 22.896 48.297 120.005 1.00 14.34 320 THR B N 1
ATOM 9629 C CA . THR B 1 320 ? 24.029 47.402 119.817 1.00 15.59 320 THR B CA 1
ATOM 9630 C C . THR B 1 320 ? 23.924 46.157 120.704 1.00 18.89 320 THR B C 1
ATOM 9631 O O . THR B 1 320 ? 24.250 45.054 120.276 1.00 20.18 320 THR B O 1
ATOM 9642 N N . ASP B 1 321 ? 23.440 46.328 121.922 1.00 21.08 321 ASP B N 1
ATOM 9643 C CA . ASP B 1 321 ? 23.374 45.215 122.854 1.00 21.57 321 ASP B CA 1
ATOM 9644 C C . ASP B 1 321 ? 22.081 44.428 122.621 1.00 25.42 321 ASP B C 1
ATOM 9645 O O . ASP B 1 321 ? 22.087 43.376 121.950 1.00 22.83 321 ASP B O 1
ATOM 9654 N N . GLU B 1 322 ? 20.961 44.956 123.096 1.00 19.36 322 GLU B N 1
ATOM 9655 C CA . GLU B 1 322 ? 19.725 44.198 123.082 1.00 18.10 322 GLU B CA 1
ATOM 9656 C C . GLU B 1 322 ? 19.241 43.882 121.668 1.00 16.59 322 GLU B C 1
ATOM 9657 O O . GLU B 1 322 ? 18.658 42.822 121.440 1.00 16.51 322 GLU B O 1
ATOM 9669 N N . GLN B 1 323 ? 19.481 44.781 120.714 1.00 16.28 323 GLN B N 1
ATOM 9670 C CA . GLN B 1 323 ? 18.940 44.604 119.363 1.00 14.93 323 GLN B CA 1
ATOM 9671 C C . GLN B 1 323 ? 19.924 43.988 118.370 1.00 15.10 323 GLN B C 1
ATOM 9672 O O . GLN B 1 323 ? 19.554 43.714 117.236 1.00 14.12 323 GLN B O 1
ATOM 9686 N N . GLY B 1 324 ? 21.163 43.800 118.801 1.00 16.43 324 GLY B N 1
ATOM 9687 C CA . GLY B 1 324 ? 22.177 43.135 118.008 1.00 16.84 324 GLY B CA 1
ATOM 9688 C C . GLY B 1 324 ? 22.570 43.820 116.711 1.00 17.33 324 GLY B C 1
ATOM 9689 O O . GLY B 1 324 ? 23.100 43.172 115.801 1.00 18.26 324 GLY B O 1
ATOM 9693 N N . ILE B 1 325 ? 22.350 45.126 116.620 1.00 16.45 325 ILE B N 1
ATOM 9694 C CA . ILE B 1 325 ? 22.626 45.847 115.383 1.00 16.17 325 ILE B CA 1
ATOM 9695 C C . ILE B 1 325 ? 24.123 46.182 115.353 1.00 17.62 325 ILE B C 1
ATOM 9696 O O . ILE B 1 325 ? 24.661 46.754 116.303 1.00 18.71 325 ILE B O 1
ATOM 9712 N N . ASP B 1 326 ? 24.808 45.757 114.296 1.00 17.74 326 ASP B N 1
ATOM 9713 C CA . ASP B 1 326 ? 26.263 45.872 114.253 1.00 19.21 326 ASP B CA 1
ATOM 9714 C C . ASP B 1 326 ? 26.707 47.296 113.988 1.00 21.96 326 ASP B C 1
ATOM 9715 O O . ASP B 1 326 ? 25.913 48.168 113.612 1.00 18.82 326 ASP B O 1
ATOM 9724 N N . ARG B 1 327 ? 27.986 47.535 114.223 1.00 21.21 327 ARG B N 1
ATOM 9725 C CA . ARG B 1 327 ? 28.504 48.870 114.104 1.00 21.88 327 ARG B CA 1
ATOM 9726 C C . ARG B 1 327 ? 28.338 49.424 112.703 1.00 21.11 327 ARG B C 1
ATOM 9727 O O . ARG B 1 327 ? 28.080 50.604 112.556 1.00 21.43 327 ARG B O 1
ATOM 9748 N N . ALA B 1 328 ? 28.481 48.590 111.671 1.00 21.26 328 ALA B N 1
ATOM 9749 C CA . ALA B 1 328 ? 28.387 49.105 110.309 1.00 20.18 328 ALA B CA 1
ATOM 9750 C C . ALA B 1 328 ? 27.041 49.824 110.086 1.00 18.80 328 ALA B C 1
ATOM 9751 O O . ALA B 1 328 ? 27.000 50.909 109.504 1.00 21.23 328 ALA B O 1
ATOM 9758 N N . TRP B 1 329 ? 25.952 49.225 110.551 1.00 17.79 329 TRP B N 1
ATOM 9759 C CA . TRP B 1 329 ? 24.618 49.806 110.364 1.00 16.55 329 TRP B CA 1
ATOM 9760 C C . TRP B 1 329 ? 24.462 51.172 111.053 1.00 18.39 329 TRP B C 1
ATOM 9761 O O . TRP B 1 329 ? 23.933 52.127 110.484 1.00 17.38 329 TRP B O 1
ATOM 9782 N N . ILE B 1 330 ? 24.886 51.266 112.306 1.00 17.76 330 ILE B N 1
ATOM 9783 C CA . ILE B 1 330 ? 24.741 52.504 113.036 1.00 18.18 330 ILE B CA 1
ATOM 9784 C C . ILE B 1 330 ? 25.624 53.589 112.410 1.00 18.98 330 ILE B C 1
ATOM 9785 O O . ILE B 1 330 ? 25.166 54.704 112.197 1.00 18.73 330 ILE B O 1
ATOM 9801 N N . GLU B 1 331 ? 26.876 53.233 112.106 1.00 19.99 331 GLU B N 1
ATOM 9802 C CA . GLU B 1 331 ? 27.816 54.129 111.445 1.00 20.85 331 GLU B CA 1
ATOM 9803 C C . GLU B 1 331 ? 27.228 54.739 110.187 1.00 19.91 331 GLU B C 1
ATOM 9804 O O . GLU B 1 331 ? 27.356 55.945 109.946 1.00 20.23 331 GLU B O 1
ATOM 9833 N N . ALA B 1 333 ? 24.071 55.162 109.293 1.00 16.83 333 ALA B N 1
ATOM 9834 C CA . ALA B 1 333 ? 23.014 56.111 109.598 1.00 16.29 333 ALA B CA 1
ATOM 9835 C C . ALA B 1 333 ? 23.559 57.419 110.148 1.00 17.82 333 ALA B C 1
ATOM 9836 O O . ALA B 1 333 ? 23.115 58.506 109.753 1.00 17.14 333 ALA B O 1
ATOM 9843 N N . LEU B 1 334 ? 24.521 57.339 111.068 1.00 18.41 334 LEU B N 1
ATOM 9844 C CA . LEU B 1 334 ? 25.053 58.558 111.653 1.00 20.75 334 LEU B CA 1
ATOM 9845 C C . LEU B 1 334 ? 25.780 59.419 110.615 1.00 19.98 334 LEU B C 1
ATOM 9846 O O . LEU B 1 334 ? 25.635 60.619 110.637 1.00 20.66 334 LEU B O 1
ATOM 9862 N N . GLU B 1 335 ? 26.515 58.792 109.696 1.00 20.12 335 GLU B N 1
ATOM 9863 C CA . GLU B 1 335 ? 27.177 59.519 108.610 1.00 20.59 335 GLU B CA 1
ATOM 9864 C C . GLU B 1 335 ? 26.140 60.233 107.727 1.00 19.61 335 GLU B C 1
ATOM 9865 O O . GLU B 1 335 ? 26.318 61.399 107.343 1.00 21.35 335 GLU B O 1
ATOM 9877 N N . ASP B 1 336 ? 25.050 59.540 107.426 1.00 18.38 336 ASP B N 1
ATOM 9878 C CA . ASP B 1 336 ? 23.999 60.123 106.582 1.00 18.87 336 ASP B CA 1
ATOM 9879 C C . ASP B 1 336 ? 23.384 61.319 107.289 1.00 23.84 336 ASP B C 1
ATOM 9880 O O . ASP B 1 336 ? 22.914 62.263 106.660 1.00 23.60 336 ASP B O 1
ATOM 9889 N N . ALA B 1 337 ? 23.352 61.257 108.614 1.00 20.37 337 ALA B N 1
ATOM 9890 C CA . ALA B 1 337 ? 22.724 62.308 109.413 1.00 18.06 337 ALA B CA 1
ATOM 9891 C C . ALA B 1 337 ? 23.691 63.412 109.840 1.00 19.39 337 ALA B C 1
ATOM 9892 O O . ALA B 1 337 ? 23.274 64.372 110.484 1.00 23.62 337 ALA B O 1
ATOM 9899 N N . GLY B 1 338 ? 24.966 63.281 109.482 1.00 20.57 338 GLY B N 1
ATOM 9900 C CA . GLY B 1 338 ? 25.979 64.225 109.917 1.00 23.02 338 GLY B CA 1
ATOM 9901 C C . GLY B 1 338 ? 26.312 64.150 111.408 1.00 29.05 338 GLY B C 1
ATOM 9902 O O . GLY B 1 338 ? 26.731 65.153 111.995 1.00 28.24 338 GLY B O 1
ATOM 9906 N N . GLN B 1 339 ? 26.138 62.974 112.021 1.00 23.23 339 GLN B N 1
ATOM 9907 C CA . GLN B 1 339 ? 26.367 62.789 113.468 1.00 24.82 339 GLN B CA 1
ATOM 9908 C C . GLN B 1 339 ? 27.255 61.575 113.815 1.00 30.27 339 GLN B C 1
ATOM 9909 O O . GLN B 1 339 ? 26.945 60.817 114.737 1.00 26.86 339 GLN B O 1
ATOM 9923 N N . SER B 1 340 ? 28.354 61.381 113.099 1.00 31.33 340 SER B N 1
ATOM 9924 C CA . SER B 1 340 ? 29.110 60.129 113.192 1.00 32.62 340 SER B CA 1
ATOM 9925 C C . SER B 1 340 ? 29.719 59.834 114.560 1.00 36.47 340 SER B C 1
ATOM 9926 O O . SER B 1 340 ? 29.986 58.675 114.894 1.00 35.92 340 SER B O 1
ATOM 9934 N N . ASP B 1 341 ? 29.938 60.876 115.348 1.00 28.53 341 ASP B N 1
ATOM 9935 C CA . ASP B 1 341 ? 30.660 60.731 116.611 1.00 35.47 341 ASP B CA 1
ATOM 9936 C C . ASP B 1 341 ? 29.818 60.093 117.712 1.00 38.35 341 ASP B C 1
ATOM 9937 O O . ASP B 1 341 ? 30.353 59.643 118.726 1.00 34.97 341 ASP B O 1
ATOM 9946 N N . LEU B 1 342 ? 28.506 60.031 117.515 1.00 30.73 342 LEU B N 1
ATOM 9947 C CA . LEU B 1 342 ? 27.631 59.555 118.577 1.00 28.69 342 LEU B CA 1
ATOM 9948 C C . LEU B 1 342 ? 27.911 58.102 118.982 1.00 37.23 342 LEU B C 1
ATOM 9949 O O . LEU B 1 342 ? 27.672 57.727 120.128 1.00 33.82 342 LEU B O 1
ATOM 9965 N N . LEU B 1 343 ? 28.372 57.270 118.047 1.00 29.30 343 LEU B N 1
ATOM 9966 C CA . LEU B 1 343 ? 28.597 55.863 118.362 1.00 28.08 343 LEU B CA 1
ATOM 9967 C C . LEU B 1 343 ? 29.743 55.696 119.348 1.00 30.97 343 LEU B C 1
ATOM 9968 O O . LEU B 1 343 ? 29.567 55.109 120.418 1.00 32.27 343 LEU B O 1
ATOM 9984 N N . ALA B 1 344 ? 30.919 56.209 118.998 1.00 32.23 344 ALA B N 1
ATOM 9985 C CA . ALA B 1 344 ? 32.071 56.128 119.898 1.00 39.51 344 ALA B CA 1
ATOM 9986 C C . ALA B 1 344 ? 31.767 56.794 121.234 1.00 44.30 344 ALA B C 1
ATOM 9987 O O . ALA B 1 344 ? 32.186 56.310 122.287 1.00 40.32 344 ALA B O 1
ATOM 9994 N N . ASN B 1 345 ? 31.044 57.908 121.194 1.00 43.29 345 ASN B N 1
ATOM 9995 C CA . ASN B 1 345 ? 30.690 58.613 122.423 1.00 44.29 345 ASN B CA 1
ATOM 9996 C C . ASN B 1 345 ? 29.800 57.753 123.325 1.00 44.36 345 ASN B C 1
ATOM 9997 O O . ASN B 1 345 ? 29.960 57.743 124.548 1.00 48.12 345 ASN B O 1
ATOM 10008 N N . ALA B 1 346 ? 28.869 57.021 122.721 1.00 36.27 346 ALA B N 1
ATOM 10009 C CA . ALA B 1 346 ? 27.983 56.139 123.483 1.00 36.44 346 ALA B CA 1
ATOM 10010 C C . ALA B 1 346 ? 28.746 54.936 124.024 1.00 37.29 346 ALA B C 1
ATOM 10011 O O . ALA B 1 346 ? 28.358 54.345 125.037 1.00 40.16 346 ALA B O 1
ATOM 10018 N N . GLU B 1 347 ? 29.833 54.579 123.348 1.00 39.90 347 GLU B N 1
ATOM 10019 C CA . GLU B 1 347 ? 30.681 53.470 123.777 1.00 45.69 347 GLU B CA 1
ATOM 10020 C C . GLU B 1 347 ? 31.686 53.888 124.846 1.00 48.12 347 GLU B C 1
ATOM 10021 O O . GLU B 1 347 ? 31.946 53.143 125.790 1.00 51.06 347 GLU B O 1
ATOM 10033 N N . ASN B 1 348 ? 32.254 55.079 124.693 1.00 54.16 348 ASN B N 1
ATOM 10034 C CA . ASN B 1 348 ? 33.262 55.566 125.629 1.00 59.97 348 ASN B CA 1
ATOM 10035 C C . ASN B 1 348 ? 32.647 56.336 126.797 1.00 63.43 348 ASN B C 1
ATOM 10036 O O . ASN B 1 348 ? 31.897 57.293 126.599 1.00 64.73 348 ASN B O 1
ATOM 10047 N N . ALA C 1 28 ? -1.841 16.593 82.999 1.00 44.51 28 ALA C N 1
ATOM 10048 C CA . ALA C 1 28 ? -0.554 15.990 83.329 1.00 38.47 28 ALA C CA 1
ATOM 10049 C C . ALA C 1 28 ? 0.583 16.978 83.096 1.00 37.42 28 ALA C C 1
ATOM 10050 O O . ALA C 1 28 ? 0.478 17.879 82.261 1.00 41.16 28 ALA C O 1
ATOM 10056 N N . THR C 1 29 ? 1.668 16.804 83.842 1.00 28.28 29 THR C N 1
ATOM 10057 C CA . THR C 1 29 ? 2.859 17.633 83.672 1.00 27.26 29 THR C CA 1
ATOM 10058 C C . THR C 1 29 ? 4.055 16.731 83.404 1.00 29.61 29 THR C C 1
ATOM 10059 O O . THR C 1 29 ? 4.171 15.673 84.013 1.00 29.54 29 THR C O 1
ATOM 10070 N N . THR C 1 30 ? 4.928 17.150 82.489 1.00 23.11 30 THR C N 1
ATOM 10071 C CA . THR C 1 30 ? 6.190 16.455 82.244 1.00 23.04 30 THR C CA 1
ATOM 10072 C C . THR C 1 30 ? 7.361 17.341 82.659 1.00 18.04 30 THR C C 1
ATOM 10073 O O . THR C 1 30 ? 7.453 18.506 82.264 1.00 26.49 30 THR C O 1
ATOM 10084 N N . LEU C 1 31 ? 8.259 16.764 83.447 1.00 19.30 31 LEU C N 1
ATOM 10085 C CA . LEU C 1 31 ? 9.420 17.463 83.961 1.00 17.36 31 LEU C CA 1
ATOM 10086 C C . LEU C 1 31 ? 10.711 16.821 83.474 1.00 15.86 31 LEU C C 1
ATOM 10087 O O . LEU C 1 31 ? 10.851 15.587 83.452 1.00 17.35 31 LEU C O 1
ATOM 10103 N N . ASN C 1 32 ? 11.665 17.658 83.108 1.00 14.44 32 ASN C N 1
ATOM 10104 C CA . ASN C 1 32 ? 13.010 17.183 82.782 1.00 13.87 32 ASN C CA 1
ATOM 10105 C C . ASN C 1 32 ? 13.707 16.644 84.032 1.00 11.99 32 ASN C C 1
ATOM 10106 O O . ASN C 1 32 ? 13.614 17.261 85.093 1.00 13.32 32 ASN C O 1
ATOM 10117 N N . LEU C 1 33 ? 14.410 15.524 83.894 1.00 11.55 33 LEU C N 1
ATOM 10118 C CA . LEU C 1 33 ? 15.333 14.989 84.900 1.00 11.68 33 LEU C CA 1
ATOM 10119 C C . LEU C 1 33 ? 16.736 14.852 84.293 1.00 10.41 33 LEU C C 1
ATOM 10120 O O . LEU C 1 33 ? 16.978 13.997 83.420 1.00 11.26 33 LEU C O 1
ATOM 10136 N N . SER C 1 34 ? 17.659 15.707 84.750 1.00 11.55 34 SER C N 1
ATOM 10137 C CA . SER C 1 34 ? 19.026 15.737 84.212 1.00 11.00 34 SER C CA 1
ATOM 10138 C C . SER C 1 34 ? 19.966 14.976 85.121 1.00 10.56 34 SER C C 1
ATOM 10139 O O . SER C 1 34 ? 19.797 14.991 86.321 1.00 11.44 34 SER C O 1
ATOM 10147 N N . TYR C 1 35 ? 20.984 14.362 84.527 1.00 10.26 35 TYR C N 1
ATOM 10148 C CA . TYR C 1 35 ? 21.985 13.630 85.288 1.00 10.75 35 TYR C CA 1
ATOM 10149 C C . TYR C 1 35 ? 23.183 13.248 84.425 1.00 9.37 35 TYR C C 1
ATOM 10150 O O . TYR C 1 35 ? 23.151 13.353 83.194 1.00 11.32 35 TYR C O 1
ATOM 10168 N N . ASN C 1 36 ? 24.214 12.754 85.093 1.00 10.83 36 ASN C N 1
ATOM 10169 C CA . ASN C 1 36 ? 25.455 12.370 84.424 1.00 8.82 36 ASN C CA 1
ATOM 10170 C C . ASN C 1 36 ? 25.524 10.939 83.915 1.00 10.04 36 ASN C C 1
ATOM 10171 O O . ASN C 1 36 ? 24.834 10.047 84.434 1.00 12.14 36 ASN C O 1
ATOM 10182 N N . GLY C 1 37 ? 26.337 10.737 82.886 1.00 10.23 37 GLY C N 1
ATOM 10183 C CA . GLY C 1 37 ? 26.618 9.414 82.362 1.00 9.33 37 GLY C CA 1
ATOM 10184 C C . GLY C 1 37 ? 25.668 8.934 81.276 1.00 10.51 37 GLY C C 1
ATOM 10185 O O . GLY C 1 37 ? 24.536 9.416 81.160 1.00 11.76 37 GLY C O 1
ATOM 10189 N N . PRO C 1 38 ? 26.103 7.941 80.481 1.00 10.43 38 PRO C N 1
ATOM 10190 C CA . PRO C 1 38 ? 25.300 7.451 79.370 1.00 11.67 38 PRO C CA 1
ATOM 10191 C C . PRO C 1 38 ? 24.081 6.675 79.844 1.00 12.34 38 PRO C C 1
ATOM 10192 O O . PRO C 1 38 ? 24.088 6.074 80.936 1.00 11.74 38 PRO C O 1
ATOM 10203 N N . PRO C 1 39 ? 23.026 6.665 79.027 1.00 12.69 39 PRO C N 1
ATOM 10204 C CA . PRO C 1 39 ? 21.799 5.952 79.402 1.00 12.40 39 PRO C CA 1
ATOM 10205 C C . PRO C 1 39 ? 21.922 4.447 79.133 1.00 13.56 39 PRO C C 1
ATOM 10206 O O . PRO C 1 39 ? 21.305 3.910 78.224 1.00 15.75 39 PRO C O 1
ATOM 10217 N N . ASP C 1 40 ? 22.763 3.801 79.944 1.00 14.24 40 ASP C N 1
ATOM 10218 C CA . ASP C 1 40 ? 22.989 2.359 79.943 1.00 13.96 40 ASP C CA 1
ATOM 10219 C C . ASP C 1 40 ? 22.846 1.891 81.382 1.00 17.40 40 ASP C C 1
ATOM 10220 O O . ASP C 1 40 ? 23.687 2.227 82.209 1.00 18.64 40 ASP C O 1
ATOM 10229 N N . THR C 1 41 ? 21.782 1.148 81.686 1.00 16.17 41 THR C N 1
ATOM 10230 C CA . THR C 1 41 ? 21.461 0.859 83.084 1.00 21.15 41 THR C CA 1
ATOM 10231 C C . THR C 1 41 ? 22.460 -0.074 83.763 1.00 23.84 41 THR C C 1
ATOM 10232 O O . THR C 1 41 ? 22.537 -0.099 85.004 1.00 24.96 41 THR C O 1
ATOM 10243 N N . ASP C 1 42 ? 23.215 -0.836 82.975 1.00 18.16 42 ASP C N 1
ATOM 10244 C CA . ASP C 1 42 ? 24.191 -1.772 83.520 1.00 18.59 42 ASP C CA 1
ATOM 10245 C C . ASP C 1 42 ? 25.520 -1.076 83.815 1.00 19.65 42 ASP C C 1
ATOM 10246 O O . ASP C 1 42 ? 26.262 -1.522 84.675 1.00 21.89 42 ASP C O 1
ATOM 10255 N N . LYS C 1 43 ? 25.832 0.003 83.100 1.00 14.36 43 LYS C N 1
ATOM 10256 C CA . LYS C 1 43 ? 27.093 0.702 83.309 1.00 15.97 43 LYS C CA 1
ATOM 10257 C C . LYS C 1 43 ? 26.936 2.083 83.942 1.00 12.91 43 LYS C C 1
ATOM 10258 O O . LYS C 1 43 ? 27.923 2.806 84.101 1.00 14.35 43 LYS C O 1
ATOM 10277 N N . ASN C 1 44 ? 25.708 2.481 84.251 1.00 12.61 44 ASN C N 1
ATOM 10278 C CA . ASN C 1 44 ? 25.473 3.782 84.854 1.00 11.24 44 ASN C CA 1
ATOM 10279 C C . ASN C 1 44 ? 24.410 3.687 85.935 1.00 11.16 44 ASN C C 1
ATOM 10280 O O . ASN C 1 44 ? 23.213 3.685 85.657 1.00 12.84 44 ASN C O 1
ATOM 10291 N N . ALA C 1 45 ? 24.877 3.571 87.167 1.00 10.99 45 ALA C N 1
ATOM 10292 C CA . ALA C 1 45 ? 24.007 3.408 88.301 1.00 10.74 45 ALA C CA 1
ATOM 10293 C C . ALA C 1 45 ? 23.091 4.624 88.496 1.00 10.37 45 ALA C C 1
ATOM 10294 O O . ALA C 1 45 ? 22.018 4.510 89.104 1.00 11.18 45 ALA C O 1
ATOM 10301 N N . VAL C 1 46 ? 23.489 5.795 88.000 1.00 11.65 46 VAL C N 1
ATOM 10302 C CA . VAL C 1 46 ? 22.625 6.971 88.077 1.00 9.68 46 VAL C CA 1
ATOM 10303 C C . VAL C 1 46 ? 21.473 6.841 87.065 1.00 13.73 46 VAL C C 1
ATOM 10304 O O . VAL C 1 46 ? 20.331 7.234 87.365 1.00 13.27 46 VAL C O 1
ATOM 10317 N N . HIS C 1 47 ? 21.743 6.262 85.893 1.00 12.69 47 HIS C N 1
ATOM 10318 C CA . HIS C 1 47 ? 20.688 5.991 84.934 1.00 10.45 47 HIS C CA 1
ATOM 10319 C C . HIS C 1 47 ? 19.734 4.905 85.449 1.00 11.65 47 HIS C C 1
ATOM 10320 O O . HIS C 1 47 ? 18.526 4.962 85.219 1.00 13.25 47 HIS C O 1
ATOM 10335 N N . LEU C 1 48 ? 20.267 3.899 86.135 1.00 12.61 48 LEU C N 1
ATOM 10336 C CA . LEU C 1 48 ? 19.409 2.924 86.821 1.00 12.02 48 LEU C CA 1
ATOM 10337 C C . LEU C 1 48 ? 18.427 3.632 87.763 1.00 13.46 48 LEU C C 1
ATOM 10338 O O . LEU C 1 48 ? 17.206 3.399 87.705 1.00 12.95 48 LEU C O 1
ATOM 10354 N N . PHE C 1 49 ? 18.955 4.506 88.625 1.00 12.06 49 PHE C N 1
ATOM 10355 C CA . PHE C 1 49 ? 18.103 5.284 89.517 1.00 11.27 49 PHE C CA 1
ATOM 10356 C C . PHE C 1 49 ? 17.085 6.133 88.754 1.00 12.41 49 PHE C C 1
ATOM 10357 O O . PHE C 1 49 ? 15.900 6.119 89.084 1.00 12.35 49 PHE C O 1
ATOM 10374 N N . ALA C 1 50 ? 17.546 6.872 87.742 1.00 13.08 50 ALA C N 1
ATOM 10375 C CA . ALA C 1 50 ? 16.654 7.775 87.011 1.00 13.42 50 ALA C CA 1
ATOM 10376 C C . ALA C 1 50 ? 15.534 7.004 86.327 1.00 14.42 50 ALA C C 1
ATOM 10377 O O . ALA C 1 50 ? 14.383 7.443 86.297 1.00 13.51 50 ALA C O 1
ATOM 10384 N N . SER C 1 51 ? 15.866 5.837 85.789 1.00 13.46 51 SER C N 1
ATOM 10385 C CA . SER C 1 51 ? 14.910 5.027 85.072 1.00 14.74 51 SER C CA 1
ATOM 10386 C C . SER C 1 51 ? 13.886 4.427 86.025 1.00 14.36 51 SER C C 1
ATOM 10387 O O . SER C 1 51 ? 12.699 4.398 85.718 1.00 15.76 51 SER C O 1
ATOM 10395 N N . ASN C 1 52 ? 14.330 3.972 87.192 1.00 14.06 52 ASN C N 1
ATOM 10396 C CA . ASN C 1 52 ? 13.394 3.429 88.163 1.00 14.01 52 ASN C CA 1
ATOM 10397 C C . ASN C 1 52 ? 12.521 4.526 88.709 1.00 15.01 52 ASN C C 1
ATOM 10398 O O . ASN C 1 52 ? 11.337 4.333 88.913 1.00 16.88 52 ASN C O 1
ATOM 10409 N N . LEU C 1 53 ? 13.109 5.689 88.952 1.00 14.12 53 LEU C N 1
ATOM 10410 C CA . LEU C 1 53 ? 12.334 6.817 89.452 1.00 14.48 53 LEU C CA 1
ATOM 10411 C C . LEU C 1 53 ? 11.241 7.206 88.452 1.00 13.69 53 LEU C C 1
ATOM 10412 O O . LEU C 1 53 ? 10.081 7.376 88.816 1.00 14.67 53 LEU C O 1
ATOM 10428 N N . LYS C 1 54 ? 11.598 7.324 87.184 1.00 15.02 54 LYS C N 1
ATOM 10429 C CA . LYS C 1 54 ? 10.618 7.653 86.155 1.00 14.10 54 LYS C CA 1
ATOM 10430 C C . LYS C 1 54 ? 9.453 6.648 86.142 1.00 15.11 54 LYS C C 1
ATOM 10431 O O . LYS C 1 54 ? 8.266 7.025 86.131 1.00 17.34 54 LYS C O 1
ATOM 10450 N N . ARG C 1 55 ? 9.781 5.367 86.162 1.00 15.68 55 ARG C N 1
ATOM 10451 C CA . ARG C 1 55 ? 8.765 4.320 86.183 1.00 16.36 55 ARG C CA 1
ATOM 10452 C C . ARG C 1 55 ? 7.867 4.459 87.408 1.00 17.08 55 ARG C C 1
ATOM 10453 O O . ARG C 1 55 ? 6.643 4.431 87.299 1.00 20.26 55 ARG C O 1
ATOM 10474 N N . LEU C 1 56 ? 8.489 4.651 88.565 1.00 16.21 56 LEU C N 1
ATOM 10475 C CA . LEU C 1 56 ? 7.738 4.665 89.807 1.00 16.68 56 LEU C CA 1
ATOM 10476 C C . LEU C 1 56 ? 6.882 5.914 89.947 1.00 18.85 56 LEU C C 1
ATOM 10477 O O . LEU C 1 56 ? 5.744 5.834 90.427 1.00 18.76 56 LEU C O 1
ATOM 10493 N N . VAL C 1 57 ? 7.403 7.060 89.523 1.00 17.27 57 VAL C N 1
ATOM 10494 C CA . VAL C 1 57 ? 6.646 8.298 89.640 1.00 16.39 57 VAL C CA 1
ATOM 10495 C C . VAL C 1 57 ? 5.421 8.257 88.731 1.00 17.33 57 VAL C C 1
ATOM 10496 O O . VAL C 1 57 ? 4.323 8.622 89.136 1.00 18.17 57 VAL C O 1
ATOM 10509 N N . GLU C 1 58 ? 5.597 7.803 87.496 1.00 17.37 58 GLU C N 1
ATOM 10510 C CA . GLU C 1 58 ? 4.469 7.712 86.570 1.00 18.91 58 GLU C CA 1
ATOM 10511 C C . GLU C 1 58 ? 3.392 6.731 87.072 1.00 25.54 58 GLU C C 1
ATOM 10512 O O . GLU C 1 58 ? 2.190 7.016 86.996 1.00 25.11 58 GLU C O 1
ATOM 10524 N N . GLU C 1 59 ? 3.808 5.598 87.626 1.00 20.80 59 GLU C N 1
ATOM 10525 C CA . GLU C 1 59 ? 2.852 4.655 88.205 1.00 22.33 59 GLU C CA 1
ATOM 10526 C C . GLU C 1 59 ? 2.084 5.237 89.379 1.00 22.83 59 GLU C C 1
ATOM 10527 O O . GLU C 1 59 ? 0.853 5.238 89.383 1.00 31.09 59 GLU C O 1
ATOM 10539 N N . LYS C 1 60 ? 2.811 5.723 90.383 1.00 20.09 60 LYS C N 1
ATOM 10540 C CA . LYS C 1 60 ? 2.197 6.131 91.644 1.00 20.53 60 LYS C CA 1
ATOM 10541 C C . LYS C 1 60 ? 1.362 7.405 91.516 1.00 26.70 60 LYS C C 1
ATOM 10542 O O . LYS C 1 60 ? 0.492 7.651 92.356 1.00 21.71 60 LYS C O 1
ATOM 10561 N N . THR C 1 61 ? 1.619 8.206 90.478 1.00 24.01 61 THR C N 1
ATOM 10562 C CA . THR C 1 61 ? 0.786 9.381 90.192 1.00 28.53 61 THR C CA 1
ATOM 10563 C C . THR C 1 61 ? -0.260 9.091 89.110 1.00 27.82 61 THR C C 1
ATOM 10564 O O . THR C 1 61 ? -0.935 10.003 88.633 1.00 29.76 61 THR C O 1
ATOM 10575 N N . ASP C 1 62 ? -0.365 7.830 88.710 1.00 31.69 62 ASP C N 1
ATOM 10576 C CA . ASP C 1 62 ? -1.254 7.423 87.626 1.00 34.87 62 ASP C CA 1
ATOM 10577 C C . ASP C 1 62 ? -1.113 8.343 86.411 1.00 35.32 62 ASP C C 1
ATOM 10578 O O . ASP C 1 62 ? -2.102 8.754 85.807 1.00 40.47 62 ASP C O 1
ATOM 10587 N N . GLY C 1 63 ? 0.129 8.663 86.066 1.00 28.88 63 GLY C N 1
ATOM 10588 C CA . GLY C 1 63 ? 0.441 9.409 84.856 1.00 27.12 63 GLY C CA 1
ATOM 10589 C C . GLY C 1 63 ? 0.363 10.921 84.982 1.00 24.73 63 GLY C C 1
ATOM 10590 O O . GLY C 1 63 ? 0.688 11.635 84.034 1.00 26.26 63 GLY C O 1
ATOM 10594 N N . ASP C 1 64 ? -0.055 11.418 86.139 1.00 26.28 64 ASP C N 1
ATOM 10595 C CA . ASP C 1 64 ? -0.217 12.857 86.319 1.00 28.33 64 ASP C CA 1
ATOM 10596 C C . ASP C 1 64 ? 1.128 13.578 86.283 1.00 26.75 64 ASP C C 1
ATOM 10597 O O . ASP C 1 64 ? 1.204 14.738 85.884 1.00 27.03 64 ASP C O 1
ATOM 10606 N N . ILE C 1 65 ? 2.184 12.897 86.723 1.00 23.39 65 ILE C N 1
ATOM 10607 C CA . ILE C 1 65 ? 3.545 13.425 86.657 1.00 20.86 65 ILE C CA 1
ATOM 10608 C C . ILE C 1 65 ? 4.385 12.483 85.805 1.00 22.84 65 ILE C C 1
ATOM 10609 O O . ILE C 1 65 ? 4.451 11.289 86.089 1.00 21.97 65 ILE C O 1
ATOM 10625 N N . GLN C 1 66 ? 5.008 13.023 84.756 1.00 21.39 66 GLN C N 1
ATOM 10626 C CA . GLN C 1 66 ? 5.887 12.257 83.881 1.00 23.30 66 GLN C CA 1
ATOM 10627 C C . GLN C 1 66 ? 7.275 12.863 83.937 1.00 20.65 66 GLN C C 1
ATOM 10628 O O . GLN C 1 66 ? 7.417 14.088 84.053 1.00 21.64 66 GLN C O 1
ATOM 10642 N N . LEU C 1 67 ? 8.287 12.007 83.840 1.00 18.40 67 LEU C N 1
ATOM 10643 C CA . LEU C 1 67 ? 9.679 12.456 83.790 1.00 15.47 67 LEU C CA 1
ATOM 10644 C C . LEU C 1 67 ? 10.290 12.178 82.434 1.00 16.53 67 LEU C C 1
ATOM 10645 O O . LEU C 1 67 ? 10.069 11.126 81.837 1.00 21.52 67 LEU C O 1
ATOM 10661 N N . LYS C 1 68 ? 11.044 13.147 81.939 1.00 15.59 68 LYS C N 1
ATOM 10662 C CA . LYS C 1 68 ? 11.760 13.023 80.683 1.00 16.65 68 LYS C CA 1
ATOM 10663 C C . LYS C 1 68 ? 13.248 13.068 80.994 1.00 14.72 68 LYS C C 1
ATOM 10664 O O . LYS C 1 68 ? 13.738 14.040 81.585 1.00 14.60 68 LYS C O 1
ATOM 10683 N N . LEU C 1 69 ? 13.971 12.040 80.563 1.00 14.16 69 LEU C N 1
ATOM 10684 C CA . LEU C 1 69 ? 15.358 11.868 80.948 1.00 12.61 69 LEU C CA 1
ATOM 10685 C C . LEU C 1 69 ? 16.294 12.611 80.029 1.00 12.02 69 LEU C C 1
ATOM 10686 O O . LEU C 1 69 ? 16.163 12.529 78.796 1.00 14.52 69 LEU C O 1
ATOM 10702 N N . TYR C 1 70 ? 17.234 13.319 80.660 1.00 10.95 70 TYR C N 1
ATOM 10703 C CA . TYR C 1 70 ? 18.301 14.041 79.953 1.00 12.40 70 TYR C CA 1
ATOM 10704 C C . TYR C 1 70 ? 19.638 13.567 80.504 1.00 11.05 70 TYR C C 1
ATOM 10705 O O . TYR C 1 70 ? 20.220 14.202 81.390 1.00 11.94 70 TYR C O 1
ATOM 10723 N N . PRO C 1 71 ? 20.118 12.409 80.012 1.00 12.73 71 PRO C N 1
ATOM 10724 C CA . PRO C 1 71 ? 21.345 11.813 80.544 1.00 12.41 71 PRO C CA 1
ATOM 10725 C C . PRO C 1 71 ? 22.621 12.471 79.998 1.00 12.30 71 PRO C C 1
ATOM 10726 O O . PRO C 1 71 ? 22.563 13.406 79.207 1.00 12.55 71 PRO C O 1
ATOM 10737 N N . ASN C 1 72 ? 23.765 11.983 80.457 1.00 12.06 72 ASN C N 1
ATOM 10738 C CA . ASN C 1 72 ? 25.085 12.355 79.915 1.00 12.06 72 ASN C CA 1
ATOM 10739 C C . ASN C 1 72 ? 25.393 13.842 80.055 1.00 11.79 72 ASN C C 1
ATOM 10740 O O . ASN C 1 72 ? 26.158 14.413 79.275 1.00 13.87 72 ASN C O 1
ATOM 10751 N N . SER C 1 73 ? 24.803 14.437 81.086 1.00 11.51 73 SER C N 1
ATOM 10752 C CA . SER C 1 73 ? 25.025 15.856 81.358 1.00 13.77 73 SER C CA 1
ATOM 10753 C C . SER C 1 73 ? 24.717 16.704 80.125 1.00 11.58 73 SER C C 1
ATOM 10754 O O . SER C 1 73 ? 25.311 17.757 79.923 1.00 12.27 73 SER C O 1
ATOM 10779 N N . LEU C 1 75 ? 22.357 18.711 79.252 1.00 12.97 75 LEU C N 1
ATOM 10780 C CA . LEU C 1 75 ? 21.884 20.074 79.450 1.00 13.53 75 LEU C CA 1
ATOM 10781 C C . LEU C 1 75 ? 22.915 20.976 80.111 1.00 11.72 75 LEU C C 1
ATOM 10782 O O . LEU C 1 75 ? 22.702 22.195 80.168 1.00 14.23 75 LEU C O 1
ATOM 10798 N N . GLY C 1 76 ? 24.046 20.432 80.547 1.00 11.42 76 GLY C N 1
ATOM 10799 C CA . GLY C 1 76 ? 25.078 21.265 81.151 1.00 12.01 76 GLY C CA 1
ATOM 10800 C C . GLY C 1 76 ? 25.945 20.553 82.173 1.00 11.12 76 GLY C C 1
ATOM 10801 O O . GLY C 1 76 ? 25.621 19.443 82.629 1.00 10.69 76 GLY C O 1
ATOM 10805 N N . GLU C 1 77 ? 27.069 21.180 82.523 1.00 10.68 77 GLU C N 1
ATOM 10806 C CA . GLU C 1 77 ? 27.840 20.705 83.644 1.00 10.41 77 GLU C CA 1
ATOM 10807 C C . GLU C 1 77 ? 27.203 21.121 84.978 1.00 10.14 77 GLU C C 1
ATOM 10808 O O . GLU C 1 77 ? 26.111 21.683 85.007 1.00 10.40 77 GLU C O 1
ATOM 10820 N N . GLU C 1 78 ? 27.880 20.795 86.069 1.00 9.74 78 GLU C N 1
ATOM 10821 C CA . GLU C 1 78 ? 27.218 20.749 87.375 1.00 9.34 78 GLU C CA 1
ATOM 10822 C C . GLU C 1 78 ? 26.662 22.108 87.801 1.00 9.35 78 GLU C C 1
ATOM 10823 O O . GLU C 1 78 ? 25.534 22.178 88.310 1.00 9.62 78 GLU C O 1
ATOM 10835 N N . GLN C 1 79 ? 27.430 23.184 87.670 1.00 10.10 79 GLN C N 1
ATOM 10836 C CA . GLN C 1 79 ? 26.921 24.492 88.104 1.00 9.47 79 GLN C CA 1
ATOM 10837 C C . GLN C 1 79 ? 25.694 24.900 87.321 1.00 10.75 79 GLN C C 1
ATOM 10838 O O . GLN C 1 79 ? 24.690 25.355 87.903 1.00 10.56 79 GLN C O 1
ATOM 10852 N N . GLU C 1 80 ? 25.769 24.768 86.003 1.00 10.67 80 GLU C N 1
ATOM 10853 C CA . GLU C 1 80 ? 24.656 25.154 85.148 1.00 10.78 80 GLU C CA 1
ATOM 10854 C C . GLU C 1 80 ? 23.406 24.332 85.463 1.00 10.32 80 GLU C C 1
ATOM 10855 O O . GLU C 1 80 ? 22.305 24.861 85.432 1.00 10.71 80 GLU C O 1
ATOM 10867 N N . ARG C 1 81 ? 23.559 23.045 85.732 1.00 10.13 81 ARG C N 1
ATOM 10868 C CA . ARG C 1 81 ? 22.380 22.228 86.001 1.00 10.39 81 ARG C CA 1
ATOM 10869 C C . ARG C 1 81 ? 21.755 22.596 87.325 1.00 10.79 81 ARG C C 1
ATOM 10870 O O . ARG C 1 81 ? 20.545 22.489 87.481 1.00 10.61 81 ARG C O 1
ATOM 10908 N N . GLU C 1 83 ? 21.736 25.693 88.454 1.00 10.17 83 GLU C N 1
ATOM 10909 C CA . GLU C 1 83 ? 21.001 26.895 88.065 1.00 10.53 83 GLU C CA 1
ATOM 10910 C C . GLU C 1 83 ? 19.668 26.561 87.392 1.00 11.74 83 GLU C C 1
ATOM 10911 O O . GLU C 1 83 ? 18.644 27.178 87.656 1.00 12.33 83 GLU C O 1
ATOM 10923 N N . GLN C 1 84 ? 19.684 25.542 86.552 1.00 10.88 84 GLN C N 1
ATOM 10924 C CA . GLN C 1 84 ? 18.492 25.118 85.845 1.00 11.25 84 GLN C CA 1
ATOM 10925 C C . GLN C 1 84 ? 17.423 24.644 86.831 1.00 12.01 84 GLN C C 1
ATOM 10926 O O . GLN C 1 84 ? 16.276 25.074 86.741 1.00 13.49 84 GLN C O 1
ATOM 10940 N N . VAL C 1 85 ? 17.795 23.755 87.748 1.00 10.95 85 VAL C N 1
ATOM 10941 C CA . VAL C 1 85 ? 16.812 23.159 88.660 1.00 11.05 85 VAL C CA 1
ATOM 10942 C C . VAL C 1 85 ? 16.302 24.192 89.653 1.00 12.20 85 VAL C C 1
ATOM 10943 O O . VAL C 1 85 ? 15.149 24.142 90.044 1.00 13.39 85 VAL C O 1
ATOM 10956 N N . ILE C 1 86 ? 17.147 25.137 90.044 1.00 10.98 86 ILE C N 1
ATOM 10957 C CA . ILE C 1 86 ? 16.721 26.167 90.985 1.00 11.79 86 ILE C CA 1
ATOM 10958 C C . ILE C 1 86 ? 15.666 27.076 90.364 1.00 11.66 86 ILE C C 1
ATOM 10959 O O . ILE C 1 86 ? 14.748 27.529 91.046 1.00 12.10 86 ILE C O 1
ATOM 10975 N N . ASN C 1 87 ? 15.770 27.322 89.056 1.00 12.81 87 ASN C N 1
ATOM 10976 C CA . ASN C 1 87 ? 14.962 28.352 88.412 1.00 12.31 87 ASN C CA 1
ATOM 10977 C C . ASN C 1 87 ? 13.866 27.919 87.456 1.00 13.77 87 ASN C C 1
ATOM 10978 O O . ASN C 1 87 ? 13.112 28.753 86.972 1.00 17.45 87 ASN C O 1
ATOM 10989 N N . THR C 1 88 ? 13.770 26.623 87.180 1.00 13.60 88 THR C N 1
ATOM 10990 C CA . THR C 1 88 ? 12.744 26.123 86.267 1.00 16.91 88 THR C CA 1
ATOM 10991 C C . THR C 1 88 ? 12.185 24.813 86.798 1.00 14.76 88 THR C C 1
ATOM 10992 O O . THR C 1 88 ? 12.929 24.034 87.365 1.00 15.24 88 THR C O 1
ATOM 11003 N N . PRO C 1 89 ? 10.882 24.549 86.587 1.00 19.01 89 PRO C N 1
ATOM 11004 C CA . PRO C 1 89 ? 10.288 23.283 87.028 1.00 13.68 89 PRO C CA 1
ATOM 11005 C C . PRO C 1 89 ? 10.938 22.085 86.358 1.00 17.25 89 PRO C C 1
ATOM 11006 O O . PRO C 1 89 ? 10.804 21.901 85.155 1.00 19.28 89 PRO C O 1
ATOM 11017 N N . SER C 1 90 ? 11.645 21.291 87.148 1.00 15.63 90 SER C N 1
ATOM 11018 C CA . SER C 1 90 ? 12.540 20.268 86.646 1.00 12.68 90 SER C CA 1
ATOM 11019 C C . SER C 1 90 ? 13.192 19.592 87.835 1.00 13.79 90 SER C C 1
ATOM 11020 O O . SER C 1 90 ? 13.038 20.035 88.987 1.00 13.64 90 SER C O 1
ATOM 11028 N N . LEU C 1 91 ? 13.892 18.506 87.550 1.00 12.04 91 LEU C N 1
ATOM 11029 C CA . LEU C 1 91 ? 14.712 17.815 88.534 1.00 11.62 91 LEU C CA 1
ATOM 11030 C C . LEU C 1 91 ? 16.142 17.648 88.041 1.00 11.23 91 LEU C C 1
ATOM 11031 O O . LEU C 1 91 ? 16.398 17.629 86.847 1.00 11.87 91 LEU C O 1
ATOM 11047 N N . ASN C 1 92 ? 17.064 17.475 88.978 1.00 11.41 92 ASN C N 1
ATOM 11048 C CA . ASN C 1 92 ? 18.467 17.315 88.641 1.00 10.50 92 ASN C CA 1
ATOM 11049 C C . ASN C 1 92 ? 19.115 16.388 89.638 1.00 13.24 92 ASN C C 1
ATOM 11050 O O . ASN C 1 92 ? 18.787 16.428 90.834 1.00 13.06 92 ASN C O 1
ATOM 11061 N N . ILE C 1 93 ? 19.993 15.519 89.159 1.00 11.19 93 ILE C N 1
ATOM 11062 C CA . ILE C 1 93 ? 20.852 14.746 90.025 1.00 10.60 93 ILE C CA 1
ATOM 11063 C C . ILE C 1 93 ? 22.243 15.377 90.002 1.00 9.69 93 ILE C C 1
ATOM 11064 O O . ILE C 1 93 ? 22.907 15.442 88.966 1.00 10.35 93 ILE C O 1
ATOM 11080 N N . ALA C 1 94 ? 22.638 15.891 91.153 1.00 10.60 94 ALA C N 1
ATOM 11081 C CA . ALA C 1 94 ? 23.850 16.663 91.299 1.00 9.65 94 ALA C CA 1
ATOM 11082 C C . ALA C 1 94 ? 24.923 15.915 92.076 1.00 10.68 94 ALA C C 1
ATOM 11083 O O . ALA C 1 94 ? 24.643 15.141 92.983 1.00 11.22 94 ALA C O 1
ATOM 11090 N N . SER C 1 95 ? 26.168 16.162 91.713 1.00 10.10 95 SER C N 1
ATOM 11091 C CA . SER C 1 95 ? 27.285 15.657 92.479 1.00 10.38 95 SER C CA 1
ATOM 11092 C C . SER C 1 95 ? 27.729 16.702 93.496 1.00 10.80 95 SER C C 1
ATOM 11093 O O . SER C 1 95 ? 27.187 17.806 93.548 1.00 9.59 95 SER C O 1
ATOM 11101 N N . PHE C 1 96 ? 28.734 16.352 94.289 1.00 10.54 96 PHE C N 1
ATOM 11102 C CA . PHE C 1 96 ? 29.396 17.314 95.170 1.00 11.63 96 PHE C CA 1
ATOM 11103 C C . PHE C 1 96 ? 29.807 18.569 94.390 1.00 10.49 96 PHE C C 1
ATOM 11104 O O . PHE C 1 96 ? 29.801 19.689 94.927 1.00 11.83 96 PHE C O 1
ATOM 11121 N N . ALA C 1 97 ? 30.157 18.424 93.112 1.00 8.98 97 ALA C N 1
ATOM 11122 C CA . ALA C 1 97 ? 30.620 19.579 92.351 1.00 9.42 97 ALA C CA 1
ATOM 11123 C C . ALA C 1 97 ? 29.523 20.608 92.168 1.00 9.98 97 ALA C C 1
ATOM 11124 O O . ALA C 1 97 ? 29.793 21.829 92.173 1.00 12.68 97 ALA C O 1
ATOM 11131 N N . GLY C 1 98 ? 28.294 20.141 92.013 1.00 11.12 98 GLY C N 1
ATOM 11132 C CA . GLY C 1 98 ? 27.175 21.047 91.848 1.00 10.42 98 GLY C CA 1
ATOM 11133 C C . GLY C 1 98 ? 26.652 21.579 93.169 1.00 9.66 98 GLY C C 1
ATOM 11134 O O . GLY C 1 98 ? 26.273 22.740 93.273 1.00 10.43 98 GLY C O 1
ATOM 11138 N N . LEU C 1 99 ? 26.614 20.744 94.199 1.00 10.63 99 LEU C N 1
ATOM 11139 C CA . LEU C 1 99 ? 25.966 21.134 95.446 1.00 10.98 99 LEU C CA 1
ATOM 11140 C C . LEU C 1 99 ? 26.899 21.853 96.419 1.00 11.93 99 LEU C C 1
ATOM 11141 O O . LEU C 1 99 ? 26.452 22.743 97.158 1.00 11.84 99 LEU C O 1
ATOM 11157 N N . SER C 1 100 ? 28.178 21.477 96.444 1.00 11.19 100 SER C N 1
ATOM 11158 C CA . SER C 1 100 ? 29.094 22.025 97.462 1.00 10.69 100 SER C CA 1
ATOM 11159 C C . SER C 1 100 ? 29.277 23.551 97.413 1.00 10.18 100 SER C C 1
ATOM 11160 O O . SER C 1 100 ? 29.480 24.153 98.461 1.00 11.07 100 SER C O 1
ATOM 11168 N N . PRO C 1 101 ? 29.238 24.199 96.221 1.00 10.20 101 PRO C N 1
ATOM 11169 C CA . PRO C 1 101 ? 29.370 25.660 96.279 1.00 9.43 101 PRO C CA 1
ATOM 11170 C C . PRO C 1 101 ? 28.206 26.349 96.992 1.00 12.11 101 PRO C C 1
ATOM 11171 O O . PRO C 1 101 ? 28.386 27.464 97.471 1.00 13.79 101 PRO C O 1
ATOM 11182 N N . ILE C 1 102 ? 27.025 25.716 96.994 1.00 10.73 102 ILE C N 1
ATOM 11183 C CA . ILE C 1 102 ? 25.818 26.273 97.601 1.00 10.55 102 ILE C CA 1
ATOM 11184 C C . ILE C 1 102 ? 25.650 25.851 99.052 1.00 10.71 102 ILE C C 1
ATOM 11185 O O . ILE C 1 102 ? 25.247 26.668 99.893 1.00 12.81 102 ILE C O 1
ATOM 11201 N N . VAL C 1 103 ? 25.911 24.575 99.322 1.00 10.05 103 VAL C N 1
ATOM 11202 C CA . VAL C 1 103 ? 25.855 24.020 100.675 1.00 11.02 103 VAL C CA 1
ATOM 11203 C C . VAL C 1 103 ? 27.197 23.332 100.964 1.00 9.66 103 VAL C C 1
ATOM 11204 O O . VAL C 1 103 ? 27.319 22.109 100.961 1.00 10.83 103 VAL C O 1
ATOM 11217 N N . PRO C 1 104 ? 28.231 24.125 101.241 1.00 10.44 104 PRO C N 1
ATOM 11218 C CA . PRO C 1 104 ? 29.546 23.535 101.558 1.00 10.98 104 PRO C CA 1
ATOM 11219 C C . PRO C 1 104 ? 29.521 22.621 102.804 1.00 11.13 104 PRO C C 1
ATOM 11220 O O . PRO C 1 104 ? 30.418 21.783 103.017 1.00 11.53 104 PRO C O 1
ATOM 11231 N N . GLU C 1 105 ? 28.499 22.797 103.622 1.00 11.93 105 GLU C N 1
ATOM 11232 C CA . GLU C 1 105 ? 28.325 21.966 104.802 1.00 11.70 105 GLU C CA 1
ATOM 11233 C C . GLU C 1 105 ? 28.235 20.490 104.431 1.00 10.78 105 GLU C C 1
ATOM 11234 O O . GLU C 1 105 ? 28.488 19.634 105.291 1.00 12.28 105 GLU C O 1
ATOM 11246 N N . ILE C 1 106 ? 27.927 20.156 103.170 1.00 10.42 106 ILE C N 1
ATOM 11247 C CA . ILE C 1 106 ? 27.954 18.743 102.771 1.00 10.55 106 ILE C CA 1
ATOM 11248 C C . ILE C 1 106 ? 29.335 18.102 102.878 1.00 10.29 106 ILE C C 1
ATOM 11249 O O . ILE C 1 106 ? 29.456 16.877 102.922 1.00 11.61 106 ILE C O 1
ATOM 11265 N N . TYR C 1 107 ? 30.385 18.913 102.946 1.00 10.14 107 TYR C N 1
ATOM 11266 C CA . TYR C 1 107 ? 31.723 18.352 103.133 1.00 10.37 107 TYR C CA 1
ATOM 11267 C C . TYR C 1 107 ? 31.861 17.490 104.390 1.00 11.01 107 TYR C C 1
ATOM 11268 O O . TYR C 1 107 ? 32.663 16.556 104.427 1.00 10.86 107 TYR C O 1
ATOM 11286 N N . VAL C 1 108 ? 31.087 17.789 105.428 1.00 10.52 108 VAL C N 1
ATOM 11287 C CA . VAL C 1 108 ? 31.180 17.010 106.664 1.00 11.49 108 VAL C CA 1
ATOM 11288 C C . VAL C 1 108 ? 30.830 15.528 106.431 1.00 10.80 108 VAL C C 1
ATOM 11289 O O . VAL C 1 108 ? 31.421 14.644 107.053 1.00 12.27 108 VAL C O 1
ATOM 11302 N N . SER C 1 109 ? 29.924 15.243 105.488 1.00 10.05 109 SER C N 1
ATOM 11303 C CA . SER C 1 109 ? 29.490 13.875 105.227 1.00 11.57 109 SER C CA 1
ATOM 11304 C C . SER C 1 109 ? 30.574 13.052 104.544 1.00 12.25 109 SER C C 1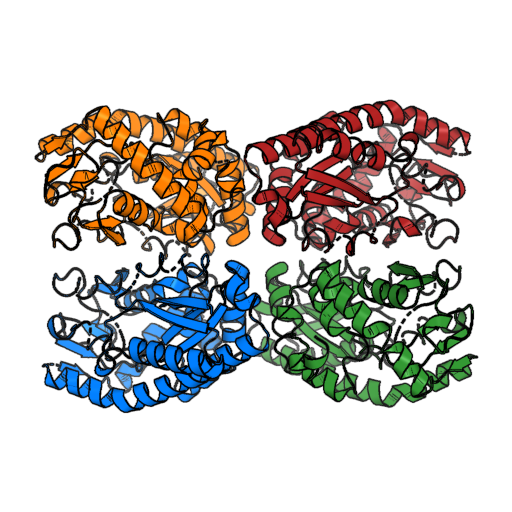
ATOM 11305 O O . SER C 1 109 ? 30.429 11.818 104.444 1.00 14.12 109 SER C O 1
ATOM 11313 N N . ALA C 1 110 ? 31.640 13.714 104.082 1.00 11.72 110 ALA C N 1
ATOM 11314 C CA . ALA C 1 110 ? 32.740 13.057 103.362 1.00 12.23 110 ALA C CA 1
ATOM 11315 C C . ALA C 1 110 ? 34.028 12.915 104.180 1.00 11.72 110 ALA C C 1
ATOM 11316 O O . ALA C 1 110 ? 35.098 12.686 103.648 1.00 12.50 110 ALA C O 1
ATOM 11323 N N . ILE C 1 111 ? 33.939 13.062 105.491 1.00 10.25 111 ILE C N 1
ATOM 11324 C CA . ILE C 1 111 ? 35.083 12.749 106.341 1.00 10.80 111 ILE C CA 1
ATOM 11325 C C . ILE C 1 111 ? 35.597 11.346 106.007 1.00 11.02 111 ILE C C 1
ATOM 11326 O O . ILE C 1 111 ? 34.827 10.404 105.963 1.00 12.74 111 ILE C O 1
ATOM 11342 N N . PRO C 1 112 ? 36.901 11.203 105.728 1.00 10.59 112 PRO C N 1
ATOM 11343 C CA . PRO C 1 112 ? 37.439 9.892 105.356 1.00 11.83 112 PRO C CA 1
ATOM 11344 C C . PRO C 1 112 ? 37.151 8.844 106.412 1.00 14.14 112 PRO C C 1
ATOM 11345 O O . PRO C 1 112 ? 37.306 9.126 107.598 1.00 12.54 112 PRO C O 1
ATOM 11356 N N . PHE C 1 113 ? 36.712 7.661 105.992 1.00 12.99 113 PHE C N 1
ATOM 11357 C CA . PHE C 1 113 ? 36.460 6.535 106.885 1.00 14.28 113 PHE C CA 1
ATOM 11358 C C . PHE C 1 113 ? 35.395 6.822 107.930 1.00 11.99 113 PHE C C 1
ATOM 11359 O O . PHE C 1 113 ? 35.350 6.173 108.980 1.00 16.68 113 PHE C O 1
ATOM 11376 N N . LEU C 1 114 ? 34.501 7.764 107.639 1.00 11.44 114 LEU C N 1
ATOM 11377 C CA . LEU C 1 114 ? 33.410 8.068 108.559 1.00 11.58 114 LEU C CA 1
ATOM 11378 C C . LEU C 1 114 ? 32.469 6.882 108.785 1.00 14.05 114 LEU C C 1
ATOM 11379 O O . LEU C 1 114 ? 31.953 6.695 109.874 1.00 14.70 114 LEU C O 1
ATOM 11395 N N . PHE C 1 115 ? 32.231 6.110 107.736 1.00 13.44 115 PHE C N 1
ATOM 11396 C CA . PHE C 1 115 ? 31.288 5.000 107.764 1.00 15.90 115 PHE C CA 1
ATOM 11397 C C . PHE C 1 115 ? 32.011 3.670 107.665 1.00 16.89 115 PHE C C 1
ATOM 11398 O O . PHE C 1 115 ? 32.757 3.435 106.720 1.00 17.82 115 PHE C O 1
ATOM 11415 N N . GLU C 1 116 ? 31.777 2.792 108.641 1.00 18.86 116 GLU C N 1
ATOM 11416 C CA . GLU C 1 116 ? 32.475 1.510 108.651 1.00 21.67 116 GLU C CA 1
ATOM 11417 C C . GLU C 1 116 ? 31.917 0.581 107.587 1.00 21.03 116 GLU C C 1
ATOM 11418 O O . GLU C 1 116 ? 32.592 -0.352 107.154 1.00 21.90 116 GLU C O 1
ATOM 11430 N N . ASP C 1 117 ? 30.673 0.830 107.183 1.00 17.15 117 ASP C N 1
ATOM 11431 C CA . ASP C 1 117 ? 29.987 -0.019 106.208 1.00 16.21 117 ASP C CA 1
ATOM 11432 C C . ASP C 1 117 ? 28.814 0.721 105.564 1.00 14.44 117 ASP C C 1
ATOM 11433 O O . ASP C 1 117 ? 28.525 1.871 105.928 1.00 14.78 117 ASP C O 1
ATOM 11442 N N . TYR C 1 118 ? 28.175 0.098 104.575 1.00 15.55 118 TYR C N 1
ATOM 11443 C CA . TYR C 1 118 ? 27.070 0.746 103.880 1.00 16.45 118 TYR C CA 1
ATOM 11444 C C . TYR C 1 118 ? 25.943 1.087 104.842 1.00 14.99 118 TYR C C 1
ATOM 11445 O O . TYR C 1 118 ? 25.343 2.140 104.736 1.00 15.31 118 TYR C O 1
ATOM 11463 N N . GLU C 1 119 ? 25.677 0.188 105.775 1.00 16.90 119 GLU C N 1
ATOM 11464 C CA . GLU C 1 119 ? 24.578 0.361 106.695 1.00 17.29 119 GLU C CA 1
ATOM 11465 C C . GLU C 1 119 ? 24.728 1.650 107.524 1.00 15.82 119 GLU C C 1
ATOM 11466 O O . GLU C 1 119 ? 23.778 2.414 107.694 1.00 17.72 119 GLU C O 1
ATOM 11478 N N . ALA C 1 120 ? 25.946 1.926 107.972 1.00 15.44 120 ALA C N 1
ATOM 11479 C CA . ALA C 1 120 ? 26.194 3.149 108.723 1.00 16.32 120 ALA C CA 1
ATOM 11480 C C . ALA C 1 120 ? 25.924 4.399 107.875 1.00 18.05 120 ALA C C 1
ATOM 11481 O O . ALA C 1 120 ? 25.382 5.390 108.368 1.00 14.89 120 ALA C O 1
ATOM 11488 N N . ALA C 1 121 ? 26.306 4.374 106.603 1.00 13.37 121 ALA C N 1
ATOM 11489 C CA . ALA C 1 121 ? 26.026 5.500 105.744 1.00 14.61 121 ALA C CA 1
ATOM 11490 C C . ALA C 1 121 ? 24.522 5.669 105.542 1.00 12.56 121 ALA C C 1
ATOM 11491 O O . ALA C 1 121 ? 23.993 6.796 105.615 1.00 14.71 121 ALA C O 1
ATOM 11498 N N . HIS C 1 122 ? 23.799 4.565 105.354 1.00 14.03 122 HIS C N 1
ATOM 11499 C CA . HIS C 1 122 ? 22.362 4.668 105.104 1.00 14.80 122 HIS C CA 1
ATOM 11500 C C . HIS C 1 122 ? 21.648 5.310 106.318 1.00 13.80 122 HIS C C 1
ATOM 11501 O O . HIS C 1 122 ? 20.813 6.191 106.159 1.00 16.34 122 HIS C O 1
ATOM 11516 N N . GLN C 1 123 ? 22.009 4.887 107.514 1.00 14.86 123 GLN C N 1
ATOM 11517 C CA . GLN C 1 123 ? 21.364 5.387 108.719 1.00 16.55 123 GLN C CA 1
ATOM 11518 C C . GLN C 1 123 ? 21.633 6.895 108.862 1.00 20.12 123 GLN C C 1
ATOM 11519 O O . GLN C 1 123 ? 20.739 7.684 109.196 1.00 18.16 123 GLN C O 1
ATOM 11533 N N . PHE C 1 124 ? 22.876 7.276 108.597 1.00 14.26 124 PHE C N 1
ATOM 11534 C CA . PHE C 1 124 ? 23.289 8.674 108.613 1.00 12.80 124 PHE C CA 1
ATOM 11535 C C . PHE C 1 124 ? 22.414 9.571 107.739 1.00 14.59 124 PHE C C 1
ATOM 11536 O O . PHE C 1 124 ? 21.933 10.612 108.183 1.00 14.33 124 PHE C O 1
ATOM 11553 N N . PHE C 1 125 ? 22.227 9.205 106.472 1.00 11.89 125 PHE C N 1
ATOM 11554 C CA . PHE C 1 125 ? 21.439 10.029 105.556 1.00 13.47 125 PHE C CA 1
ATOM 11555 C C . PHE C 1 125 ? 19.941 9.846 105.798 1.00 16.01 125 PHE C C 1
ATOM 11556 O O . PHE C 1 125 ? 19.183 10.807 105.727 1.00 15.52 125 PHE C O 1
ATOM 11573 N N . ASP C 1 126 ? 19.501 8.615 106.084 1.00 15.30 126 ASP C N 1
ATOM 11574 C CA . ASP C 1 126 ? 18.074 8.364 106.222 1.00 14.60 126 ASP C CA 1
ATOM 11575 C C . ASP C 1 126 ? 17.481 8.987 107.493 1.00 17.27 126 ASP C C 1
ATOM 11576 O O . ASP C 1 126 ? 16.327 9.414 107.497 1.00 21.42 126 ASP C O 1
ATOM 11585 N N . GLU C 1 127 ? 18.267 9.041 108.565 1.00 17.70 127 GLU C N 1
ATOM 11586 C CA . GLU C 1 127 ? 17.731 9.390 109.882 1.00 21.11 127 GLU C CA 1
ATOM 11587 C C . GLU C 1 127 ? 18.446 10.519 110.576 1.00 17.36 127 GLU C C 1
ATOM 11588 O O . GLU C 1 127 ? 17.916 11.085 111.519 1.00 18.32 127 GLU C O 1
ATOM 11600 N N . GLY C 1 128 ? 19.661 10.833 110.153 1.00 14.20 128 GLY C N 1
ATOM 11601 C CA . GLY C 1 128 ? 20.465 11.779 110.903 1.00 17.39 128 GLY C CA 1
ATOM 11602 C C . GLY C 1 128 ? 19.966 13.210 110.933 1.00 16.25 128 GLY C C 1
ATOM 11603 O O . GLY C 1 128 ? 19.371 13.715 109.968 1.00 16.53 128 GLY C O 1
ATOM 11607 N N . ASP C 1 129 ? 20.259 13.885 112.044 1.00 13.52 129 ASP C N 1
ATOM 11608 C CA . ASP C 1 129 ? 19.878 15.290 112.227 1.00 15.52 129 ASP C CA 1
ATOM 11609 C C . ASP C 1 129 ? 20.660 16.226 111.325 1.00 14.37 129 ASP C C 1
ATOM 11610 O O . ASP C 1 129 ? 20.126 17.220 110.829 1.00 15.12 129 ASP C O 1
ATOM 11619 N N . TYR C 1 130 ? 21.929 15.922 111.131 1.00 13.01 130 TYR C N 1
ATOM 11620 C CA . TYR C 1 130 ? 22.774 16.733 110.276 1.00 13.32 130 TYR C CA 1
ATOM 11621 C C . TYR C 1 130 ? 22.204 16.777 108.857 1.00 13.58 130 TYR C C 1
ATOM 11622 O O . TYR C 1 130 ? 22.112 17.851 108.248 1.00 12.68 130 TYR C O 1
ATOM 11640 N N . TRP C 1 131 ? 21.820 15.634 108.299 1.00 12.16 131 TRP C N 1
ATOM 11641 C CA . TRP C 1 131 ? 21.338 15.650 106.923 1.00 11.79 131 TRP C CA 1
ATOM 11642 C C . TRP C 1 131 ? 20.006 16.394 106.789 1.00 11.84 131 TRP C C 1
ATOM 11643 O O . TRP C 1 131 ? 19.758 17.067 105.774 1.00 13.11 131 TRP C O 1
ATOM 11664 N N A ASN C 1 132 ? 19.163 16.292 107.810 0.64 12.67 132 ASN C N 1
ATOM 11665 N N B ASN C 1 132 ? 19.170 16.321 107.810 0.36 13.24 132 ASN C N 1
ATOM 11666 C CA A ASN C 1 132 ? 17.931 17.080 107.859 0.64 16.00 132 ASN C CA 1
ATOM 11667 C CA B ASN C 1 132 ? 17.933 17.077 107.776 0.36 15.97 132 ASN C CA 1
ATOM 11668 C C A ASN C 1 132 ? 18.249 18.553 107.696 0.64 13.99 132 ASN C C 1
ATOM 11669 C C B ASN C 1 132 ? 18.220 18.574 107.717 0.36 14.52 132 ASN C C 1
ATOM 11670 O O A ASN C 1 132 ? 17.595 19.266 106.935 0.64 14.65 132 ASN C O 1
ATOM 11671 O O B ASN C 1 132 ? 17.519 19.319 107.032 0.36 14.96 132 ASN C O 1
ATOM 11692 N N . LYS C 1 133 ? 19.261 19.018 108.418 1.00 13.75 133 LYS C N 1
ATOM 11693 C CA . LYS C 1 133 ? 19.660 20.409 108.364 1.00 13.91 133 LYS C CA 1
ATOM 11694 C C . LYS C 1 133 ? 20.216 20.786 106.990 1.00 14.68 133 LYS C C 1
ATOM 11695 O O . LYS C 1 133 ? 19.916 21.857 106.494 1.00 15.80 133 LYS C O 1
ATOM 11715 N N . VAL C 1 134 ? 21.025 19.916 106.395 1.00 13.33 134 VAL C N 1
ATOM 11716 C CA . VAL C 1 134 ? 21.514 20.121 105.032 1.00 12.43 134 VAL C CA 1
ATOM 11717 C C . VAL C 1 134 ? 20.340 20.327 104.071 1.00 13.17 134 VAL C C 1
ATOM 11718 O O . VAL C 1 134 ? 20.353 21.258 103.274 1.00 13.47 134 VAL C O 1
ATOM 11731 N N . GLU C 1 135 ? 19.333 19.465 104.148 1.00 13.93 135 GLU C N 1
ATOM 11732 C CA . GLU C 1 135 ? 18.197 19.585 103.234 1.00 13.39 135 GLU C CA 1
ATOM 11733 C C . GLU C 1 135 ? 17.533 20.963 103.404 1.00 14.57 135 GLU C C 1
ATOM 11734 O O . GLU C 1 135 ? 17.233 21.669 102.428 1.00 14.91 135 GLU C O 1
ATOM 11746 N N . ASP C 1 136 ? 17.296 21.356 104.643 1.00 12.67 136 ASP C N 1
ATOM 11747 C CA . ASP C 1 136 ? 16.666 22.649 104.903 1.00 12.65 136 ASP C CA 1
ATOM 11748 C C . ASP C 1 136 ? 17.519 23.821 104.452 1.00 13.64 136 ASP C C 1
ATOM 11749 O O . ASP C 1 136 ? 16.998 24.843 104.001 1.00 15.01 136 ASP C O 1
ATOM 11758 N N . THR C 1 137 ? 18.835 23.691 104.584 1.00 13.48 137 THR C N 1
ATOM 11759 C CA . THR C 1 137 ? 19.759 24.752 104.215 1.00 13.31 137 THR C CA 1
ATOM 11760 C C . THR C 1 137 ? 19.712 24.971 102.695 1.00 13.65 137 THR C C 1
ATOM 11761 O O . THR C 1 137 ? 19.705 26.107 102.250 1.00 14.13 137 THR C O 1
ATOM 11772 N N . LEU C 1 138 ? 19.670 23.907 101.906 1.00 12.26 138 LEU C N 1
ATOM 11773 C CA . LEU C 1 138 ? 19.531 24.084 100.455 1.00 11.66 138 LEU C CA 1
ATOM 11774 C C . LEU C 1 138 ? 18.253 24.854 100.117 1.00 11.78 138 LEU C C 1
ATOM 11775 O O . LEU C 1 138 ? 18.265 25.773 99.288 1.00 13.58 138 LEU C O 1
ATOM 11791 N N . GLU C 1 139 ? 17.141 24.479 100.730 1.00 11.64 139 GLU C N 1
ATOM 11792 C CA . GLU C 1 139 ? 15.871 25.128 100.431 1.00 11.66 139 GLU C CA 1
ATOM 11793 C C . GLU C 1 139 ? 15.896 26.589 100.853 1.00 15.11 139 GLU C C 1
ATOM 11794 O O . GLU C 1 139 ? 15.400 27.463 100.165 1.00 16.78 139 GLU C O 1
ATOM 11806 N N . GLU C 1 140 ? 16.472 26.859 102.006 1.00 11.97 140 GLU C N 1
ATOM 11807 C CA . GLU C 1 140 ? 16.575 28.222 102.485 1.00 14.73 140 GLU C CA 1
ATOM 11808 C C . GLU C 1 140 ? 17.373 29.093 101.556 1.00 14.66 140 GLU C C 1
ATOM 11809 O O . GLU C 1 140 ? 16.970 30.236 101.297 1.00 18.13 140 GLU C O 1
ATOM 11821 N N . ARG C 1 141 ? 18.470 28.566 101.017 1.00 13.87 141 ARG C N 1
ATOM 11822 C CA . ARG C 1 141 ? 19.368 29.361 100.203 1.00 13.71 141 ARG C CA 1
ATOM 11823 C C . ARG C 1 141 ? 18.906 29.510 98.765 1.00 18.81 141 ARG C C 1
ATOM 11824 O O . ARG C 1 141 ? 19.260 30.492 98.106 1.00 18.70 141 ARG C O 1
ATOM 11845 N N . THR C 1 142 ? 18.132 28.548 98.270 1.00 14.93 142 THR C N 1
ATOM 11846 C CA . THR C 1 142 ? 17.801 28.525 96.839 1.00 16.39 142 THR C CA 1
ATOM 11847 C C . THR C 1 142 ? 16.353 28.203 96.505 1.00 14.87 142 THR C C 1
ATOM 11848 O O . THR C 1 142 ? 15.944 28.319 95.329 1.00 17.41 142 THR C O 1
ATOM 11859 N N . GLY C 1 143 ? 15.580 27.730 97.472 1.00 14.64 143 GLY C N 1
ATOM 11860 C CA . GLY C 1 143 ? 14.227 27.267 97.215 1.00 17.17 143 GLY C CA 1
ATOM 11861 C C . GLY C 1 143 ? 14.138 25.809 96.787 1.00 16.26 143 GLY C C 1
ATOM 11862 O O . GLY C 1 143 ? 13.081 25.185 96.925 1.00 18.71 143 GLY C O 1
ATOM 11866 N N . ALA C 1 144 ? 15.234 25.266 96.269 1.00 14.67 144 ALA C N 1
ATOM 11867 C CA . ALA C 1 144 ? 15.243 23.915 95.747 1.00 14.29 144 ALA C CA 1
ATOM 11868 C C . ALA C 1 144 ? 15.165 22.903 96.880 1.00 17.08 144 ALA C C 1
ATOM 11869 O O . ALA C 1 144 ? 15.676 23.151 97.977 1.00 15.95 144 ALA C O 1
ATOM 11876 N N . GLU C 1 145 ? 14.539 21.765 96.596 1.00 12.22 145 GLU C N 1
ATOM 11877 C CA . GLU C 1 145 ? 14.351 20.706 97.576 1.00 13.55 145 GLU C CA 1
ATOM 11878 C C . GLU C 1 145 ? 15.253 19.491 97.320 1.00 15.29 145 GLU C C 1
ATOM 11879 O O . GLU C 1 145 ? 15.326 18.968 96.214 1.00 16.35 145 GLU C O 1
ATOM 11891 N N . LEU C 1 146 ? 15.991 19.078 98.345 1.00 14.05 146 LEU C N 1
ATOM 11892 C CA . LEU C 1 146 ? 16.857 17.903 98.268 1.00 13.26 146 LEU C CA 1
ATOM 11893 C C . LEU C 1 146 ? 16.018 16.684 98.651 1.00 14.63 146 LEU C C 1
ATOM 11894 O O . LEU C 1 146 ? 15.636 16.522 99.804 1.00 17.19 146 LEU C O 1
ATOM 11910 N N . LEU C 1 147 ? 15.689 15.849 97.683 1.00 12.62 147 LEU C N 1
ATOM 11911 C CA . LEU C 1 147 ? 14.733 14.771 97.868 1.00 11.59 147 LEU C CA 1
ATOM 11912 C C . LEU C 1 147 ? 15.327 13.439 98.332 1.00 11.56 147 LEU C C 1
ATOM 11913 O O . LEU C 1 147 ? 14.626 12.635 98.928 1.00 15.76 147 LEU C O 1
ATOM 11929 N N . GLY C 1 148 ? 16.583 13.191 97.989 1.00 13.65 148 GLY C N 1
ATOM 11930 C CA . GLY C 1 148 ? 17.223 11.955 98.376 1.00 13.62 148 GLY C CA 1
ATOM 11931 C C . GLY C 1 148 ? 18.691 11.879 98.035 1.00 12.89 148 GLY C C 1
ATOM 11932 O O . GLY C 1 148 ? 19.230 12.685 97.261 1.00 13.22 148 GLY C O 1
ATOM 11936 N N . VAL C 1 149 ? 19.312 10.855 98.613 1.00 14.63 149 VAL C N 1
ATOM 11937 C CA . VAL C 1 149 ? 20.730 10.550 98.460 1.00 12.28 149 VAL C CA 1
ATOM 11938 C C . VAL C 1 149 ? 20.855 9.241 97.701 1.00 11.36 149 VAL C C 1
ATOM 11939 O O . VAL C 1 149 ? 20.499 8.165 98.196 1.00 13.60 149 VAL C O 1
ATOM 11952 N N . ILE C 1 150 ? 21.329 9.343 96.467 1.00 12.20 150 ILE C N 1
ATOM 11953 C CA . ILE C 1 150 ? 21.445 8.198 95.589 1.00 11.56 150 ILE C CA 1
ATOM 11954 C C . ILE C 1 150 ? 22.784 7.524 95.749 1.00 12.06 150 ILE C C 1
ATOM 11955 O O . ILE C 1 150 ? 23.829 8.129 95.525 1.00 11.34 150 ILE C O 1
ATOM 11971 N N . GLU C 1 151 ? 22.758 6.262 96.147 1.00 12.36 151 GLU C N 1
ATOM 11972 C CA . GLU C 1 151 ? 23.976 5.477 96.175 1.00 11.92 151 GLU C CA 1
ATOM 11973 C C . GLU C 1 151 ? 24.238 4.984 94.759 1.00 11.98 151 GLU C C 1
ATOM 11974 O O . GLU C 1 151 ? 23.435 4.217 94.226 1.00 12.34 151 GLU C O 1
ATOM 11986 N N . GLU C 1 152 ? 25.322 5.449 94.143 1.00 14.64 152 GLU C N 1
ATOM 11987 C CA . GLU C 1 152 ? 25.586 5.102 92.744 1.00 14.39 152 GLU C CA 1
ATOM 11988 C C . GLU C 1 152 ? 26.985 4.533 92.518 1.00 13.86 152 GLU C C 1
ATOM 11989 O O . GLU C 1 152 ? 27.518 4.539 91.395 1.00 13.90 152 GLU C O 1
ATOM 12001 N N . GLY C 1 153 ? 27.582 4.024 93.590 1.00 13.86 153 GLY C N 1
ATOM 12002 C CA . GLY C 1 153 ? 28.810 3.274 93.515 1.00 13.56 153 GLY C CA 1
ATOM 12003 C C . GLY C 1 153 ? 29.168 2.817 94.925 1.00 13.78 153 GLY C C 1
ATOM 12004 O O . GLY C 1 153 ? 28.542 3.224 95.890 1.00 14.08 153 GLY C O 1
ATOM 12008 N N . GLY C 1 154 ? 30.136 1.918 95.019 1.00 13.72 154 GLY C N 1
ATOM 12009 C CA . GLY C 1 154 ? 30.701 1.539 96.294 1.00 15.74 154 GLY C CA 1
ATOM 12010 C C . GLY C 1 154 ? 31.565 2.641 96.871 1.00 14.65 154 GLY C C 1
ATOM 12011 O O . GLY C 1 154 ? 31.575 3.773 96.391 1.00 15.20 154 GLY C O 1
ATOM 12015 N N . PHE C 1 155 ? 32.302 2.307 97.917 1.00 14.80 155 PHE C N 1
ATOM 12016 C CA . PHE C 1 155 ? 33.221 3.266 98.511 1.00 13.65 155 PHE C CA 1
ATOM 12017 C C . PHE C 1 155 ? 34.317 3.692 97.516 1.00 13.10 155 PHE C C 1
ATOM 12018 O O . PHE C 1 155 ? 34.685 2.958 96.597 1.00 14.79 155 PHE C O 1
ATOM 12035 N N . LEU C 1 156 ? 34.824 4.904 97.674 1.00 12.62 156 LEU C N 1
ATOM 12036 C CA . LEU C 1 156 ? 35.726 5.469 96.670 1.00 11.81 156 LEU C CA 1
ATOM 12037 C C . LEU C 1 156 ? 37.121 4.895 96.738 1.00 12.06 156 LEU C C 1
ATOM 12038 O O . LEU C 1 156 ? 37.655 4.691 97.828 1.00 13.48 156 LEU C O 1
ATOM 12054 N N . ASP C 1 157 ? 37.701 4.722 95.556 1.00 11.55 157 ASP C N 1
ATOM 12055 C CA . ASP C 1 157 ? 39.052 4.243 95.342 1.00 12.02 157 ASP C CA 1
ATOM 12056 C C . ASP C 1 157 ? 39.911 5.282 94.618 1.00 12.77 157 ASP C C 1
ATOM 12057 O O . ASP C 1 157 ? 39.396 6.260 94.074 1.00 13.26 157 ASP C O 1
ATOM 12066 N N . PHE C 1 158 ? 41.221 5.063 94.586 1.00 12.69 158 PHE C N 1
ATOM 12067 C CA . PHE C 1 158 ? 42.138 5.931 93.837 1.00 11.19 158 PHE C CA 1
ATOM 12068 C C . PHE C 1 158 ? 42.665 5.243 92.592 1.00 11.97 158 PHE C C 1
ATOM 12069 O O . PHE C 1 158 ? 42.896 4.031 92.592 1.00 13.73 158 PHE C O 1
ATOM 12086 N N . THR C 1 159 ? 42.795 6.010 91.513 1.00 11.87 159 THR C N 1
ATOM 12087 C CA . THR C 1 159 ? 43.500 5.566 90.325 1.00 12.10 159 THR C CA 1
ATOM 12088 C C . THR C 1 159 ? 44.599 6.567 89.979 1.00 12.54 159 THR C C 1
ATOM 12089 O O . THR C 1 159 ? 44.505 7.758 90.300 1.00 14.23 159 THR C O 1
ATOM 12100 N N . ASN C 1 160 ? 45.642 6.085 89.312 1.00 13.83 160 ASN C N 1
ATOM 12101 C CA . ASN C 1 160 ? 46.642 6.986 88.736 1.00 14.22 160 ASN C CA 1
ATOM 12102 C C . ASN C 1 160 ? 47.419 6.298 87.653 1.00 14.63 160 ASN C C 1
ATOM 12103 O O . ASN C 1 160 ? 47.274 5.097 87.450 1.00 14.05 160 ASN C O 1
ATOM 12114 N N . SER C 1 161 ? 48.208 7.084 86.936 1.00 14.41 161 SER C N 1
ATOM 12115 C CA . SER C 1 161 ? 48.978 6.593 85.801 1.00 15.44 161 SER C CA 1
ATOM 12116 C C . SER C 1 161 ? 50.470 6.549 86.076 1.00 18.68 161 SER C C 1
ATOM 12117 O O . SER C 1 161 ? 51.232 6.132 85.203 1.00 20.12 161 SER C O 1
ATOM 12125 N N . LYS C 1 162 ? 50.894 6.984 87.258 1.00 16.64 162 LYS C N 1
ATOM 12126 C CA . LYS C 1 162 ? 52.326 7.081 87.541 1.00 16.22 162 LYS C CA 1
ATOM 12127 C C . LYS C 1 162 ? 52.932 5.888 88.276 1.00 20.04 162 LYS C C 1
ATOM 12128 O O . LYS C 1 162 ? 53.966 5.363 87.850 1.00 21.55 162 LYS C O 1
ATOM 12147 N N . ARG C 1 163 ? 52.317 5.466 89.374 1.00 18.81 163 ARG C N 1
ATOM 12148 C CA . ARG C 1 163 ? 52.888 4.394 90.186 1.00 17.29 163 ARG C CA 1
ATOM 12149 C C . ARG C 1 163 ? 51.878 3.754 91.118 1.00 17.08 163 ARG C C 1
ATOM 12150 O O . ARG C 1 163 ? 50.865 4.338 91.437 1.00 16.17 163 ARG C O 1
ATOM 12171 N N . PRO C 1 164 ? 52.156 2.531 91.561 1.00 16.93 164 PRO C N 1
ATOM 12172 C CA . PRO C 1 164 ? 51.239 1.956 92.544 1.00 18.38 164 PRO C CA 1
ATOM 12173 C C . PRO C 1 164 ? 51.173 2.837 93.780 1.00 16.64 164 PRO C C 1
ATOM 12174 O O . PRO C 1 164 ? 52.185 3.429 94.189 1.00 19.11 164 PRO C O 1
ATOM 12185 N N . ILE C 1 165 ? 49.986 2.908 94.381 1.00 16.12 165 ILE C N 1
ATOM 12186 C CA . ILE C 1 165 ? 49.788 3.607 95.644 1.00 14.29 165 ILE C CA 1
ATOM 12187 C C . ILE C 1 165 ? 49.291 2.615 96.706 1.00 16.39 165 ILE C C 1
ATOM 12188 O O . ILE C 1 165 ? 48.199 2.057 96.592 1.00 18.98 165 ILE C O 1
ATOM 12204 N N . SER C 1 166 ? 50.103 2.374 97.719 1.00 15.95 166 SER C N 1
ATOM 12205 C CA . SER C 1 166 ? 49.681 1.505 98.814 1.00 15.17 166 SER C CA 1
ATOM 12206 C C . SER C 1 166 ? 49.728 2.161 100.180 1.00 19.92 166 SER C C 1
ATOM 12207 O O . SER C 1 166 ? 49.271 1.574 101.148 1.00 22.73 166 SER C O 1
ATOM 12215 N N . SER C 1 167 ? 50.259 3.378 100.252 1.00 19.45 167 SER C N 1
ATOM 12216 C CA . SER C 1 167 ? 50.342 4.117 101.507 1.00 25.13 167 SER C CA 1
ATOM 12217 C C . SER C 1 167 ? 50.246 5.599 101.179 1.00 22.15 167 SER C C 1
ATOM 12218 O O . SER C 1 167 ? 50.434 5.994 100.034 1.00 18.35 167 SER C O 1
ATOM 12226 N N . PRO C 1 168 ? 49.935 6.428 102.174 1.00 23.99 168 PRO C N 1
ATOM 12227 C CA . PRO C 1 168 ? 49.875 7.877 101.941 1.00 19.31 168 PRO C CA 1
ATOM 12228 C C . PRO C 1 168 ? 51.122 8.447 101.264 1.00 16.05 168 PRO C C 1
ATOM 12229 O O . PRO C 1 168 ? 51.001 9.339 100.412 1.00 17.37 168 PRO C O 1
ATOM 12240 N N . GLU C 1 169 ? 52.297 7.929 101.611 1.00 20.07 169 GLU C N 1
ATOM 12241 C CA . GLU C 1 169 ? 53.554 8.465 101.086 1.00 18.67 169 GLU C CA 1
ATOM 12242 C C . GLU C 1 169 ? 53.650 8.351 99.560 1.00 18.05 169 GLU C C 1
ATOM 12243 O O . GLU C 1 169 ? 54.350 9.133 98.919 1.00 22.21 169 GLU C O 1
ATOM 12255 N N . ASP C 1 170 ? 52.936 7.392 98.979 1.00 17.72 170 ASP C N 1
ATOM 12256 C CA . ASP C 1 170 ? 53.001 7.170 97.543 1.00 18.70 170 ASP C CA 1
ATOM 12257 C C . ASP C 1 170 ? 52.338 8.303 96.747 1.00 17.68 170 ASP C C 1
ATOM 12258 O O . ASP C 1 170 ? 52.568 8.427 95.545 1.00 17.70 170 ASP C O 1
ATOM 12267 N N . PHE C 1 171 ? 51.520 9.132 97.409 1.00 15.61 171 PHE C N 1
ATOM 12268 C CA . PHE C 1 171 ? 50.884 10.281 96.772 1.00 13.38 171 PHE C CA 1
ATOM 12269 C C . PHE C 1 171 ? 51.834 11.452 96.536 1.00 14.67 171 PHE C C 1
ATOM 12270 O O . PHE C 1 171 ? 51.534 12.340 95.752 1.00 17.07 171 PHE C O 1
ATOM 12287 N N . GLU C 1 172 ? 52.955 11.476 97.249 1.00 15.85 172 GLU C N 1
ATOM 12288 C CA . GLU C 1 172 ? 53.777 12.678 97.308 1.00 17.76 172 GLU C CA 1
ATOM 12289 C C . GLU C 1 172 ? 54.275 13.053 95.931 1.00 14.29 172 GLU C C 1
ATOM 12290 O O . GLU C 1 172 ? 54.918 12.261 95.244 1.00 20.50 172 GLU C O 1
ATOM 12302 N N . GLY C 1 173 ? 53.939 14.269 95.529 1.00 17.91 173 GLY C N 1
ATOM 12303 C CA . GLY C 1 173 ? 54.395 14.808 94.262 1.00 16.15 173 GLY C CA 1
ATOM 12304 C C . GLY C 1 173 ? 53.429 14.630 93.111 1.00 18.10 173 GLY C C 1
ATOM 12305 O O . GLY C 1 173 ? 53.593 15.260 92.066 1.00 22.95 173 GLY C O 1
ATOM 12309 N N . LEU C 1 174 ? 52.431 13.774 93.285 1.00 17.03 174 LEU C N 1
ATOM 12310 C CA . LEU C 1 174 ? 51.474 13.537 92.217 1.00 14.79 174 LEU C CA 1
ATOM 12311 C C . LEU C 1 174 ? 50.460 14.668 92.175 1.00 16.85 174 LEU C C 1
ATOM 12312 O O . LEU C 1 174 ? 50.284 15.417 93.142 1.00 16.77 174 LEU C O 1
ATOM 12328 N N . ARG C 1 175 ? 49.800 14.787 91.036 1.00 15.04 175 ARG C N 1
ATOM 12329 C CA . ARG C 1 175 ? 48.777 15.799 90.822 1.00 14.58 175 ARG C CA 1
ATOM 12330 C C . ARG C 1 175 ? 47.470 15.104 90.462 1.00 12.63 175 ARG C C 1
ATOM 12331 O O . ARG C 1 175 ? 47.388 14.397 89.476 1.00 17.80 175 ARG C O 1
ATOM 12352 N N . PHE C 1 176 ? 46.443 15.295 91.286 1.00 12.35 176 PHE C N 1
ATOM 12353 C CA . PHE C 1 176 ? 45.183 14.590 91.096 1.00 15.17 176 PHE C CA 1
ATOM 12354 C C . PHE C 1 176 ? 44.087 15.541 90.665 1.00 12.68 176 PHE C C 1
ATOM 12355 O O . PHE C 1 176 ? 44.039 16.718 91.055 1.00 13.86 176 PHE C O 1
ATOM 12372 N N . ARG C 1 177 ? 43.204 15.012 89.841 1.00 10.96 177 ARG C N 1
ATOM 12373 C CA . ARG C 1 177 ? 41.918 15.637 89.547 1.00 10.40 177 ARG C CA 1
ATOM 12374 C C . ARG C 1 177 ? 40.980 15.489 90.726 1.00 11.75 177 ARG C C 1
ATOM 12375 O O . ARG C 1 177 ? 40.833 14.401 91.297 1.00 12.25 177 ARG C O 1
ATOM 12396 N N . ALA C 1 178 ? 40.321 16.591 91.046 1.00 10.11 178 ALA C N 1
ATOM 12397 C CA . ALA C 1 178 ? 39.327 16.661 92.108 1.00 10.14 178 ALA C CA 1
ATOM 12398 C C . ALA C 1 178 ? 37.961 16.939 91.553 1.00 10.97 178 ALA C C 1
ATOM 12399 O O . ALA C 1 178 ? 37.793 17.745 90.667 1.00 11.79 178 ALA C O 1
ATOM 12423 N N . ASP C 1 180 ? 35.797 18.297 93.643 1.00 10.69 180 ASP C N 1
ATOM 12424 C CA . ASP C 1 180 ? 35.410 19.453 94.437 1.00 11.02 180 ASP C CA 1
ATOM 12425 C C . ASP C 1 180 ? 36.506 19.717 95.471 1.00 12.41 180 ASP C C 1
ATOM 12426 O O . ASP C 1 180 ? 37.412 18.911 95.636 1.00 10.70 180 ASP C O 1
ATOM 12435 N N . PRO C 1 181 ? 36.432 20.858 96.171 1.00 11.15 181 PRO C N 1
ATOM 12436 C CA . PRO C 1 181 ? 37.506 21.178 97.114 1.00 11.18 181 PRO C CA 1
ATOM 12437 C C . PRO C 1 181 ? 37.788 20.170 98.194 1.00 11.23 181 PRO C C 1
ATOM 12438 O O . PRO C 1 181 ? 38.919 20.146 98.672 1.00 11.73 181 PRO C O 1
ATOM 12449 N N . SER C 1 182 ? 36.804 19.394 98.637 1.00 11.59 182 SER C N 1
ATOM 12450 C CA . SER C 1 182 ? 37.078 18.422 99.696 1.00 13.02 182 SER C CA 1
ATOM 12451 C C . SER C 1 182 ? 38.055 17.331 99.236 1.00 13.91 182 SER C C 1
ATOM 12452 O O . SER C 1 182 ? 38.844 16.834 100.026 1.00 12.72 182 SER C O 1
ATOM 12460 N N . GLN C 1 183 ? 38.037 16.988 97.948 1.00 10.82 183 GLN C N 1
ATOM 12461 C CA . GLN C 1 183 ? 39.001 16.025 97.441 1.00 13.26 183 GLN C CA 1
ATOM 12462 C C . GLN C 1 183 ? 40.367 16.705 97.383 1.00 11.98 183 GLN C C 1
ATOM 12463 O O . GLN C 1 183 ? 41.378 16.088 97.699 1.00 11.28 183 GLN C O 1
ATOM 12477 N N . VAL C 1 184 ? 40.414 17.975 96.972 1.00 12.46 184 VAL C N 1
ATOM 12478 C CA . VAL C 1 184 ? 41.674 18.702 97.014 1.00 13.11 184 VAL C CA 1
ATOM 12479 C C . VAL C 1 184 ? 42.307 18.597 98.420 1.00 11.93 184 VAL C C 1
ATOM 12480 O O . VAL C 1 184 ? 43.500 18.310 98.541 1.00 11.06 184 VAL C O 1
ATOM 12493 N N . ALA C 1 185 ? 41.520 18.841 99.456 1.00 12.16 185 ALA C N 1
ATOM 12494 C CA . ALA C 1 185 ? 42.037 18.784 100.827 1.00 11.37 185 ALA C CA 1
ATOM 12495 C C . ALA C 1 185 ? 42.605 17.426 101.146 1.00 12.05 185 ALA C C 1
ATOM 12496 O O . ALA C 1 185 ? 43.659 17.329 101.773 1.00 14.48 185 ALA C O 1
ATOM 12503 N N . LEU C 1 186 ? 41.903 16.373 100.750 1.00 12.26 186 LEU C N 1
ATOM 12504 C CA . LEU C 1 186 ? 42.350 15.022 101.040 1.00 13.26 186 LEU C CA 1
ATOM 12505 C C . LEU C 1 186 ? 43.665 14.741 100.336 1.00 13.43 186 LEU C C 1
ATOM 12506 O O . LEU C 1 186 ? 44.584 14.169 100.918 1.00 13.65 186 LEU C O 1
ATOM 12522 N N . TYR C 1 187 ? 43.771 15.148 99.076 1.00 12.80 187 TYR C N 1
ATOM 12523 C CA . TYR C 1 187 ? 44.988 14.892 98.335 1.00 13.15 187 TYR C CA 1
ATOM 12524 C C . TYR C 1 187 ? 46.170 15.610 99.002 1.00 15.12 187 TYR C C 1
ATOM 12525 O O . TYR C 1 187 ? 47.264 15.044 99.143 1.00 13.78 187 TYR C O 1
ATOM 12543 N N . GLU C 1 188 ? 45.953 16.854 99.409 1.00 13.45 188 GLU C N 1
ATOM 12544 C CA . GLU C 1 188 ? 46.987 17.639 100.078 1.00 14.82 188 GLU C CA 1
ATOM 12545 C C . GLU C 1 188 ? 47.423 16.975 101.387 1.00 15.50 188 GLU C C 1
ATOM 12546 O O . GLU C 1 188 ? 48.598 17.067 101.785 1.00 15.86 188 GLU C O 1
ATOM 12558 N N . ALA C 1 189 ? 46.499 16.302 102.061 1.00 15.32 189 ALA C N 1
ATOM 12559 C CA . ALA C 1 189 ? 46.836 15.648 103.322 1.00 16.01 189 ALA C CA 1
ATOM 12560 C C . ALA C 1 189 ? 47.856 14.532 103.085 1.00 16.98 189 ALA C C 1
ATOM 12561 O O . ALA C 1 189 ? 48.637 14.184 103.983 1.00 19.01 189 ALA C O 1
ATOM 12568 N N . PHE C 1 190 ? 47.852 13.972 101.883 1.00 13.96 190 PHE C N 1
ATOM 12569 C CA . PHE C 1 190 ? 48.787 12.912 101.532 1.00 16.38 190 PHE C CA 1
ATOM 12570 C C . PHE C 1 190 ? 50.010 13.419 100.741 1.00 16.51 190 PHE C C 1
ATOM 12571 O O . PHE C 1 190 ? 50.834 12.638 100.310 1.00 18.38 190 PHE C O 1
ATOM 12588 N N . GLY C 1 191 ? 50.119 14.720 100.521 1.00 14.78 191 GLY C N 1
ATOM 12589 C CA . GLY C 1 191 ? 51.290 15.276 99.846 1.00 16.17 191 GLY C CA 1
ATOM 12590 C C . GLY C 1 191 ? 51.135 15.433 98.345 1.00 16.18 191 GLY C C 1
ATOM 12591 O O . GLY C 1 191 ? 52.119 15.746 97.659 1.00 16.70 191 GLY C O 1
ATOM 12595 N N . ALA C 1 192 ? 49.921 15.207 97.829 1.00 14.97 192 ALA C N 1
ATOM 12596 C CA . ALA C 1 192 ? 49.610 15.405 96.415 1.00 16.18 192 ALA C CA 1
ATOM 12597 C C . ALA C 1 192 ? 48.897 16.722 96.208 1.00 15.86 192 ALA C C 1
ATOM 12598 O O . ALA C 1 192 ? 48.284 17.265 97.131 1.00 17.24 192 ALA C O 1
ATOM 12605 N N . SER C 1 193 ? 48.977 17.258 95.003 1.00 16.27 193 SER C N 1
ATOM 12606 C CA . SER C 1 193 ? 48.214 18.448 94.689 1.00 14.27 193 SER C CA 1
ATOM 12607 C C . SER C 1 193 ? 46.899 17.994 94.073 1.00 13.82 193 SER C C 1
ATOM 12608 O O . SER C 1 193 ? 46.752 16.836 93.632 1.00 14.59 193 SER C O 1
ATOM 12616 N N . GLY C 1 194 ? 45.920 18.885 94.114 1.00 13.08 194 GLY C N 1
ATOM 12617 C CA . GLY C 1 194 ? 44.619 18.588 93.550 1.00 12.66 194 GLY C CA 1
ATOM 12618 C C . GLY C 1 194 ? 44.004 19.804 92.919 1.00 12.17 194 GLY C C 1
ATOM 12619 O O . GLY C 1 194 ? 44.189 20.934 93.358 1.00 13.77 194 GLY C O 1
ATOM 12623 N N . THR C 1 195 ? 43.263 19.577 91.847 1.00 12.33 195 THR C N 1
ATOM 12624 C CA . THR C 1 195 ? 42.638 20.655 91.149 1.00 14.50 195 THR C CA 1
ATOM 12625 C C . THR C 1 195 ? 41.264 20.226 90.618 1.00 12.60 195 THR C C 1
ATOM 12626 O O . THR C 1 195 ? 41.115 19.112 90.093 1.00 13.11 195 THR C O 1
ATOM 12637 N N . PRO C 1 196 ? 40.250 21.097 90.766 1.00 10.90 196 PRO C N 1
ATOM 12638 C CA . PRO C 1 196 ? 38.923 20.721 90.246 1.00 11.43 196 PRO C CA 1
ATOM 12639 C C . PRO C 1 196 ? 38.854 20.658 88.724 1.00 13.78 196 PRO C C 1
ATOM 12640 O O . PRO C 1 196 ? 39.294 21.580 88.034 1.00 18.47 196 PRO C O 1
ATOM 12651 N N . ILE C 1 197 ? 38.336 19.551 88.200 1.00 11.94 197 ILE C N 1
ATOM 12652 C CA . ILE C 1 197 ? 38.104 19.429 86.778 1.00 13.11 197 ILE C CA 1
ATOM 12653 C C . ILE C 1 197 ? 36.740 18.756 86.596 1.00 11.37 197 ILE C C 1
ATOM 12654 O O . ILE C 1 197 ? 36.454 17.784 87.299 1.00 12.54 197 ILE C O 1
ATOM 12670 N N . PRO C 1 198 ? 35.887 19.260 85.692 1.00 11.21 198 PRO C N 1
ATOM 12671 C CA . PRO C 1 198 ? 34.585 18.613 85.517 1.00 11.34 198 PRO C CA 1
ATOM 12672 C C . PRO C 1 198 ? 34.683 17.151 85.157 1.00 11.41 198 PRO C C 1
ATOM 12673 O O . PRO C 1 198 ? 35.649 16.732 84.515 1.00 11.09 198 PRO C O 1
ATOM 12684 N N . TRP C 1 199 ? 33.670 16.388 85.540 1.00 11.23 199 TRP C N 1
ATOM 12685 C CA . TRP C 1 199 ? 33.616 14.977 85.194 1.00 11.17 199 TRP C CA 1
ATOM 12686 C C . TRP C 1 199 ? 33.761 14.810 83.678 1.00 11.39 199 TRP C C 1
ATOM 12687 O O . TRP C 1 199 ? 34.493 13.932 83.203 1.00 11.67 199 TRP C O 1
ATOM 12708 N N . THR C 1 200 ? 33.068 15.653 82.926 1.00 11.75 200 THR C N 1
ATOM 12709 C CA . THR C 1 200 ? 33.058 15.525 81.476 1.00 12.07 200 THR C CA 1
ATOM 12710 C C . THR C 1 200 ? 34.382 15.904 80.793 1.00 13.21 200 THR C C 1
ATOM 12711 O O . THR C 1 200 ? 34.481 15.789 79.579 1.00 14.15 200 THR C O 1
ATOM 12722 N N . ASP C 1 201 ? 35.366 16.381 81.550 1.00 12.13 201 ASP C N 1
ATOM 12723 C CA . ASP C 1 201 ? 36.728 16.556 81.030 1.00 11.74 201 ASP C CA 1
ATOM 12724 C C . ASP C 1 201 ? 37.757 15.653 81.702 1.00 13.77 201 ASP C C 1
ATOM 12725 O O . ASP C 1 201 ? 38.962 15.803 81.468 1.00 14.23 201 ASP C O 1
ATOM 12734 N N . THR C 1 202 ? 37.309 14.698 82.507 1.00 11.85 202 THR C N 1
ATOM 12735 C CA . THR C 1 202 ? 38.227 13.931 83.328 1.00 10.87 202 THR C CA 1
ATOM 12736 C C . THR C 1 202 ? 39.012 12.905 82.514 1.00 11.96 202 THR C C 1
ATOM 12737 O O . THR C 1 202 ? 40.217 12.796 82.715 1.00 11.40 202 THR C O 1
ATOM 12748 N N . TYR C 1 203 ? 38.359 12.179 81.603 1.00 12.06 203 TYR C N 1
ATOM 12749 C CA . TYR C 1 203 ? 39.085 11.262 80.725 1.00 11.43 203 TYR C CA 1
ATOM 12750 C C . TYR C 1 203 ? 40.189 12.002 79.970 1.00 12.51 203 TYR C C 1
ATOM 12751 O O . TYR C 1 203 ? 41.343 11.573 79.978 1.00 12.51 203 TYR C O 1
ATOM 12786 N N . ALA C 1 205 ? 41.611 14.943 80.655 1.00 12.01 205 ALA C N 1
ATOM 12787 C CA . ALA C 1 205 ? 42.603 15.450 81.591 1.00 12.87 205 ALA C CA 1
ATOM 12788 C C . ALA C 1 205 ? 43.628 14.385 81.965 1.00 12.87 205 ALA C C 1
ATOM 12789 O O . ALA C 1 205 ? 44.803 14.689 82.094 1.00 15.36 205 ALA C O 1
ATOM 12796 N N . LEU C 1 206 ? 43.191 13.144 82.155 1.00 12.49 206 LEU C N 1
ATOM 12797 C CA . LEU C 1 206 ? 44.097 12.055 82.502 1.00 13.34 206 LEU C CA 1
ATOM 12798 C C . LEU C 1 206 ? 44.878 11.568 81.282 1.00 14.48 206 LEU C C 1
ATOM 12799 O O . LEU C 1 206 ? 46.074 11.284 81.367 1.00 16.09 206 LEU C O 1
ATOM 12815 N N . LYS C 1 207 ? 44.204 11.483 80.142 1.00 12.77 207 LYS C N 1
ATOM 12816 C CA . LYS C 1 207 ? 44.861 11.057 78.910 1.00 12.67 207 LYS C CA 1
ATOM 12817 C C . LYS C 1 207 ? 46.050 11.934 78.578 1.00 14.74 207 LYS C C 1
ATOM 12818 O O . LYS C 1 207 ? 47.102 11.449 78.156 1.00 15.44 207 LYS C O 1
ATOM 12837 N N . THR C 1 208 ? 45.864 13.241 78.739 1.00 14.55 208 THR C N 1
ATOM 12838 C CA . THR C 1 208 ? 46.878 14.236 78.355 1.00 13.44 208 THR C CA 1
ATOM 12839 C C . THR C 1 208 ? 47.800 14.647 79.509 1.00 14.83 208 THR C C 1
ATOM 12840 O O . THR C 1 208 ? 48.643 15.546 79.367 1.00 18.42 208 THR C O 1
ATOM 12851 N N . ASN C 1 209 ? 47.633 13.995 80.654 1.00 14.45 209 ASN C N 1
ATOM 12852 C CA . ASN C 1 209 ? 48.466 14.234 81.829 1.00 14.81 209 ASN C CA 1
ATOM 12853 C C . ASN C 1 209 ? 48.364 15.644 82.426 1.00 14.75 209 ASN C C 1
ATOM 12854 O O . ASN C 1 209 ? 49.283 16.128 83.078 1.00 20.80 209 ASN C O 1
ATOM 12865 N N . VAL C 1 210 ? 47.206 16.271 82.246 1.00 14.11 210 VAL C N 1
ATOM 12866 C CA . VAL C 1 210 ? 46.855 17.460 83.044 1.00 16.26 210 VAL C CA 1
ATOM 12867 C C . VAL C 1 210 ? 46.809 17.038 84.520 1.00 18.00 210 VAL C C 1
ATOM 12868 O O . VAL C 1 210 ? 47.158 17.805 85.430 1.00 16.97 210 VAL C O 1
ATOM 12881 N N . ALA C 1 211 ? 46.386 15.804 84.754 1.00 15.38 211 ALA C N 1
ATOM 12882 C CA . ALA C 1 211 ? 46.467 15.203 86.075 1.00 15.44 211 ALA C CA 1
ATOM 12883 C C . ALA C 1 211 ? 46.952 13.759 85.963 1.00 13.64 211 ALA C C 1
ATOM 12884 O O . ALA C 1 211 ? 46.777 13.119 84.926 1.00 15.61 211 ALA C O 1
ATOM 12891 N N . ASP C 1 212 ? 47.579 13.277 87.030 1.00 13.19 212 ASP C N 1
ATOM 12892 C CA . ASP C 1 212 ? 48.066 11.904 87.115 1.00 13.13 212 ASP C CA 1
ATOM 12893 C C . ASP C 1 212 ? 46.974 10.920 87.545 1.00 12.52 212 ASP C C 1
ATOM 12894 O O . ASP C 1 212 ? 47.044 9.734 87.228 1.00 13.19 212 ASP C O 1
ATOM 12903 N N . GLY C 1 213 ? 46.007 11.384 88.334 1.00 13.35 213 GLY C N 1
ATOM 12904 C CA . GLY C 1 213 ? 45.073 10.462 88.949 1.00 12.99 213 GLY C CA 1
ATOM 12905 C C . GLY C 1 213 ? 43.760 11.104 89.295 1.00 10.34 213 GLY C C 1
ATOM 12906 O O . GLY C 1 213 ? 43.556 12.287 89.067 1.00 11.29 213 GLY C O 1
ATOM 12910 N N . GLN C 1 214 ? 42.865 10.305 89.872 1.00 10.31 214 GLN C N 1
ATOM 12911 C CA . GLN C 1 214 ? 41.558 10.761 90.323 1.00 10.15 214 GLN C CA 1
ATOM 12912 C C . GLN C 1 214 ? 41.016 9.761 91.364 1.00 10.37 214 GLN C C 1
ATOM 12913 O O . GLN C 1 214 ? 41.678 8.763 91.699 1.00 12.25 214 GLN C O 1
ATOM 12944 N N . ASN C 1 216 ? 37.221 7.814 92.707 1.00 10.66 216 ASN C N 1
ATOM 12945 C CA . ASN C 1 216 ? 35.842 7.477 92.365 1.00 10.84 216 ASN C CA 1
ATOM 12946 C C . ASN C 1 216 ? 35.630 6.014 92.715 1.00 12.44 216 ASN C C 1
ATOM 12947 O O . ASN C 1 216 ? 36.592 5.265 92.832 1.00 12.36 216 ASN C O 1
ATOM 12958 N N . PRO C 1 217 ? 34.377 5.598 92.869 1.00 11.45 217 PRO C N 1
ATOM 12959 C CA . PRO C 1 217 ? 34.143 4.149 92.966 1.00 12.91 217 PRO C CA 1
ATOM 12960 C C . PRO C 1 217 ? 34.378 3.462 91.631 1.00 12.86 217 PRO C C 1
ATOM 12961 O O . PRO C 1 217 ? 34.402 4.104 90.601 1.00 11.60 217 PRO C O 1
ATOM 12972 N N . PRO C 1 218 ? 34.550 2.140 91.646 1.00 13.80 218 PRO C N 1
ATOM 12973 C CA . PRO C 1 218 ? 34.707 1.368 90.405 1.00 12.25 218 PRO C CA 1
ATOM 12974 C C . PRO C 1 218 ? 33.670 1.735 89.354 1.00 12.29 218 PRO C C 1
ATOM 12975 O O . PRO C 1 218 ? 34.038 1.780 88.197 1.00 12.78 218 PRO C O 1
ATOM 13003 N N . TYR C 1 220 ? 32.266 4.526 88.297 1.00 11.92 220 TYR C N 1
ATOM 13004 C CA . TYR C 1 220 ? 32.691 5.641 87.443 1.00 11.64 220 TYR C CA 1
ATOM 13005 C C . TYR C 1 220 ? 33.998 5.391 86.713 1.00 11.46 220 TYR C C 1
ATOM 13006 O O . TYR C 1 220 ? 34.189 5.862 85.596 1.00 11.62 220 TYR C O 1
ATOM 13024 N N . ILE C 1 221 ? 34.916 4.659 87.324 1.00 12.35 221 ILE C N 1
ATOM 13025 C CA . ILE C 1 221 ? 36.163 4.329 86.646 1.00 12.15 221 ILE C CA 1
ATOM 13026 C C . ILE C 1 221 ? 35.871 3.534 85.366 1.00 13.34 221 ILE C C 1
ATOM 13027 O O . ILE C 1 221 ? 36.470 3.761 84.307 1.00 14.37 221 ILE C O 1
ATOM 13043 N N . ILE C 1 222 ? 34.925 2.613 85.457 1.00 11.99 222 ILE C N 1
ATOM 13044 C CA . ILE C 1 222 ? 34.472 1.866 84.283 1.00 12.36 222 ILE C CA 1
ATOM 13045 C C . ILE C 1 222 ? 33.699 2.770 83.338 1.00 12.40 222 ILE C C 1
ATOM 13046 O O . ILE C 1 222 ? 33.934 2.768 82.111 1.00 13.62 222 ILE C O 1
ATOM 13079 N N . GLY C 1 224 ? 33.556 5.959 82.663 1.00 13.23 224 GLY C N 1
ATOM 13080 C CA . GLY C 1 224 ? 34.351 6.911 81.894 1.00 13.75 224 GLY C CA 1
ATOM 13081 C C . GLY C 1 224 ? 35.484 6.300 81.095 1.00 13.29 224 GLY C C 1
ATOM 13082 O O . GLY C 1 224 ? 36.286 7.027 80.483 1.00 13.44 224 GLY C O 1
ATOM 13086 N N . SER C 1 225 ? 35.554 4.970 81.083 1.00 12.40 225 SER C N 1
ATOM 13087 C CA . SER C 1 225 ? 36.664 4.239 80.445 1.00 14.48 225 SER C CA 1
ATOM 13088 C C . SER C 1 225 ? 38.022 4.697 80.968 1.00 13.11 225 SER C C 1
ATOM 13089 O O . SER C 1 225 ? 39.019 4.733 80.214 1.00 12.66 225 SER C O 1
ATOM 13097 N N . LEU C 1 226 ? 38.097 5.025 82.264 1.00 13.56 226 LEU C N 1
ATOM 13098 C CA . LEU C 1 226 ? 39.324 5.606 82.800 1.00 12.17 226 LEU C CA 1
ATOM 13099 C C . LEU C 1 226 ? 40.474 4.605 82.867 1.00 13.65 226 LEU C C 1
ATOM 13100 O O . LEU C 1 226 ? 41.630 5.003 82.887 1.00 14.15 226 LEU C O 1
ATOM 13116 N N . TYR C 1 227 ? 40.158 3.315 82.850 1.00 13.70 227 TYR C N 1
ATOM 13117 C CA . TYR C 1 227 ? 41.182 2.275 82.836 1.00 13.64 227 TYR C CA 1
ATOM 13118 C C . TYR C 1 227 ? 41.997 2.366 81.534 1.00 13.87 227 TYR C C 1
ATOM 13119 O O . TYR C 1 227 ? 43.079 1.800 81.456 1.00 16.62 227 TYR C O 1
ATOM 13137 N N . GLU C 1 228 ? 41.494 3.066 80.507 1.00 12.61 228 GLU C N 1
ATOM 13138 C CA . GLU C 1 228 ? 42.281 3.242 79.282 1.00 13.15 228 GLU C CA 1
ATOM 13139 C C . GLU C 1 228 ? 43.452 4.173 79.485 1.00 16.24 228 GLU C C 1
ATOM 13140 O O . GLU C 1 228 ? 44.410 4.153 78.706 1.00 17.25 228 GLU C O 1
ATOM 13152 N N . VAL C 1 229 ? 43.357 5.016 80.514 1.00 15.88 229 VAL C N 1
ATOM 13153 C CA . VAL C 1 229 ? 44.323 6.096 80.700 1.00 14.66 229 VAL C CA 1
ATOM 13154 C C . VAL C 1 229 ? 44.813 6.120 82.143 1.00 14.38 229 VAL C C 1
ATOM 13155 O O . VAL C 1 229 ? 45.432 7.105 82.579 1.00 14.68 229 VAL C O 1
ATOM 13168 N N . GLN C 1 230 ? 44.542 5.018 82.860 1.00 12.91 230 GLN C N 1
ATOM 13169 C CA . GLN C 1 230 ? 44.967 4.832 84.267 1.00 12.39 230 GLN C CA 1
ATOM 13170 C C . GLN C 1 230 ? 45.386 3.388 84.442 1.00 17.24 230 GLN C C 1
ATOM 13171 O O . GLN C 1 230 ? 44.646 2.504 84.063 1.00 17.92 230 GLN C O 1
ATOM 13185 N N . LYS C 1 231 ? 46.524 3.155 85.089 1.00 15.73 231 LYS C N 1
ATOM 13186 C CA . LYS C 1 231 ? 47.040 1.804 85.265 1.00 17.31 231 LYS C CA 1
ATOM 13187 C C . LYS C 1 231 ? 46.871 1.249 86.670 1.00 14.66 231 LYS C C 1
ATOM 13188 O O . LYS C 1 231 ? 46.712 0.036 86.829 1.00 17.60 231 LYS C O 1
ATOM 13207 N N . TYR C 1 232 ? 46.890 2.117 87.677 1.00 14.26 232 TYR C N 1
ATOM 13208 C CA . TYR C 1 232 ? 47.032 1.672 89.055 1.00 13.65 232 TYR C CA 1
ATOM 13209 C C . TYR C 1 232 ? 45.777 1.974 89.854 1.00 16.75 232 TYR C C 1
ATOM 13210 O O . TYR C 1 232 ? 45.345 3.110 89.896 1.00 15.67 232 TYR C O 1
ATOM 13228 N N . LEU C 1 233 ? 45.192 0.945 90.466 1.00 14.07 233 LEU C N 1
ATOM 13229 C CA . LEU C 1 233 ? 43.966 1.068 91.251 1.00 16.05 233 LEU C CA 1
ATOM 13230 C C . LEU C 1 233 ? 44.250 0.683 92.694 1.00 16.55 233 LEU C C 1
ATOM 13231 O O . LEU C 1 233 ? 44.785 -0.404 92.957 1.00 16.15 233 LEU C O 1
ATOM 13247 N N . THR C 1 234 ? 43.881 1.556 93.630 1.00 15.17 234 THR C N 1
ATOM 13248 C CA . THR C 1 234 ? 44.088 1.315 95.055 1.00 13.35 234 THR C CA 1
ATOM 13249 C C . THR C 1 234 ? 42.724 1.204 95.727 1.00 15.68 234 THR C C 1
ATOM 13250 O O . THR C 1 234 ? 41.952 2.152 95.677 1.00 13.80 234 THR C O 1
ATOM 13261 N N . LEU C 1 235 ? 42.427 0.057 96.330 1.00 16.42 235 LEU C N 1
ATOM 13262 C CA . LEU C 1 235 ? 41.120 -0.157 96.975 1.00 14.84 235 LEU C CA 1
ATOM 13263 C C . LEU C 1 235 ? 41.061 0.424 98.386 1.00 14.25 235 LEU C C 1
ATOM 13264 O O . LEU C 1 235 ? 41.025 -0.293 99.393 1.00 17.31 235 LEU C O 1
ATOM 13280 N N . ALA C 1 236 ? 41.091 1.754 98.453 1.00 14.87 236 ALA C N 1
ATOM 13281 C CA . ALA C 1 236 ? 41.115 2.469 99.721 1.00 15.35 236 ALA C CA 1
ATOM 13282 C C . ALA C 1 236 ? 39.749 2.490 100.420 1.00 12.88 236 ALA C C 1
ATOM 13283 O O . ALA C 1 236 ? 39.695 2.597 101.616 1.00 14.11 236 ALA C O 1
ATOM 13290 N N . ASN C 1 237 ? 38.667 2.393 99.652 1.00 14.81 237 ASN C N 1
ATOM 13291 C CA . ASN C 1 237 ? 37.314 2.477 100.210 1.00 13.86 237 ASN C CA 1
ATOM 13292 C C . ASN C 1 237 ? 37.173 3.618 101.218 1.00 15.44 237 ASN C C 1
ATOM 13293 O O . ASN C 1 237 ? 36.698 3.431 102.338 1.00 15.47 237 ASN C O 1
ATOM 13304 N N . VAL C 1 238 ? 37.556 4.816 100.772 1.00 15.07 238 VAL C N 1
ATOM 13305 C CA . VAL C 1 238 ? 37.811 5.915 101.704 1.00 16.09 238 VAL C CA 1
ATOM 13306 C C . VAL C 1 238 ? 36.606 6.805 102.046 1.00 13.94 238 VAL C C 1
ATOM 13307 O O . VAL C 1 238 ? 36.564 7.427 103.109 1.00 15.22 238 VAL C O 1
ATOM 13320 N N . GLN C 1 239 ? 35.638 6.858 101.150 1.00 13.07 239 GLN C N 1
ATOM 13321 C CA . GLN C 1 239 ? 34.451 7.711 101.305 1.00 13.99 239 GLN C CA 1
ATOM 13322 C C . GLN C 1 239 ? 33.256 7.010 100.673 1.00 12.56 239 GLN C C 1
ATOM 13323 O O . GLN C 1 239 ? 33.411 6.206 99.758 1.00 14.16 239 GLN C O 1
ATOM 13337 N N . TYR C 1 240 ? 32.061 7.326 101.173 1.00 13.65 240 TYR C N 1
ATOM 13338 C CA . TYR C 1 240 ? 30.821 6.817 100.595 1.00 13.95 240 TYR C CA 1
ATOM 13339 C C . TYR C 1 240 ? 30.516 7.522 99.271 1.00 13.14 240 TYR C C 1
ATOM 13340 O O . TYR C 1 240 ? 30.632 8.735 99.156 1.00 15.85 240 TYR C O 1
ATOM 13358 N N . SER C 1 241 ? 30.108 6.765 98.268 1.00 11.91 241 SER C N 1
ATOM 13359 C CA . SER C 1 241 ? 29.757 7.337 96.970 1.00 10.87 241 SER C CA 1
ATOM 13360 C C . SER C 1 241 ? 28.272 7.667 96.877 1.00 13.41 241 SER C C 1
ATOM 13361 O O . SER C 1 241 ? 27.420 6.792 97.052 1.00 14.96 241 SER C O 1
ATOM 13369 N N . ASP C 1 242 ? 27.970 8.928 96.588 1.00 10.97 242 ASP C N 1
ATOM 13370 C CA . ASP C 1 242 ? 26.601 9.364 96.430 1.00 11.69 242 ASP C CA 1
ATOM 13371 C C . ASP C 1 242 ? 26.450 10.524 95.451 1.00 12.95 242 ASP C C 1
ATOM 13372 O O . ASP C 1 242 ? 27.425 11.190 95.081 1.00 12.82 242 ASP C O 1
ATOM 13381 N N . GLN C 1 243 ? 25.219 10.708 94.991 1.00 10.58 243 GLN C N 1
ATOM 13382 C CA . GLN C 1 243 ? 24.781 11.923 94.318 1.00 11.35 243 GLN C CA 1
ATOM 13383 C C . GLN C 1 243 ? 23.428 12.316 94.911 1.00 11.26 243 GLN C C 1
ATOM 13384 O O . GLN C 1 243 ? 22.873 11.568 95.732 1.00 11.58 243 GLN C O 1
ATOM 13398 N N . PHE C 1 244 ? 22.908 13.480 94.521 1.00 9.50 244 PHE C N 1
ATOM 13399 C CA . PHE C 1 244 ? 21.806 14.099 95.241 1.00 9.71 244 PHE C CA 1
ATOM 13400 C C . PHE C 1 244 ? 20.657 14.465 94.312 1.00 12.09 244 PHE C C 1
ATOM 13401 O O . PHE C 1 244 ? 20.846 15.201 93.354 1.00 11.72 244 PHE C O 1
ATOM 13418 N N . LEU C 1 245 ? 19.472 13.920 94.572 1.00 10.70 245 LEU C N 1
ATOM 13419 C CA . LEU C 1 245 ? 18.305 14.233 93.752 1.00 10.61 245 LEU C CA 1
ATOM 13420 C C . LEU C 1 245 ? 17.710 15.555 94.218 1.00 10.80 245 LEU C C 1
ATOM 13421 O O . LEU C 1 245 ? 17.313 15.666 95.385 1.00 11.33 245 LEU C O 1
ATOM 13437 N N . ILE C 1 246 ? 17.638 16.543 93.324 1.00 11.00 246 ILE C N 1
ATOM 13438 C CA . ILE C 1 246 ? 17.137 17.898 93.611 1.00 10.73 246 ILE C CA 1
ATOM 13439 C C . ILE C 1 246 ? 15.896 18.214 92.761 1.00 11.06 246 ILE C C 1
ATOM 13440 O O . ILE C 1 246 ? 15.863 17.930 91.575 1.00 11.41 246 ILE C O 1
ATOM 13456 N N . ALA C 1 247 ? 14.883 18.814 9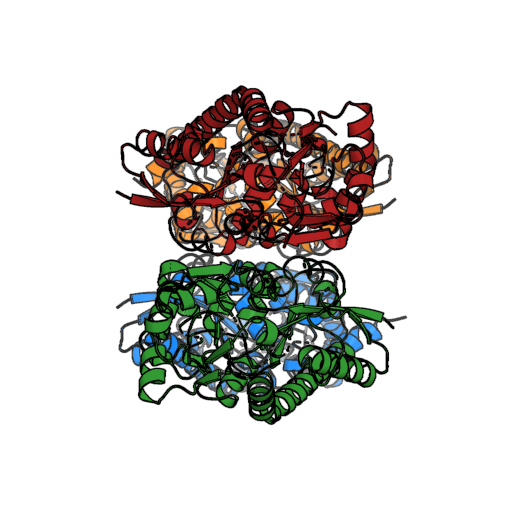3.379 1.00 11.39 247 ALA C N 1
ATOM 13457 C CA . ALA C 1 247 ? 13.691 19.264 92.668 1.00 11.77 247 ALA C CA 1
ATOM 13458 C C . ALA C 1 247 ? 13.541 20.764 92.788 1.00 11.97 247 ALA C C 1
ATOM 13459 O O . ALA C 1 247 ? 13.837 21.347 93.829 1.00 11.98 247 ALA C O 1
ATOM 13466 N N . ASN C 1 248 ? 13.042 21.374 91.731 1.00 12.22 248 ASN C N 1
ATOM 13467 C CA . ASN C 1 248 ? 12.683 22.778 91.742 1.00 12.56 248 ASN C CA 1
ATOM 13468 C C . ASN C 1 248 ? 11.656 23.031 92.821 1.00 12.90 248 ASN C C 1
ATOM 13469 O O . ASN C 1 248 ? 10.665 22.341 92.883 1.00 13.11 248 ASN C O 1
ATOM 13480 N N . GLY C 1 249 ? 11.893 24.046 93.644 1.00 13.26 249 GLY C N 1
ATOM 13481 C CA . GLY C 1 249 ? 11.046 24.275 94.793 1.00 13.41 249 GLY C CA 1
ATOM 13482 C C . GLY C 1 249 ? 9.662 24.787 94.468 1.00 14.67 249 GLY C C 1
ATOM 13483 O O . GLY C 1 249 ? 8.670 24.322 95.037 1.00 15.51 249 GLY C O 1
ATOM 13487 N N . GLU C 1 250 ? 9.575 25.745 93.564 1.00 17.79 250 GLU C N 1
ATOM 13488 C CA . GLU C 1 250 ? 8.283 26.329 93.218 1.00 17.56 250 GLU C CA 1
ATOM 13489 C C . GLU C 1 250 ? 7.344 25.235 92.724 1.00 20.40 250 GLU C C 1
ATOM 13490 O O . GLU C 1 250 ? 6.158 25.216 93.062 1.00 20.08 250 GLU C O 1
ATOM 13502 N N . TRP C 1 251 ? 7.879 24.310 91.940 1.00 15.13 251 TRP C N 1
ATOM 13503 C CA . TRP C 1 251 ? 7.098 23.184 91.459 1.00 16.17 251 TRP C CA 1
ATOM 13504 C C . TRP C 1 251 ? 6.764 22.206 92.586 1.00 17.36 251 TRP C C 1
ATOM 13505 O O . TRP C 1 251 ? 5.599 21.890 92.837 1.00 17.29 251 TRP C O 1
ATOM 13526 N N . TYR C 1 252 ? 7.785 21.727 93.286 1.00 14.23 252 TYR C N 1
ATOM 13527 C CA . TYR C 1 252 ? 7.586 20.643 94.224 1.00 14.53 252 TYR C CA 1
ATOM 13528 C C . TYR C 1 252 ? 6.675 21.054 95.371 1.00 14.63 252 TYR C C 1
ATOM 13529 O O . TYR C 1 252 ? 5.806 20.301 95.807 1.00 16.08 252 TYR C O 1
ATOM 13547 N N . ASP C 1 253 ? 6.868 22.268 95.858 1.00 14.73 253 ASP C N 1
ATOM 13548 C CA . ASP C 1 253 ? 6.209 22.684 97.080 1.00 16.47 253 ASP C CA 1
ATOM 13549 C C . ASP C 1 253 ? 4.815 23.220 96.806 1.00 15.88 253 ASP C C 1
ATOM 13550 O O . ASP C 1 253 ? 4.137 23.635 97.735 1.00 16.40 253 ASP C O 1
ATOM 13559 N N . ASP C 1 254 ? 4.344 23.130 95.558 1.00 16.06 254 ASP C N 1
ATOM 13560 C CA . ASP C 1 254 ? 2.944 23.408 95.242 1.00 16.63 254 ASP C CA 1
ATOM 13561 C C . ASP C 1 254 ? 2.187 22.143 94.833 1.00 18.02 254 ASP C C 1
ATOM 13562 O O . ASP C 1 254 ? 1.009 22.220 94.476 1.00 21.13 254 ASP C O 1
ATOM 13571 N N . LEU C 1 255 ? 2.847 20.985 94.877 1.00 16.57 255 LEU C N 1
ATOM 13572 C CA . LEU C 1 255 ? 2.190 19.720 94.565 1.00 16.70 255 LEU C CA 1
ATOM 13573 C C . LEU C 1 255 ? 1.110 19.448 95.598 1.00 19.08 255 LEU C C 1
ATOM 13574 O O . LEU C 1 255 ? 1.205 19.904 96.746 1.00 20.02 255 LEU C O 1
ATOM 13590 N N . SER C 1 256 ? 0.098 18.699 95.191 1.00 18.68 256 SER C N 1
ATOM 13591 C CA . SER C 1 256 ? -0.916 18.187 96.104 1.00 18.67 256 SER C CA 1
ATOM 13592 C C . SER C 1 256 ? -0.322 17.119 97.009 1.00 18.82 256 SER C C 1
ATOM 13593 O O . SER C 1 256 ? 0.738 16.578 96.728 1.00 19.96 256 SER C O 1
ATOM 13601 N N . GLU C 1 257 ? -1.029 16.816 98.091 1.00 21.08 257 GLU C N 1
ATOM 13602 C CA . GLU C 1 257 ? -0.609 15.767 98.996 1.00 22.90 257 GLU C CA 1
ATOM 13603 C C . GLU C 1 257 ? -0.424 14.440 98.254 1.00 20.24 257 GLU C C 1
ATOM 13604 O O . GLU C 1 257 ? 0.559 13.729 98.461 1.00 21.76 257 GLU C O 1
ATOM 13616 N N . GLU C 1 258 ? -1.377 14.113 97.391 1.00 22.91 258 GLU C N 1
ATOM 13617 C CA . GLU C 1 258 ? -1.347 12.858 96.658 1.00 23.11 258 GLU C CA 1
ATOM 13618 C C . GLU C 1 258 ? -0.075 12.718 95.820 1.00 22.87 258 GLU C C 1
ATOM 13619 O O . GLU C 1 258 ? 0.594 11.682 95.837 1.00 23.37 258 GLU C O 1
ATOM 13631 N N . ASN C 1 259 ? 0.270 13.767 95.089 1.00 18.36 259 ASN C N 1
ATOM 13632 C CA . ASN C 1 259 ? 1.451 13.727 94.250 1.00 17.60 259 ASN C CA 1
ATOM 13633 C C . ASN C 1 259 ? 2.734 13.789 95.066 1.00 17.94 259 ASN C C 1
ATOM 13634 O O . ASN C 1 259 ? 3.709 13.124 94.746 1.00 18.34 259 ASN C O 1
ATOM 13645 N N . ARG C 1 260 ? 2.733 14.589 96.127 1.00 16.86 260 ARG C N 1
ATOM 13646 C CA . ARG C 1 260 ? 3.898 14.690 97.005 1.00 18.14 260 ARG C CA 1
ATOM 13647 C C . ARG C 1 260 ? 4.212 13.307 97.608 1.00 18.30 260 ARG C C 1
ATOM 13648 O O . ARG C 1 260 ? 5.349 12.853 97.597 1.00 18.23 260 ARG C O 1
ATOM 13669 N N . GLN C 1 261 ? 3.211 12.643 98.157 1.00 19.34 261 GLN C N 1
ATOM 13670 C CA . GLN C 1 261 ? 3.455 11.348 98.764 1.00 22.17 261 GLN C CA 1
ATOM 13671 C C . GLN C 1 261 ? 3.904 10.316 97.732 1.00 17.54 261 GLN C C 1
ATOM 13672 O O . GLN C 1 261 ? 4.774 9.491 98.017 1.00 21.07 261 GLN C O 1
ATOM 13686 N N . ALA C 1 262 ? 3.354 10.398 96.522 1.00 17.38 262 ALA C N 1
ATOM 13687 C CA . ALA C 1 262 ? 3.754 9.486 95.455 1.00 19.77 262 ALA C CA 1
ATOM 13688 C C . ALA C 1 262 ? 5.214 9.664 95.102 1.00 21.85 262 ALA C C 1
ATOM 13689 O O . ALA C 1 262 ? 5.957 8.698 94.982 1.00 19.80 262 ALA C O 1
ATOM 13696 N N . ILE C 1 263 ? 5.641 10.906 94.947 1.00 16.02 263 ILE C N 1
ATOM 13697 C CA . ILE C 1 263 ? 7.021 11.148 94.604 1.00 15.04 263 ILE C CA 1
ATOM 13698 C C . ILE C 1 263 ? 7.936 10.729 95.743 1.00 16.40 263 ILE C C 1
ATOM 13699 O O . ILE C 1 263 ? 8.969 10.103 95.520 1.00 16.13 263 ILE C O 1
ATOM 13715 N N . GLU C 1 264 ? 7.546 11.033 96.973 1.00 15.02 264 GLU C N 1
ATOM 13716 C CA . GLU C 1 264 ? 8.380 10.638 98.115 1.00 15.09 264 GLU C CA 1
ATOM 13717 C C . GLU C 1 264 ? 8.547 9.117 98.157 1.00 15.15 264 GLU C C 1
ATOM 13718 O O . GLU C 1 264 ? 9.651 8.623 98.415 1.00 16.94 264 GLU C O 1
ATOM 13730 N N . ALA C 1 265 ? 7.468 8.382 97.930 1.00 15.85 265 ALA C N 1
ATOM 13731 C CA . ALA C 1 265 ? 7.521 6.920 97.957 1.00 16.29 265 ALA C CA 1
ATOM 13732 C C . ALA C 1 265 ? 8.393 6.388 96.816 1.00 15.86 265 ALA C C 1
ATOM 13733 O O . ALA C 1 265 ? 9.189 5.483 97.019 1.00 15.80 265 ALA C O 1
ATOM 13740 N N . ALA C 1 266 ? 8.254 6.981 95.638 1.00 15.61 266 ALA C N 1
ATOM 13741 C CA . ALA C 1 266 ? 9.068 6.600 94.491 1.00 15.26 266 ALA C CA 1
ATOM 13742 C C . ALA C 1 266 ? 10.554 6.820 94.740 1.00 16.02 266 ALA C C 1
ATOM 13743 O O . ALA C 1 266 ? 11.389 5.972 94.393 1.00 15.89 266 ALA C O 1
ATOM 13750 N N . VAL C 1 267 ? 10.889 7.963 95.325 1.00 14.03 267 VAL C N 1
ATOM 13751 C CA . VAL C 1 267 ? 12.282 8.256 95.633 1.00 14.40 267 VAL C CA 1
ATOM 13752 C C . VAL C 1 267 ? 12.879 7.224 96.595 1.00 13.94 267 VAL C C 1
ATOM 13753 O O . VAL C 1 267 ? 13.957 6.704 96.348 1.00 14.72 267 VAL C O 1
ATOM 13766 N N . GLN C 1 268 ? 12.171 6.911 97.681 1.00 14.61 268 GLN C N 1
ATOM 13767 C CA . GLN C 1 268 ? 12.673 5.972 98.665 1.00 16.61 268 GLN C CA 1
ATOM 13768 C C . GLN C 1 268 ? 12.861 4.586 98.027 1.00 15.37 268 GLN C C 1
ATOM 13769 O O . GLN C 1 268 ? 13.880 3.915 98.260 1.00 17.24 268 GLN C O 1
ATOM 13783 N N . GLU C 1 269 ? 11.885 4.169 97.225 1.00 15.07 269 GLU C N 1
ATOM 13784 C CA . GLU C 1 269 ? 11.936 2.859 96.601 1.00 15.50 269 GLU C CA 1
ATOM 13785 C C . GLU C 1 269 ? 13.100 2.792 95.616 1.00 14.88 269 GLU C C 1
ATOM 13786 O O . GLU C 1 269 ? 13.859 1.825 95.619 1.00 16.00 269 GLU C O 1
ATOM 13798 N N . ALA C 1 270 ? 13.213 3.796 94.761 1.00 14.44 270 ALA C N 1
ATOM 13799 C CA . ALA C 1 270 ? 14.291 3.826 93.785 1.00 17.01 270 ALA C CA 1
ATOM 13800 C C . ALA C 1 270 ? 15.638 3.862 94.516 1.00 15.12 270 ALA C C 1
ATOM 13801 O O . ALA C 1 270 ? 16.597 3.219 94.098 1.00 15.07 270 ALA C O 1
ATOM 13808 N N . SER C 1 271 ? 15.715 4.622 95.605 1.00 13.62 271 SER C N 1
ATOM 13809 C CA . SER C 1 271 ? 16.935 4.668 96.385 1.00 13.65 271 SER C CA 1
ATOM 13810 C C . SER C 1 271 ? 17.288 3.276 96.912 1.00 14.10 271 SER C C 1
ATOM 13811 O O . SER C 1 271 ? 18.445 2.850 96.814 1.00 15.94 271 SER C O 1
ATOM 13819 N N . GLU C 1 272 ? 16.303 2.527 97.437 1.00 14.00 272 GLU C N 1
ATOM 13820 C CA . GLU C 1 272 ? 16.596 1.193 97.942 1.00 15.41 272 GLU C CA 1
ATOM 13821 C C . GLU C 1 272 ? 17.049 0.266 96.831 1.00 17.18 272 GLU C C 1
ATOM 13822 O O . GLU C 1 272 ? 17.992 -0.502 97.002 1.00 14.87 272 GLU C O 1
ATOM 13834 N N . LEU C 1 273 ? 16.386 0.332 95.678 1.00 15.13 273 LEU C N 1
ATOM 13835 C CA . LEU C 1 273 ? 16.782 -0.502 94.564 1.00 15.10 273 LEU C CA 1
ATOM 13836 C C . LEU C 1 273 ? 18.224 -0.225 94.132 1.00 14.12 273 LEU C C 1
ATOM 13837 O O . LEU C 1 273 ? 18.939 -1.161 93.788 1.00 16.00 273 LEU C O 1
ATOM 13853 N N . ASN C 1 274 ? 18.664 1.024 94.210 1.00 14.81 274 ASN C N 1
ATOM 13854 C CA . ASN C 1 274 ? 20.036 1.336 93.830 1.00 13.94 274 ASN C CA 1
ATOM 13855 C C . ASN C 1 274 ? 21.050 0.814 94.844 1.00 13.13 274 ASN C C 1
ATOM 13856 O O . ASN C 1 274 ? 22.084 0.284 94.467 1.00 15.33 274 ASN C O 1
ATOM 13867 N N . ARG C 1 275 ? 20.752 0.967 96.131 1.00 12.97 275 ARG C N 1
ATOM 13868 C CA . ARG C 1 275 ? 21.640 0.472 97.155 1.00 14.88 275 ARG C CA 1
ATOM 13869 C C . ARG C 1 275 ? 21.860 -1.018 96.969 1.00 14.70 275 ARG C C 1
ATOM 13870 O O . ARG C 1 275 ? 22.977 -1.515 97.059 1.00 16.58 275 ARG C O 1
ATOM 13891 N N . GLU C 1 276 ? 20.776 -1.742 96.713 1.00 14.49 276 GLU C N 1
ATOM 13892 C CA . GLU C 1 276 ? 20.857 -3.179 96.565 1.00 16.55 276 GLU C CA 1
ATOM 13893 C C . GLU C 1 276 ? 21.680 -3.546 95.330 1.00 16.86 276 GLU C C 1
ATOM 13894 O O . GLU C 1 276 ? 22.559 -4.432 95.388 1.00 20.95 276 GLU C O 1
ATOM 13906 N N . ASP C 1 277 ? 21.414 -2.877 94.217 1.00 14.71 277 ASP C N 1
ATOM 13907 C CA . ASP C 1 277 ? 22.128 -3.211 92.989 1.00 17.04 277 ASP C CA 1
ATOM 13908 C C . ASP C 1 277 ? 23.608 -2.879 93.091 1.00 16.06 277 ASP C C 1
ATOM 13909 O O . ASP C 1 277 ? 24.454 -3.677 92.732 1.00 17.98 277 ASP C O 1
ATOM 13918 N N . VAL C 1 278 ? 23.920 -1.685 93.562 1.00 16.30 278 VAL C N 1
ATOM 13919 C CA . VAL C 1 278 ? 25.298 -1.249 93.632 1.00 15.09 278 VAL C CA 1
ATOM 13920 C C . VAL C 1 278 ? 26.116 -2.162 94.518 1.00 16.61 278 VAL C C 1
ATOM 13921 O O . VAL C 1 278 ? 27.215 -2.588 94.170 1.00 16.73 278 VAL C O 1
ATOM 13934 N N . GLU C 1 279 ? 25.574 -2.497 95.681 1.00 14.81 279 GLU C N 1
ATOM 13935 C CA . GLU C 1 279 ? 26.359 -3.264 96.632 1.00 15.23 279 GLU C CA 1
ATOM 13936 C C . GLU C 1 279 ? 26.674 -4.667 96.123 1.00 17.91 279 GLU C C 1
ATOM 13937 O O . GLU C 1 279 ? 27.753 -5.189 96.389 1.00 23.31 279 GLU C O 1
ATOM 13949 N N . LYS C 1 280 ? 25.755 -5.251 95.357 1.00 16.99 280 LYS C N 1
ATOM 13950 C CA . LYS C 1 280 ? 25.935 -6.581 94.795 1.00 20.93 280 LYS C CA 1
ATOM 13951 C C . LYS C 1 280 ? 27.065 -6.644 93.761 1.00 19.52 280 LYS C C 1
ATOM 13952 O O . LYS C 1 280 ? 27.695 -7.700 93.576 1.00 21.85 280 LYS C O 1
ATOM 13971 N N . ARG C 1 281 ? 27.338 -5.511 93.111 1.00 18.92 281 ARG C N 1
ATOM 13972 C CA . ARG C 1 281 ? 28.175 -5.492 91.921 1.00 19.28 281 ARG C CA 1
ATOM 13973 C C . ARG C 1 281 ? 29.577 -4.914 92.113 1.00 17.86 281 ARG C C 1
ATOM 13974 O O . ARG C 1 281 ? 30.377 -4.901 91.183 1.00 19.01 281 ARG C O 1
ATOM 13995 N N . VAL C 1 282 ? 29.893 -4.438 93.315 1.00 16.86 282 VAL C N 1
ATOM 13996 C CA . VAL C 1 282 ? 31.200 -3.836 93.532 1.00 21.64 282 VAL C CA 1
ATOM 13997 C C . VAL C 1 282 ? 32.339 -4.787 93.140 1.00 16.58 282 VAL C C 1
ATOM 13998 O O . VAL C 1 282 ? 33.226 -4.413 92.373 1.00 17.98 282 VAL C O 1
ATOM 14011 N N . ASP C 1 283 ? 32.329 -6.021 93.642 1.00 17.71 283 ASP C N 1
ATOM 14012 C CA . ASP C 1 283 ? 33.454 -6.920 93.386 1.00 17.13 283 ASP C CA 1
ATOM 14013 C C . ASP C 1 283 ? 33.577 -7.284 91.891 1.00 17.50 283 ASP C C 1
ATOM 14014 O O . ASP C 1 283 ? 34.688 -7.437 91.356 1.00 18.99 283 ASP C O 1
ATOM 14023 N N . GLU C 1 284 ? 32.432 -7.425 91.228 1.00 18.51 284 GLU C N 1
ATOM 14024 C CA . GLU C 1 284 ? 32.397 -7.710 89.792 1.00 19.31 284 GLU C CA 1
ATOM 14025 C C . GLU C 1 284 ? 32.998 -6.555 88.984 1.00 18.39 284 GLU C C 1
ATOM 14026 O O . GLU C 1 284 ? 33.720 -6.754 88.010 1.00 21.42 284 GLU C O 1
ATOM 14038 N N . ARG C 1 285 ? 32.711 -5.338 89.419 1.00 15.88 285 ARG C N 1
ATOM 14039 C CA . ARG C 1 285 ? 33.265 -4.161 88.769 1.00 17.46 285 ARG C CA 1
ATOM 14040 C C . ARG C 1 285 ? 34.790 -4.045 88.971 1.00 14.63 285 ARG C C 1
ATOM 14041 O O . ARG C 1 285 ? 35.511 -3.695 88.031 1.00 17.25 285 ARG C O 1
ATOM 14062 N N . ILE C 1 286 ? 35.300 -4.391 90.162 1.00 15.63 286 ILE C N 1
ATOM 14063 C CA . ILE C 1 286 ? 36.744 -4.443 90.365 1.00 15.37 286 ILE C CA 1
ATOM 14064 C C . ILE C 1 286 ? 37.410 -5.515 89.464 1.00 16.32 286 ILE C C 1
ATOM 14065 O O . ILE C 1 286 ? 38.440 -5.277 88.843 1.00 19.03 286 ILE C O 1
ATOM 14081 N N . GLN C 1 287 ? 36.775 -6.671 89.365 1.00 19.23 287 GLN C N 1
ATOM 14082 C CA . GLN C 1 287 ? 37.240 -7.730 88.478 1.00 20.33 287 GLN C CA 1
ATOM 14083 C C . GLN C 1 287 ? 37.323 -7.258 87.018 1.00 18.66 287 GLN C C 1
ATOM 14084 O O . GLN C 1 287 ? 38.298 -7.525 86.317 1.00 18.40 287 GLN C O 1
ATOM 14098 N N . PHE C 1 288 ? 36.310 -6.527 86.574 1.00 19.46 288 PHE C N 1
ATOM 14099 C CA . PHE C 1 288 ? 36.332 -5.959 85.232 1.00 20.15 288 PHE C CA 1
ATOM 14100 C C . PHE C 1 288 ? 37.556 -5.055 85.045 1.00 17.59 288 PHE C C 1
ATOM 14101 O O . PHE C 1 288 ? 38.233 -5.098 84.012 1.00 18.17 288 PHE C O 1
ATOM 14118 N N . LEU C 1 289 ? 37.840 -4.226 86.043 1.00 15.36 289 LEU C N 1
ATOM 14119 C CA . LEU C 1 289 ? 38.967 -3.325 85.921 1.00 15.88 289 LEU C CA 1
ATOM 14120 C C . LEU C 1 289 ? 40.283 -4.104 85.824 1.00 16.69 289 LEU C C 1
ATOM 14121 O O . LEU C 1 289 ? 41.147 -3.746 85.039 1.00 17.21 289 LEU C O 1
ATOM 14137 N N . ALA C 1 290 ? 40.433 -5.138 86.636 1.00 19.16 290 ALA C N 1
ATOM 14138 C CA . ALA C 1 290 ? 41.608 -6.007 86.569 1.00 21.41 290 ALA C CA 1
ATOM 14139 C C . ALA C 1 290 ? 41.739 -6.653 85.188 1.00 23.62 290 ALA C C 1
ATOM 14140 O O . ALA C 1 290 ? 42.840 -6.761 84.629 1.00 23.64 290 ALA C O 1
ATOM 14147 N N . ASP C 1 291 ? 40.612 -7.052 84.618 1.00 20.38 291 ASP C N 1
ATOM 14148 C CA . ASP C 1 291 ? 40.621 -7.661 83.284 1.00 19.58 291 ASP C CA 1
ATOM 14149 C C . ASP C 1 291 ? 41.062 -6.677 82.194 1.00 22.43 291 ASP C C 1
ATOM 14150 O O . ASP C 1 291 ? 41.616 -7.072 81.159 1.00 26.06 291 ASP C O 1
ATOM 14159 N N . GLN C 1 292 ? 40.805 -5.397 82.414 1.00 24.31 292 GLN C N 1
ATOM 14160 C CA . GLN C 1 292 ? 41.225 -4.390 81.453 1.00 24.21 292 GLN C CA 1
ATOM 14161 C C . GLN C 1 292 ? 42.687 -3.991 81.658 1.00 29.58 292 GLN C C 1
ATOM 14162 O O . GLN C 1 292 ? 43.193 -3.080 80.998 1.00 36.45 292 GLN C O 1
ATOM 14176 N N . GLY C 1 293 ? 43.357 -4.665 82.591 1.00 24.03 293 GLY C N 1
ATOM 14177 C CA . GLY C 1 293 ? 44.779 -4.491 82.784 1.00 27.29 293 GLY C CA 1
ATOM 14178 C C . GLY C 1 293 ? 45.166 -3.604 83.945 1.00 23.15 293 GLY C C 1
ATOM 14179 O O . GLY C 1 293 ? 46.339 -3.308 84.111 1.00 27.80 293 GLY C O 1
ATOM 14200 N N . GLU C 1 295 ? 46.330 -2.703 87.517 1.00 21.66 295 GLU C N 1
ATOM 14201 C CA . GLU C 1 295 ? 47.051 -3.341 88.595 1.00 21.84 295 GLU C CA 1
ATOM 14202 C C . GLU C 1 295 ? 46.344 -2.935 89.864 1.00 21.16 295 GLU C C 1
ATOM 14203 O O . GLU C 1 295 ? 46.270 -1.743 90.177 1.00 20.50 295 GLU C O 1
ATOM 14215 N N . VAL C 1 296 ? 45.824 -3.911 90.599 1.00 21.39 296 VAL C N 1
ATOM 14216 C CA . VAL C 1 296 ? 44.955 -3.617 91.729 1.00 20.85 296 VAL C CA 1
ATOM 14217 C C . VAL C 1 296 ? 45.669 -3.895 93.051 1.00 23.79 296 VAL C C 1
ATOM 14218 O O . VAL C 1 296 ? 46.139 -5.011 93.277 1.00 21.60 296 VAL C O 1
ATOM 14231 N N . ILE C 1 297 ? 45.744 -2.880 93.915 1.00 22.44 297 ILE C N 1
ATOM 14232 C CA . ILE C 1 297 ? 46.313 -3.028 95.253 1.00 20.39 297 ILE C CA 1
ATOM 14233 C C . ILE C 1 297 ? 45.190 -2.969 96.260 1.00 20.06 297 ILE C C 1
ATOM 14234 O O . ILE C 1 297 ? 44.374 -2.045 96.226 1.00 19.42 297 ILE C O 1
ATOM 14250 N N . GLU C 1 298 ? 45.152 -3.978 97.128 1.00 21.90 298 GLU C N 1
ATOM 14251 C CA . GLU C 1 298 ? 44.283 -4.003 98.289 1.00 21.56 298 GLU C CA 1
ATOM 14252 C C . GLU C 1 298 ? 45.169 -3.692 99.488 1.00 20.59 298 GLU C C 1
ATOM 14253 O O . GLU C 1 298 ? 45.910 -4.559 99.946 1.00 23.02 298 GLU C O 1
ATOM 14265 N N . PRO C 1 299 ? 45.119 -2.454 99.989 1.00 20.57 299 PRO C N 1
ATOM 14266 C CA . PRO C 1 299 ? 46.018 -2.109 101.094 1.00 21.94 299 PRO C CA 1
ATOM 14267 C C . PRO C 1 299 ? 45.821 -3.040 102.280 1.00 20.84 299 PRO C C 1
ATOM 14268 O O . PRO C 1 299 ? 44.723 -3.542 102.537 1.00 20.98 299 PRO C O 1
ATOM 14279 N N . THR C 1 300 ? 46.914 -3.271 102.990 1.00 21.02 300 THR C N 1
ATOM 14280 C CA . THR C 1 300 ? 46.890 -4.058 104.210 1.00 21.65 300 THR C CA 1
ATOM 14281 C C . THR C 1 300 ? 46.151 -3.324 105.326 1.00 21.31 300 THR C C 1
ATOM 14282 O O . THR C 1 300 ? 45.859 -2.127 105.222 1.00 20.59 300 THR C O 1
ATOM 14293 N N . GLU C 1 301 ? 45.835 -4.054 106.387 1.00 21.88 301 GLU C N 1
ATOM 14294 C CA . GLU C 1 301 ? 45.207 -3.457 107.561 1.00 26.63 301 GLU C CA 1
ATOM 14295 C C . GLU C 1 301 ? 46.041 -2.283 108.031 1.00 21.46 301 GLU C C 1
ATOM 14296 O O . GLU C 1 301 ? 45.510 -1.210 108.368 1.00 21.54 301 GLU C O 1
ATOM 14308 N N . ASP C 1 302 ? 47.354 -2.477 108.066 1.00 21.94 302 ASP C N 1
ATOM 14309 C CA . ASP C 1 302 ? 48.240 -1.426 108.538 1.00 21.86 302 ASP C CA 1
ATOM 14310 C C . ASP C 1 302 ? 48.252 -0.218 107.601 1.00 21.02 302 ASP C C 1
ATOM 14311 O O . ASP C 1 302 ? 48.324 0.926 108.055 1.00 22.78 302 ASP C O 1
ATOM 14320 N N . GLU C 1 303 ? 48.189 -0.464 106.297 1.00 20.74 303 GLU C N 1
ATOM 14321 C CA . GLU C 1 303 ? 48.205 0.629 105.329 1.00 20.68 303 GLU C CA 1
ATOM 14322 C C . GLU C 1 303 ? 46.901 1.411 105.412 1.00 19.30 303 GLU C C 1
ATOM 14323 O O . GLU C 1 303 ? 46.879 2.644 105.342 1.00 20.53 303 GLU C O 1
ATOM 14335 N N . LEU C 1 304 ? 45.803 0.693 105.597 1.00 19.32 304 LEU C N 1
ATOM 14336 C CA . LEU C 1 304 ? 44.515 1.353 105.731 1.00 19.72 304 LEU C CA 1
ATOM 14337 C C . LEU C 1 304 ? 44.503 2.227 106.981 1.00 18.64 304 LEU C C 1
ATOM 14338 O O . LEU C 1 304 ? 43.973 3.340 106.961 1.00 18.04 304 LEU C O 1
ATOM 14354 N N . ALA C 1 305 ? 45.110 1.742 108.059 1.00 19.99 305 ALA C N 1
ATOM 14355 C CA . ALA C 1 305 ? 45.218 2.533 109.287 1.00 19.47 305 ALA C CA 1
ATOM 14356 C C . ALA C 1 305 ? 46.025 3.807 109.027 1.00 21.10 305 ALA C C 1
ATOM 14357 O O . ALA C 1 305 ? 45.677 4.866 109.527 1.00 21.75 305 ALA C O 1
ATOM 14364 N N . ALA C 1 306 ? 47.075 3.706 108.211 1.00 20.24 306 ALA C N 1
ATOM 14365 C CA . ALA C 1 306 ? 47.910 4.859 107.897 1.00 23.42 306 ALA C CA 1
ATOM 14366 C C . ALA C 1 306 ? 47.129 5.881 107.073 1.00 24.84 306 ALA C C 1
ATOM 14367 O O . ALA C 1 306 ? 47.222 7.085 107.316 1.00 22.57 306 ALA C O 1
ATOM 14374 N N . PHE C 1 307 ? 46.360 5.412 106.096 1.00 18.58 307 PHE C N 1
ATOM 14375 C CA . PHE C 1 307 ? 45.515 6.318 105.318 1.00 17.06 307 PHE C CA 1
ATOM 14376 C C . PHE C 1 307 ? 44.563 7.080 106.242 1.00 18.87 307 PHE C C 1
ATOM 14377 O O . PHE C 1 307 ? 44.338 8.275 106.078 1.00 18.01 307 PHE C O 1
ATOM 14394 N N . ARG C 1 308 ? 43.988 6.370 107.201 1.00 17.31 308 ARG C N 1
ATOM 14395 C CA . ARG C 1 308 ? 43.054 6.983 108.140 1.00 16.83 308 ARG C CA 1
ATOM 14396 C C . ARG C 1 308 ? 43.750 7.978 109.058 1.00 22.19 308 ARG C C 1
ATOM 14397 O O . ARG C 1 308 ? 43.259 9.098 109.274 1.00 18.87 308 ARG C O 1
ATOM 14418 N N A GLU C 1 309 ? 44.901 7.573 109.596 0.48 22.35 309 GLU C N 1
ATOM 14419 N N B GLU C 1 309 ? 44.901 7.590 109.583 0.52 22.36 309 GLU C N 1
ATOM 14420 C CA A GLU C 1 309 ? 45.633 8.383 110.570 0.48 23.86 309 GLU C CA 1
ATOM 14421 C CA B GLU C 1 309 ? 45.556 8.396 110.596 0.52 23.75 309 GLU C CA 1
ATOM 14422 C C A GLU C 1 309 ? 46.075 9.700 109.981 0.48 23.55 309 GLU C C 1
ATOM 14423 C C B GLU C 1 309 ? 46.171 9.670 110.015 0.52 23.21 309 GLU C C 1
ATOM 14424 O O A GLU C 1 309 ? 46.040 10.724 110.656 0.48 25.40 309 GLU C O 1
ATOM 14425 O O B GLU C 1 309 ? 46.331 10.647 110.737 0.52 26.25 309 GLU C O 1
ATOM 14448 N N . LYS C 1 310 ? 46.487 9.671 108.717 1.00 26.73 310 LYS C N 1
ATOM 14449 C CA . LYS C 1 310 ? 46.931 10.883 108.019 1.00 25.70 310 LYS C CA 1
ATOM 14450 C C . LYS C 1 310 ? 45.742 11.672 107.471 1.00 27.07 310 LYS C C 1
ATOM 14451 O O . LYS C 1 310 ? 45.689 12.892 107.596 1.00 31.33 310 LYS C O 1
ATOM 14470 N N . GLY C 1 311 ? 44.799 10.978 106.837 1.00 18.11 311 GLY C N 1
ATOM 14471 C CA . GLY C 1 311 ? 43.720 11.646 106.140 1.00 20.21 311 GLY C CA 1
ATOM 14472 C C . GLY C 1 311 ? 42.605 12.179 107.016 1.00 20.54 311 GLY C C 1
ATOM 14473 O O . GLY C 1 311 ? 42.076 13.258 106.769 1.00 15.58 311 GLY C O 1
ATOM 14477 N N . GLN C 1 312 ? 42.209 11.421 108.023 1.00 16.41 312 GLN C N 1
ATOM 14478 C CA . GLN C 1 312 ? 41.029 11.784 108.785 1.00 16.62 312 GLN C CA 1
ATOM 14479 C C . GLN C 1 312 ? 41.240 13.042 109.652 1.00 15.02 312 GLN C C 1
ATOM 14480 O O . GLN C 1 312 ? 40.484 14.002 109.539 1.00 17.56 312 GLN C O 1
ATOM 14494 N N . PRO C 1 313 ? 42.280 13.078 110.487 1.00 15.62 313 PRO C N 1
ATOM 14495 C CA . PRO C 1 313 ? 42.404 14.321 111.258 1.00 17.71 313 PRO C CA 1
ATOM 14496 C C . PRO C 1 313 ? 42.742 15.554 110.398 1.00 15.39 313 PRO C C 1
ATOM 14497 O O . PRO C 1 313 ? 42.302 16.669 110.704 1.00 16.59 313 PRO C O 1
ATOM 14508 N N . ALA C 1 314 ? 43.474 15.371 109.310 1.00 15.22 314 ALA C N 1
ATOM 14509 C CA . ALA C 1 314 ? 43.756 16.497 108.420 1.00 15.65 314 ALA C CA 1
ATOM 14510 C C . ALA C 1 314 ? 42.466 17.052 107.813 1.00 14.20 314 ALA C C 1
ATOM 14511 O O . ALA C 1 314 ? 42.286 18.263 107.690 1.00 13.97 314 ALA C O 1
ATOM 14518 N N . TYR C 1 315 ? 41.562 16.167 107.399 1.00 13.90 315 TYR C N 1
ATOM 14519 C CA . TYR C 1 315 ? 40.306 16.586 106.790 1.00 13.30 315 TYR C CA 1
ATOM 14520 C C . TYR C 1 315 ? 39.447 17.316 107.812 1.00 13.19 315 TYR C C 1
ATOM 14521 O O . TYR C 1 315 ? 38.818 18.331 107.499 1.00 12.80 315 TYR C O 1
ATOM 14539 N N . ILE C 1 316 ? 39.413 16.808 109.037 1.00 13.60 316 ILE C N 1
ATOM 14540 C CA . ILE C 1 316 ? 38.624 17.446 110.077 1.00 13.60 316 ILE C CA 1
ATOM 14541 C C . ILE C 1 316 ? 39.177 18.849 110.382 1.00 13.67 316 ILE C C 1
ATOM 14542 O O . ILE C 1 316 ? 38.422 19.803 110.491 1.00 13.49 316 ILE C O 1
ATOM 14558 N N . GLU C 1 317 ? 40.491 19.001 110.403 1.00 14.08 317 GLU C N 1
ATOM 14559 C CA . GLU C 1 317 ? 41.069 20.327 110.589 1.00 14.93 317 GLU C CA 1
ATOM 14560 C C . GLU C 1 317 ? 40.742 21.245 109.410 1.00 14.18 317 GLU C C 1
ATOM 14561 O O . GLU C 1 317 ? 40.501 22.433 109.589 1.00 13.61 317 GLU C O 1
ATOM 14573 N N . TRP C 1 318 ? 40.725 20.708 108.193 1.00 13.36 318 TRP C N 1
ATOM 14574 C CA . TRP C 1 318 ? 40.302 21.481 107.029 1.00 12.89 318 TRP C CA 1
ATOM 14575 C C . TRP C 1 318 ? 38.874 21.961 107.202 1.00 12.44 318 TRP C C 1
ATOM 14576 O O . TRP C 1 318 ? 38.580 23.116 106.943 1.00 12.89 318 TRP C O 1
ATOM 14597 N N . LEU C 1 319 ? 37.972 21.096 107.658 1.00 12.37 319 LEU C N 1
ATOM 14598 C CA . LEU C 1 319 ? 36.593 21.509 107.884 1.00 12.79 319 LEU C CA 1
ATOM 14599 C C . LEU C 1 319 ? 36.482 22.628 108.908 1.00 14.53 319 LEU C C 1
ATOM 14600 O O . LEU C 1 319 ? 35.788 23.623 108.649 1.00 16.55 319 LEU C O 1
ATOM 14616 N N . THR C 1 320 ? 37.137 22.438 110.053 1.00 15.18 320 THR C N 1
ATOM 14617 C CA . THR C 1 320 ? 36.940 23.279 111.244 1.00 14.99 320 THR C CA 1
ATOM 14618 C C . THR C 1 320 ? 37.675 24.599 111.137 1.00 17.35 320 THR C C 1
ATOM 14619 O O . THR C 1 320 ? 37.121 25.650 111.435 1.00 20.68 320 THR C O 1
ATOM 14630 N N . ASP C 1 321 ? 38.920 24.548 110.692 1.00 14.17 321 ASP C N 1
ATOM 14631 C CA . ASP C 1 321 ? 39.829 25.662 110.864 1.00 15.90 321 ASP C CA 1
ATOM 14632 C C . ASP C 1 321 ? 40.282 26.300 109.541 1.00 15.59 321 ASP C C 1
ATOM 14633 O O . ASP C 1 321 ? 40.836 27.403 109.545 1.00 19.98 321 ASP C O 1
ATOM 14642 N N . GLU C 1 322 ? 40.060 25.627 108.413 1.00 17.97 322 GLU C N 1
ATOM 14643 C CA . GLU C 1 322 ? 40.411 26.202 107.117 1.00 17.47 322 GLU C CA 1
ATOM 14644 C C . GLU C 1 322 ? 39.156 26.704 106.414 1.00 17.13 322 GLU C C 1
ATOM 14645 O O . GLU C 1 322 ? 39.050 27.890 106.100 1.00 17.34 322 GLU C O 1
ATOM 14657 N N . GLN C 1 323 ? 38.180 25.825 106.239 1.00 16.79 323 GLN C N 1
ATOM 14658 C CA . GLN C 1 323 ? 36.894 26.191 105.660 1.00 16.67 323 GLN C CA 1
ATOM 14659 C C . GLN C 1 323 ? 35.997 26.881 106.674 1.00 17.33 323 GLN C C 1
ATOM 14660 O O . GLN C 1 323 ? 35.060 27.581 106.307 1.00 19.00 323 GLN C O 1
ATOM 14674 N N . GLY C 1 324 ? 36.256 26.652 107.960 1.00 17.79 324 GLY C N 1
ATOM 14675 C CA . GLY C 1 324 ? 35.530 27.345 108.995 1.00 18.60 324 GLY C CA 1
ATOM 14676 C C . GLY C 1 324 ? 34.090 26.931 109.176 1.00 18.68 324 GLY C C 1
ATOM 14677 O O . GLY C 1 324 ? 33.269 27.723 109.630 1.00 19.39 324 GLY C O 1
ATOM 14681 N N . ILE C 1 325 ? 33.771 25.688 108.844 1.00 18.09 325 ILE C N 1
ATOM 14682 C CA . ILE C 1 325 ? 32.423 25.170 109.077 1.00 18.21 325 ILE C CA 1
ATOM 14683 C C . ILE C 1 325 ? 32.249 25.061 110.586 1.00 19.90 325 ILE C C 1
ATOM 14684 O O . ILE C 1 325 ? 33.149 24.606 111.290 1.00 19.10 325 ILE C O 1
ATOM 14700 N N . ASP C 1 326 ? 31.131 25.534 111.118 1.00 28.20 326 ASP C N 1
ATOM 14701 C CA . ASP C 1 326 ? 31.085 25.631 112.569 1.00 31.53 326 ASP C CA 1
ATOM 14702 C C . ASP C 1 326 ? 30.997 24.255 113.197 1.00 23.45 326 ASP C C 1
ATOM 14703 O O . ASP C 1 326 ? 30.427 23.293 112.619 1.00 23.01 326 ASP C O 1
ATOM 14712 N N . ARG C 1 327 ? 31.606 24.184 114.374 1.00 25.16 327 ARG C N 1
ATOM 14713 C CA . ARG C 1 327 ? 31.746 22.966 115.139 1.00 26.85 327 ARG C CA 1
ATOM 14714 C C . ARG C 1 327 ? 30.412 22.307 115.389 1.00 21.43 327 ARG C C 1
ATOM 14715 O O . ARG C 1 327 ? 30.333 21.093 115.435 1.00 22.52 327 ARG C O 1
ATOM 14736 N N . ALA C 1 328 ? 29.370 23.099 115.610 1.00 21.99 328 ALA C N 1
ATOM 14737 C CA . ALA C 1 328 ? 28.064 22.504 115.892 1.00 22.23 328 ALA C CA 1
ATOM 14738 C C . ALA C 1 328 ? 27.608 21.590 114.741 1.00 21.18 328 ALA C C 1
ATOM 14739 O O . ALA C 1 328 ? 27.098 20.497 114.999 1.00 21.13 328 ALA C O 1
ATOM 14746 N N . TRP C 1 329 ? 27.798 22.026 113.495 1.00 20.47 329 TRP C N 1
ATOM 14747 C CA . TRP C 1 329 ? 27.490 21.213 112.311 1.00 21.09 329 TRP C CA 1
ATOM 14748 C C . TRP C 1 329 ? 28.254 19.895 112.337 1.00 19.10 329 TRP C C 1
ATOM 14749 O O . TRP C 1 329 ? 27.713 18.815 112.073 1.00 18.85 329 TRP C O 1
ATOM 14770 N N . ILE C 1 330 ? 29.544 20.006 112.603 1.00 19.08 330 ILE C N 1
ATOM 14771 C CA . ILE C 1 330 ? 30.425 18.855 112.578 1.00 18.81 330 ILE C CA 1
ATOM 14772 C C . ILE C 1 330 ? 30.080 17.885 113.707 1.00 19.44 330 ILE C C 1
ATOM 14773 O O . ILE C 1 330 ? 30.004 16.682 113.506 1.00 19.26 330 ILE C O 1
ATOM 14789 N N . GLU C 1 331 ? 29.871 18.418 114.904 1.00 20.31 331 GLU C N 1
ATOM 14790 C CA . GLU C 1 331 ? 29.523 17.590 116.027 1.00 21.06 331 GLU C CA 1
ATOM 14791 C C . GLU C 1 331 ? 28.201 16.861 115.809 1.00 20.89 331 GLU C C 1
ATOM 14792 O O . GLU C 1 331 ? 28.047 15.717 116.217 1.00 21.14 331 GLU C O 1
ATOM 14821 N N . ALA C 1 333 ? 26.918 15.865 112.918 1.00 19.12 333 ALA C N 1
ATOM 14822 C CA . ALA C 1 333 ? 27.179 14.763 112.001 1.00 18.59 333 ALA C CA 1
ATOM 14823 C C . ALA C 1 333 ? 27.912 13.624 112.684 1.00 18.95 333 ALA C C 1
ATOM 14824 O O . ALA C 1 333 ? 27.602 12.471 112.460 1.00 18.97 333 ALA C O 1
ATOM 14831 N N . LEU C 1 334 ? 28.897 13.943 113.523 1.00 19.37 334 LEU C N 1
ATOM 14832 C CA . LEU C 1 334 ? 29.654 12.906 114.190 1.00 19.95 334 LEU C CA 1
ATOM 14833 C C . LEU C 1 334 ? 28.721 12.162 115.134 1.00 20.63 334 LEU C C 1
ATOM 14834 O O . LEU C 1 334 ? 28.828 10.950 115.265 1.00 20.98 334 LEU C O 1
ATOM 14850 N N . GLU C 1 335 ? 27.790 12.863 115.782 1.00 20.94 335 GLU C N 1
ATOM 14851 C CA . GLU C 1 335 ? 26.847 12.174 116.672 1.00 22.99 335 GLU C CA 1
ATOM 14852 C C . GLU C 1 335 ? 25.995 11.205 115.857 1.00 23.80 335 GLU C C 1
ATOM 14853 O O . GLU C 1 335 ? 25.785 10.050 116.252 1.00 26.99 335 GLU C O 1
ATOM 14865 N N . ASP C 1 336 ? 25.508 11.666 114.707 1.00 20.45 336 ASP C N 1
ATOM 14866 C CA . ASP C 1 336 ? 24.714 10.806 113.823 1.00 20.13 336 ASP C CA 1
ATOM 14867 C C . ASP C 1 336 ? 25.494 9.541 113.491 1.00 24.98 336 ASP C C 1
ATOM 14868 O O . ASP C 1 336 ? 24.946 8.432 113.528 1.00 31.51 336 ASP C O 1
ATOM 14877 N N . ALA C 1 337 ? 26.779 9.710 113.180 1.00 20.51 337 ALA C N 1
ATOM 14878 C CA . ALA C 1 337 ? 27.604 8.630 112.674 1.00 20.37 337 ALA C CA 1
ATOM 14879 C C . ALA C 1 337 ? 28.163 7.743 113.783 1.00 24.75 337 ALA C C 1
ATOM 14880 O O . ALA C 1 337 ? 28.864 6.777 113.497 1.00 25.72 337 ALA C O 1
ATOM 14887 N N . GLY C 1 338 ? 27.886 8.087 115.038 1.00 24.89 338 GLY C N 1
ATOM 14888 C CA . GLY C 1 338 ? 28.425 7.347 116.165 1.00 30.16 338 GLY C CA 1
ATOM 14889 C C . GLY C 1 338 ? 29.933 7.493 116.240 1.00 30.01 338 GLY C C 1
ATOM 14890 O O . GLY C 1 338 ? 30.634 6.574 116.669 1.00 31.45 338 GLY C O 1
ATOM 14894 N N . GLN C 1 339 ? 30.426 8.655 115.815 1.00 26.20 339 GLN C N 1
ATOM 14895 C CA . GLN C 1 339 ? 31.854 8.939 115.785 1.00 25.96 339 GLN C CA 1
ATOM 14896 C C . GLN C 1 339 ? 32.234 10.242 116.522 1.00 24.81 339 GLN C C 1
ATOM 14897 O O . GLN C 1 339 ? 33.149 10.948 116.096 1.00 29.54 339 GLN C O 1
ATOM 14911 N N . SER C 1 340 ? 31.528 10.571 117.601 1.00 26.33 340 SER C N 1
ATOM 14912 C CA . SER C 1 340 ? 31.815 11.796 118.350 1.00 26.66 340 SER C CA 1
ATOM 14913 C C . SER C 1 340 ? 33.281 11.878 118.788 1.00 29.02 340 SER C C 1
ATOM 14914 O O . SER C 1 340 ? 33.857 12.969 118.869 1.00 27.32 340 SER C O 1
ATOM 14922 N N . ASP C 1 341 ? 33.880 10.719 119.041 1.00 34.72 341 ASP C N 1
ATOM 14923 C CA . ASP C 1 341 ? 35.295 10.623 119.406 1.00 41.06 341 ASP C CA 1
ATOM 14924 C C . ASP C 1 341 ? 36.251 11.353 118.452 1.00 36.62 341 ASP C C 1
ATOM 14925 O O . ASP C 1 341 ? 37.348 11.756 118.847 1.00 36.48 341 ASP C O 1
ATOM 14934 N N . LEU C 1 342 ? 35.863 11.524 117.192 1.00 32.92 342 LEU C N 1
ATOM 14935 C CA . LEU C 1 342 ? 36.784 12.123 116.224 1.00 32.46 342 LEU C CA 1
ATOM 14936 C C . LEU C 1 342 ? 36.999 13.629 116.450 1.00 30.72 342 LEU C C 1
ATOM 14937 O O . LEU C 1 342 ? 37.870 14.239 115.823 1.00 33.79 342 LEU C O 1
ATOM 14953 N N . LEU C 1 343 ? 36.210 14.225 117.338 1.00 30.39 343 LEU C N 1
ATOM 14954 C CA . LEU C 1 343 ? 36.359 15.644 117.661 1.00 27.43 343 LEU C CA 1
ATOM 14955 C C . LEU C 1 343 ? 36.069 15.875 119.142 1.00 35.20 343 LEU C C 1
ATOM 14956 O O . LEU C 1 343 ? 36.946 15.706 119.986 1.00 41.13 343 LEU C O 1
ATOM 14972 N N . ALA D 1 28 ? 48.007 43.513 117.034 1.00 18.46 28 ALA D N 1
ATOM 14973 C CA . ALA D 1 28 ? 47.274 43.979 115.858 1.00 19.25 28 ALA D CA 1
ATOM 14974 C C . ALA D 1 28 ? 46.676 42.804 115.114 1.00 17.52 28 ALA D C 1
ATOM 14975 O O . ALA D 1 28 ? 46.931 41.651 115.459 1.00 21.11 28 ALA D O 1
ATOM 14981 N N . THR D 1 29 ? 45.868 43.092 114.095 1.00 15.13 29 THR D N 1
ATOM 14982 C CA . THR D 1 29 ? 45.180 42.054 113.352 1.00 16.14 29 THR D CA 1
ATOM 14983 C C . THR D 1 29 ? 45.858 41.844 112.015 1.00 20.23 29 THR D C 1
ATOM 14984 O O . THR D 1 29 ? 45.915 42.762 111.206 1.00 22.06 29 THR D O 1
ATOM 14995 N N . THR D 1 30 ? 46.392 40.644 111.802 1.00 15.99 30 THR D N 1
ATOM 14996 C CA . THR D 1 30 ? 46.946 40.263 110.511 1.00 15.73 30 THR D CA 1
ATOM 14997 C C . THR D 1 30 ? 45.905 39.431 109.800 1.00 16.34 30 THR D C 1
ATOM 14998 O O . THR D 1 30 ? 45.394 38.478 110.364 1.00 18.70 30 THR D O 1
ATOM 15009 N N . LEU D 1 31 ? 45.580 39.821 108.575 1.00 13.76 31 LEU D N 1
ATOM 15010 C CA . LEU D 1 31 ? 44.575 39.136 107.773 1.00 14.32 31 LEU D CA 1
ATOM 15011 C C . LEU D 1 31 ? 45.224 38.619 106.509 1.00 14.58 31 LEU D C 1
ATOM 15012 O O . LEU D 1 31 ? 45.975 39.345 105.860 1.00 14.29 31 LEU D O 1
ATOM 15028 N N . ASN D 1 32 ? 44.920 37.386 106.130 1.00 13.45 32 ASN D N 1
ATOM 15029 C CA . ASN D 1 32 ? 45.365 36.890 104.839 1.00 11.65 32 ASN D CA 1
ATOM 15030 C C . ASN D 1 32 ? 44.566 37.568 103.731 1.00 14.32 32 ASN D C 1
ATOM 15031 O O . ASN D 1 32 ? 43.358 37.785 103.871 1.00 15.54 32 ASN D O 1
ATOM 15042 N N . LEU D 1 33 ? 45.247 37.893 102.638 1.00 12.43 33 LEU D N 1
ATOM 15043 C CA . LEU D 1 33 ? 44.615 38.389 101.420 1.00 13.97 33 LEU D CA 1
ATOM 15044 C C . LEU D 1 33 ? 45.022 37.452 100.284 1.00 13.67 33 LEU D C 1
ATOM 15045 O O . LEU D 1 33 ? 46.190 37.406 99.870 1.00 12.49 33 LEU D O 1
ATOM 15061 N N . SER D 1 34 ? 44.049 36.712 99.775 1.00 13.97 34 SER D N 1
ATOM 15062 C CA . SER D 1 34 ? 44.289 35.702 98.737 1.00 11.87 34 SER D CA 1
ATOM 15063 C C . SER D 1 34 ? 43.888 36.216 97.368 1.00 13.18 34 SER D C 1
ATOM 15064 O O . SER D 1 34 ? 42.911 36.958 97.257 1.00 14.53 34 SER D O 1
ATOM 15072 N N . TYR D 1 35 ? 44.661 35.841 96.351 1.00 12.70 35 TYR D N 1
ATOM 15073 C CA . TYR D 1 35 ? 44.368 36.252 94.973 1.00 12.17 35 TYR D CA 1
ATOM 15074 C C . TYR D 1 35 ? 45.132 35.426 93.944 1.00 11.84 35 TYR D C 1
ATOM 15075 O O . TYR D 1 35 ? 46.083 34.716 94.274 1.00 13.21 35 TYR D O 1
ATOM 15093 N N . ASN D 1 36 ? 44.706 35.532 92.679 1.00 9.57 36 ASN D N 1
ATOM 15094 C CA . ASN D 1 36 ? 45.366 34.792 91.610 1.00 11.00 36 ASN D CA 1
ATOM 15095 C C . ASN D 1 36 ? 46.606 35.442 91.013 1.00 10.31 36 ASN D C 1
ATOM 15096 O O . ASN D 1 36 ? 46.753 36.657 91.051 1.00 11.20 36 ASN D O 1
ATOM 15107 N N . GLY D 1 37 ? 47.492 34.607 90.486 1.00 11.18 37 GLY D N 1
ATOM 15108 C CA . GLY D 1 37 ? 48.653 35.046 89.720 1.00 11.43 37 GLY D CA 1
ATOM 15109 C C . GLY D 1 37 ? 49.905 35.330 90.530 1.00 11.33 37 GLY D C 1
ATOM 15110 O O . GLY D 1 37 ? 49.880 35.453 91.744 1.00 11.27 37 GLY D O 1
ATOM 15114 N N . PRO D 1 38 ? 51.049 35.450 89.854 1.00 12.47 38 PRO D N 1
ATOM 15115 C CA . PRO D 1 38 ? 52.326 35.622 90.550 1.00 12.96 38 PRO D CA 1
ATOM 15116 C C . PRO D 1 38 ? 52.475 36.991 91.214 1.00 12.48 38 PRO D C 1
ATOM 15117 O O . PRO D 1 38 ? 51.853 37.973 90.784 1.00 13.21 38 PRO D O 1
ATOM 15128 N N . PRO D 1 39 ? 53.336 37.072 92.243 1.00 14.44 39 PRO D N 1
ATOM 15129 C CA . PRO D 1 39 ? 53.632 38.338 92.912 1.00 15.54 39 PRO D CA 1
ATOM 15130 C C . PRO D 1 39 ? 54.618 39.193 92.100 1.00 14.02 39 PRO D C 1
ATOM 15131 O O . PRO D 1 39 ? 55.727 39.475 92.520 1.00 17.97 39 PRO D O 1
ATOM 15142 N N . ASP D 1 40 ? 54.169 39.577 90.918 1.00 12.88 40 ASP D N 1
ATOM 15143 C CA . ASP D 1 40 ? 54.957 40.336 89.956 1.00 14.56 40 ASP D CA 1
ATOM 15144 C C . ASP D 1 40 ? 54.066 41.490 89.545 1.00 17.87 40 ASP D C 1
ATOM 15145 O O . ASP D 1 40 ? 53.041 41.300 88.892 1.00 15.70 40 ASP D O 1
ATOM 15154 N N . THR D 1 41 ? 54.442 42.691 89.948 1.00 17.94 41 THR D N 1
ATOM 15155 C CA . THR D 1 41 ? 53.610 43.859 89.732 1.00 18.48 41 THR D CA 1
ATOM 15156 C C . THR D 1 41 ? 53.391 44.123 88.250 1.00 23.68 41 THR D C 1
ATOM 15157 O O . THR D 1 41 ? 52.286 44.454 87.830 1.00 23.62 41 THR D O 1
ATOM 15168 N N . ASP D 1 42 ? 54.435 43.938 87.456 1.00 19.19 42 ASP D N 1
ATOM 15169 C CA . ASP D 1 42 ? 54.376 44.206 86.032 1.00 21.41 42 ASP D CA 1
ATOM 15170 C C . ASP D 1 42 ? 53.483 43.245 85.279 1.00 20.74 42 ASP D C 1
ATOM 15171 O O . ASP D 1 42 ? 52.837 43.620 84.296 1.00 20.59 42 ASP D O 1
ATOM 15180 N N . LYS D 1 43 ? 53.472 41.989 85.711 1.00 14.72 43 LYS D N 1
ATOM 15181 C CA . LYS D 1 43 ? 52.761 40.947 84.987 1.00 16.87 43 LYS D CA 1
ATOM 15182 C C . LYS D 1 43 ? 51.422 40.561 85.620 1.00 14.15 43 LYS D C 1
ATOM 15183 O O . LYS D 1 43 ? 50.690 39.743 85.059 1.00 15.05 43 LYS D O 1
ATOM 15202 N N . ASN D 1 44 ? 51.089 41.130 86.772 1.00 12.53 44 ASN D N 1
ATOM 15203 C CA . ASN D 1 44 ? 49.866 40.740 87.465 1.00 10.64 44 ASN D CA 1
ATOM 15204 C C . ASN D 1 44 ? 49.206 41.977 88.062 1.00 10.45 44 ASN D C 1
ATOM 15205 O O . ASN D 1 44 ? 49.609 42.434 89.127 1.00 11.34 44 ASN D O 1
ATOM 15216 N N . ALA D 1 45 ? 48.203 42.509 87.377 1.00 10.85 45 ALA D N 1
ATOM 15217 C CA . ALA D 1 45 ? 47.452 43.664 87.859 1.00 11.71 45 ALA D CA 1
ATOM 15218 C C . ALA D 1 45 ? 46.763 43.387 89.184 1.00 11.33 45 ALA D C 1
ATOM 15219 O O . ALA D 1 45 ? 46.473 44.337 89.927 1.00 12.66 45 ALA D O 1
ATOM 15226 N N . VAL D 1 46 ? 46.479 42.130 89.512 1.00 9.99 46 VAL D N 1
ATOM 15227 C CA . VAL D 1 46 ? 45.862 41.843 90.812 1.00 12.02 46 VAL D CA 1
ATOM 15228 C C . VAL D 1 46 ? 46.903 41.970 91.929 1.00 11.56 46 VAL D C 1
ATOM 15229 O O . VAL D 1 46 ? 46.574 42.396 93.051 1.00 11.98 46 VAL D O 1
ATOM 15242 N N . HIS D 1 47 ? 48.152 41.626 91.640 1.00 10.67 47 HIS D N 1
ATOM 15243 C CA . HIS D 1 47 ? 49.217 41.846 92.608 1.00 11.16 47 HIS D CA 1
ATOM 15244 C C . HIS D 1 47 ? 49.469 43.331 92.808 1.00 11.78 47 HIS D C 1
ATOM 15245 O O . HIS D 1 47 ? 49.769 43.763 93.912 1.00 13.16 47 HIS D O 1
ATOM 15260 N N . LEU D 1 48 ? 49.407 44.114 91.735 1.00 11.75 48 LEU D N 1
ATOM 15261 C CA . LEU D 1 48 ? 49.493 45.569 91.848 1.00 12.15 48 LEU D CA 1
ATOM 15262 C C . LEU D 1 48 ? 48.465 46.058 92.870 1.00 13.12 48 LEU D C 1
ATOM 15263 O O . LEU D 1 48 ? 48.783 46.818 93.790 1.00 12.72 48 LEU D O 1
ATOM 15279 N N . PHE D 1 49 ? 47.224 45.622 92.698 1.00 10.28 49 PHE D N 1
ATOM 15280 C CA . PHE D 1 49 ? 46.151 46.004 93.594 1.00 11.48 49 PHE D CA 1
ATOM 15281 C C . PHE D 1 49 ? 46.396 45.521 95.016 1.00 12.93 49 PHE D C 1
ATOM 15282 O O . PHE D 1 49 ? 46.306 46.299 95.953 1.00 11.84 49 PHE D O 1
ATOM 15299 N N . ALA D 1 50 ? 46.695 44.237 95.174 1.00 11.84 50 ALA D N 1
ATOM 15300 C CA . ALA D 1 50 ? 46.866 43.654 96.526 1.00 12.54 50 ALA D CA 1
ATOM 15301 C C . ALA D 1 50 ? 48.004 44.328 97.289 1.00 12.22 50 ALA D C 1
ATOM 15302 O O . ALA D 1 50 ? 47.888 44.575 98.499 1.00 12.37 50 ALA D O 1
ATOM 15309 N N A SER D 1 51 ? 49.099 44.618 96.589 0.56 12.77 51 SER D N 1
ATOM 15310 N N B SER D 1 51 ? 49.106 44.599 96.608 0.44 12.42 51 SER D N 1
ATOM 15311 C CA A SER D 1 51 ? 50.272 45.265 97.196 0.56 12.10 51 SER D CA 1
ATOM 15312 C CA B SER D 1 51 ? 50.236 45.277 97.236 0.44 12.64 51 SER D CA 1
ATOM 15313 C C A SER D 1 51 ? 50.021 46.732 97.569 0.56 11.69 51 SER D C 1
ATOM 15314 C C B SER D 1 51 ? 49.854 46.693 97.653 0.44 12.70 51 SER D C 1
ATOM 15315 O O A SER D 1 51 ? 50.467 47.206 98.623 0.56 12.69 51 SER D O 1
ATOM 15316 O O B SER D 1 51 ? 50.054 47.104 98.801 0.44 11.30 51 SER D O 1
ATOM 15331 N N . ASN D 1 52 ? 49.295 47.444 96.725 1.00 12.11 52 ASN D N 1
ATOM 15332 C CA . ASN D 1 52 ? 48.880 48.791 97.040 1.00 12.43 52 ASN D CA 1
ATOM 15333 C C . ASN D 1 52 ? 47.895 48.763 98.209 1.00 11.53 52 ASN D C 1
ATOM 15334 O O . ASN D 1 52 ? 47.954 49.617 99.076 1.00 13.60 52 ASN D O 1
ATOM 15346 N N . LEU D 1 53 ? 46.976 47.795 98.228 1.00 11.22 53 LEU D N 1
ATOM 15347 C CA . LEU D 1 53 ? 46.012 47.707 99.307 1.00 10.66 53 LEU D CA 1
ATOM 15348 C C . LEU D 1 53 ? 46.731 47.469 100.632 1.00 13.56 53 LEU D C 1
ATOM 15349 O O . LEU D 1 53 ? 46.392 48.091 101.640 1.00 12.90 53 LEU D O 1
ATOM 15365 N N . LYS D 1 54 ? 47.676 46.540 100.658 1.00 11.89 54 LYS D N 1
ATOM 15366 C CA . LYS D 1 54 ? 48.428 46.265 101.885 1.00 11.97 54 LYS D CA 1
ATOM 15367 C C . LYS D 1 54 ? 49.109 47.529 102.415 1.00 11.75 54 LYS D C 1
ATOM 15368 O O . LYS D 1 54 ? 49.026 47.846 103.598 1.00 14.11 54 LYS D O 1
ATOM 15387 N N . ARG D 1 55 ? 49.813 48.219 101.528 1.00 12.58 55 ARG D N 1
ATOM 15388 C CA . ARG D 1 55 ? 50.522 49.439 101.841 1.00 13.19 55 ARG D CA 1
ATOM 15389 C C . ARG D 1 55 ? 49.556 50.473 102.442 1.00 11.80 55 ARG D C 1
ATOM 15390 O O . ARG D 1 55 ? 49.805 51.031 103.528 1.00 13.35 55 ARG D O 1
ATOM 15411 N N . LEU D 1 56 ? 48.447 50.719 101.758 1.00 13.61 56 LEU D N 1
ATOM 15412 C CA . LEU D 1 56 ? 47.535 51.787 102.161 1.00 13.29 56 LEU D CA 1
ATOM 15413 C C . LEU D 1 56 ? 46.693 51.416 103.391 1.00 13.33 56 LEU D C 1
ATOM 15414 O O . LEU D 1 56 ? 46.448 52.260 104.262 1.00 14.31 56 LEU D O 1
ATOM 15430 N N . VAL D 1 57 ? 46.294 50.153 103.487 1.00 12.41 57 VAL D N 1
ATOM 15431 C CA . VAL D 1 57 ? 45.551 49.701 104.679 1.00 13.63 57 VAL D CA 1
ATOM 15432 C C . VAL D 1 57 ? 46.386 49.873 105.957 1.00 13.38 57 VAL D C 1
ATOM 15433 O O . VAL D 1 57 ? 45.891 50.399 106.958 1.00 13.79 57 VAL D O 1
ATOM 15446 N N A GLU D 1 58 ? 47.649 49.465 105.915 0.55 13.28 58 GLU D N 1
ATOM 15447 N N B GLU D 1 58 ? 47.648 49.433 105.931 0.45 13.02 58 GLU D N 1
ATOM 15448 C CA A GLU D 1 58 ? 48.485 49.540 107.097 0.55 12.06 58 GLU D CA 1
ATOM 15449 C CA B GLU D 1 58 ? 48.530 49.586 107.089 0.45 12.09 58 GLU D CA 1
ATOM 15450 C C A GLU D 1 58 ? 48.806 50.994 107.466 0.55 12.63 58 GLU D C 1
ATOM 15451 C C B GLU D 1 58 ? 48.632 51.043 107.458 0.45 12.41 58 GLU D C 1
ATOM 15452 O O A GLU D 1 58 ? 48.879 51.335 108.648 0.55 13.98 58 GLU D O 1
ATOM 15453 O O B GLU D 1 58 ? 48.446 51.424 108.619 0.45 12.82 58 GLU D O 1
ATOM 15476 N N . GLU D 1 59 ? 48.960 51.856 106.461 1.00 13.54 59 GLU D N 1
ATOM 15477 C CA . GLU D 1 59 ? 49.188 53.276 106.692 1.00 12.72 59 GLU D CA 1
ATOM 15478 C C . GLU D 1 59 ? 47.952 53.920 107.301 1.00 14.54 59 GLU D C 1
ATOM 15479 O O . GLU D 1 59 ? 48.033 54.604 108.322 1.00 18.50 59 GLU D O 1
ATOM 15492 N N . LYS D 1 60 ? 46.802 53.692 106.685 1.00 12.65 60 LYS D N 1
ATOM 15493 C CA . LYS D 1 60 ? 45.614 54.453 107.083 1.00 14.33 60 LYS D CA 1
ATOM 15494 C C . LYS D 1 60 ? 45.039 53.975 108.409 1.00 14.64 60 LYS D C 1
ATOM 15495 O O . LYS D 1 60 ? 44.381 54.736 109.107 1.00 16.14 60 LYS D O 1
ATOM 15514 N N . THR D 1 61 ? 45.291 52.716 108.766 1.00 15.30 61 THR D N 1
ATOM 15515 C CA . THR D 1 61 ? 44.886 52.207 110.081 1.00 15.44 61 THR D CA 1
ATOM 15516 C C . THR D 1 61 ? 46.002 52.296 111.126 1.00 18.68 61 THR D C 1
ATOM 15517 O O . THR D 1 61 ? 45.869 51.743 112.221 1.00 17.96 61 THR D O 1
ATOM 15528 N N . ASP D 1 62 ? 47.097 52.979 110.798 1.00 17.90 62 ASP D N 1
ATOM 15529 C CA . ASP D 1 62 ? 48.234 53.098 111.725 1.00 19.76 62 ASP D CA 1
ATOM 15530 C C . ASP D 1 62 ? 48.660 51.741 112.286 1.00 19.41 62 ASP D C 1
ATOM 15531 O O . ASP D 1 62 ? 48.951 51.604 113.483 1.00 19.56 62 ASP D O 1
ATOM 15540 N N . GLY D 1 63 ? 48.689 50.739 111.418 1.00 16.69 63 GLY D N 1
ATOM 15541 C CA . GLY D 1 63 ? 49.161 49.427 111.798 1.00 14.94 63 GLY D CA 1
ATOM 15542 C C . GLY D 1 63 ? 48.150 48.519 112.461 1.00 15.40 63 GLY D C 1
ATOM 15543 O O . GLY D 1 63 ? 48.460 47.347 112.695 1.00 17.72 63 GLY D O 1
ATOM 15547 N N . ASP D 1 64 ? 46.951 49.016 112.731 1.00 18.49 64 ASP D N 1
ATOM 15548 C CA . ASP D 1 64 ? 45.945 48.187 113.408 1.00 18.68 64 ASP D CA 1
ATOM 15549 C C . ASP D 1 64 ? 45.559 46.975 112.562 1.00 16.21 64 ASP D C 1
ATOM 15550 O O . ASP D 1 64 ? 45.323 45.899 113.108 1.00 16.46 64 ASP D O 1
ATOM 15559 N N . ILE D 1 65 ? 45.504 47.165 111.247 1.00 16.76 65 ILE D N 1
ATOM 15560 C CA . ILE D 1 65 ? 45.204 46.094 110.310 1.00 16.64 65 ILE D CA 1
ATOM 15561 C C . ILE D 1 65 ? 46.390 45.883 109.387 1.00 13.75 65 ILE D C 1
ATOM 15562 O O . ILE D 1 65 ? 46.855 46.807 108.742 1.00 15.24 65 ILE D O 1
ATOM 15578 N N . GLN D 1 66 ? 46.903 44.661 109.375 1.00 14.35 66 GLN D N 1
ATOM 15579 C CA . GLN D 1 66 ? 48.053 44.297 108.564 1.00 13.85 66 GLN D CA 1
ATOM 15580 C C . GLN D 1 66 ? 47.647 43.147 107.657 1.00 13.58 66 GLN D C 1
ATOM 15581 O O . GLN D 1 66 ? 46.889 42.276 108.077 1.00 14.21 66 GLN D O 1
ATOM 15595 N N . LEU D 1 67 ? 48.116 43.155 106.408 1.00 14.34 67 LEU D N 1
ATOM 15596 C CA . LEU D 1 67 ? 47.754 42.098 105.463 1.00 14.51 67 LEU D CA 1
ATOM 15597 C C . LEU D 1 67 ? 48.941 41.185 105.181 1.00 15.63 67 LEU D C 1
ATOM 15598 O O . LEU D 1 67 ? 50.107 41.614 105.170 1.00 18.49 67 LEU D O 1
ATOM 15614 N N . LYS D 1 68 ? 48.647 39.909 104.986 1.00 13.19 68 LYS D N 1
ATOM 15615 C CA . LYS D 1 68 ? 49.649 38.947 104.565 1.00 14.49 68 LYS D CA 1
ATOM 15616 C C . LYS D 1 68 ? 49.187 38.431 103.212 1.00 13.05 68 LYS D C 1
ATOM 15617 O O . LYS D 1 68 ? 48.077 37.889 103.090 1.00 13.78 68 LYS D O 1
ATOM 15636 N N . LEU D 1 69 ? 50.015 38.605 102.189 1.00 12.39 69 LEU D N 1
ATOM 15637 C CA . LEU D 1 69 ? 49.612 38.301 100.824 1.00 12.60 69 LEU D CA 1
ATOM 15638 C C . LEU D 1 69 ? 49.858 36.833 100.473 1.00 12.89 69 LEU D C 1
ATOM 15639 O O . LEU D 1 69 ? 50.903 36.272 100.784 1.00 13.93 69 LEU D O 1
ATOM 15655 N N . TYR D 1 70 ? 48.859 36.247 99.809 1.00 12.52 70 TYR D N 1
ATOM 15656 C CA . TYR D 1 70 ? 48.868 34.848 99.353 1.00 12.00 70 TYR D CA 1
ATOM 15657 C C . TYR D 1 70 ? 48.508 34.843 97.868 1.00 11.37 70 TYR D C 1
ATOM 15658 O O . TYR D 1 70 ? 47.362 34.626 97.480 1.00 12.70 70 TYR D O 1
ATOM 15676 N N . PRO D 1 71 ? 49.499 35.160 97.026 1.00 13.47 71 PRO D N 1
ATOM 15677 C CA . PRO D 1 71 ? 49.306 35.191 95.566 1.00 13.10 71 PRO D CA 1
ATOM 15678 C C . PRO D 1 71 ? 49.224 33.775 94.990 1.00 14.46 71 PRO D C 1
ATOM 15679 O O . PRO D 1 71 ? 49.249 32.802 95.759 1.00 13.29 71 PRO D O 1
ATOM 15690 N N . ASN D 1 72 ? 49.153 33.663 93.666 1.00 12.82 72 ASN D N 1
ATOM 15691 C CA . ASN D 1 72 ? 49.220 32.374 93.002 1.00 13.14 72 ASN D CA 1
ATOM 15692 C C . ASN D 1 72 ? 48.118 31.408 93.459 1.00 12.61 72 ASN D C 1
ATOM 15693 O O . ASN D 1 72 ? 48.283 30.190 93.337 1.00 13.94 72 ASN D O 1
ATOM 15704 N N . SER D 1 73 ? 47.002 31.932 93.960 1.00 12.19 73 SER D N 1
ATOM 15705 C CA . SER D 1 73 ? 45.916 31.087 94.430 1.00 12.00 73 SER D CA 1
ATOM 15706 C C . SER D 1 73 ? 46.438 30.063 95.453 1.00 12.54 73 SER D C 1
ATOM 15707 O O . SER D 1 73 ? 45.942 28.931 95.517 1.00 12.59 73 SER D O 1
ATOM 15732 N N . LEU D 1 75 ? 46.179 29.523 98.557 1.00 13.28 75 LEU D N 1
ATOM 15733 C CA . LEU D 1 75 ? 45.290 28.983 99.579 1.00 13.39 75 LEU D CA 1
ATOM 15734 C C . LEU D 1 75 ? 44.110 28.252 98.970 1.00 14.48 75 LEU D C 1
ATOM 15735 O O . LEU D 1 75 ? 43.241 27.758 99.693 1.00 14.40 75 LEU D O 1
ATOM 15751 N N . GLY D 1 76 ? 44.079 28.177 97.639 1.00 12.66 76 GLY D N 1
ATOM 15752 C CA . GLY D 1 76 ? 43.111 27.353 96.949 1.00 12.41 76 GLY D CA 1
ATOM 15753 C C . GLY D 1 76 ? 42.597 27.974 95.678 1.00 11.82 76 GLY D C 1
ATOM 15754 O O . GLY D 1 76 ? 42.786 29.164 95.415 1.00 11.56 76 GLY D O 1
ATOM 15758 N N . GLU D 1 77 ? 41.908 27.169 94.887 1.00 11.67 77 GLU D N 1
ATOM 15759 C CA . GLU D 1 77 ? 41.177 27.709 93.762 1.00 11.14 77 GLU D CA 1
ATOM 15760 C C . GLU D 1 77 ? 39.912 28.445 94.226 1.00 10.79 77 GLU D C 1
ATOM 15761 O O . GLU D 1 77 ? 39.663 28.564 95.428 1.00 10.97 77 GLU D O 1
ATOM 15773 N N . GLU D 1 78 ? 39.153 28.975 93.277 1.00 10.36 78 GLU D N 1
ATOM 15774 C CA . GLU D 1 78 ? 38.134 29.975 93.563 1.00 10.06 78 GLU D CA 1
ATOM 15775 C C . GLU D 1 78 ? 37.089 29.526 94.578 1.00 10.19 78 GLU D C 1
ATOM 15776 O O . GLU D 1 78 ? 36.783 30.254 95.512 1.00 12.04 78 GLU D O 1
ATOM 15788 N N . GLN D 1 79 ? 36.569 28.316 94.430 1.00 10.32 79 GLN D N 1
ATOM 15789 C CA . GLN D 1 79 ? 35.522 27.870 95.346 1.00 10.51 79 GLN D CA 1
ATOM 15790 C C . GLN D 1 79 ? 36.044 27.767 96.781 1.00 10.95 79 GLN D C 1
ATOM 15791 O O . GLN D 1 79 ? 35.408 28.224 97.736 1.00 11.43 79 GLN D O 1
ATOM 15805 N N . GLU D 1 80 ? 37.195 27.127 96.948 1.00 11.28 80 GLU D N 1
ATOM 15806 C CA . GLU D 1 80 ? 37.770 26.949 98.275 1.00 11.78 80 GLU D CA 1
ATOM 15807 C C . GLU D 1 80 ? 37.970 28.291 98.966 1.00 11.83 80 GLU D C 1
ATOM 15808 O O . GLU D 1 80 ? 37.708 28.409 100.165 1.00 12.03 80 GLU D O 1
ATOM 15820 N N . ARG D 1 81 ? 38.406 29.306 98.233 1.00 12.09 81 ARG D N 1
ATOM 15821 C CA . ARG D 1 81 ? 38.745 30.587 98.854 1.00 11.35 81 ARG D CA 1
ATOM 15822 C C . ARG D 1 81 ? 37.495 31.336 99.242 1.00 12.99 81 ARG D C 1
ATOM 15823 O O . ARG D 1 81 ? 37.489 32.052 100.229 1.00 13.95 81 ARG D O 1
ATOM 15861 N N . GLU D 1 83 ? 34.729 30.002 100.468 1.00 14.24 83 GLU D N 1
ATOM 15862 C CA . GLU D 1 83 ? 34.312 29.503 101.763 1.00 20.90 83 GLU D CA 1
ATOM 15863 C C . GLU D 1 83 ? 35.224 30.048 102.877 1.00 15.37 83 GLU D C 1
ATOM 15864 O O . GLU D 1 83 ? 34.762 30.383 103.965 1.00 21.08 83 GLU D O 1
ATOM 15876 N N . GLN D 1 84 ? 36.523 30.195 102.614 1.00 15.61 84 GLN D N 1
ATOM 15877 C CA . GLN D 1 84 ? 37.460 30.747 103.588 1.00 13.66 84 GLN D CA 1
ATOM 15878 C C . GLN D 1 84 ? 37.054 32.150 104.019 1.00 13.43 84 GLN D C 1
ATOM 15879 O O . GLN D 1 84 ? 36.979 32.450 105.206 1.00 18.36 84 GLN D O 1
ATOM 15893 N N . VAL D 1 85 ? 36.762 33.005 103.051 1.00 12.28 85 VAL D N 1
ATOM 15894 C CA . VAL D 1 85 ? 36.472 34.387 103.366 1.00 12.28 85 VAL D CA 1
ATOM 15895 C C . VAL D 1 85 ? 35.090 34.517 104.018 1.00 12.46 85 VAL D C 1
ATOM 15896 O O . VAL D 1 85 ? 34.885 35.372 104.868 1.00 12.79 85 VAL D O 1
ATOM 15909 N N . ILE D 1 86 ? 34.142 33.678 103.631 1.00 12.33 86 ILE D N 1
ATOM 15910 C CA . ILE D 1 86 ? 32.841 33.749 104.257 1.00 12.59 86 ILE D CA 1
ATOM 15911 C C . ILE D 1 86 ? 32.923 33.390 105.740 1.00 13.39 86 ILE D C 1
ATOM 15912 O O . ILE D 1 86 ? 32.231 34.002 106.573 1.00 13.66 86 ILE D O 1
ATOM 15928 N N . ASN D 1 87 ? 33.772 32.426 106.111 1.00 14.26 87 ASN D N 1
ATOM 15929 C CA . ASN D 1 87 ? 33.749 31.893 107.481 1.00 14.30 87 ASN D CA 1
ATOM 15930 C C . ASN D 1 87 ? 34.880 32.304 108.406 1.00 15.28 87 ASN D C 1
ATOM 15931 O O . ASN D 1 87 ? 34.783 32.073 109.615 1.00 17.52 87 ASN D O 1
ATOM 15942 N N . THR D 1 88 ? 35.963 32.876 107.868 1.00 14.42 88 THR D N 1
ATOM 15943 C CA . THR D 1 88 ? 37.119 33.220 108.692 1.00 15.34 88 THR D CA 1
ATOM 15944 C C . THR D 1 88 ? 37.576 34.651 108.416 1.00 14.66 88 THR D C 1
ATOM 15945 O O . THR D 1 88 ? 37.495 35.104 107.275 1.00 14.06 88 THR D O 1
ATOM 15956 N N . PRO D 1 89 ? 38.070 35.365 109.447 1.00 15.21 89 PRO D N 1
ATOM 15957 C CA . PRO D 1 89 ? 38.532 36.736 109.208 1.00 16.33 89 PRO D CA 1
ATOM 15958 C C . PRO D 1 89 ? 39.680 36.732 108.227 1.00 16.31 89 PRO D C 1
ATOM 15959 O O . PRO D 1 89 ? 40.728 36.149 108.509 1.00 19.99 89 PRO D O 1
ATOM 15970 N N . SER D 1 90 ? 39.460 37.378 107.094 1.00 14.15 90 SER D N 1
ATOM 15971 C CA . SER D 1 90 ? 40.371 37.333 105.960 1.00 13.76 90 SER D CA 1
ATOM 15972 C C . SER D 1 90 ? 39.764 38.164 104.853 1.00 13.22 90 SER D C 1
ATOM 15973 O O . SER D 1 90 ? 38.626 38.618 104.965 1.00 13.14 90 SER D O 1
ATOM 15981 N N . LEU D 1 91 ? 40.555 38.381 103.798 1.00 12.92 91 LEU D N 1
ATOM 15982 C CA . LEU D 1 91 ? 40.111 39.011 102.547 1.00 12.58 91 LEU D CA 1
ATOM 15983 C C . LEU D 1 91 ? 40.403 38.089 101.381 1.00 12.00 91 LEU D C 1
ATOM 15984 O O . LEU D 1 91 ? 41.325 37.285 101.435 1.00 12.16 91 LEU D O 1
ATOM 16000 N N . ASN D 1 92 ? 39.622 38.216 100.315 1.00 11.53 92 ASN D N 1
ATOM 16001 C CA . ASN D 1 92 ? 39.787 37.398 99.128 1.00 11.16 92 ASN D CA 1
ATOM 16002 C C . ASN D 1 92 ? 39.467 38.232 97.923 1.00 10.80 92 ASN D C 1
ATOM 16003 O O . ASN D 1 92 ? 38.531 39.016 97.955 1.00 11.88 92 ASN D O 1
ATOM 16014 N N . ILE D 1 93 ? 40.232 38.059 96.847 1.00 10.66 93 ILE D N 1
ATOM 16015 C CA . ILE D 1 93 ? 39.911 38.640 95.563 1.00 10.34 93 ILE D CA 1
ATOM 16016 C C . ILE D 1 93 ? 39.384 37.504 94.695 1.00 10.66 93 ILE D C 1
ATOM 16017 O O . ILE D 1 93 ? 40.112 36.566 94.348 1.00 11.11 93 ILE D O 1
ATOM 16033 N N . ALA D 1 94 ? 38.090 37.573 94.393 1.00 10.08 94 ALA D N 1
ATOM 16034 C CA . ALA D 1 94 ? 37.367 36.488 93.742 1.00 9.50 94 ALA D CA 1
ATOM 16035 C C . ALA D 1 94 ? 37.013 36.832 92.308 1.00 10.76 94 ALA D C 1
ATOM 16036 O O . ALA D 1 94 ? 36.735 37.982 91.993 1.00 10.53 94 ALA D O 1
ATOM 16043 N N . SER D 1 95 ? 36.990 35.812 91.462 1.00 11.86 95 SER D N 1
ATOM 16044 C CA . SER D 1 95 ? 36.509 35.971 90.111 1.00 10.99 95 SER D CA 1
ATOM 16045 C C . SER D 1 95 ? 35.039 35.566 90.032 1.00 10.42 95 SER D C 1
ATOM 16046 O O . SER D 1 95 ? 34.435 35.107 91.008 1.00 10.04 95 SER D O 1
ATOM 16054 N N . PHE D 1 96 ? 34.462 35.699 88.841 1.00 9.64 96 PHE D N 1
ATOM 16055 C CA . PHE D 1 96 ? 33.135 35.160 88.598 1.00 10.82 96 PHE D CA 1
ATOM 16056 C C . PHE D 1 96 ? 33.052 33.681 88.957 1.00 9.67 96 PHE D C 1
ATOM 16057 O O . PHE D 1 96 ? 31.988 33.212 89.359 1.00 9.92 96 PHE D O 1
ATOM 16074 N N . ALA D 1 97 ? 34.136 32.934 88.805 1.00 8.59 97 ALA D N 1
ATOM 16075 C CA . ALA D 1 97 ? 34.093 31.500 89.122 1.00 9.86 97 ALA D CA 1
ATOM 16076 C C . ALA D 1 97 ? 33.765 31.289 90.597 1.00 11.40 97 ALA D C 1
ATOM 16077 O O . ALA D 1 97 ? 33.024 30.387 90.967 1.00 12.70 97 ALA D O 1
ATOM 16084 N N . GLY D 1 98 ? 34.358 32.103 91.457 1.00 9.37 98 GLY D N 1
ATOM 16085 C CA . GLY D 1 98 ? 34.093 31.976 92.877 1.00 12.06 98 GLY D CA 1
ATOM 16086 C C . GLY D 1 98 ? 32.766 32.563 93.316 1.00 10.74 98 GLY D C 1
ATOM 16087 O O . GLY D 1 98 ? 32.120 32.008 94.201 1.00 12.10 98 GLY D O 1
ATOM 16091 N N . LEU D 1 99 ? 32.337 33.679 92.721 1.00 11.47 99 LEU D N 1
ATOM 16092 C CA . LEU D 1 99 ? 31.168 34.422 93.218 1.00 10.55 99 LEU D CA 1
ATOM 16093 C C . LEU D 1 99 ? 29.858 33.956 92.576 1.00 11.38 99 LEU D C 1
ATOM 16094 O O . LEU D 1 99 ? 28.800 34.011 93.214 1.00 11.32 99 LEU D O 1
ATOM 16110 N N . SER D 1 100 ? 29.913 33.513 91.323 1.00 10.80 100 SER D N 1
ATOM 16111 C CA . SER D 1 100 ? 28.666 33.260 90.600 1.00 10.16 100 SER D CA 1
ATOM 16112 C C . SER D 1 100 ? 27.769 32.138 91.190 1.00 10.68 100 SER D C 1
ATOM 16113 O O . SER D 1 100 ? 26.552 32.198 91.003 1.00 11.65 100 SER D O 1
ATOM 16121 N N . PRO D 1 101 ? 28.331 31.101 91.854 1.00 10.40 101 PRO D N 1
ATOM 16122 C CA . PRO D 1 101 ? 27.413 30.116 92.438 1.00 11.44 101 PRO D CA 1
ATOM 16123 C C . PRO D 1 101 ? 26.553 30.670 93.560 1.00 12.94 101 PRO D C 1
ATOM 16124 O O . PRO D 1 101 ? 25.493 30.127 93.849 1.00 15.65 101 PRO D O 1
ATOM 16135 N N . ILE D 1 102 ? 27.060 31.711 94.228 1.00 12.52 102 ILE D N 1
ATOM 16136 C CA . ILE D 1 102 ? 26.408 32.334 95.375 1.00 12.52 102 ILE D CA 1
ATOM 16137 C C . ILE D 1 102 ? 25.523 33.509 94.977 1.00 13.67 102 ILE D C 1
ATOM 16138 O O . ILE D 1 102 ? 24.424 33.652 95.503 1.00 14.62 102 ILE D O 1
ATOM 16154 N N . VAL D 1 103 ? 26.032 34.375 94.088 1.00 13.38 103 VAL D N 1
ATOM 16155 C CA . VAL D 1 103 ? 25.297 35.547 93.638 1.00 10.41 103 VAL D CA 1
ATOM 16156 C C . VAL D 1 103 ? 25.272 35.545 92.095 1.00 10.70 103 VAL D C 1
ATOM 16157 O O . VAL D 1 103 ? 26.039 36.268 91.452 1.00 11.97 103 VAL D O 1
ATOM 16170 N N . PRO D 1 104 ? 24.409 34.693 91.506 1.00 11.40 104 PRO D N 1
ATOM 16171 C CA . PRO D 1 104 ? 24.303 34.643 90.043 1.00 12.19 104 PRO D CA 1
ATOM 16172 C C . PRO D 1 104 ? 23.848 35.973 89.452 1.00 13.52 104 PRO D C 1
ATOM 16173 O O . PRO D 1 104 ? 24.053 36.217 88.265 1.00 12.71 104 PRO D O 1
ATOM 16184 N N . GLU D 1 105 ? 23.251 36.826 90.273 1.00 12.91 105 GLU D N 1
ATOM 16185 C CA . GLU D 1 105 ? 22.836 38.129 89.810 1.00 12.40 105 GLU D CA 1
ATOM 16186 C C . GLU D 1 105 ? 23.998 38.920 89.203 1.00 14.27 105 GLU D C 1
ATOM 16187 O O . GLU D 1 105 ? 23.743 39.838 88.428 1.00 14.13 105 GLU D O 1
ATOM 16199 N N . ILE D 1 106 ? 25.258 38.568 89.524 1.00 12.45 106 ILE D N 1
ATOM 16200 C CA . ILE D 1 106 ? 26.410 39.241 88.910 1.00 11.57 106 ILE D CA 1
ATOM 16201 C C . ILE D 1 106 ? 26.448 39.012 87.408 1.00 12.12 106 ILE D C 1
ATOM 16202 O O . ILE D 1 106 ? 27.112 39.744 86.685 1.00 11.91 106 ILE D O 1
ATOM 16218 N N . TYR D 1 107 ? 25.724 38.006 86.928 1.00 11.38 107 TYR D N 1
ATOM 16219 C CA . TYR D 1 107 ? 25.728 37.727 85.499 1.00 10.89 107 TYR D CA 1
ATOM 16220 C C . TYR D 1 107 ? 25.170 38.903 84.672 1.00 9.96 107 TYR D C 1
ATOM 16221 O O . TYR D 1 107 ? 25.514 39.089 83.510 1.00 11.45 107 TYR D O 1
ATOM 16239 N N . VAL D 1 108 ? 24.293 39.697 85.257 1.00 11.87 108 VAL D N 1
ATOM 16240 C CA . VAL D 1 108 ? 23.738 40.836 84.531 1.00 12.47 108 VAL D CA 1
ATOM 16241 C C . VAL D 1 108 ? 24.830 41.860 84.135 1.00 12.55 108 VAL D C 1
ATOM 16242 O O . VAL D 1 108 ? 24.779 42.458 83.057 1.00 13.36 108 VAL D O 1
ATOM 16255 N N . SER D 1 109 ? 25.851 42.015 84.975 1.00 12.41 109 SER D N 1
ATOM 16256 C CA . SER D 1 109 ? 26.931 42.959 84.687 1.00 12.60 109 SER D CA 1
ATOM 16257 C C . SER D 1 109 ? 27.808 42.543 83.499 1.00 11.82 109 SER D C 1
ATOM 16258 O O . SER D 1 109 ? 28.629 43.331 83.046 1.00 14.45 109 SER D O 1
ATOM 16266 N N . ALA D 1 110 ? 27.658 41.294 83.033 1.00 11.65 110 ALA D N 1
ATOM 16267 C CA . ALA D 1 110 ? 28.464 40.733 81.945 1.00 11.09 110 ALA D CA 1
ATOM 16268 C C . ALA D 1 110 ? 27.692 40.584 80.630 1.00 12.96 110 ALA D C 1
ATOM 16269 O O . ALA D 1 110 ? 28.156 39.926 79.695 1.00 11.58 110 ALA D O 1
ATOM 16276 N N . ILE D 1 111 ? 26.531 41.229 80.524 1.00 11.45 111 ILE D N 1
ATOM 16277 C CA . ILE D 1 111 ? 25.829 41.282 79.235 1.00 11.66 111 ILE D CA 1
ATOM 16278 C C . ILE D 1 111 ? 26.842 41.736 78.199 1.00 12.11 111 ILE D C 1
ATOM 16279 O O . ILE D 1 111 ? 27.517 42.754 78.414 1.00 11.71 111 ILE D O 1
ATOM 16295 N N . PRO D 1 112 ? 26.985 40.978 77.094 1.00 11.64 112 PRO D N 1
ATOM 16296 C CA . PRO D 1 112 ? 27.987 41.376 76.110 1.00 12.26 112 PRO D CA 1
ATOM 16297 C C . PRO D 1 112 ? 27.746 42.793 75.594 1.00 14.34 112 PRO D C 1
ATOM 16298 O O . PRO D 1 112 ? 26.601 43.158 75.303 1.00 15.34 112 PRO D O 1
ATOM 16309 N N . PHE D 1 113 ? 28.813 43.575 75.489 1.00 10.29 113 PHE D N 1
ATOM 16310 C CA . PHE D 1 113 ? 28.754 44.936 74.948 1.00 11.91 113 PHE D CA 1
ATOM 16311 C C . PHE D 1 113 ? 27.892 45.896 75.788 1.00 13.34 113 PHE D C 1
ATOM 16312 O O . PHE D 1 113 ? 27.406 46.911 75.290 1.00 15.75 113 PHE D O 1
ATOM 16329 N N . LEU D 1 114 ? 27.749 45.592 77.078 1.00 12.77 114 LEU D N 1
ATOM 16330 C CA . LEU D 1 114 ? 26.980 46.436 77.975 1.00 14.28 114 LEU D CA 1
ATOM 16331 C C . LEU D 1 114 ? 27.597 47.838 78.114 1.00 16.80 114 LEU D C 1
ATOM 16332 O O . LEU D 1 114 ? 26.866 48.841 78.243 1.00 18.67 114 LEU D O 1
ATOM 16348 N N . PHE D 1 115 ? 28.930 47.900 78.105 1.00 16.39 115 PHE D N 1
ATOM 16349 C CA . PHE D 1 115 ? 29.651 49.151 78.302 1.00 15.16 115 PHE D CA 1
ATOM 16350 C C . PHE D 1 115 ? 30.397 49.632 77.089 1.00 17.02 115 PHE D C 1
ATOM 16351 O O . PHE D 1 115 ? 31.186 48.908 76.507 1.00 19.63 115 PHE D O 1
ATOM 16368 N N . GLU D 1 116 ? 30.124 50.885 76.727 1.00 25.42 116 GLU D N 1
ATOM 16369 C CA . GLU D 1 116 ? 30.761 51.559 75.611 1.00 30.13 116 GLU D CA 1
ATOM 16370 C C . GLU D 1 116 ? 32.241 51.831 75.871 1.00 26.63 116 GLU D C 1
ATOM 16371 O O . GLU D 1 116 ? 33.064 51.810 74.952 1.00 24.56 116 GLU D O 1
ATOM 16383 N N . ASP D 1 117 ? 32.576 52.083 77.133 1.00 20.92 117 ASP D N 1
ATOM 16384 C CA . ASP D 1 117 ? 33.918 52.508 77.484 1.00 16.24 117 ASP D CA 1
ATOM 16385 C C . ASP D 1 117 ? 34.143 52.292 78.982 1.00 14.65 117 ASP D C 1
ATOM 16386 O O . ASP D 1 117 ? 33.226 51.871 79.692 1.00 17.66 117 ASP D O 1
ATOM 16395 N N . TYR D 1 118 ? 35.369 52.554 79.445 1.00 17.30 118 TYR D N 1
ATOM 16396 C CA . TYR D 1 118 ? 35.698 52.409 80.861 1.00 18.98 118 TYR D CA 1
ATOM 16397 C C . TYR D 1 118 ? 34.845 53.295 81.746 1.00 20.73 118 TYR D C 1
ATOM 16398 O O . TYR D 1 118 ? 34.408 52.853 82.791 1.00 16.85 118 TYR D O 1
ATOM 16416 N N . GLU D 1 119 ? 34.631 54.546 81.356 1.00 19.24 119 GLU D N 1
ATOM 16417 C CA . GLU D 1 119 ? 33.872 55.440 82.225 1.00 21.62 119 GLU D CA 1
ATOM 16418 C C . GLU D 1 119 ? 32.450 54.951 82.464 1.00 17.80 119 GLU D C 1
ATOM 16419 O O . GLU D 1 119 ? 31.915 55.115 83.567 1.00 19.58 119 GLU D O 1
ATOM 16431 N N . ALA D 1 120 ? 31.852 54.336 81.446 1.00 18.20 120 ALA D N 1
ATOM 16432 C CA . ALA D 1 120 ? 30.519 53.773 81.596 1.00 18.52 120 ALA D CA 1
ATOM 16433 C C . ALA D 1 120 ? 30.512 52.674 82.650 1.00 19.18 120 ALA D C 1
ATOM 16434 O O . ALA D 1 120 ? 29.606 52.598 83.483 1.00 20.05 120 ALA D O 1
ATOM 16441 N N . ALA D 1 121 ? 31.527 51.814 82.609 1.00 17.83 121 ALA D N 1
ATOM 16442 C CA . ALA D 1 121 ? 31.652 50.747 83.583 1.00 17.09 121 ALA D CA 1
ATOM 16443 C C . ALA D 1 121 ? 31.883 51.299 84.985 1.00 18.84 121 ALA D C 1
ATOM 16444 O O . ALA D 1 121 ? 31.285 50.844 85.947 1.00 17.98 121 ALA D O 1
ATOM 16451 N N . HIS D 1 122 ? 32.754 52.284 85.095 1.00 18.12 122 HIS D N 1
ATOM 16452 C CA . HIS D 1 122 ? 33.053 52.861 86.399 1.00 20.62 122 HIS D CA 1
ATOM 16453 C C . HIS D 1 122 ? 31.799 53.456 87.044 1.00 17.52 122 HIS D C 1
ATOM 16454 O O . HIS D 1 122 ? 31.512 53.216 88.217 1.00 19.33 122 HIS D O 1
ATOM 16469 N N . GLN D 1 123 ? 31.026 54.206 86.278 1.00 19.72 123 GLN D N 1
ATOM 16470 C CA . GLN D 1 123 ? 29.823 54.804 86.848 1.00 21.36 123 GLN D CA 1
ATOM 16471 C C . GLN D 1 123 ? 28.850 53.700 87.315 1.00 17.37 123 GLN D C 1
ATOM 16472 O O . GLN D 1 123 ? 28.230 53.797 88.380 1.00 21.08 123 GLN D O 1
ATOM 16486 N N . PHE D 1 124 ? 28.746 52.641 86.513 1.00 17.10 124 PHE D N 1
ATOM 16487 C CA . PHE D 1 124 ? 27.868 51.510 86.780 1.00 15.86 124 PHE D CA 1
ATOM 16488 C C . PHE D 1 124 ? 28.190 50.855 88.109 1.00 14.84 124 PHE D C 1
ATOM 16489 O O . PHE D 1 124 ? 27.309 50.671 88.932 1.00 17.53 124 PHE D O 1
ATOM 16506 N N . PHE D 1 125 ? 29.457 50.513 88.333 1.00 16.72 125 PHE D N 1
ATOM 16507 C CA . PHE D 1 125 ? 29.835 49.852 89.577 1.00 17.08 125 PHE D CA 1
ATOM 16508 C C . PHE D 1 125 ? 29.926 50.822 90.758 1.00 17.49 125 PHE D C 1
ATOM 16509 O O . PHE D 1 125 ? 29.559 50.463 91.898 1.00 18.30 125 PHE D O 1
ATOM 16526 N N . ASP D 1 126 ? 30.384 52.045 90.493 1.00 16.52 126 ASP D N 1
ATOM 16527 C CA . ASP D 1 126 ? 30.611 53.021 91.556 1.00 18.39 126 ASP D CA 1
ATOM 16528 C C . ASP D 1 126 ? 29.302 53.613 92.094 1.00 18.88 126 ASP D C 1
ATOM 16529 O O . ASP D 1 126 ? 29.172 53.835 93.302 1.00 24.46 126 ASP D O 1
ATOM 16538 N N . GLU D 1 127 ? 28.345 53.887 91.198 1.00 18.20 127 GLU D N 1
ATOM 16539 C CA . GLU D 1 127 ? 27.146 54.649 91.550 1.00 21.75 127 GLU D CA 1
ATOM 16540 C C . GLU D 1 127 ? 25.857 53.891 91.331 1.00 20.03 127 GLU D C 1
ATOM 16541 O O . GLU D 1 127 ? 24.816 54.276 91.831 1.00 24.49 127 GLU D O 1
ATOM 16553 N N . GLY D 1 128 ? 25.910 52.825 90.548 1.00 18.08 128 GLY D N 1
ATOM 16554 C CA . GLY D 1 128 ? 24.690 52.201 90.086 1.00 16.80 128 GLY D CA 1
ATOM 16555 C C . GLY D 1 128 ? 23.869 51.486 91.142 1.00 16.14 128 GLY D C 1
ATOM 16556 O O . GLY D 1 128 ? 24.405 50.853 92.046 1.00 18.26 128 GLY D O 1
ATOM 16560 N N . ASP D 1 129 ? 22.553 51.572 90.993 1.00 18.60 129 ASP D N 1
ATOM 16561 C CA . ASP D 1 129 ? 21.609 50.932 91.892 1.00 18.26 129 ASP D CA 1
ATOM 16562 C C . ASP D 1 129 ? 21.703 49.410 91.842 1.00 17.15 129 ASP D C 1
ATOM 16563 O O . ASP D 1 129 ? 21.595 48.734 92.857 1.00 18.25 129 ASP D O 1
ATOM 16572 N N . TYR D 1 130 ? 21.869 48.859 90.652 1.00 14.59 130 TYR D N 1
ATOM 16573 C CA . TYR D 1 130 ? 21.944 47.407 90.518 1.00 13.27 130 TYR D CA 1
ATOM 16574 C C . TYR D 1 130 ? 23.136 46.857 91.286 1.00 15.42 130 TYR D C 1
ATOM 16575 O O . TYR D 1 130 ? 23.001 45.901 92.038 1.00 14.10 130 TYR D O 1
ATOM 16593 N N . TRP D 1 131 ? 24.302 47.457 91.127 1.00 14.13 131 TRP D N 1
ATOM 16594 C CA . TRP D 1 131 ? 25.467 46.925 91.832 1.00 14.19 131 TRP D CA 1
ATOM 16595 C C . TRP D 1 131 ? 25.308 47.082 93.359 1.00 17.26 131 TRP D C 1
ATOM 16596 O O . TRP D 1 131 ? 25.735 46.218 94.129 1.00 14.23 131 TRP D O 1
ATOM 16617 N N . ASN D 1 132 ? 24.695 48.172 93.814 1.00 15.57 132 ASN D N 1
ATOM 16618 C CA . ASN D 1 132 ? 24.451 48.323 95.244 1.00 17.51 132 ASN D CA 1
ATOM 16619 C C . ASN D 1 132 ? 23.618 47.158 95.750 1.00 18.60 132 ASN D C 1
ATOM 16620 O O . ASN D 1 132 ? 23.858 46.643 96.843 1.00 19.42 132 ASN D O 1
ATOM 16631 N N . LYS D 1 133 ? 22.624 46.746 94.967 1.00 15.78 133 LYS D N 1
ATOM 16632 C CA . LYS D 1 133 ? 21.790 45.608 95.332 1.00 14.45 133 LYS D CA 1
ATOM 16633 C C . LYS D 1 133 ? 22.579 44.295 95.329 1.00 14.62 133 LYS D C 1
ATOM 16634 O O . LYS D 1 133 ? 22.381 43.449 96.180 1.00 16.82 133 LYS D O 1
ATOM 16653 N N . VAL D 1 134 ? 23.481 44.137 94.368 1.00 13.74 134 VAL D N 1
ATOM 16654 C CA . VAL D 1 134 ? 24.381 42.974 94.348 1.00 14.96 134 VAL D CA 1
ATOM 16655 C C . VAL D 1 134 ? 25.220 42.910 95.627 1.00 14.57 134 VAL D C 1
ATOM 16656 O O . VAL D 1 134 ? 25.310 41.846 96.264 1.00 14.43 134 VAL D O 1
ATOM 16669 N N . GLU D 1 135 ? 25.794 44.035 96.026 1.00 13.35 135 GLU D N 1
ATOM 16670 C CA . GLU D 1 135 ? 26.581 44.092 97.252 1.00 13.95 135 GLU D CA 1
ATOM 16671 C C . GLU D 1 135 ? 25.735 43.667 98.457 1.00 14.30 135 GLU D C 1
ATOM 16672 O O . GLU D 1 135 ? 26.169 42.862 99.300 1.00 14.87 135 GLU D O 1
ATOM 16684 N N . ASP D 1 136 ? 24.540 44.231 98.559 1.00 14.81 136 ASP D N 1
ATOM 16685 C CA . ASP D 1 136 ? 23.661 43.929 99.678 1.00 14.79 136 ASP D CA 1
ATOM 16686 C C . ASP D 1 136 ? 23.252 42.458 99.651 1.00 14.13 136 ASP D C 1
ATOM 16687 O O . ASP D 1 136 ? 23.139 41.815 100.709 1.00 14.89 136 ASP D O 1
ATOM 16696 N N . THR D 1 137 ? 23.036 41.912 98.466 1.00 13.95 137 THR D N 1
ATOM 16697 C CA . THR D 1 137 ? 22.616 40.520 98.348 1.00 14.43 137 THR D CA 1
ATOM 16698 C C . THR D 1 137 ? 23.706 39.589 98.853 1.00 14.68 137 THR D C 1
ATOM 16699 O O . THR D 1 137 ? 23.421 38.647 99.578 1.00 15.41 137 THR D O 1
ATOM 16710 N N . LEU D 1 138 ? 24.960 39.855 98.503 1.00 12.82 138 LEU D N 1
ATOM 16711 C CA . LEU D 1 138 ? 26.054 39.016 98.994 1.00 13.60 138 LEU D CA 1
ATOM 16712 C C . LEU D 1 138 ? 26.078 39.041 100.516 1.00 14.77 138 LEU D C 1
ATOM 16713 O O . LEU D 1 138 ? 26.210 38.002 101.167 1.00 13.02 138 LEU D O 1
ATOM 16729 N N . GLU D 1 139 ? 25.944 40.225 101.111 1.00 13.53 139 GLU D N 1
ATOM 16730 C CA . GLU D 1 139 ? 25.966 40.337 102.561 1.00 13.68 139 GLU D CA 1
ATOM 16731 C C . GLU D 1 139 ? 24.810 39.593 103.211 1.00 13.80 139 GLU D C 1
ATOM 16732 O O . GLU D 1 139 ? 24.971 38.944 104.239 1.00 16.69 139 GLU D O 1
ATOM 16744 N N . GLU D 1 140 ? 23.636 39.688 102.596 1.00 15.15 140 GLU D N 1
ATOM 16745 C CA . GLU D 1 140 ? 22.462 39.064 103.170 1.00 17.67 140 GLU D CA 1
ATOM 16746 C C . GLU D 1 140 ? 22.594 37.549 103.140 1.00 14.40 140 GLU D C 1
ATOM 16747 O O . GLU D 1 140 ? 22.162 36.883 104.088 1.00 19.53 140 GLU D O 1
ATOM 16759 N N . ARG D 1 141 ? 23.194 37.007 102.079 1.00 14.42 141 ARG D N 1
ATOM 16760 C CA . ARG D 1 141 ? 23.275 35.553 101.908 1.00 15.41 141 ARG D CA 1
ATOM 16761 C C . ARG D 1 141 ? 24.413 34.921 102.689 1.00 16.19 141 ARG D C 1
ATOM 16762 O O . ARG D 1 141 ? 24.308 33.774 103.120 1.00 18.15 141 ARG D O 1
ATOM 16783 N N . THR D 1 142 ? 25.490 35.672 102.904 1.00 14.86 142 THR D N 1
ATOM 16784 C CA . THR D 1 142 ? 26.731 35.089 103.438 1.00 14.09 142 THR D CA 1
ATOM 16785 C C . THR D 1 142 ? 27.388 35.860 104.566 1.00 14.86 142 THR D C 1
ATOM 16786 O O . THR D 1 142 ? 28.312 35.357 105.204 1.00 16.41 142 THR D O 1
ATOM 16797 N N . GLY D 1 143 ? 26.929 37.081 104.820 1.00 14.02 143 GLY D N 1
ATOM 16798 C CA . GLY D 1 143 ? 27.592 37.955 105.770 1.00 14.21 143 GLY D CA 1
ATOM 16799 C C . GLY D 1 143 ? 28.780 38.701 105.159 1.00 14.53 143 GLY D C 1
ATOM 16800 O O . GLY D 1 143 ? 29.200 39.721 105.713 1.00 17.33 143 GLY D O 1
ATOM 16804 N N . ALA D 1 144 ? 29.319 38.220 104.036 1.00 13.67 144 ALA D N 1
ATOM 16805 C CA . ALA D 1 144 ? 30.531 38.799 103.465 1.00 13.28 144 ALA D CA 1
ATOM 16806 C C . ALA D 1 144 ? 30.233 40.125 102.793 1.00 15.07 144 ALA D C 1
ATOM 16807 O O . ALA D 1 144 ? 29.143 40.331 102.250 1.00 15.37 144 ALA D O 1
ATOM 16814 N N . GLU D 1 145 ? 31.236 40.992 102.777 1.00 14.39 145 GLU D N 1
ATOM 16815 C CA . GLU D 1 145 ? 31.065 42.328 102.245 1.00 14.58 145 GLU D CA 1
ATOM 16816 C C . GLU D 1 145 ? 31.888 42.481 100.985 1.00 14.46 145 GLU D C 1
ATOM 16817 O O . GLU D 1 145 ? 33.104 42.209 100.961 1.00 14.39 145 GLU D O 1
ATOM 16829 N N . LEU D 1 146 ? 31.227 42.912 99.921 1.00 12.25 146 LEU D N 1
ATOM 16830 C CA . LEU D 1 146 ? 31.901 43.165 98.656 1.00 13.09 146 LEU D CA 1
ATOM 16831 C C . LEU D 1 146 ? 32.419 44.616 98.698 1.00 15.59 146 LEU D C 1
ATOM 16832 O O . LEU D 1 146 ? 31.644 45.574 98.585 1.00 17.17 146 LEU D O 1
ATOM 16848 N N . LEU D 1 147 ? 33.720 44.781 98.912 1.00 12.94 147 LEU D N 1
ATOM 16849 C CA . LEU D 1 147 ? 34.275 46.102 99.163 1.00 12.89 147 LEU D CA 1
ATOM 16850 C C . LEU D 1 147 ? 34.631 46.869 97.906 1.00 13.03 147 LEU D C 1
ATOM 16851 O O . LEU D 1 147 ? 34.714 48.098 97.954 1.00 14.59 147 LEU D O 1
ATOM 16867 N N . GLY D 1 148 ? 34.920 46.165 96.825 1.00 12.27 148 GLY D N 1
ATOM 16868 C CA . GLY D 1 148 ? 35.294 46.868 95.609 1.00 14.78 148 GLY D CA 1
ATOM 16869 C C . GLY D 1 148 ? 35.366 45.985 94.397 1.00 12.34 148 GLY D C 1
ATOM 16870 O O . GLY D 1 148 ? 35.482 44.767 94.512 1.00 11.66 148 GLY D O 1
ATOM 16874 N N . VAL D 1 149 ? 35.286 46.632 93.238 1.00 14.04 149 VAL D N 1
ATOM 16875 C CA . VAL D 1 149 ? 35.367 46.011 91.929 1.00 11.31 149 VAL D CA 1
ATOM 16876 C C . VAL D 1 149 ? 36.717 46.411 91.356 1.00 12.61 149 VAL D C 1
ATOM 16877 O O . VAL D 1 149 ? 36.968 47.580 91.077 1.00 15.68 149 VAL D O 1
ATOM 16890 N N . ILE D 1 150 ? 37.618 45.442 91.287 1.00 11.55 150 ILE D N 1
ATOM 16891 C CA . ILE D 1 150 ? 38.971 45.666 90.866 1.00 12.75 150 ILE D CA 1
ATOM 16892 C C . ILE D 1 150 ? 39.097 45.554 89.354 1.00 10.76 150 ILE D C 1
ATOM 16893 O O . ILE D 1 150 ? 38.817 44.486 88.780 1.00 11.19 150 ILE D O 1
ATOM 16909 N N . GLU D 1 151 ? 39.496 46.637 88.699 1.00 12.67 151 GLU D N 1
ATOM 16910 C CA . GLU D 1 151 ? 39.800 46.550 87.272 1.00 11.97 151 GLU D CA 1
ATOM 16911 C C . GLU D 1 151 ? 41.202 45.984 87.164 1.00 12.83 151 GLU D C 1
ATOM 16912 O O . GLU D 1 151 ? 42.159 46.609 87.637 1.00 13.43 151 GLU D O 1
ATOM 16924 N N . GLU D 1 152 ? 41.320 44.796 86.578 1.00 12.21 152 GLU D N 1
ATOM 16925 C CA . GLU D 1 152 ? 42.617 44.111 86.488 1.00 14.32 152 GLU D CA 1
ATOM 16926 C C . GLU D 1 152 ? 42.948 43.685 85.056 1.00 14.73 152 GLU D C 1
ATOM 16927 O O . GLU D 1 152 ? 43.783 42.817 84.833 1.00 15.20 152 GLU D O 1
ATOM 16939 N N . GLY D 1 153 ? 42.279 44.318 84.106 1.00 14.33 153 GLY D N 1
ATOM 16940 C CA . GLY D 1 153 ? 42.590 44.167 82.698 1.00 13.68 153 GLY D CA 1
ATOM 16941 C C . GLY D 1 153 ? 41.645 45.046 81.919 1.00 12.17 153 GLY D C 1
ATOM 16942 O O . GLY D 1 153 ? 40.682 45.577 82.478 1.00 14.04 153 GLY D O 1
ATOM 16946 N N . GLY D 1 154 ? 41.918 45.224 80.634 1.00 12.19 154 GLY D N 1
ATOM 16947 C CA . GLY D 1 154 ? 40.980 45.891 79.755 1.00 12.02 154 GLY D CA 1
ATOM 16948 C C . GLY D 1 154 ? 39.793 44.994 79.440 1.00 13.01 154 GLY D C 1
ATOM 16949 O O . GLY D 1 154 ? 39.563 43.960 80.089 1.00 13.25 154 GLY D O 1
ATOM 16953 N N . PHE D 1 155 ? 39.027 45.358 78.423 1.00 12.26 155 PHE D N 1
ATOM 16954 C CA . PHE D 1 155 ? 37.878 44.560 78.051 1.00 12.92 155 PHE D CA 1
ATOM 16955 C C . PHE D 1 155 ? 38.328 43.188 77.519 1.00 12.14 155 PHE D C 1
ATOM 16956 O O . PHE D 1 155 ? 39.443 43.036 77.010 1.00 12.41 155 PHE D O 1
ATOM 16973 N N . LEU D 1 156 ? 37.461 42.194 77.650 1.00 11.12 156 LEU D N 1
ATOM 16974 C CA . LEU D 1 156 ? 37.813 40.816 77.306 1.00 11.69 156 LEU D CA 1
ATOM 16975 C C . LEU D 1 156 ? 37.885 40.572 75.812 1.00 10.19 156 LEU D C 1
ATOM 16976 O O . LEU D 1 156 ? 37.024 41.040 75.031 1.00 11.64 156 LEU D O 1
ATOM 16992 N N . ASP D 1 157 ? 38.854 39.734 75.448 1.00 9.60 157 ASP D N 1
ATOM 16993 C CA . ASP D 1 157 ? 39.109 39.333 74.082 1.00 9.50 157 ASP D CA 1
ATOM 16994 C C . ASP D 1 157 ? 39.028 37.809 73.958 1.00 10.23 157 ASP D C 1
ATOM 16995 O O . ASP D 1 157 ? 38.961 37.109 74.957 1.00 11.71 157 ASP D O 1
ATOM 17004 N N . PHE D 1 158 ? 38.995 37.312 72.732 1.00 10.91 158 PHE D N 1
ATOM 17005 C CA . PHE D 1 158 ? 38.968 35.876 72.488 1.00 10.00 158 PHE D CA 1
ATOM 17006 C C . PHE D 1 158 ? 40.301 35.406 71.956 1.00 10.30 158 PHE D C 1
ATOM 17007 O O . PHE D 1 158 ? 40.881 36.055 71.072 1.00 12.19 158 PHE D O 1
ATOM 17024 N N . THR D 1 159 ? 40.752 34.250 72.429 1.00 11.92 159 THR D N 1
ATOM 17025 C CA . THR D 1 159 ? 41.899 33.572 71.839 1.00 11.14 159 THR D CA 1
ATOM 17026 C C . THR D 1 159 ? 41.527 32.154 71.475 1.00 11.30 159 THR D C 1
ATOM 17027 O O . THR D 1 159 ? 40.639 31.565 72.076 1.00 13.14 159 THR D O 1
ATOM 17038 N N . ASN D 1 160 ? 42.205 31.601 70.477 1.00 11.83 160 ASN D N 1
ATOM 17039 C CA . ASN D 1 160 ? 42.104 30.174 70.194 1.00 12.39 160 ASN D CA 1
ATOM 17040 C C . ASN D 1 160 ? 43.297 29.691 69.376 1.00 13.03 160 ASN D C 1
ATOM 17041 O O . ASN D 1 160 ? 44.146 30.490 68.973 1.00 13.79 160 ASN D O 1
ATOM 17052 N N . SER D 1 161 ? 43.358 28.380 69.180 1.00 13.89 161 SER D N 1
ATOM 17053 C CA . SER D 1 161 ? 44.458 27.739 68.476 1.00 14.58 161 SER D CA 1
ATOM 17054 C C . SER D 1 161 ? 44.043 27.132 67.137 1.00 18.81 161 SER D C 1
ATOM 17055 O O . SER D 1 161 ? 44.884 26.572 66.454 1.00 18.80 161 SER D O 1
ATOM 17063 N N . LYS D 1 162 ? 42.772 27.260 66.754 1.00 16.20 162 LYS D N 1
ATOM 17064 C CA . LYS D 1 162 ? 42.246 26.612 65.551 1.00 17.56 162 LYS D CA 1
ATOM 17065 C C . LYS D 1 162 ? 42.155 27.511 64.316 1.00 21.52 162 LYS D C 1
ATOM 17066 O O . LYS D 1 162 ? 42.622 27.131 63.236 1.00 21.57 162 LYS D O 1
ATOM 17085 N N . ARG D 1 163 ? 41.534 28.680 64.450 1.00 17.20 163 ARG D N 1
ATOM 17086 C CA . ARG D 1 163 ? 41.377 29.568 63.298 1.00 16.88 163 ARG D CA 1
ATOM 17087 C C . ARG D 1 163 ? 41.078 30.991 63.739 1.00 18.42 163 ARG D C 1
ATOM 17088 O O . ARG D 1 163 ? 40.617 31.204 64.847 1.00 16.23 163 ARG D O 1
ATOM 17109 N N . PRO D 1 164 ? 41.365 31.975 62.879 1.00 15.46 164 PRO D N 1
ATOM 17110 C CA . PRO D 1 164 ? 41.027 33.354 63.227 1.00 14.71 164 PRO D CA 1
ATOM 17111 C C . PRO D 1 164 ? 39.523 33.520 63.419 1.00 13.92 164 PRO D C 1
ATOM 17112 O O . PRO D 1 164 ? 38.734 32.849 62.742 1.00 15.56 164 PRO D O 1
ATOM 17123 N N . ILE D 1 165 ? 39.140 34.396 64.342 1.00 13.05 165 ILE D N 1
ATOM 17124 C CA . ILE D 1 165 ? 37.739 34.733 64.555 1.00 12.41 165 ILE D CA 1
ATOM 17125 C C . ILE D 1 165 ? 37.464 36.195 64.196 1.00 12.66 165 ILE D C 1
ATOM 17126 O O . ILE D 1 165 ? 37.906 37.110 64.883 1.00 13.92 165 ILE D O 1
ATOM 17142 N N . SER D 1 166 ? 36.736 36.421 63.102 1.00 14.60 166 SER D N 1
ATOM 17143 C CA . SER D 1 166 ? 36.327 37.764 62.730 1.00 15.23 166 SER D CA 1
ATOM 17144 C C . SER D 1 166 ? 34.814 37.880 62.622 1.00 15.41 166 SER D C 1
ATOM 17145 O O . SER D 1 166 ? 34.286 38.987 62.659 1.00 16.67 166 SER D O 1
ATOM 17153 N N . SER D 1 167 ? 34.129 36.734 62.544 1.00 14.97 167 SER D N 1
ATOM 17154 C CA . SER D 1 167 ? 32.677 36.639 62.379 1.00 16.04 167 SER D CA 1
ATOM 17155 C C . SER D 1 167 ? 32.161 35.768 63.524 1.00 16.23 167 SER D C 1
ATOM 17156 O O . SER D 1 167 ? 32.859 34.845 63.940 1.00 15.64 167 SER D O 1
ATOM 17164 N N . PRO D 1 168 ? 30.945 36.033 64.031 1.00 16.38 168 PRO D N 1
ATOM 17165 C CA . PRO D 1 168 ? 30.374 35.104 65.022 1.00 14.65 168 PRO D CA 1
ATOM 17166 C C . PRO D 1 168 ? 30.389 33.639 64.559 1.00 14.01 168 PRO D C 1
ATOM 17167 O O . PRO D 1 168 ? 30.556 32.722 65.379 1.00 14.17 168 PRO D O 1
ATOM 17178 N N . GLU D 1 169 ? 30.232 33.420 63.255 1.00 13.79 169 GLU D N 1
ATOM 17179 C CA . GLU D 1 169 ? 30.144 32.045 62.749 1.00 16.00 169 GLU D CA 1
ATOM 17180 C C . GLU D 1 169 ? 31.480 31.307 62.823 1.00 14.78 169 GLU D C 1
ATOM 17181 O O . GLU D 1 169 ? 31.502 30.079 62.753 1.00 15.44 169 GLU D O 1
ATOM 17193 N N . ASP D 1 170 ? 32.577 32.031 63.024 1.00 13.92 170 ASP D N 1
ATOM 17194 C CA . ASP D 1 170 ? 33.900 31.404 63.171 1.00 14.12 170 ASP D CA 1
ATOM 17195 C C . ASP D 1 170 ? 33.996 30.597 64.479 1.00 15.63 170 ASP D C 1
ATOM 17196 O O . ASP D 1 170 ? 34.890 29.776 64.648 1.00 15.23 170 ASP D O 1
ATOM 17205 N N . PHE D 1 171 ? 33.062 30.817 65.393 1.00 14.30 171 PHE D N 1
ATOM 17206 C CA . PHE D 1 171 ? 33.026 30.047 66.626 1.00 12.89 171 PHE D CA 1
ATOM 17207 C C . PHE D 1 171 ? 32.491 28.641 66.429 1.00 13.47 171 PHE D C 1
ATOM 17208 O O . PHE D 1 171 ? 32.682 27.758 67.283 1.00 14.92 171 PHE D O 1
ATOM 17225 N N . GLU D 1 172 ? 31.794 28.427 65.319 1.00 13.92 172 GLU D N 1
ATOM 17226 C CA . GLU D 1 172 ? 31.105 27.157 65.119 1.00 15.82 172 GLU D CA 1
ATOM 17227 C C . GLU D 1 172 ? 32.064 25.983 65.091 1.00 15.77 172 GLU D C 1
ATOM 17228 O O . GLU D 1 172 ? 33.036 25.954 64.338 1.00 22.18 172 GLU D O 1
ATOM 17240 N N . GLY D 1 173 ? 31.800 25.041 65.985 1.00 20.59 173 GLY D N 1
ATOM 17241 C CA . GLY D 1 173 ? 32.610 23.839 66.080 1.00 24.00 173 GLY D CA 1
ATOM 17242 C C . GLY D 1 173 ? 33.819 23.954 67.006 1.00 24.09 173 GLY D C 1
ATOM 17243 O O . GLY D 1 173 ? 34.578 22.997 67.150 1.00 27.84 173 GLY D O 1
ATOM 17247 N N . LEU D 1 174 ? 34.008 25.114 67.628 1.00 16.14 174 LEU D N 1
ATOM 17248 C CA . LEU D 1 174 ? 35.136 25.298 68.545 1.00 15.16 174 LEU D CA 1
ATOM 17249 C C . LEU D 1 174 ? 34.712 24.948 69.954 1.00 16.15 174 LEU D C 1
ATOM 17250 O O . LEU D 1 174 ? 33.529 24.998 70.287 1.00 18.46 174 LEU D O 1
ATOM 17266 N N . ARG D 1 175 ? 35.688 24.521 70.746 1.00 16.32 175 ARG D N 1
ATOM 17267 C CA . ARG D 1 175 ? 35.454 24.166 72.133 1.00 14.94 175 ARG D CA 1
ATOM 17268 C C . ARG D 1 175 ? 36.249 25.091 73.045 1.00 15.42 175 ARG D C 1
ATOM 17269 O O . ARG D 1 175 ? 37.476 25.016 73.103 1.00 20.37 175 ARG D O 1
ATOM 17290 N N . PHE D 1 176 ? 35.551 25.961 73.761 1.00 10.73 176 PHE D N 1
ATOM 17291 C CA . PHE D 1 176 ? 36.226 26.943 74.594 1.00 10.51 176 PHE D CA 1
ATOM 17292 C C . PHE D 1 176 ? 36.222 26.569 76.065 1.00 10.46 176 PHE D C 1
ATOM 17293 O O . PHE D 1 176 ? 35.302 25.938 76.562 1.00 13.93 176 PHE D O 1
ATOM 17310 N N . ARG D 1 177 ? 37.289 26.960 76.733 1.00 10.43 177 ARG D N 1
ATOM 17311 C CA . ARG D 1 177 ? 37.335 26.961 78.197 1.00 10.41 177 ARG D CA 1
ATOM 17312 C C . ARG D 1 177 ? 36.492 28.126 78.707 1.00 11.65 177 ARG D C 1
ATOM 17313 O O . ARG D 1 177 ? 36.611 29.246 78.220 1.00 10.10 177 ARG D O 1
ATOM 17334 N N . ALA D 1 178 ? 35.703 27.868 79.745 1.00 10.27 178 ALA D N 1
ATOM 17335 C CA . ALA D 1 178 ? 34.859 28.872 80.385 1.00 10.59 178 ALA D CA 1
ATOM 17336 C C . ALA D 1 178 ? 35.329 29.096 81.820 1.00 10.34 178 ALA D C 1
ATOM 17337 O O . ALA D 1 178 ? 35.660 28.161 82.536 1.00 11.86 178 ALA D O 1
ATOM 17361 N N . ASP D 1 180 ? 33.076 30.393 83.909 1.00 10.62 180 ASP D N 1
ATOM 17362 C CA . ASP D 1 180 ? 31.820 30.242 84.632 1.00 10.91 180 ASP D CA 1
ATOM 17363 C C . ASP D 1 180 ? 30.696 30.066 83.615 1.00 10.75 180 ASP D C 1
ATOM 17364 O O . ASP D 1 180 ? 30.918 30.231 82.405 1.00 10.52 180 ASP D O 1
ATOM 17373 N N . PRO D 1 181 ? 29.483 29.719 84.076 1.00 10.99 181 PRO D N 1
ATOM 17374 C CA . PRO D 1 181 ? 28.400 29.453 83.117 1.00 10.99 181 PRO D CA 1
ATOM 17375 C C . PRO D 1 181 ? 28.027 30.612 82.193 1.00 12.02 181 PRO D C 1
ATOM 17376 O O . PRO D 1 181 ? 27.442 30.375 81.131 1.00 11.55 181 PRO D O 1
ATOM 17387 N N . SER D 1 182 ? 28.316 31.846 82.573 1.00 11.01 182 SER D N 1
ATOM 17388 C CA . SER D 1 182 ? 27.971 32.951 81.669 1.00 11.04 182 SER D CA 1
ATOM 17389 C C . SER D 1 182 ? 28.821 32.911 80.404 1.00 11.71 182 SER D C 1
ATOM 17390 O O . SER D 1 182 ? 28.351 33.287 79.341 1.00 11.72 182 SER D O 1
ATOM 17398 N N . GLN D 1 183 ? 30.057 32.428 80.508 1.00 10.48 183 GLN D N 1
ATOM 17399 C CA . GLN D 1 183 ? 30.861 32.273 79.305 1.00 10.25 183 GLN D CA 1
ATOM 17400 C C . GLN D 1 183 ? 30.366 31.112 78.471 1.00 10.22 183 GLN D C 1
ATOM 17401 O O . GLN D 1 183 ? 30.352 31.194 77.239 1.00 10.73 183 GLN D O 1
ATOM 17415 N N . VAL D 1 184 ? 29.959 30.024 79.110 1.00 10.48 184 VAL D N 1
ATOM 17416 C CA . VAL D 1 184 ? 29.352 28.923 78.390 1.00 11.26 184 VAL D CA 1
ATOM 17417 C C . VAL D 1 184 ? 28.163 29.441 77.564 1.00 10.71 184 VAL D C 1
ATOM 17418 O O . VAL D 1 184 ? 28.028 29.126 76.384 1.00 11.67 184 VAL D O 1
ATOM 17431 N N . ALA D 1 185 ? 27.321 30.276 78.157 1.00 10.88 185 ALA D N 1
ATOM 17432 C CA . ALA D 1 185 ? 26.153 30.774 77.447 1.00 11.07 185 ALA D CA 1
ATOM 17433 C C . ALA D 1 185 ? 26.523 31.616 76.229 1.00 11.66 185 ALA D C 1
ATOM 17434 O O . ALA D 1 185 ? 25.907 31.514 75.144 1.00 12.72 185 ALA D O 1
ATOM 17441 N N . LEU D 1 186 ? 27.536 32.454 76.396 1.00 11.00 186 LEU D N 1
ATOM 17442 C CA . LEU D 1 186 ? 28.021 33.279 75.309 1.00 11.33 186 LEU D CA 1
ATOM 17443 C C . LEU D 1 186 ? 28.603 32.440 74.171 1.00 12.57 186 LEU D C 1
ATOM 17444 O O . LEU D 1 186 ? 28.266 32.651 73.011 1.00 12.97 186 LEU D O 1
ATOM 17460 N N . TYR D 1 187 ? 29.469 31.491 74.500 1.00 12.29 187 TYR D N 1
ATOM 17461 C CA . TYR D 1 187 ? 30.028 30.586 73.498 1.00 10.76 187 TYR D CA 1
ATOM 17462 C C . TYR D 1 187 ? 28.911 29.894 72.735 1.00 11.84 187 TYR D C 1
ATOM 17463 O O . TYR D 1 187 ? 28.940 29.833 71.492 1.00 12.65 187 TYR D O 1
ATOM 17481 N N . GLU D 1 188 ? 27.928 29.373 73.455 1.00 11.97 188 GLU D N 1
ATOM 17482 C CA . GLU D 1 188 ? 26.829 28.645 72.809 1.00 11.68 188 GLU D CA 1
ATOM 17483 C C . GLU D 1 188 ? 26.028 29.570 71.887 1.00 12.13 188 GLU D C 1
ATOM 17484 O O . GLU D 1 188 ? 25.566 29.156 70.812 1.00 16.19 188 GLU D O 1
ATOM 17496 N N . ALA D 1 189 ? 25.895 30.834 72.271 1.00 14.94 189 ALA D N 1
ATOM 17497 C CA . ALA D 1 189 ? 25.179 31.799 71.435 1.00 17.75 189 ALA D CA 1
ATOM 17498 C C . ALA D 1 189 ? 25.830 31.932 70.064 1.00 15.24 189 ALA D C 1
ATOM 17499 O O . ALA D 1 189 ? 25.147 32.165 69.069 1.00 17.44 189 ALA D O 1
ATOM 17506 N N . PHE D 1 190 ? 27.147 31.774 70.025 1.00 14.01 190 PHE D N 1
ATOM 17507 C CA . PHE D 1 190 ? 27.915 31.910 68.803 1.00 15.61 190 PHE D CA 1
ATOM 17508 C C . PHE D 1 190 ? 28.106 30.573 68.073 1.00 15.66 190 PHE D C 1
ATOM 17509 O O . PHE D 1 190 ? 28.604 30.555 66.935 1.00 16.80 190 PHE D O 1
ATOM 17526 N N . GLY D 1 191 ? 27.758 29.462 68.716 1.00 15.07 191 GLY D N 1
ATOM 17527 C CA . GLY D 1 191 ? 27.830 28.154 68.099 1.00 14.22 191 GLY D CA 1
ATOM 17528 C C . GLY D 1 191 ? 28.980 27.281 68.549 1.00 18.25 191 GLY D C 1
ATOM 17529 O O . GLY D 1 191 ? 29.189 26.184 68.019 1.00 17.73 191 GLY D O 1
ATOM 17533 N N . ALA D 1 192 ? 29.730 27.763 69.533 1.00 14.08 192 ALA D N 1
ATOM 17534 C CA . ALA D 1 192 ? 30.810 27.008 70.132 1.00 15.10 192 ALA D CA 1
ATOM 17535 C C . ALA D 1 192 ? 30.258 26.273 71.348 1.00 13.74 192 ALA D C 1
ATOM 17536 O O . ALA D 1 192 ? 29.124 26.521 71.794 1.00 18.14 192 ALA D O 1
ATOM 17543 N N . SER D 1 193 ? 31.056 25.357 71.872 1.00 15.81 193 SER D N 1
ATOM 17544 C CA . SER D 1 193 ? 30.785 24.719 73.162 1.00 15.76 193 SER D CA 1
ATOM 17545 C C . SER D 1 193 ? 31.703 25.348 74.206 1.00 13.40 193 SER D C 1
ATOM 17546 O O . SER D 1 193 ? 32.714 25.980 73.866 1.00 14.73 193 SER D O 1
ATOM 17554 N N . GLY D 1 194 ? 31.339 25.207 75.472 1.00 13.05 194 GLY D N 1
ATOM 17555 C CA . GLY D 1 194 ? 32.156 25.699 76.566 1.00 12.74 194 GLY D CA 1
ATOM 17556 C C . GLY D 1 194 ? 32.177 24.712 77.712 1.00 13.34 194 GLY D C 1
ATOM 17557 O O . GLY D 1 194 ? 31.199 24.027 77.987 1.00 16.05 194 GLY D O 1
ATOM 17561 N N . THR D 1 195 ? 33.304 24.647 78.400 1.00 11.68 195 THR D N 1
ATOM 17562 C CA . THR D 1 195 ? 33.454 23.777 79.548 1.00 14.54 195 THR D CA 1
ATOM 17563 C C . THR D 1 195 ? 34.192 24.540 80.627 1.00 13.20 195 THR D C 1
ATOM 17564 O O . THR D 1 195 ? 35.209 25.136 80.362 1.00 11.76 195 THR D O 1
ATOM 17575 N N . PRO D 1 196 ? 33.697 24.497 81.874 1.00 12.55 196 PRO D N 1
ATOM 17576 C CA . PRO D 1 196 ? 34.373 25.260 82.928 1.00 11.64 196 PRO D CA 1
ATOM 17577 C C . PRO D 1 196 ? 35.643 24.597 83.426 1.00 17.14 196 PRO D C 1
ATOM 17578 O O . PRO D 1 196 ? 35.614 23.441 83.830 1.00 20.82 196 PRO D O 1
ATOM 17589 N N . ILE D 1 197 ? 36.746 25.328 83.387 1.00 12.03 197 ILE D N 1
ATOM 17590 C CA . ILE D 1 197 ? 38.040 24.849 83.840 1.00 11.90 197 ILE D CA 1
ATOM 17591 C C . ILE D 1 197 ? 38.670 25.944 84.677 1.00 12.90 197 ILE D C 1
ATOM 17592 O O . ILE D 1 197 ? 38.667 27.096 84.264 1.00 12.62 197 ILE D O 1
ATOM 17608 N N . PRO D 1 198 ? 39.194 25.606 85.868 1.00 11.67 198 PRO D N 1
ATOM 17609 C CA . PRO D 1 198 ? 39.821 26.638 86.693 1.00 11.82 198 PRO D CA 1
ATOM 17610 C C . PRO D 1 198 ? 40.928 27.406 85.989 1.00 11.78 198 PRO D C 1
ATOM 17611 O O . PRO D 1 198 ? 41.615 26.896 85.104 1.00 11.80 198 PRO D O 1
ATOM 17622 N N . TRP D 1 199 ? 41.136 28.648 86.428 1.00 11.82 199 TRP D N 1
ATOM 17623 C CA . TRP D 1 199 ? 42.190 29.462 85.860 1.00 11.86 199 TRP D CA 1
ATOM 17624 C C . TRP D 1 199 ? 43.539 28.739 85.883 1.00 12.24 199 TRP D C 1
ATOM 17625 O O . TRP D 1 199 ? 44.267 28.717 84.881 1.00 12.23 199 TRP D O 1
ATOM 17646 N N . THR D 1 200 ? 43.882 28.154 87.020 1.00 12.74 200 THR D N 1
ATOM 17647 C CA . THR D 1 200 ? 45.205 27.569 87.158 1.00 13.14 200 THR D CA 1
ATOM 17648 C C . THR D 1 200 ? 45.427 26.331 86.307 1.00 13.19 200 THR D C 1
ATOM 17649 O O . THR D 1 200 ? 46.542 25.828 86.249 1.00 17.32 200 THR D O 1
ATOM 17660 N N . ASP D 1 201 ? 44.378 25.830 85.668 1.00 12.80 201 ASP D N 1
ATOM 17661 C CA . ASP D 1 201 ? 44.515 24.718 84.718 1.00 12.88 201 ASP D CA 1
ATOM 17662 C C . ASP D 1 201 ? 44.296 25.140 83.272 1.00 12.51 201 ASP D C 1
ATOM 17663 O O . ASP D 1 201 ? 44.318 24.290 82.373 1.00 13.52 201 ASP D O 1
ATOM 17672 N N . THR D 1 202 ? 44.108 26.434 83.023 1.00 12.18 202 THR D N 1
ATOM 17673 C CA . THR D 1 202 ? 43.709 26.892 81.683 1.00 12.64 202 THR D CA 1
ATOM 17674 C C . THR D 1 202 ? 44.869 26.762 80.695 1.00 13.47 202 THR D C 1
ATOM 17675 O O . THR D 1 202 ? 44.675 26.285 79.579 1.00 12.10 202 THR D O 1
ATOM 17686 N N . TYR D 1 203 ? 46.074 27.161 81.081 1.00 12.50 203 TYR D N 1
ATOM 17687 C CA . TYR D 1 203 ? 47.234 26.975 80.194 1.00 12.90 203 TYR D CA 1
ATOM 17688 C C . TYR D 1 203 ? 47.349 25.505 79.742 1.00 13.24 203 TYR D C 1
ATOM 17689 O O . TYR D 1 203 ? 47.437 25.206 78.547 1.00 13.34 203 TYR D O 1
ATOM 17724 N N . ALA D 1 205 ? 45.072 23.127 79.800 1.00 13.02 205 ALA D N 1
ATOM 17725 C CA . ALA D 1 205 ? 43.906 22.675 79.036 1.00 12.76 205 ALA D CA 1
ATOM 17726 C C . ALA D 1 205 ? 44.045 23.067 77.577 1.00 12.72 205 ALA D C 1
ATOM 17727 O O . ALA D 1 205 ? 43.648 22.333 76.678 1.00 15.72 205 ALA D O 1
ATOM 17734 N N . LEU D 1 206 ? 44.620 24.237 77.354 1.00 12.58 206 LEU D N 1
ATOM 17735 C CA . LEU D 1 206 ? 44.845 24.713 76.001 1.00 13.10 206 LEU D CA 1
ATOM 17736 C C . LEU D 1 206 ? 46.037 24.020 75.369 1.00 16.17 206 LEU D C 1
ATOM 17737 O O . LEU D 1 206 ? 45.974 23.646 74.194 1.00 16.64 206 LEU D O 1
ATOM 17753 N N . LYS D 1 207 ? 47.116 23.833 76.125 1.00 13.76 207 LYS D N 1
ATOM 17754 C CA . LYS D 1 207 ? 48.288 23.135 75.592 1.00 14.63 207 LYS D CA 1
ATOM 17755 C C . LYS D 1 207 ? 47.960 21.732 75.090 1.00 14.93 207 LYS D C 1
ATOM 17756 O O . LYS D 1 207 ? 48.505 21.279 74.056 1.00 18.43 207 LYS D O 1
ATOM 17775 N N . THR D 1 208 ? 47.104 21.036 75.827 1.00 16.95 208 THR D N 1
ATOM 17776 C CA . THR D 1 208 ? 46.765 19.633 75.569 1.00 16.98 208 THR D CA 1
ATOM 17777 C C . THR D 1 208 ? 45.533 19.467 74.697 1.00 16.25 208 THR D C 1
ATOM 17778 O O . THR D 1 208 ? 45.092 18.353 74.408 1.00 18.27 208 THR D O 1
ATOM 17789 N N A ASN D 1 209 ? 44.967 20.594 74.284 0.47 17.03 209 ASN D N 1
ATOM 17790 N N B ASN D 1 209 ? 44.973 20.600 74.294 0.53 17.04 209 ASN D N 1
ATOM 17791 C CA A ASN D 1 209 ? 43.778 20.630 73.444 0.47 17.38 209 ASN D CA 1
ATOM 17792 C CA B ASN D 1 209 ? 43.773 20.655 73.480 0.53 17.13 209 ASN D CA 1
ATOM 17793 C C A ASN D 1 209 ? 42.510 20.088 74.103 0.47 18.03 209 ASN D C 1
ATOM 17794 C C B ASN D 1 209 ? 42.532 20.031 74.105 0.53 17.89 209 ASN D C 1
ATOM 17795 O O A ASN D 1 209 ? 41.554 19.717 73.418 0.47 19.04 209 ASN D O 1
ATOM 17796 O O B ASN D 1 209 ? 41.621 19.569 73.413 0.53 20.42 209 ASN D O 1
ATOM 17817 N N . VAL D 1 210 ? 42.484 20.059 75.432 1.00 17.60 210 VAL D N 1
ATOM 17818 C CA . VAL D 1 210 ? 41.244 19.807 76.132 1.00 18.19 210 VAL D CA 1
ATOM 17819 C C . VAL D 1 210 ? 40.256 20.908 75.718 1.00 16.68 210 VAL D C 1
ATOM 17820 O O . VAL D 1 210 ? 39.054 20.664 75.589 1.00 18.14 210 VAL D O 1
ATOM 17834 N N . ALA D 1 211 ? 40.774 22.129 75.520 1.00 14.59 211 ALA D N 1
ATOM 17835 C CA . ALA D 1 211 ? 39.994 23.227 74.935 1.00 14.63 211 ALA D CA 1
ATOM 17836 C C . ALA D 1 211 ? 40.785 23.879 73.796 1.00 15.59 211 ALA D C 1
ATOM 17837 O O . ALA D 1 211 ? 42.010 23.816 73.774 1.00 16.77 211 ALA D O 1
ATOM 17844 N N . ASP D 1 212 ? 40.064 24.520 72.882 1.00 15.70 212 ASP D N 1
ATOM 17845 C CA . ASP D 1 212 ? 40.642 25.250 71.751 1.00 15.97 212 ASP D CA 1
ATOM 17846 C C . ASP D 1 212 ? 40.955 26.697 72.047 1.00 14.56 212 ASP D C 1
ATOM 17847 O O . ASP D 1 212 ? 41.803 27.292 71.412 1.00 13.87 212 ASP D O 1
ATOM 17856 N N . GLY D 1 213 ? 40.200 27.286 72.963 1.00 11.21 213 GLY D N 1
ATOM 17857 C CA . GLY D 1 213 ? 40.232 28.719 73.162 1.00 10.74 213 GLY D CA 1
ATOM 17858 C C . GLY D 1 213 ? 39.737 29.135 74.533 1.00 10.79 213 GLY D C 1
ATOM 17859 O O . GLY D 1 213 ? 39.314 28.307 75.341 1.00 11.77 213 GLY D O 1
ATOM 17863 N N . GLN D 1 214 ? 39.826 30.435 74.782 1.00 10.05 214 GLN D N 1
ATOM 17864 C CA . GLN D 1 214 ? 39.336 31.003 76.027 1.00 10.79 214 GLN D CA 1
ATOM 17865 C C . GLN D 1 214 ? 39.095 32.484 75.812 1.00 11.34 214 GLN D C 1
ATOM 17866 O O . GLN D 1 214 ? 39.301 33.015 74.704 1.00 11.00 214 GLN D O 1
ATOM 17897 N N . ASN D 1 216 ? 39.575 36.423 77.855 1.00 10.25 216 ASN D N 1
ATOM 17898 C CA . ASN D 1 216 ? 40.197 37.175 78.943 1.00 9.69 216 ASN D CA 1
ATOM 17899 C C . ASN D 1 216 ? 40.791 38.440 78.349 1.00 9.37 216 ASN D C 1
ATOM 17900 O O . ASN D 1 216 ? 40.985 38.539 77.134 1.00 10.12 216 ASN D O 1
ATOM 17911 N N . PRO D 1 217 ? 41.092 39.431 79.182 1.00 10.54 217 PRO D N 1
ATOM 17912 C CA . PRO D 1 217 ? 41.826 40.583 78.687 1.00 12.13 217 PRO D CA 1
ATOM 17913 C C . PRO D 1 217 ? 43.286 40.216 78.418 1.00 11.84 217 PRO D C 1
ATOM 17914 O O . PRO D 1 217 ? 43.778 39.193 78.893 1.00 10.07 217 PRO D O 1
ATOM 17925 N N . PRO D 1 218 ? 43.983 41.035 77.629 1.00 12.25 218 PRO D N 1
ATOM 17926 C CA . PRO D 1 218 ? 45.413 40.832 77.379 1.00 10.94 218 PRO D CA 1
ATOM 17927 C C . PRO D 1 218 ? 46.244 40.550 78.632 1.00 11.05 218 PRO D C 1
ATOM 17928 O O . PRO D 1 218 ? 47.133 39.709 78.591 1.00 12.31 218 PRO D O 1
ATOM 17956 N N . TYR D 1 220 ? 45.660 38.810 81.356 1.00 10.17 220 TYR D N 1
ATOM 17957 C CA . TYR D 1 220 ? 45.660 37.378 81.681 1.00 11.10 220 TYR D CA 1
ATOM 17958 C C . TYR D 1 220 ? 46.261 36.525 80.588 1.00 12.07 220 TYR D C 1
ATOM 17959 O O . TYR D 1 220 ? 46.881 35.510 80.876 1.00 12.48 220 TYR D O 1
ATOM 17977 N N . ILE D 1 221 ? 46.066 36.911 79.329 1.00 11.12 221 ILE D N 1
ATOM 17978 C CA . ILE D 1 221 ? 46.651 36.148 78.249 1.00 10.86 221 ILE D CA 1
ATOM 17979 C C . ILE D 1 221 ? 48.197 36.150 78.369 1.00 11.75 221 ILE D C 1
ATOM 17980 O O . ILE D 1 221 ? 48.856 35.120 78.159 1.00 14.23 221 ILE D O 1
ATOM 17996 N N . ILE D 1 222 ? 48.765 37.292 78.750 1.00 12.51 222 ILE D N 1
ATOM 17997 C CA . ILE D 1 222 ? 50.197 37.389 79.056 1.00 15.46 222 ILE D CA 1
ATOM 17998 C C . ILE D 1 222 ? 50.570 36.632 80.341 1.00 13.52 222 ILE D C 1
ATOM 17999 O O . ILE D 1 222 ? 51.506 35.836 80.355 1.00 14.15 222 ILE D O 1
ATOM 18032 N N . GLY D 1 224 ? 49.291 34.203 82.054 1.00 12.60 224 GLY D N 1
ATOM 18033 C CA . GLY D 1 224 ? 49.276 32.754 82.007 1.00 16.09 224 GLY D CA 1
ATOM 18034 C C . GLY D 1 224 ? 50.084 32.176 80.865 1.00 15.77 224 GLY D C 1
ATOM 18035 O O . GLY D 1 224 ? 50.015 30.973 80.630 1.00 15.60 224 GLY D O 1
ATOM 18039 N N . SER D 1 225 ? 50.832 33.021 80.161 1.00 14.36 225 SER D N 1
ATOM 18040 C CA . SER D 1 225 ? 51.611 32.602 78.994 1.00 13.37 225 SER D CA 1
ATOM 18041 C C . SER D 1 225 ? 50.756 31.903 77.942 1.00 12.76 225 SER D C 1
ATOM 18042 O O . SER D 1 225 ? 51.219 31.006 77.258 1.00 15.79 225 SER D O 1
ATOM 18050 N N . LEU D 1 226 ? 49.510 32.331 77.797 1.00 14.70 226 LEU D N 1
ATOM 18051 C CA . LEU D 1 226 ? 48.608 31.672 76.881 1.00 13.70 226 LEU D CA 1
ATOM 18052 C C . LEU D 1 226 ? 49.006 31.872 75.426 1.00 14.85 226 LEU D C 1
ATOM 18053 O O . LEU D 1 226 ? 48.613 31.093 74.564 1.00 15.81 226 LEU D O 1
ATOM 18069 N N . TYR D 1 227 ? 49.815 32.887 75.152 1.00 15.80 227 TYR D N 1
ATOM 18070 C CA . TYR D 1 227 ? 50.352 33.077 73.809 1.00 15.19 227 TYR D CA 1
ATOM 18071 C C . TYR D 1 227 ? 51.232 31.923 73.354 1.00 15.41 227 TYR D C 1
ATOM 18072 O O . TYR D 1 227 ? 51.469 31.769 72.146 1.00 18.76 227 TYR D O 1
ATOM 18090 N N . GLU D 1 228 ? 51.719 31.111 74.291 1.00 15.91 228 GLU D N 1
ATOM 18091 C CA . GLU D 1 228 ? 52.529 29.961 73.910 1.00 16.10 228 GLU D CA 1
ATOM 18092 C C . GLU D 1 228 ? 51.651 28.822 73.361 1.00 15.83 228 GLU D C 1
ATOM 18093 O O . GLU D 1 228 ? 52.143 27.890 72.716 1.00 20.34 228 GLU D O 1
ATOM 18105 N N . VAL D 1 229 ? 50.347 28.899 73.622 1.00 15.20 229 VAL D N 1
ATOM 18106 C CA . VAL D 1 229 ? 49.452 27.777 73.345 1.00 15.72 229 VAL D CA 1
ATOM 18107 C C . VAL D 1 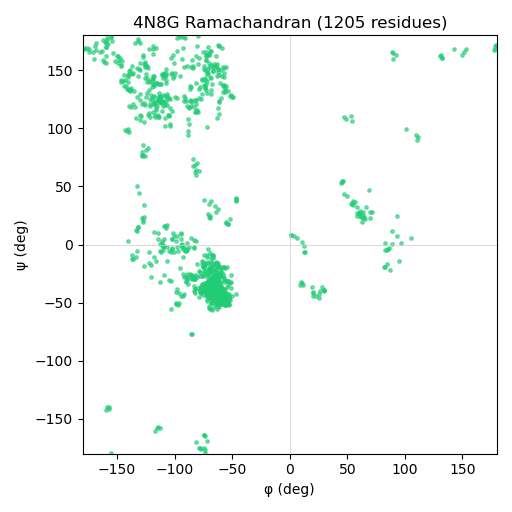229 ? 48.192 28.250 72.612 1.00 15.07 229 VAL D C 1
ATOM 18108 O O . VAL D 1 229 ? 47.219 27.485 72.472 1.00 15.40 229 VAL D O 1
ATOM 18121 N N . GLN D 1 230 ? 48.221 29.505 72.144 1.00 13.74 230 GLN D N 1
ATOM 18122 C CA . GLN D 1 230 ? 47.135 30.118 71.374 1.00 13.39 230 GLN D CA 1
ATOM 18123 C C . GLN D 1 230 ? 47.765 30.969 70.276 1.00 17.26 230 GLN D C 1
ATOM 18124 O O . GLN D 1 230 ? 48.747 31.658 70.524 1.00 18.65 230 GLN D O 1
ATOM 18138 N N . LYS D 1 231 ? 47.182 30.948 69.085 1.00 15.03 231 LYS D N 1
ATOM 18139 C CA . LYS D 1 231 ? 47.756 31.642 67.937 1.00 14.38 231 LYS D CA 1
ATOM 18140 C C . LYS D 1 231 ? 46.951 32.874 67.530 1.00 15.41 231 LYS D C 1
ATOM 18141 O O . LYS D 1 231 ? 47.482 33.798 66.923 1.00 16.43 231 LYS D O 1
ATOM 18160 N N . TYR D 1 232 ? 45.661 32.876 67.839 1.00 11.69 232 TYR D N 1
ATOM 18161 C CA . TYR D 1 232 ? 44.734 33.840 67.273 1.00 13.17 232 TYR D CA 1
ATOM 18162 C C . TYR D 1 232 ? 44.084 34.662 68.365 1.00 13.65 232 TYR D C 1
ATOM 18163 O O . TYR D 1 232 ? 43.547 34.097 69.311 1.00 13.54 232 TYR D O 1
ATOM 18181 N N . LEU D 1 233 ? 44.138 35.982 68.209 1.00 12.33 233 LEU D N 1
ATOM 18182 C CA . LEU D 1 233 ? 43.579 36.926 69.160 1.00 12.38 233 LEU D CA 1
ATOM 18183 C C . LEU D 1 233 ? 42.602 37.850 68.457 1.00 12.78 233 LEU D C 1
ATOM 18184 O O . LEU D 1 233 ? 42.956 38.464 67.443 1.00 13.11 233 LEU D O 1
ATOM 18200 N N . THR D 1 234 ? 41.384 37.948 68.986 1.00 12.70 234 THR D N 1
ATOM 18201 C CA . THR D 1 234 ? 40.381 38.889 68.489 1.00 12.78 234 THR D CA 1
ATOM 18202 C C . THR D 1 234 ? 40.033 39.913 69.566 1.00 10.79 234 THR D C 1
ATOM 18203 O O . THR D 1 234 ? 39.614 39.537 70.662 1.00 12.29 234 THR D O 1
ATOM 18214 N N . LEU D 1 235 ? 40.223 41.188 69.253 1.00 13.25 235 LEU D N 1
ATOM 18215 C CA . LEU D 1 235 ? 39.973 42.295 70.174 1.00 13.18 235 LEU D CA 1
ATOM 18216 C C . LEU D 1 235 ? 38.486 42.663 70.214 1.00 11.32 235 LEU D C 1
ATOM 18217 O O . LEU D 1 235 ? 38.062 43.758 69.826 1.00 13.36 235 LEU D O 1
ATOM 18233 N N . ALA D 1 236 ? 37.683 41.720 70.693 1.00 11.80 236 ALA D N 1
ATOM 18234 C CA . ALA D 1 236 ? 36.240 41.900 70.720 1.00 12.49 236 ALA D CA 1
ATOM 18235 C C . ALA D 1 236 ? 35.823 42.920 71.754 1.00 12.61 236 ALA D C 1
ATOM 18236 O O . ALA D 1 236 ? 34.785 43.539 71.610 1.00 13.41 236 ALA D O 1
ATOM 18243 N N . ASN D 1 237 ? 36.642 43.096 72.793 1.00 13.55 237 ASN D N 1
ATOM 18244 C CA . ASN D 1 237 ? 36.331 44.025 73.884 1.00 13.83 237 ASN D CA 1
ATOM 18245 C C . ASN D 1 237 ? 34.882 43.867 74.322 1.00 11.64 237 ASN D C 1
ATOM 18246 O O . ASN D 1 237 ? 34.117 44.824 74.404 1.00 14.72 237 ASN D O 1
ATOM 18257 N N . VAL D 1 238 ? 34.526 42.639 74.667 1.00 12.20 238 VAL D N 1
ATOM 18258 C CA . VAL D 1 238 ? 33.128 42.247 74.748 1.00 13.47 238 VAL D CA 1
ATOM 18259 C C . VAL D 1 238 ? 32.525 42.410 76.149 1.00 14.48 238 VAL D C 1
ATOM 18260 O O . VAL D 1 238 ? 31.328 42.602 76.290 1.00 14.84 238 VAL D O 1
ATOM 18273 N N . GLN D 1 239 ? 33.380 42.366 77.157 1.00 11.96 239 GLN D N 1
ATOM 18274 C CA . GLN D 1 239 ? 32.951 42.495 78.559 1.00 12.21 239 GLN D CA 1
ATOM 18275 C C . GLN D 1 239 ? 34.024 43.211 79.357 1.00 12.20 239 GLN D C 1
ATOM 18276 O O . GLN D 1 239 ? 35.184 43.196 79.011 1.00 13.45 239 GLN D O 1
ATOM 18290 N N . TYR D 1 240 ? 33.611 43.852 80.435 1.00 12.50 240 TYR D N 1
ATOM 18291 C CA . TYR D 1 240 ? 34.513 44.551 81.330 1.00 12.53 240 TYR D CA 1
ATOM 18292 C C . TYR D 1 240 ? 35.244 43.539 82.208 1.00 11.69 240 TYR D C 1
ATOM 18293 O O . TYR D 1 240 ? 34.611 42.660 82.787 1.00 14.67 240 TYR D O 1
ATOM 18311 N N . SER D 1 241 ? 36.571 43.647 82.275 1.00 11.11 241 SER D N 1
ATOM 18312 C CA . SER D 1 241 ? 37.345 42.753 83.126 1.00 11.74 241 SER D CA 1
ATOM 18313 C C . SER D 1 241 ? 37.401 43.264 84.567 1.00 12.63 241 SER D C 1
ATOM 18314 O O . SER D 1 241 ? 37.857 44.390 84.838 1.00 13.78 241 SER D O 1
ATOM 18322 N N . ASP D 1 242 ? 36.939 42.413 85.479 1.00 10.88 242 ASP D N 1
ATOM 18323 C CA . ASP D 1 242 ? 37.001 42.715 86.903 1.00 11.12 242 ASP D CA 1
ATOM 18324 C C . ASP D 1 242 ? 37.171 41.478 87.753 1.00 10.23 242 ASP D C 1
ATOM 18325 O O . ASP D 1 242 ? 36.906 40.351 87.314 1.00 11.38 242 ASP D O 1
ATOM 18334 N N . GLN D 1 243 ? 37.665 41.718 88.966 1.00 10.96 243 GLN D N 1
ATOM 18335 C CA . GLN D 1 243 ? 37.534 40.770 90.067 1.00 11.45 243 GLN D CA 1
ATOM 18336 C C . GLN D 1 243 ? 36.998 41.546 91.270 1.00 10.95 243 GLN D C 1
ATOM 18337 O O . GLN D 1 243 ? 36.835 42.770 91.199 1.00 11.02 243 GLN D O 1
ATOM 18351 N N . PHE D 1 244 ? 36.685 40.839 92.349 1.00 10.54 244 PHE D N 1
ATOM 18352 C CA . PHE D 1 244 ? 35.885 41.394 93.433 1.00 12.43 244 PHE D CA 1
ATOM 18353 C C . PHE D 1 244 ? 36.612 41.219 94.762 1.00 12.09 244 PHE D C 1
ATOM 18354 O O . PHE D 1 244 ? 36.941 40.087 95.166 1.00 10.85 244 PHE D O 1
ATOM 18371 N N . LEU D 1 245 ? 36.869 42.332 95.442 1.00 11.19 245 LEU D N 1
ATOM 18372 C CA . LEU D 1 245 ? 37.466 42.291 96.772 1.00 11.57 245 LEU D CA 1
ATOM 18373 C C . LEU D 1 245 ? 36.381 42.012 97.812 1.00 11.76 245 LEU D C 1
ATOM 18374 O O . LEU D 1 245 ? 35.471 42.809 97.968 1.00 11.92 245 LEU D O 1
ATOM 18390 N N . ILE D 1 246 ? 36.477 40.862 98.474 1.00 11.77 246 ILE D N 1
ATOM 18391 C CA . ILE D 1 246 ? 35.523 40.421 99.479 1.00 11.97 246 ILE D CA 1
ATOM 18392 C C . ILE D 1 246 ? 36.197 40.369 100.839 1.00 12.45 246 ILE D C 1
ATOM 18393 O O . ILE D 1 246 ? 37.327 39.903 100.965 1.00 12.63 246 ILE D O 1
ATOM 18409 N N . ALA D 1 247 ? 35.480 40.838 101.850 1.00 12.85 247 ALA D N 1
ATOM 18410 C CA . ALA D 1 247 ? 35.957 40.789 103.245 1.00 13.40 247 ALA D CA 1
ATOM 18411 C C . ALA D 1 247 ? 35.005 39.962 104.073 1.00 13.55 247 ALA D C 1
ATOM 18412 O O . ALA D 1 247 ? 33.780 40.032 103.908 1.00 13.45 247 ALA D O 1
ATOM 18419 N N . ASN D 1 248 ? 35.560 39.187 104.990 1.00 13.85 248 ASN D N 1
ATOM 18420 C CA . ASN D 1 248 ? 34.755 38.503 105.985 1.00 14.15 248 ASN D CA 1
ATOM 18421 C C . ASN D 1 248 ? 33.873 39.492 106.721 1.00 14.57 248 ASN D C 1
ATOM 18422 O O . ASN D 1 248 ? 34.348 40.519 107.181 1.00 14.96 248 ASN D O 1
ATOM 18433 N N . GLY D 1 249 ? 32.593 39.166 106.846 1.00 14.84 249 GLY D N 1
ATOM 18434 C CA . GLY D 1 249 ? 31.635 40.090 107.423 1.00 16.08 249 GLY D CA 1
ATOM 18435 C C . GLY D 1 249 ? 31.777 40.349 108.912 1.00 15.86 249 GLY D C 1
ATOM 18436 O O . GLY D 1 249 ? 31.687 41.481 109.367 1.00 17.18 249 GLY D O 1
ATOM 18440 N N . GLU D 1 250 ? 31.955 39.294 109.686 1.00 17.57 250 GLU D N 1
ATOM 18441 C CA . GLU D 1 250 ? 32.085 39.438 111.130 1.00 18.32 250 GLU D CA 1
ATOM 18442 C C . GLU D 1 250 ? 33.228 40.389 111.431 1.00 21.61 250 GLU D C 1
ATOM 18443 O O . GLU D 1 250 ? 33.108 41.289 112.260 1.00 23.72 250 GLU D O 1
ATOM 18455 N N . TRP D 1 251 ? 34.338 40.214 110.741 1.00 17.24 251 TRP D N 1
ATOM 18456 C CA . TRP D 1 251 ? 35.452 41.146 110.905 1.00 20.11 251 TRP D CA 1
ATOM 18457 C C . TRP D 1 251 ? 35.113 42.583 110.469 1.00 21.95 251 TRP D C 1
ATOM 18458 O O . TRP D 1 251 ? 35.290 43.529 111.230 1.00 19.61 251 TRP D O 1
ATOM 18479 N N . TYR D 1 252 ? 34.608 42.755 109.259 1.00 16.42 252 TYR D N 1
ATOM 18480 C CA . TYR D 1 252 ? 34.464 44.098 108.691 1.00 16.44 252 TYR D CA 1
ATOM 18481 C C . TYR D 1 252 ? 33.399 44.953 109.383 1.00 19.17 252 TYR D C 1
ATOM 18482 O O . TYR D 1 252 ? 33.611 46.134 109.682 1.00 20.74 252 TYR D O 1
ATOM 18500 N N . ASP D 1 253 ? 32.237 44.360 109.616 1.00 18.79 253 ASP D N 1
ATOM 18501 C CA . ASP D 1 253 ? 31.097 45.135 110.059 1.00 23.04 253 ASP D CA 1
ATOM 18502 C C . ASP D 1 253 ? 31.155 45.405 111.570 1.00 24.87 253 ASP D C 1
ATOM 18503 O O . ASP D 1 253 ? 30.249 46.038 112.123 1.00 22.45 253 ASP D O 1
ATOM 18512 N N . ASP D 1 254 ? 32.228 44.972 112.243 1.00 21.43 254 ASP D N 1
ATOM 18513 C CA . ASP D 1 254 ? 32.507 45.395 113.611 1.00 20.52 254 ASP D CA 1
ATOM 18514 C C . ASP D 1 254 ? 33.611 46.463 113.704 1.00 20.56 254 ASP D C 1
ATOM 18515 O O . ASP D 1 254 ? 34.022 46.849 114.802 1.00 22.60 254 ASP D O 1
ATOM 18524 N N . LEU D 1 255 ? 34.104 46.938 112.574 1.00 22.02 255 LEU D N 1
ATOM 18525 C CA . LEU D 1 255 ? 35.145 47.976 112.621 1.00 24.66 255 LEU D CA 1
ATOM 18526 C C . LEU D 1 255 ? 34.596 49.294 113.188 1.00 29.05 255 LEU D C 1
ATOM 18527 O O . LEU D 1 255 ? 33.419 49.620 112.987 1.00 23.69 255 LEU D O 1
ATOM 18543 N N . SER D 1 256 ? 35.455 50.057 113.864 1.00 22.92 256 SER D N 1
ATOM 18544 C CA . SER D 1 256 ? 35.134 51.410 114.281 1.00 22.14 256 SER D CA 1
ATOM 18545 C C . SER D 1 256 ? 34.927 52.303 113.080 1.00 21.77 256 SER D C 1
ATOM 18546 O O . SER D 1 256 ? 35.348 51.956 111.984 1.00 22.54 256 SER D O 1
ATOM 18554 N N . GLU D 1 257 ? 34.282 53.447 113.275 1.00 24.85 257 GLU D N 1
ATOM 18555 C CA . GLU D 1 257 ? 34.128 54.406 112.202 1.00 31.90 257 GLU D CA 1
ATOM 18556 C C . GLU D 1 257 ? 35.508 54.712 111.609 1.00 30.33 257 GLU D C 1
ATOM 18557 O O . GLU D 1 257 ? 35.666 54.743 110.389 1.00 26.27 257 GLU D O 1
ATOM 18569 N N . GLU D 1 258 ? 36.505 54.879 112.478 1.00 23.05 258 GLU D N 1
ATOM 18570 C CA . GLU D 1 258 ? 37.872 55.225 112.055 1.00 21.24 258 GLU D CA 1
ATOM 18571 C C . GLU D 1 258 ? 38.495 54.158 111.158 1.00 22.71 258 GLU D C 1
ATOM 18572 O O . GLU D 1 258 ? 38.978 54.457 110.058 1.00 21.77 258 GLU D O 1
ATOM 18584 N N . ASN D 1 259 ? 38.510 52.912 111.598 1.00 22.10 259 ASN D N 1
ATOM 18585 C CA . ASN D 1 259 ? 39.073 51.863 110.753 1.00 21.68 259 ASN D CA 1
ATOM 18586 C C . ASN D 1 259 ? 38.230 51.576 109.518 1.00 20.28 259 ASN D C 1
ATOM 18587 O O . ASN D 1 259 ? 38.799 51.252 108.480 1.00 20.84 259 ASN D O 1
ATOM 18598 N N . ARG D 1 260 ? 36.904 51.724 109.609 1.00 21.33 260 ARG D N 1
ATOM 18599 C CA . ARG D 1 260 ? 36.002 51.525 108.456 1.00 23.65 260 ARG D CA 1
ATOM 18600 C C . ARG D 1 260 ? 36.330 52.533 107.372 1.00 22.73 260 ARG D C 1
ATOM 18601 O O . ARG D 1 260 ? 36.503 52.185 106.195 1.00 20.90 260 ARG D O 1
ATOM 18622 N N . GLN D 1 261 ? 36.426 53.793 107.764 1.00 23.02 261 GLN D N 1
ATOM 18623 C CA . GLN D 1 261 ? 36.713 54.825 106.787 1.00 22.36 261 GLN D CA 1
ATOM 18624 C C . GLN D 1 261 ? 38.112 54.620 106.210 1.00 19.55 261 GLN D C 1
ATOM 18625 O O . GLN D 1 261 ? 38.331 54.869 105.026 1.00 20.29 261 GLN D O 1
ATOM 18639 N N . ALA D 1 262 ? 39.041 54.127 107.034 1.00 18.44 262 ALA D N 1
ATOM 18640 C CA . ALA D 1 262 ? 40.404 53.861 106.576 1.00 16.93 262 ALA D CA 1
ATOM 18641 C C . ALA D 1 262 ? 40.444 52.778 105.516 1.00 15.85 262 ALA D C 1
ATOM 18642 O O . ALA D 1 262 ? 41.087 52.949 104.466 1.00 16.50 262 ALA D O 1
ATOM 18649 N N . ILE D 1 263 ? 39.771 51.664 105.773 1.00 18.01 263 ILE D N 1
ATOM 18650 C CA . ILE D 1 263 ? 39.729 50.573 104.806 1.00 17.81 263 ILE D CA 1
ATOM 18651 C C . ILE D 1 263 ? 39.041 51.054 103.548 1.00 14.87 263 ILE D C 1
ATOM 18652 O O . ILE D 1 263 ? 39.528 50.806 102.449 1.00 17.21 263 ILE D O 1
ATOM 18668 N N . GLU D 1 264 ? 37.934 51.772 103.686 1.00 16.27 264 GLU D N 1
ATOM 18669 C CA . GLU D 1 264 ? 37.206 52.245 102.505 1.00 20.61 264 GLU D CA 1
ATOM 18670 C C . GLU D 1 264 ? 38.093 53.143 101.657 1.00 18.22 264 GLU D C 1
ATOM 18671 O O . GLU D 1 264 ? 38.082 53.070 100.419 1.00 18.11 264 GLU D O 1
ATOM 18683 N N . ALA D 1 265 ? 38.843 54.020 102.314 1.00 16.33 265 ALA D N 1
ATOM 18684 C CA . ALA D 1 265 ? 39.697 54.950 101.592 1.00 16.79 265 ALA D CA 1
ATOM 18685 C C . ALA D 1 265 ? 40.825 54.215 100.904 1.00 15.85 265 ALA D C 1
ATOM 18686 O O . ALA D 1 265 ? 41.207 54.582 99.806 1.00 16.46 265 ALA D O 1
ATOM 18693 N N . ALA D 1 266 ? 41.376 53.192 101.562 1.00 14.48 266 ALA D N 1
ATOM 18694 C CA . ALA D 1 266 ? 42.446 52.407 100.968 1.00 13.85 266 ALA D CA 1
ATOM 18695 C C . ALA D 1 266 ? 41.945 51.646 99.750 1.00 13.05 266 ALA D C 1
ATOM 18696 O O . ALA D 1 266 ? 42.625 51.579 98.731 1.00 12.75 266 ALA D O 1
ATOM 18703 N N . VAL D 1 267 ? 40.767 51.042 99.857 1.00 12.81 267 VAL D N 1
ATOM 18704 C CA . VAL D 1 267 ? 40.179 50.344 98.722 1.00 12.20 267 VAL D CA 1
ATOM 18705 C C . VAL D 1 267 ? 39.947 51.283 97.533 1.00 12.37 267 VAL D C 1
ATOM 18706 O O . VAL D 1 267 ? 40.326 50.960 96.417 1.00 14.54 267 VAL D O 1
ATOM 18719 N N . GLN D 1 268 ? 39.355 52.452 97.777 1.00 14.88 268 GLN D N 1
ATOM 18720 C CA . GLN D 1 268 ? 39.088 53.396 96.696 1.00 14.78 268 GLN D CA 1
ATOM 18721 C C . GLN D 1 268 ? 40.387 53.850 96.019 1.00 14.65 268 GLN D C 1
ATOM 18722 O O . GLN D 1 268 ? 40.508 53.877 94.782 1.00 16.51 268 GLN D O 1
ATOM 18736 N N . GLU D 1 269 ? 41.378 54.175 96.830 1.00 13.90 269 GLU D N 1
ATOM 18737 C CA . GLU D 1 269 ? 42.646 54.662 96.294 1.00 14.17 269 GLU D CA 1
ATOM 18738 C C . GLU D 1 269 ? 43.326 53.562 95.478 1.00 13.49 269 GLU D C 1
ATOM 18739 O O . GLU D 1 269 ? 43.817 53.800 94.369 1.00 14.30 269 GLU D O 1
ATOM 18751 N N . ALA D 1 270 ? 43.385 52.358 96.028 1.00 12.70 270 ALA D N 1
ATOM 18752 C CA . ALA D 1 270 ? 44.020 51.247 95.323 1.00 12.52 270 ALA D CA 1
ATOM 18753 C C . ALA D 1 270 ? 43.244 50.890 94.048 1.00 11.81 270 ALA D C 1
ATOM 18754 O O . ALA D 1 270 ? 43.842 50.587 93.016 1.00 12.92 270 ALA D O 1
ATOM 18761 N N . SER D 1 271 ? 41.920 50.925 94.117 1.00 11.60 271 SER D N 1
ATOM 18762 C CA . SER D 1 271 ? 41.094 50.675 92.938 1.00 12.68 271 SER D CA 1
ATOM 18763 C C . SER D 1 271 ? 41.430 51.682 91.841 1.00 12.74 271 SER D C 1
ATOM 18764 O O . SER D 1 271 ? 41.593 51.310 90.668 1.00 12.85 271 SER D O 1
ATOM 18772 N N . GLU D 1 272 ? 41.507 52.964 92.192 1.00 12.67 272 GLU D N 1
ATOM 18773 C CA . GLU D 1 272 ? 41.801 53.982 91.172 1.00 15.88 272 GLU D CA 1
ATOM 18774 C C . GLU D 1 272 ? 43.212 53.826 90.611 1.00 14.31 272 GLU D C 1
ATOM 18775 O O . GLU D 1 272 ? 43.436 53.997 89.404 1.00 14.53 272 GLU D O 1
ATOM 18787 N N . LEU D 1 273 ? 44.181 53.488 91.456 1.00 13.93 273 LEU D N 1
ATOM 18788 C CA . LEU D 1 273 ? 45.517 53.225 90.948 1.00 13.81 273 LEU D CA 1
ATOM 18789 C C . LEU D 1 273 ? 45.513 52.097 89.912 1.00 12.32 273 LEU D C 1
ATOM 18790 O O . LEU D 1 273 ? 46.241 52.148 88.910 1.00 16.29 273 LEU D O 1
ATOM 18806 N N . ASN D 1 274 ? 44.701 51.077 90.138 1.00 11.93 274 ASN D N 1
ATOM 18807 C CA . ASN D 1 274 ? 44.616 49.984 89.158 1.00 12.07 274 ASN D CA 1
ATOM 18808 C C . ASN D 1 274 ? 43.942 50.428 87.866 1.00 13.81 274 ASN D C 1
ATOM 18809 O O . ASN D 1 274 ? 44.411 50.093 86.771 1.00 15.86 274 ASN D O 1
ATOM 18820 N N . ARG D 1 275 ? 42.863 51.194 87.976 1.00 12.39 275 ARG D N 1
ATOM 18821 C CA . ARG D 1 275 ? 42.169 51.660 86.776 1.00 13.80 275 ARG D CA 1
ATOM 18822 C C . ARG D 1 275 ? 43.137 52.449 85.899 1.00 17.83 275 ARG D C 1
ATOM 18823 O O . ARG D 1 275 ? 43.206 52.243 84.680 1.00 17.94 275 ARG D O 1
ATOM 18844 N N . GLU D 1 276 ? 43.884 53.356 86.511 1.00 15.53 276 GLU D N 1
ATOM 18845 C CA . GLU D 1 276 ? 44.827 54.166 85.756 1.00 19.83 276 GLU D CA 1
ATOM 18846 C C . GLU D 1 276 ? 45.888 53.321 85.084 1.00 17.55 276 GLU D C 1
ATOM 18847 O O . GLU D 1 276 ? 46.207 53.535 83.906 1.00 19.83 276 GLU D O 1
ATOM 18859 N N . ASP D 1 277 ? 46.475 52.389 85.821 1.00 16.42 277 ASP D N 1
ATOM 18860 C CA . ASP D 1 277 ? 47.589 51.631 85.263 1.00 18.21 277 ASP D CA 1
ATOM 18861 C C . ASP D 1 277 ? 47.109 50.669 84.185 1.00 16.10 277 ASP D C 1
ATOM 18862 O O . ASP D 1 277 ? 47.738 50.539 83.146 1.00 15.81 277 ASP D O 1
ATOM 18871 N N . VAL D 1 278 ? 46.013 49.969 84.449 1.00 15.74 278 VAL D N 1
ATOM 18872 C CA . VAL D 1 278 ? 45.497 49.002 83.485 1.00 13.54 278 VAL D CA 1
ATOM 18873 C C . VAL D 1 278 ? 45.150 49.697 82.174 1.00 15.40 278 VAL D C 1
ATOM 18874 O O . VAL D 1 278 ? 45.540 49.252 81.095 1.00 16.10 278 VAL D O 1
ATOM 18887 N N . GLU D 1 279 ? 44.463 50.828 82.262 1.00 14.00 279 GLU D N 1
ATOM 18888 C CA . GLU D 1 279 ? 43.951 51.473 81.065 1.00 16.27 279 GLU D CA 1
ATOM 18889 C C . GLU D 1 279 ? 45.095 51.994 80.208 1.00 19.63 279 GLU D C 1
ATOM 18890 O O . GLU D 1 279 ? 45.054 51.872 78.982 1.00 22.18 279 GLU D O 1
ATOM 18902 N N . LYS D 1 280 ? 46.140 52.503 80.838 1.00 16.37 280 LYS D N 1
ATOM 18903 C CA . LYS D 1 280 ? 47.271 53.006 80.069 1.00 17.64 280 LYS D CA 1
ATOM 18904 C C . LYS D 1 280 ? 48.068 51.892 79.373 1.00 19.11 280 LYS D C 1
ATOM 18905 O O . LYS D 1 280 ? 48.750 52.151 78.378 1.00 23.15 280 LYS D O 1
ATOM 18924 N N . ARG D 1 281 ? 47.980 50.669 79.879 1.00 16.14 281 ARG D N 1
ATOM 18925 C CA . ARG D 1 281 ? 48.837 49.599 79.398 1.00 16.79 281 ARG D CA 1
ATOM 18926 C C . ARG D 1 281 ? 48.183 48.655 78.413 1.00 17.62 281 ARG D C 1
ATOM 18927 O O . ARG D 1 281 ? 48.847 47.790 77.867 1.00 16.45 281 ARG D O 1
ATOM 18948 N N . VAL D 1 282 ? 46.893 48.791 78.173 1.00 19.10 282 VAL D N 1
ATOM 18949 C CA . VAL D 1 282 ? 46.231 47.828 77.286 1.00 16.25 282 VAL D CA 1
ATOM 18950 C C . VAL D 1 282 ? 46.921 47.721 75.901 1.00 14.65 282 VAL D C 1
ATOM 18951 O O . VAL D 1 282 ? 47.209 46.616 75.421 1.00 14.29 282 VAL D O 1
ATOM 18964 N N . ASP D 1 283 ? 47.178 48.858 75.264 1.00 15.72 283 ASP D N 1
ATOM 18965 C CA . ASP D 1 283 ? 47.749 48.846 73.907 1.00 15.79 283 ASP D CA 1
ATOM 18966 C C . ASP D 1 283 ? 49.138 48.204 73.871 1.00 18.27 283 ASP D C 1
ATOM 18967 O O . ASP D 1 283 ? 49.456 47.464 72.936 1.00 16.16 283 ASP D O 1
ATOM 18976 N N . GLU D 1 284 ? 49.960 48.493 74.868 1.00 20.12 284 GLU D N 1
ATOM 18977 C CA . GLU D 1 284 ? 51.290 47.912 74.953 1.00 19.41 284 GLU D CA 1
ATOM 18978 C C . GLU D 1 284 ? 51.215 46.398 75.163 1.00 16.02 284 GLU D C 1
ATOM 18979 O O . GLU D 1 284 ? 52.034 45.645 74.620 1.00 18.36 284 GLU D O 1
ATOM 18991 N N . ARG D 1 285 ? 50.236 45.965 75.950 1.00 13.18 285 ARG D N 1
ATOM 18992 C CA . ARG D 1 285 ? 50.037 44.546 76.207 1.00 12.41 285 ARG D CA 1
ATOM 18993 C C . ARG D 1 285 ? 49.608 43.802 74.941 1.00 14.42 285 ARG D C 1
ATOM 18994 O O . ARG D 1 285 ? 50.072 42.696 74.676 1.00 15.44 285 ARG D O 1
ATOM 19015 N N . ILE D 1 286 ? 48.717 44.409 74.163 1.00 15.61 286 ILE D N 1
ATOM 19016 C CA . ILE D 1 286 ? 48.330 43.847 72.879 1.00 15.84 286 ILE D CA 1
ATOM 19017 C C . ILE D 1 286 ? 49.543 43.756 71.953 1.00 16.03 286 ILE D C 1
ATOM 19018 O O . ILE D 1 286 ? 49.722 42.747 71.273 1.00 15.48 286 ILE D O 1
ATOM 19034 N N . GLN D 1 287 ? 50.368 44.794 71.922 1.00 16.39 287 GLN D N 1
ATOM 19035 C CA . GLN D 1 287 ? 51.557 44.763 71.061 1.00 17.90 287 GLN D CA 1
ATOM 19036 C C . GLN D 1 287 ? 52.511 43.648 71.478 1.00 18.13 287 GLN D C 1
ATOM 19037 O O . GLN D 1 287 ? 53.119 42.988 70.617 1.00 16.67 287 GLN D O 1
ATOM 19051 N N . PHE D 1 288 ? 52.654 43.455 72.787 1.00 17.15 288 PHE D N 1
ATOM 19052 C CA . PHE D 1 288 ? 53.496 42.378 73.299 1.00 17.41 288 PHE D CA 1
ATOM 19053 C C . PHE D 1 288 ? 53.007 41.025 72.767 1.00 17.17 288 PHE D C 1
ATOM 19054 O O . PHE D 1 288 ? 53.809 40.187 72.339 1.00 16.28 288 PHE D O 1
ATOM 19071 N N . LEU D 1 289 ? 51.690 40.821 72.772 1.00 15.75 289 LEU D N 1
ATOM 19072 C CA . LEU D 1 289 ? 51.120 39.588 72.265 1.00 14.52 289 LEU D CA 1
ATOM 19073 C C . LEU D 1 289 ? 51.385 39.422 70.777 1.00 15.68 289 LEU D C 1
ATOM 19074 O O . LEU D 1 289 ? 51.768 38.345 70.324 1.00 15.46 289 LEU D O 1
ATOM 19090 N N . ALA D 1 290 ? 51.207 40.482 70.000 1.00 14.41 290 ALA D N 1
ATOM 19091 C CA . ALA D 1 290 ? 51.573 40.420 68.586 1.00 15.30 290 ALA D CA 1
ATOM 19092 C C . ALA D 1 290 ? 53.064 40.091 68.423 1.00 19.04 290 ALA D C 1
ATOM 19093 O O . ALA D 1 290 ? 53.441 39.301 67.551 1.00 19.99 290 ALA D O 1
ATOM 19100 N N . ASP D 1 291 ? 53.907 40.675 69.267 1.00 19.27 291 ASP D N 1
ATOM 19101 C CA . ASP D 1 291 ? 55.353 40.460 69.144 1.00 17.85 291 ASP D CA 1
ATOM 19102 C C . ASP D 1 291 ? 55.724 39.000 69.475 1.00 23.59 291 ASP D C 1
ATOM 19103 O O . ASP D 1 291 ? 56.740 38.486 69.003 1.00 26.78 291 ASP D O 1
ATOM 19112 N N . GLN D 1 292 ? 54.900 38.329 70.271 1.00 21.14 292 GLN D N 1
ATOM 19113 C CA . GLN D 1 292 ? 55.134 36.914 70.594 1.00 23.31 292 GLN D CA 1
ATOM 19114 C C . GLN D 1 292 ? 54.599 35.981 69.515 1.00 28.87 292 GLN D C 1
ATOM 19115 O O . GLN D 1 292 ? 54.723 34.765 69.622 1.00 35.74 292 GLN D O 1
ATOM 19129 N N . GLY D 1 293 ? 53.981 36.545 68.485 1.00 22.76 293 GLY D N 1
ATOM 19130 C CA . GLY D 1 293 ? 53.561 35.759 67.338 1.00 19.94 293 GLY D CA 1
ATOM 19131 C C . GLY D 1 293 ? 52.059 35.620 67.179 1.00 18.18 293 GLY D C 1
ATOM 19132 O O . GLY D 1 293 ? 51.605 35.020 66.203 1.00 19.91 293 GLY D O 1
ATOM 19153 N N . GLU D 1 295 ? 48.412 36.331 66.017 1.00 16.36 295 GLU D N 1
ATOM 19154 C CA . GLU D 1 295 ? 47.743 37.065 64.941 1.00 16.08 295 GLU D CA 1
ATOM 19155 C C . GLU D 1 295 ? 46.556 37.797 65.517 1.00 15.55 295 GLU D C 1
ATOM 19156 O O . GLU D 1 295 ? 45.627 37.180 66.055 1.00 15.23 295 GLU D O 1
ATOM 19168 N N . VAL D 1 296 ? 46.587 39.122 65.412 1.00 15.50 296 VAL D N 1
ATOM 19169 C CA . VAL D 1 296 ? 45.579 39.981 66.020 1.00 15.12 296 VAL D CA 1
ATOM 19170 C C . VAL D 1 296 ? 44.606 40.543 65.020 1.00 14.89 296 VAL D C 1
ATOM 19171 O O . VAL D 1 296 ? 45.016 41.129 64.027 1.00 15.10 296 VAL D O 1
ATOM 19184 N N . ILE D 1 297 ? 43.325 40.326 65.297 1.00 14.52 297 ILE D N 1
ATOM 19185 C CA . ILE D 1 297 ? 42.231 40.941 64.557 1.00 14.35 297 ILE D CA 1
ATOM 19186 C C . ILE D 1 297 ? 41.587 42.010 65.407 1.00 14.18 297 ILE D C 1
ATOM 19187 O O . ILE D 1 297 ? 41.186 41.750 66.549 1.00 13.98 297 ILE D O 1
ATOM 19203 N N . GLU D 1 298 ? 41.501 43.223 64.859 1.00 14.32 298 GLU D N 1
ATOM 19204 C CA . GLU D 1 298 ? 40.839 44.326 65.531 1.00 14.27 298 GLU D CA 1
ATOM 19205 C C . GLU D 1 298 ? 39.534 44.598 64.807 1.00 14.18 298 GLU D C 1
ATOM 19206 O O . GLU D 1 298 ? 39.541 45.194 63.733 1.00 14.40 298 GLU D O 1
ATOM 19218 N N . PRO D 1 299 ? 38.423 44.143 65.360 1.00 14.84 299 PRO D N 1
ATOM 19219 C CA . PRO D 1 299 ? 37.147 44.226 64.640 1.00 14.32 299 PRO D CA 1
ATOM 19220 C C . PRO D 1 299 ? 36.721 45.648 64.377 1.00 16.72 299 PRO D C 1
ATOM 19221 O O . PRO D 1 299 ? 36.975 46.530 65.188 1.00 20.74 299 PRO D O 1
ATOM 19232 N N . THR D 1 300 ? 36.086 45.863 63.234 1.00 14.36 300 THR D N 1
ATOM 19233 C CA . THR D 1 300 ? 35.499 47.147 62.916 1.00 14.67 300 THR D CA 1
ATOM 19234 C C . THR D 1 300 ? 34.163 47.247 63.608 1.00 14.61 300 THR D C 1
ATOM 19235 O O . THR D 1 300 ? 33.655 46.293 64.189 1.00 14.32 300 THR D O 1
ATOM 19246 N N . GLU D 1 301 ? 33.603 48.438 63.551 1.00 14.94 301 GLU D N 1
ATOM 19247 C CA . GLU D 1 301 ? 32.278 48.687 64.069 1.00 15.02 301 GLU D CA 1
ATOM 19248 C C . GLU D 1 301 ? 31.198 47.723 63.483 1.00 14.99 301 GLU D C 1
ATOM 19249 O O . GLU D 1 301 ? 30.372 47.178 64.215 1.00 14.90 301 GLU D O 1
ATOM 19261 N N . ASP D 1 302 ? 31.252 47.475 62.177 1.00 15.51 302 ASP D N 1
ATOM 19262 C CA . ASP D 1 302 ? 30.328 46.573 61.485 1.00 18.24 302 ASP D CA 1
ATOM 19263 C C . ASP D 1 302 ? 30.549 45.132 61.968 1.00 14.87 302 ASP D C 1
ATOM 19264 O O . ASP D 1 302 ? 29.606 44.366 62.122 1.00 17.24 302 ASP D O 1
ATOM 19273 N N . GLU D 1 303 ? 31.805 44.746 62.186 1.00 14.59 303 GLU D N 1
ATOM 19274 C CA . GLU D 1 303 ? 32.095 43.403 62.685 1.00 14.25 303 GLU D CA 1
ATOM 19275 C C . GLU D 1 303 ? 31.616 43.217 64.128 1.00 13.94 303 GLU D C 1
ATOM 19276 O O . GLU D 1 303 ? 31.049 42.174 64.477 1.00 13.79 303 GLU D O 1
ATOM 19288 N N . LEU D 1 304 ? 31.806 44.241 64.943 1.00 13.91 304 LEU D N 1
ATOM 19289 C CA . LEU D 1 304 ? 31.322 44.201 66.320 1.00 13.68 304 LEU D CA 1
ATOM 19290 C C . LEU D 1 304 ? 29.806 44.092 66.345 1.00 16.17 304 LEU D C 1
ATOM 19291 O O . LEU D 1 304 ? 29.253 43.433 67.235 1.00 14.37 304 LEU D O 1
ATOM 19307 N N . ALA D 1 305 ? 29.141 44.716 65.371 1.00 14.49 305 ALA D N 1
ATOM 19308 C CA . ALA D 1 305 ? 27.681 44.686 65.296 1.00 14.94 305 ALA D CA 1
ATOM 19309 C C . ALA D 1 305 ? 27.170 43.268 65.094 1.00 16.28 305 ALA D C 1
ATOM 19310 O O . ALA D 1 305 ? 26.153 42.877 65.655 1.00 14.75 305 ALA D O 1
ATOM 19317 N N . ALA D 1 306 ? 27.883 42.483 64.299 1.00 14.32 306 ALA D N 1
ATOM 19318 C CA . ALA D 1 306 ? 27.515 41.096 64.103 1.00 14.30 306 ALA D CA 1
ATOM 19319 C C . ALA D 1 306 ? 27.690 40.289 65.392 1.00 16.09 306 ALA D C 1
ATOM 19320 O O . ALA D 1 306 ? 26.820 39.488 65.738 1.00 14.84 306 ALA D O 1
ATOM 19327 N N . PHE D 1 307 ? 28.790 40.500 66.120 1.00 15.71 307 PHE D N 1
ATOM 19328 C CA . PHE D 1 307 ? 28.944 39.805 67.395 1.00 13.19 307 PHE D CA 1
ATOM 19329 C C . PHE D 1 307 ? 27.841 40.198 68.359 1.00 13.22 307 PHE D C 1
ATOM 19330 O O . PHE D 1 307 ? 27.309 39.351 69.101 1.00 15.28 307 PHE D O 1
ATOM 19347 N N . ARG D 1 308 ? 27.484 41.477 68.375 1.00 13.34 308 ARG D N 1
ATOM 19348 C CA . ARG D 1 308 ? 26.420 41.932 69.273 1.00 13.40 308 ARG D CA 1
ATOM 19349 C C . ARG D 1 308 ? 25.075 41.281 68.905 1.00 13.70 308 ARG D C 1
ATOM 19350 O O . ARG D 1 308 ? 24.360 40.806 69.783 1.00 15.29 308 ARG D O 1
ATOM 19371 N N . GLU D 1 309 ? 24.747 41.224 67.619 1.00 18.23 309 GLU D N 1
ATOM 19372 C CA . GLU D 1 309 ? 23.470 40.652 67.198 1.00 21.43 309 GLU D CA 1
ATOM 19373 C C . GLU D 1 309 ? 23.339 39.174 67.568 1.00 19.92 309 GLU D C 1
ATOM 19374 O O . GLU D 1 309 ? 22.254 38.708 67.923 1.00 21.86 309 GLU D O 1
ATOM 19386 N N . LYS D 1 310 ? 24.440 38.435 67.488 1.00 15.62 310 LYS D N 1
ATOM 19387 C CA . LYS D 1 310 ? 24.396 37.013 67.778 1.00 15.45 310 LYS D CA 1
ATOM 19388 C C . LYS D 1 310 ? 24.525 36.730 69.277 1.00 21.29 310 LYS D C 1
ATOM 19389 O O . LYS D 1 310 ? 23.956 35.751 69.762 1.00 25.03 310 LYS D O 1
ATOM 19408 N N . GLY D 1 311 ? 25.227 37.588 70.016 1.00 16.00 311 GLY D N 1
ATOM 19409 C CA . GLY D 1 311 ? 25.508 37.305 71.413 1.00 17.16 311 GLY D CA 1
ATOM 19410 C C . GLY D 1 311 ? 24.591 37.958 72.431 1.00 16.81 311 GLY D C 1
ATOM 19411 O O . GLY D 1 311 ? 24.254 37.357 73.448 1.00 17.40 311 GLY D O 1
ATOM 19415 N N . GLN D 1 312 ? 24.192 39.197 72.185 1.00 17.02 312 GLN D N 1
ATOM 19416 C CA . GLN D 1 312 ? 23.444 39.932 73.182 1.00 17.42 312 GLN D CA 1
ATOM 19417 C C . GLN D 1 312 ? 22.022 39.411 73.447 1.00 15.57 312 GLN D C 1
ATOM 19418 O O . GLN D 1 312 ? 21.645 39.200 74.610 1.00 17.81 312 GLN D O 1
ATOM 19432 N N . PRO D 1 313 ? 21.204 39.202 72.400 1.00 20.32 313 PRO D N 1
ATOM 19433 C CA . PRO D 1 313 ? 19.837 38.750 72.715 1.00 21.33 313 PRO D CA 1
ATOM 19434 C C . PRO D 1 313 ? 19.781 37.387 73.396 1.00 17.43 313 PRO D C 1
ATOM 19435 O O . PRO D 1 313 ? 19.027 37.193 74.350 1.00 16.04 313 PRO D O 1
ATOM 19446 N N . ALA D 1 314 ? 20.613 36.458 72.937 1.00 16.16 314 ALA D N 1
ATOM 19447 C CA . ALA D 1 314 ? 20.664 35.138 73.504 1.00 14.59 314 ALA D CA 1
ATOM 19448 C C . ALA D 1 314 ? 21.090 35.196 74.971 1.00 13.01 314 ALA D C 1
ATOM 19449 O O . ALA D 1 3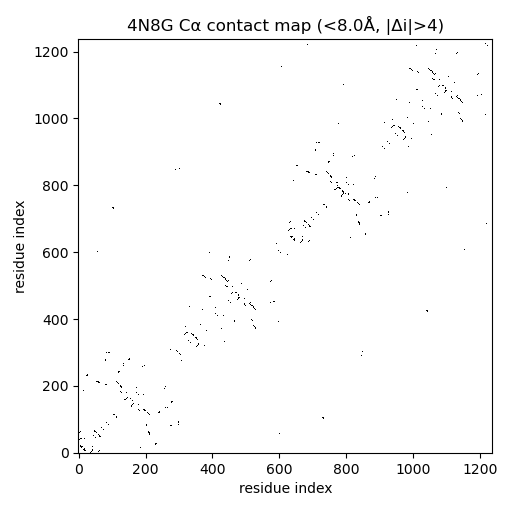14 ? 20.597 34.437 75.790 1.00 16.57 314 ALA D O 1
ATOM 19456 N N . TYR D 1 315 ? 22.030 36.072 75.285 1.00 14.61 315 TYR D N 1
ATOM 19457 C CA . TYR D 1 315 ? 22.531 36.163 76.652 1.00 13.28 315 TYR D CA 1
ATOM 19458 C C . TYR D 1 315 ? 21.449 36.695 77.573 1.00 12.49 315 TYR D C 1
ATOM 19459 O O . TYR D 1 315 ? 21.252 36.179 78.673 1.00 12.54 315 TYR D O 1
ATOM 19477 N N . ILE D 1 316 ? 20.747 37.731 77.131 1.00 16.07 316 ILE D N 1
ATOM 19478 C CA . ILE D 1 316 ? 19.681 38.301 77.950 1.00 16.33 316 ILE D CA 1
ATOM 19479 C C . ILE D 1 316 ? 18.559 37.302 78.178 1.00 14.37 316 ILE D C 1
ATOM 19480 O O . ILE D 1 316 ? 18.025 37.194 79.289 1.00 14.80 316 ILE D O 1
ATOM 19496 N N . GLU D 1 317 ? 18.231 36.522 77.160 1.00 17.54 317 GLU D N 1
ATOM 19497 C CA . GLU D 1 317 ? 17.237 35.464 77.324 1.00 15.25 317 GLU D CA 1
ATOM 19498 C C . GLU D 1 317 ? 17.691 34.404 78.346 1.00 16.09 317 GLU D C 1
ATOM 19499 O O . GLU D 1 317 ? 16.902 33.955 79.182 1.00 18.34 317 GLU D O 1
ATOM 19511 N N . TRP D 1 318 ? 18.980 34.050 78.324 1.00 13.56 318 TRP D N 1
ATOM 19512 C CA . TRP D 1 318 ? 19.548 33.097 79.260 1.00 13.48 318 TRP D CA 1
ATOM 19513 C C . TRP D 1 318 ? 19.439 33.627 80.696 1.00 13.45 318 TRP D C 1
ATOM 19514 O O . TRP D 1 318 ? 19.128 32.884 81.619 1.00 13.23 318 TRP D O 1
ATOM 19535 N N . LEU D 1 319 ? 19.686 34.924 80.889 1.00 12.39 319 LEU D N 1
ATOM 19536 C CA . LEU D 1 319 ? 19.519 35.523 82.209 1.00 13.83 319 LEU D CA 1
ATOM 19537 C C . LEU D 1 319 ? 18.119 35.349 82.780 1.00 16.04 319 LEU D C 1
ATOM 19538 O O . LEU D 1 319 ? 17.972 35.028 83.956 1.00 17.63 319 LEU D O 1
ATOM 19554 N N . THR D 1 320 ? 17.115 35.610 81.948 1.00 17.36 320 THR D N 1
ATOM 19555 C CA . THR D 1 320 ? 15.732 35.638 82.408 1.00 19.96 320 THR D CA 1
ATOM 19556 C C . THR D 1 320 ? 15.121 34.251 82.471 1.00 21.32 320 THR D C 1
ATOM 19557 O O . THR D 1 320 ? 14.326 33.968 83.358 1.00 27.17 320 THR D O 1
ATOM 19568 N N . ASP D 1 321 ? 15.487 33.389 81.536 1.00 19.21 321 ASP D N 1
ATOM 19569 C CA . ASP D 1 321 ? 14.898 32.062 81.472 1.00 20.21 321 ASP D CA 1
ATOM 19570 C C . ASP D 1 321 ? 15.679 31.138 82.401 1.00 21.78 321 ASP D C 1
ATOM 19571 O O . ASP D 1 321 ? 15.256 30.891 83.534 1.00 26.96 321 ASP D O 1
ATOM 19580 N N . GLU D 1 322 ? 16.852 30.700 81.973 1.00 17.32 322 GLU D N 1
ATOM 19581 C CA . GLU D 1 322 ? 17.608 29.709 82.720 1.00 16.79 322 GLU D CA 1
ATOM 19582 C C . GLU D 1 322 ? 18.091 30.198 84.090 1.00 17.58 322 GLU D C 1
ATOM 19583 O O . GLU D 1 322 ? 18.034 29.447 85.054 1.00 19.88 322 GLU D O 1
ATOM 19595 N N . GLN D 1 323 ? 18.530 31.450 84.188 1.00 16.24 323 GLN D N 1
ATOM 19596 C CA . GLN D 1 323 ? 19.116 31.938 85.437 1.00 16.19 323 GLN D CA 1
ATOM 19597 C C . GLN D 1 323 ? 18.112 32.583 86.411 1.00 18.86 323 GLN D C 1
ATOM 19598 O O . GLN D 1 323 ? 18.484 32.921 87.530 1.00 22.23 323 GLN D O 1
ATOM 19612 N N . GLY D 1 324 ? 16.856 32.733 85.988 1.00 17.89 324 GLY D N 1
ATOM 19613 C CA . GLY D 1 324 ? 15.785 33.191 86.851 1.00 20.11 324 GLY D CA 1
ATOM 19614 C C . GLY D 1 324 ? 15.953 34.611 87.343 1.00 19.31 324 GLY D C 1
ATOM 19615 O O . GLY D 1 324 ? 15.377 34.969 88.363 1.00 20.33 324 GLY D O 1
ATOM 19619 N N . ILE D 1 325 ? 16.741 35.413 86.638 1.00 20.02 325 ILE D N 1
ATOM 19620 C CA . ILE D 1 325 ? 16.959 36.789 87.041 1.00 20.10 325 ILE D CA 1
ATOM 19621 C C . ILE D 1 325 ? 15.834 37.614 86.443 1.00 20.60 325 ILE D C 1
ATOM 19622 O O . ILE D 1 325 ? 15.619 37.614 85.233 1.00 25.42 325 ILE D O 1
ATOM 19638 N N . ASP D 1 326 ? 15.106 38.336 87.270 1.00 20.53 326 ASP D N 1
ATOM 19639 C CA . ASP D 1 326 ? 13.889 38.950 86.740 1.00 27.65 326 ASP D CA 1
ATOM 19640 C C . ASP D 1 326 ? 14.116 40.255 85.966 1.00 23.51 326 ASP D C 1
ATOM 19641 O O . ASP D 1 326 ? 15.198 40.877 86.023 1.00 22.66 326 ASP D O 1
ATOM 19650 N N . ARG D 1 327 ? 13.099 40.606 85.185 1.00 30.06 327 ARG D N 1
ATOM 19651 C CA . ARG D 1 327 ? 13.082 41.802 84.351 1.00 33.07 327 ARG D CA 1
ATOM 19652 C C . ARG D 1 327 ? 13.553 43.026 85.134 1.00 31.42 327 ARG D C 1
ATOM 19653 O O . ARG D 1 327 ? 14.322 43.838 84.618 1.00 26.09 327 ARG D O 1
ATOM 19674 N N . ALA D 1 328 ? 13.090 43.145 86.378 1.00 27.03 328 ALA D N 1
ATOM 19675 C CA . ALA D 1 328 ? 13.416 44.286 87.234 1.00 31.19 328 ALA D CA 1
ATOM 19676 C C . ALA D 1 328 ? 14.923 44.471 87.434 1.00 26.33 328 ALA D C 1
ATOM 19677 O O . ALA D 1 328 ? 15.427 45.588 87.311 1.00 30.86 328 ALA D O 1
ATOM 19684 N N . TRP D 1 329 ? 15.624 43.388 87.765 1.00 26.06 329 TRP D N 1
ATOM 19685 C CA . TRP D 1 329 ? 17.077 43.423 87.957 1.00 22.39 329 TRP D CA 1
ATOM 19686 C C . TRP D 1 329 ? 17.757 43.879 86.659 1.00 26.68 329 TRP D C 1
ATOM 19687 O O . TRP D 1 329 ? 18.659 44.730 86.656 1.00 21.63 329 TRP D O 1
ATOM 19708 N N . ILE D 1 330 ? 17.321 43.299 85.546 1.00 19.64 330 ILE D N 1
ATOM 19709 C CA . ILE D 1 330 ? 17.976 43.548 84.265 1.00 18.74 330 ILE D CA 1
ATOM 19710 C C . ILE D 1 330 ? 17.751 44.983 83.794 1.00 18.85 330 ILE D C 1
ATOM 19711 O O . ILE D 1 330 ? 18.673 45.652 83.354 1.00 18.42 330 ILE D O 1
ATOM 19727 N N . GLU D 1 331 ? 16.525 45.475 83.899 1.00 20.01 331 GLU D N 1
ATOM 19728 C CA . GLU D 1 331 ? 16.250 46.851 83.490 1.00 20.63 331 GLU D CA 1
ATOM 19729 C C . GLU D 1 331 ? 16.988 47.874 84.358 1.00 20.46 331 GLU D C 1
ATOM 19730 O O . GLU D 1 331 ? 17.452 48.903 83.854 1.00 21.57 331 GLU D O 1
ATOM 19759 N N . ALA D 1 333 ? 19.920 47.402 85.705 1.00 18.40 333 ALA D N 1
ATOM 19760 C CA . ALA D 1 333 ? 21.282 47.399 85.190 1.00 17.46 333 ALA D CA 1
ATOM 19761 C C . ALA D 1 333 ? 21.396 48.139 83.852 1.00 17.42 333 ALA D C 1
ATOM 19762 O O . ALA D 1 333 ? 22.350 48.877 83.621 1.00 17.15 333 ALA D O 1
ATOM 19769 N N . LEU D 1 334 ? 20.430 47.956 82.958 1.00 17.84 334 LEU D N 1
ATOM 19770 C CA . LEU D 1 334 ? 20.515 48.614 81.653 1.00 19.34 334 LEU D CA 1
ATOM 19771 C C . LEU D 1 334 ? 20.434 50.131 81.854 1.00 22.02 334 LEU D C 1
ATOM 19772 O O . LEU D 1 334 ? 21.143 50.899 81.214 1.00 21.91 334 LEU D O 1
ATOM 19788 N N . GLU D 1 335 ? 19.596 50.557 82.787 1.00 19.31 335 GLU D N 1
ATOM 19789 C CA . GLU D 1 335 ? 19.475 51.977 83.079 1.00 21.90 335 GLU D CA 1
ATOM 19790 C C . GLU D 1 335 ? 20.782 52.521 83.648 1.00 20.16 335 GLU D C 1
ATOM 19791 O O . GLU D 1 335 ? 21.221 53.607 83.268 1.00 24.44 335 GLU D O 1
ATOM 19803 N N . ASP D 1 336 ? 21.387 51.786 84.579 1.00 18.84 336 ASP D N 1
ATOM 19804 C CA . ASP D 1 336 ? 22.673 52.195 85.165 1.00 20.52 336 ASP D CA 1
ATOM 19805 C C . ASP D 1 336 ? 23.777 52.275 84.110 1.00 23.99 336 ASP D C 1
ATOM 19806 O O . ASP D 1 336 ? 24.755 52.999 84.270 1.00 26.70 336 ASP D O 1
ATOM 19815 N N . ALA D 1 337 ? 23.645 51.470 83.066 1.00 19.28 337 ALA D N 1
ATOM 19816 C CA . ALA D 1 337 ? 24.623 51.446 81.984 1.00 26.09 337 ALA D CA 1
ATOM 19817 C C . ALA D 1 337 ? 24.280 52.432 80.872 1.00 27.55 337 ALA D C 1
ATOM 19818 O O . ALA D 1 337 ? 25.053 52.591 79.932 1.00 32.87 337 ALA D O 1
ATOM 19825 N N . GLY D 1 338 ? 23.120 53.074 80.962 1.00 27.76 338 GLY D N 1
ATOM 19826 C CA . GLY D 1 338 ? 22.688 54.018 79.944 1.00 36.43 338 GLY D CA 1
ATOM 19827 C C . GLY D 1 338 ? 22.346 53.344 78.630 1.00 36.61 338 GLY D C 1
ATOM 19828 O O . GLY D 1 338 ? 22.761 53.802 77.563 1.00 43.80 338 GLY D O 1
ATOM 19832 N N . GLN D 1 339 ? 21.570 52.267 78.701 1.00 35.30 339 GLN D N 1
ATOM 19833 C CA . GLN D 1 339 ? 21.230 51.487 77.520 1.00 36.09 339 GLN D CA 1
ATOM 19834 C C . GLN D 1 339 ? 19.717 51.413 77.301 1.00 41.48 339 GLN D C 1
ATOM 19835 O O . GLN D 1 339 ? 19.081 50.394 77.572 1.00 40.32 339 GLN D O 1
#

B-factor: mean 19.8, std 8.24, range [7.87, 77.9]

Secondary structure (DSSP, 8-state):
-EEEEEE-SS-S-TTT-HHHHHHHHHHHHHHHHTTTSEEEEEE------TTT--HHHHSSEEEEE-HHHHTTT-GGGGGGG-TT--SSHHHHHHHHHH-HHHHHHHHHHHHHHS-EEEEEEE-SSS--EEESSS--SSGGGGTT-EEE--HHHHHHHHHTT-EEE---GGGT--TTTTS-SB---------GGGT--EEE----S--EEEEEE-HHHHHHS-HHHHHHHHHHHHHHHHHHHHHHHHHHHHHHHHHHHT--EE---HHHHHHHHHHHHHHHHHHHHTTT---HHHH--HHHHT-TTHHHHHHHHT--/-EEEEEE-SS-S-TTT-HHHHHHHHHHHHHHHHTTTSEEEEEE-----STTT--HHHHSS-EEEE-HHHHTTT-GGGGGGG-TT--SSHHHHHHHHHH-HHHHHHHHHHHHHHS-EEEEEE--SSS--EEESSS---SGGGGTT-EEE--HHHHHHHHHTT-EEE---GGGT--TTTTS-SB---------GGGS--EEE----S---EEEEE-HHHHHTS-HHHHHHHHHHHHHHHHHHHHHHHHHHHHHHHHHHHT--EE---HHHHHHHHHHHHHHHHHHHHTTT---HHHH--TTTTT-TTHHHHHH-/-EEEEEE-SS-S-TTT-HHHHHHHHHHHHHHHHTTTSEEEEEE------TTT--HHHHSS-EEEE-HHHHTTT-GGGGGGG-TT--SSHHHHHHHHHH-HHHHHHHHHHHHHHS-EEEEEEE-SSS--EEESSS---SGGGGTT-EEE--HHHHHHHHHTT-EEE---GGGT--TTTTS-SB---------GGGS--EEE----S--EEEEEE-HHHHTTS-HHHHHHHHHHHHHHHHHHHHHHHHHHHHHHHHHHHT--EE---HHHHHHHHHHHHHHHHHIIIIIS---HHHH--HHHHT-GGG-/-EEEEEE-SS-S-TTT-HHHHHHHHHHHHHHHHTTTSEEEEEE-----STTT--HHHHSS-EEEE-HHHHTTT-GGGGGGG-TT--SSHHHHHHHHHH-HHHHHHHHHHHHHHS-EEEEEEE-SSS--EEESS---SSGGGGTT-EEE--HHHHHHHHHHT-EEE---GGGT--TTTTS-SB---------GGGT--EEE----S--EEEEEE-HHHHTT--HHHHHHHHHHHHHHHHHHHHHHHHHHHHHHHHHHHT--EE---HHHHHHHHHHHHHHHHHHHHTTT---HHHH--HHHHT-

CATH classification: 3.40.190.170

Organism: Chromohalobacter israelensis (strain ATCC BAA-138 / DSM 3043 / CIP 106854 / NCIMB 13768 / 1H11) (NCBI:txid290398)

Solvent-accessible surface area: 44378 Å² total

InterPro domains:
  IPR004682 TRAP transporter solute receptor, DctP family [PIRSF006470] (10-316)
  IPR018389 TRAP transporter solute receptor DctP [PF03480] (42-317)
  IPR018389 TRAP transporter solute receptor DctP [PTHR33376] (9-322)
  IPR038404 TRAP transporter solute receptor DctP superfamily [G3DSA:3.40.190.170] (28-345)

Radius of gyration: 32.59 Å; Cα contacts (8 Å, |Δi|>4): 2472; chains: 4; bounding box: 79×83×80 Å

Sequence (1238 aa):
ATTLNLSYNGPPDTDKNAVHLFASNLKRLVEEKTDGDIQLKLYPNSLGEEQEREQVINTPSLNIASFAGLSPIVPEIYVSAIPFLFEDYEAAHQFFDEGDYWNKVEDTLEERTGAELLGVIEEGGFLDFTNSKRPISSPEDFEEGLRFRADPSQVALYEAFGASGTPIPWTDTYALKTNVADGQNPPYIIGSLYEVQKYLTLANVQYSDQFLIANGEWYDDLSEENRQAIEAAVQEASELNREDVEKRVDERIQFLADQGEVIEPTEDELAAFREKGQPAYIEWLTDDEEQGIDRAWIEALEDAGQSDLLANAENLYFQATTLNLSYNGPPDTDKNAVHLFASNLKRLVEEKTDGDIQLKLYPNSLGEEQEEREQVINTPSLNIASFAGLSPIVPEIYVSAIPFLFEDYEAAHQFFDEGDYWNKVEDTLEERTGAELLGVIEEGGFLDFTNSKRPISSPEDFEGLRFRADPSQVALYEAFGASGTPIPWTDTYALKTNVADGQNPPYIIGSLYEVQKYLTLANVQYSDQFLIANGEWYDDLSEENRQAIEAAVQEASELNREDVEKRVDERIQFLADQGEVIEPTEDELAAFREKGQPAYIEWLTDEQGIDRAWIEALEDAGQSDLLANAENATTLNLSYNGPPDTDKNAVHLFASNLKRLVEEKTDGDIQLKLYPNSLGEEQEREQVINTPSLNIASFAGLSPIVPEIYVSAIPFLFEDYEAAHQFFDEGDYWNNKVEDTLEERTGAELLGVIEEGGFLDFTNSKRPISSPEDFEGLRFRADPSQVALYEAFGASGTPIPWTDTYALKTNVADGQNPPYIIGSLYEVQKYLTLANVQYSDQFLIANGEWYDDLSEENRQAIEAAVQEASELNREDVEKRVDERIQFLADQGEVIEPTEDELAAFREEKGQPAYIEWLTDEQGIDRAWIEALEDAGQSDLLATTLNLSYNGPPDTDKNAVHLFASSNLKRLVEEEKTDGDIQLKLYPNSLGEEQEREQVINTPSLNIASFAGLSPIVPEIYVSAIPFLFEDYEAAHQFFDEGDYWNKVEDTLEERTGAELLGVIEEGGFLDFTNSKRPISSPEDFEGLRFRADPSQVALYEAFGASGTPIPWTDTYALKTNNVADGQNPPYIIGSLYEVQKYLTLANVQYSDQFLIANGEWYDDLSEENRQAIEAAVQEASELNREDVEKRVDERIQFLADQGEVIEPTEDELAAFREKGQPAYIEWLTDEQGIDRAWIEALEDAGQ

Nearest PDB structures (foldseek):
  4ngu-assembly1_A  TM=9.732E-01  e=4.062E-39  Oleidesulfovibrio alaskensis G20
  8tqn-assembly1_A  TM=8.794E-01  e=2.248E-21  Oleidesulfovibrio alaskensis G20
  4mmp-assembly1_A  TM=8.496E-01  e=1.352E-19  Pasteurella multocida subsp. gallicida P1059
  6wgm-assembly1_A  TM=8.764E-01  e=2.810E-16  uncultured bacterium
  2pfz-assembly1_A  TM=8.760E-01  e=8.988E-16  Bordetella pertussis Tohama I